Protein 4D97 (pdb70)

InterPro domains:
  IPR001926 Tryptophan synthase beta chain-like, PALP domain [PF00291] (16-316)
  IPR005966 D-cysteine desulfhydrase [TIGR01275] (12-328)
  IPR023702 D-cysteine desulphhydrase, bacterial [MF_01045] (1-328)
  IPR027278 1-aminocyclopropane-1-carboxylate deaminase/D-cysteine desulfhydrase [PIRSF006278] (5-325)
  IPR027278 1-aminocyclopropane-1-carboxylate deaminase/D-cysteine desulfhydrase [PTHR43780] (11-323)
  IPR036052 Tryptophan synthase beta chain-like, PALP domain superfamily [G3DSA:3.40.50.1100] (10-319)
  IPR036052 Tryptophan synthase beta chain-like, PALP domain superfamily [G3DSA:3.40.50.1100] (50-158)
  IPR036052 Tryptophan synthase beta chain-like, PALP domain superfamily [SSF53686] (7-326)

Secondary structure (DSSP, 8-state):
-TTGGGGGS----SS-SPPPEEE-HHHHHHHTS-EEEEETT--SSTT----HHHHHHHHHHHHTT--EEEEEEETT-HHHHHHHHHHHHHT-EEEEEEE-SS----HHHHHSHHHHHHHHTTPEEEE-S--SSHHHHHHHHHHHHHHTT--EEE--GGG-SHHHHHHHHHHHHHHHHHHTTT----EEEEEESSSHHHHHHHHHHHHH-TTSEEEEEESSS-HHHHHHHHHHHHHHHHHHTT----PPPEEE-TTSTT-TT---HHHHHHHHHHHHHH-----TTTHHHHHHHHHHHHHTT-SSSSS-EEEEE---TTHHHHHSS--/-GGGGGS----SS-SPPPEEE-HHHHHHHTS-EEEEEGGG-SSTT----HHHHHHHHHHHHTT-SEEEEEEETT-HHHHHHHHHHHHHT-EEEEEEE-TT----HHHHHSHHHHHHHHTTPEEEE-S--SSHHHHHHHHHHHHHHTT--EEE--GGG-STTTTHHHHHHHHHHHHHH-----EEEEEESSSHHHHHHHHHHHHH-TTSEEEEEESSS-HHHHHHHHHHHHHHHHHHTT----PPPEEE-SSSTT-TT---HHHHHHHHHHHHHH-----TTTHHHHHHHHHHHHHTT-SSSSS-EEEEE---GGGHHHHSS--/--S----SS-SPPPEEE-HHHHHHHTS-EEEEETT--SSTT----HHHHHHHHHHHHTT-SEEEEEEETT-HHHHHHHHHHHHHT-EEEEEEE-SS----HHHHHSHHHHHHHHTTPEEEE-S--SSHHHHHHHHHHHHHHTT--EEE--GGG-SHHHHHHHHHHHHHHHHHHTTT----EEEEEESSSHHHHHHHHHHHHH-TTSEEEEEESSS-HHHHHHHHHHHHHHHHHHTT----PPPEEE-TTSTT-TT---HHHHHHHHHHHHHH-----TTTHHHHHHHHHHHHHTT-SSSSS-EEEEE---TTHHHHHSS--/-TTGGGTTS----SS-SPPPEEE-HHHHHHHTS-EEEEETT--SSTT----HHHHHHHHHHHHTT--EEEEEEETT-HHHHHHHHHHHHHT-EEEEEEE-SS----HHHHHSHHHHHHHHTTPEEEE-S--SSHHHHHHHHHHHHHTTT--EEE--GGG-SHHHHHHHHHHHHHHHHHGGGSTT--EEEEEESSSHHHHHHHHHHHHH-TTSEEEEEESSS-HHHHHHHHHHHHHHHHHHTT----PPPEEE-TTSTT-TT---HHHHHHHHHHHHHH-----TTTHHHHHHHHHHHHHTT-SSSSS-EEEEE---TTHHHHHSS--

B-factor: mean 25.91, std 8.25, range [12.64, 170.15]

Nearest PDB structures (foldseek):
  4d8w-assembly2_D  TM=1.003E+00  e=9.296E-69  Salmonella enterica subsp. enterica serovar Typhimurium
  4d8w-assembly1_B  TM=9.984E-01  e=4.884E-67  Salmonella enterica subsp. enterica serovar Typhimurium
  4d99-assembly1_B  TM=9.972E-01  e=5.943E-66  Salmonella enterica subsp. enterica serovar Typhimurium
  4d92-assembly2_C  TM=9.945E-01  e=1.108E-64  Salmonella enterica subsp. enterica serovar Typhimurium
  4d8u-assembly3_F  TM=9.956E-01  e=4.350E-62  Salmonella enterica subsp. enterica serovar Typhimurium

Organism: Salmonella typhimurium (strain LT2 / SGSC1412 / ATCC 700720) (NCBI:txid99287)

Radius of gyration: 33.59 Å; Cα contacts (8 Å, |Δi|>4): 3007; chains: 4; bounding box: 71×102×83 Å

CATH classification: 3.40.50.1100 (+1 more: 3.40.50.1100)

Structure (mmCIF, N/CA/C/O backbone):
data_4D97
#
_entry.id   4D97
#
_cell.length_a   66.445
_cell.length_b   165.289
_cell.length_c   68.706
_cell.angle_alpha   90.00
_cell.angle_beta   118.71
_cell.angle_gamma   90.00
#
_symmetry.space_group_name_H-M   'P 1 21 1'
#
loop_
_entity.id
_entity.type
_entity.pdbx_description
1 polymer 'D-cysteine desulfhydrase'
2 non-polymer BENZAMIDINE
3 non-polymer D-SERINE
4 water water
#
loop_
_atom_site.group_PDB
_atom_site.id
_atom_site.type_symbol
_atom_site.label_atom_id
_atom_site.label_alt_id
_atom_site.label_comp_id
_atom_site.label_asym_id
_atom_site.label_entity_id
_atom_site.label_seq_id
_atom_site.pdbx_PDB_ins_code
_atom_site.Cartn_x
_atom_site.Cartn_y
_atom_site.Cartn_z
_atom_site.occupancy
_atom_site.B_iso_or_equiv
_atom_site.auth_seq_id
_atom_site.auth_comp_id
_atom_site.auth_asym_id
_atom_site.auth_atom_id
_atom_site.pdbx_PDB_model_num
ATOM 1 N N . MET A 1 15 ? 16.308 11.528 16.732 1.00 43.92 1 MET A N 1
ATOM 2 C CA . MET A 1 15 ? 16.989 11.027 15.502 1.00 42.10 1 MET A CA 1
ATOM 3 C C . MET A 1 15 ? 16.353 11.546 14.197 1.00 41.27 1 MET A C 1
ATOM 4 O O . MET A 1 15 ? 17.058 12.131 13.374 1.00 40.88 1 MET A O 1
ATOM 6 N N . PRO A 1 16 ? 15.026 11.352 14.006 1.00 40.35 2 PRO A N 1
ATOM 7 C CA . PRO A 1 16 ? 14.462 11.684 12.689 1.00 39.24 2 PRO A CA 1
ATOM 8 C C . PRO A 1 16 ? 14.464 13.182 12.354 1.00 38.10 2 PRO A C 1
ATOM 9 O O . PRO A 1 16 ? 14.562 13.541 11.181 1.00 38.01 2 PRO A O 1
ATOM 13 N N . LEU A 1 17 ? 14.374 14.039 13.369 1.00 36.69 3 LEU A N 1
ATOM 14 C CA . LEU A 1 17 ? 14.362 15.490 13.158 1.00 35.99 3 LEU A CA 1
ATOM 15 C C . LEU A 1 17 ? 15.738 16.137 13.352 1.00 36.03 3 LEU A C 1
ATOM 16 O O . LEU A 1 17 ? 15.829 17.316 13.705 1.00 36.77 3 LEU A O 1
ATOM 21 N N . HIS A 1 18 ? 16.803 15.376 13.100 1.00 36.59 4 HIS A N 1
ATOM 22 C CA . HIS A 1 18 ? 18.171 15.840 13.372 1.00 37.55 4 HIS A CA 1
ATOM 23 C C . HIS A 1 18 ? 18.645 16.970 12.488 1.00 38.23 4 HIS A C 1
ATOM 24 O O . HIS A 1 18 ? 19.564 17.700 12.862 1.00 37.91 4 HIS A O 1
ATOM 31 N N . HIS A 1 19 ? 18.029 17.132 11.315 1.00 37.65 5 HIS A N 1
ATOM 32 C CA . HIS A 1 19 ? 18.386 18.227 10.408 1.00 36.87 5 HIS A CA 1
ATOM 33 C C . HIS A 1 19 ? 18.048 19.599 10.945 1.00 36.60 5 HIS A C 1
ATOM 34 O O . HIS A 1 19 ? 18.524 20.605 10.415 1.00 35.05 5 HIS A O 1
ATOM 41 N N . LEU A 1 20 ? 17.241 19.653 12.007 1.00 35.75 6 LEU A N 1
ATOM 42 C CA . LEU A 1 20 ? 16.955 20.909 12.711 1.00 36.19 6 LEU A CA 1
ATOM 43 C C . LEU A 1 20 ? 18.220 21.595 13.225 1.00 37.68 6 LEU A C 1
ATOM 44 O O . LEU A 1 20 ? 18.256 22.820 13.359 1.00 36.55 6 LEU A O 1
ATOM 49 N N . THR A 1 21 ? 19.241 20.787 13.511 1.00 40.21 7 THR A N 1
ATOM 50 C CA . THR A 1 21 ? 20.554 21.256 13.973 1.00 42.76 7 THR A CA 1
ATOM 51 C C . THR A 1 21 ? 21.190 22.267 13.017 1.00 43.30 7 THR A C 1
ATOM 52 O O . THR A 1 21 ? 21.779 23.255 13.461 1.00 45.72 7 THR A O 1
ATOM 56 N N . ARG A 1 22 ? 21.057 22.028 11.713 1.00 43.37 8 ARG A N 1
ATOM 57 C CA . ARG A 1 22 ? 21.725 22.859 10.711 1.00 43.51 8 ARG A CA 1
ATOM 58 C C . ARG A 1 22 ? 21.160 24.285 10.607 1.00 43.02 8 ARG A C 1
ATOM 59 O O . ARG A 1 22 ? 21.840 25.188 10.115 1.00 43.30 8 ARG A O 1
ATOM 64 N N . PHE A 1 23 ? 19.928 24.481 11.076 1.00 40.88 9 PHE A N 1
ATOM 65 C CA . PHE A 1 23 ? 19.312 25.807 11.087 1.00 38.69 9 PHE A CA 1
ATOM 66 C C . PHE A 1 23 ? 19.757 26.609 12.310 1.00 36.55 9 PHE A C 1
ATOM 67 O O . PHE A 1 23 ? 19.547 26.176 13.444 1.00 36.65 9 PHE A O 1
ATOM 75 N N . PRO A 1 24 ? 20.378 27.782 12.083 1.00 34.74 10 PRO A N 1
ATOM 76 C CA . PRO A 1 24 ? 20.783 28.662 13.181 1.00 33.97 10 PRO A CA 1
ATOM 77 C C . PRO A 1 24 ? 19.561 29.173 13.942 1.00 32.33 10 PRO A C 1
ATOM 78 O O . PRO A 1 24 ? 18.529 29.449 13.332 1.00 30.62 10 PRO A O 1
ATOM 82 N N . ARG A 1 25 ? 19.668 29.269 15.264 1.00 31.78 11 ARG A N 1
ATOM 83 C CA . ARG A 1 25 ? 18.574 29.796 16.078 1.00 31.82 11 ARG A CA 1
ATOM 84 C C . ARG A 1 25 ? 19.087 30.604 17.264 1.00 30.73 11 ARG A C 1
ATOM 85 O O . ARG A 1 25 ? 20.101 30.256 17.871 1.00 30.10 11 ARG A O 1
ATOM 93 N N . LEU A 1 26 ? 18.397 31.700 17.561 1.00 29.41 12 LEU A N 1
ATOM 94 C CA . LEU A 1 26 ? 18.660 32.481 18.765 1.00 29.11 12 LEU A CA 1
ATOM 95 C C . LEU A 1 26 ? 17.895 31.857 19.920 1.00 29.25 12 LEU A C 1
ATOM 96 O O . LEU A 1 26 ? 16.909 31.158 19.704 1.00 28.76 12 LEU A O 1
ATOM 101 N N . GLU A 1 27 ? 18.357 32.087 21.145 1.00 30.24 13 GLU A N 1
ATOM 102 C CA . GLU A 1 27 ? 17.658 31.563 22.312 1.00 31.68 13 GLU A CA 1
ATOM 103 C C . GLU A 1 27 ? 16.800 32.641 22.965 1.00 31.30 13 GLU A C 1
ATOM 104 O O . GLU A 1 27 ? 17.315 33.547 23.621 1.00 31.83 13 GLU A O 1
ATOM 110 N N . PHE A 1 28 ? 15.488 32.534 22.762 1.00 30.28 14 PHE A N 1
ATOM 111 C CA . PHE A 1 28 ? 14.523 33.482 23.315 1.00 29.65 14 PHE A CA 1
ATOM 112 C C . PHE A 1 28 ? 13.670 32.860 24.411 1.00 29.81 14 PHE A C 1
ATOM 113 O O . PHE A 1 28 ? 13.154 33.562 25.278 1.00 29.56 14 PHE A O 1
ATOM 121 N N . ILE A 1 29 ? 13.507 31.542 24.351 1.00 31.01 15 ILE A N 1
ATOM 122 C CA . ILE A 1 29 ? 12.606 30.837 25.265 1.00 31.68 15 ILE A CA 1
ATOM 123 C C . ILE A 1 29 ? 13.375 30.227 26.428 1.00 32.17 15 ILE A C 1
ATOM 124 O O . ILE A 1 29 ? 12.975 30.373 27.583 1.00 33.96 15 ILE A O 1
ATOM 129 N N . GLY A 1 30 ? 14.485 29.566 26.117 1.00 31.81 16 GLY A N 1
ATOM 130 C CA . GLY A 1 30 ? 15.280 28.877 27.126 1.00 32.33 16 GLY A CA 1
ATOM 131 C C . GLY A 1 30 ? 14.770 27.464 27.325 1.00 32.37 16 GLY A C 1
ATOM 132 O O . GLY A 1 30 ? 14.740 26.666 26.381 1.00 33.96 16 GLY A O 1
ATOM 133 N N . ALA A 1 31 ? 14.354 27.163 28.551 1.00 30.92 17 ALA A N 1
ATOM 134 C CA . ALA A 1 31 ? 13.869 25.832 28.914 1.00 29.33 17 ALA A CA 1
ATOM 135 C C . ALA A 1 31 ? 12.502 25.523 28.276 1.00 27.65 17 ALA A C 1
ATOM 136 O O . ALA A 1 31 ? 11.745 26.447 27.963 1.00 27.01 17 ALA A O 1
ATOM 138 N N . PRO A 1 32 ? 12.192 24.225 28.067 1.00 26.18 18 PRO A N 1
ATOM 139 C CA . PRO A 1 32 ? 10.876 23.839 27.556 1.00 25.07 18 PRO A CA 1
ATOM 140 C C . PRO A 1 32 ? 9.757 24.470 28.373 1.00 23.46 18 PRO A C 1
ATOM 141 O O . PRO A 1 32 ? 9.850 24.535 29.594 1.00 23.43 18 PRO A O 1
ATOM 145 N N . THR A 1 33 ? 8.723 24.953 27.694 1.00 21.76 19 THR A N 1
ATOM 146 C CA . THR A 1 33 ? 7.583 25.566 28.371 1.00 20.79 19 THR A CA 1
ATOM 147 C C . THR A 1 33 ? 6.762 24.486 29.086 1.00 19.99 19 THR A C 1
ATOM 148 O O . THR A 1 33 ? 6.776 23.328 28.668 1.00 20.47 19 THR A O 1
ATOM 152 N N . PRO A 1 34 ? 6.043 24.857 30.161 1.00 19.96 20 PRO A N 1
ATOM 153 C CA . PRO A 1 34 ? 5.312 23.856 30.936 1.00 20.11 20 PRO A CA 1
ATOM 154 C C . PRO A 1 34 ? 4.263 23.102 30.123 1.00 20.19 20 PRO A C 1
ATOM 155 O O . PRO A 1 34 ? 3.601 23.686 29.256 1.00 19.93 20 PRO A O 1
ATOM 159 N N . LEU A 1 35 ? 4.142 21.806 30.397 1.00 20.06 21 LEU A N 1
ATOM 160 C CA . LEU A 1 35 ? 3.019 21.010 29.924 1.00 20.17 21 LEU A CA 1
ATOM 161 C C . LEU A 1 35 ? 2.274 20.563 31.166 1.00 19.94 21 LEU A C 1
ATOM 162 O O . LEU A 1 35 ? 2.818 19.806 31.972 1.00 20.57 21 LEU A O 1
ATOM 167 N N . GLU A 1 36 ? 1.043 21.042 31.320 1.00 19.41 22 GLU A N 1
ATOM 168 C CA . GLU A 1 36 ? 0.298 20.910 32.582 1.00 19.81 22 GLU A CA 1
ATOM 169 C C . GLU A 1 36 ? -1.021 20.180 32.405 1.00 18.75 22 GLU A C 1
ATOM 170 O O . GLU A 1 36 ? -1.687 20.335 31.387 1.00 17.63 22 GLU A O 1
ATOM 176 N N . TYR A 1 37 ? -1.409 19.405 33.416 1.00 18.15 23 TYR A N 1
ATOM 177 C CA . TYR A 1 37 ? -2.739 18.816 33.439 1.00 18.19 23 TYR A CA 1
ATOM 178 C C . TYR A 1 37 ? -3.729 19.877 33.919 1.00 17.63 23 TYR A C 1
ATOM 179 O O . TYR A 1 37 ? -3.390 20.708 34.761 1.00 17.04 23 TYR A O 1
ATOM 188 N N . LEU A 1 38 ? -4.936 19.876 33.357 1.00 17.07 24 LEU A N 1
ATOM 189 C CA . LEU A 1 38 ? -5.985 20.804 33.788 1.00 16.50 24 LEU A CA 1
ATOM 190 C C . LEU A 1 38 ? -7.095 20.053 34.525 1.00 16.28 24 LEU A C 1
ATOM 191 O O . LEU A 1 38 ? -8.076 19.655 33.908 1.00 16.26 24 LEU A O 1
ATOM 196 N N . PRO A 1 39 ? -6.944 19.864 35.854 1.00 16.32 25 PRO A N 1
ATOM 197 C CA . PRO A 1 39 ? -7.853 18.952 36.553 1.00 16.49 25 PRO A CA 1
ATOM 198 C C . PRO A 1 39 ? -9.291 19.433 36.626 1.00 15.98 25 PRO A C 1
ATOM 199 O O . PRO A 1 39 ? -10.199 18.615 36.557 1.00 16.40 25 PRO A O 1
ATOM 203 N N . ARG A 1 40 ? -9.502 20.739 36.753 1.00 16.15 26 ARG A N 1
ATOM 204 C CA . ARG A 1 40 ? -10.855 21.263 36.900 1.00 15.99 26 ARG A CA 1
ATOM 205 C C . ARG A 1 40 ? -11.580 21.317 35.556 1.00 15.41 26 ARG A C 1
ATOM 206 O O . ARG A 1 40 ? -12.758 20.972 35.477 1.00 14.73 26 ARG A O 1
ATOM 214 N N . LEU A 1 41 ? -10.872 21.730 34.503 1.00 15.23 27 LEU A N 1
ATOM 215 C CA . LEU A 1 41 ? -11.424 21.669 33.144 1.00 15.32 27 LEU A CA 1
ATOM 216 C C . LEU A 1 41 ? -11.737 20.223 32.743 1.00 15.51 27 LEU A C 1
ATOM 217 O O . LEU A 1 41 ? -12.787 19.951 32.154 1.00 15.70 27 LEU A O 1
ATOM 222 N N . SER A 1 42 ? -10.821 19.313 33.066 1.00 16.17 28 SER A N 1
ATOM 223 C CA . SER A 1 42 ? -10.991 17.880 32.768 1.00 16.75 28 SER A CA 1
ATOM 224 C C . SER A 1 42 ? -12.223 17.337 33.479 1.00 17.11 28 SER A C 1
ATOM 225 O O . SER A 1 42 ? -13.009 16.574 32.906 1.00 17.69 28 SER A O 1
ATOM 228 N N . ASP A 1 43 ? -12.385 17.740 34.735 1.00 17.09 29 ASP A N 1
ATOM 229 C CA . ASP A 1 43 ? -13.555 17.354 35.523 1.00 17.37 29 ASP A CA 1
ATOM 230 C C . ASP A 1 43 ? -14.859 17.832 34.873 1.00 17.06 29 ASP A C 1
ATOM 231 O O . ASP A 1 43 ? -15.835 17.081 34.798 1.00 17.58 29 ASP A O 1
ATOM 236 N N . TYR A 1 44 ? -14.872 19.076 34.395 1.00 16.71 30 TYR A N 1
ATOM 237 C CA . TYR A 1 44 ? -16.058 19.649 33.771 1.00 16.65 30 TYR A CA 1
ATOM 238 C C . TYR A 1 44 ? -16.367 19.022 32.400 1.00 16.95 30 TYR A C 1
ATOM 239 O O . TYR A 1 44 ? -17.531 18.765 32.076 1.00 16.53 30 TYR A O 1
ATOM 248 N N . LEU A 1 45 ? -15.330 18.787 31.600 1.00 16.78 31 LEU A N 1
ATOM 249 C CA . LEU A 1 45 ? -15.528 18.316 30.225 1.00 17.30 31 LEU A CA 1
ATOM 250 C C . LEU A 1 45 ? -15.693 16.798 30.124 1.00 17.70 31 LEU A C 1
ATOM 251 O O . LEU A 1 45 ? -16.155 16.287 29.095 1.00 18.18 31 LEU A O 1
ATOM 256 N N . GLY A 1 46 ? -15.295 16.090 31.178 1.00 18.10 32 GLY A N 1
ATOM 257 C CA . GLY A 1 46 ? -15.395 14.630 31.235 1.00 18.71 32 GLY A CA 1
ATOM 258 C C . GLY A 1 46 ? -14.342 13.901 30.419 1.00 19.45 32 GLY A C 1
ATOM 259 O O . GLY A 1 46 ? -14.558 12.773 29.987 1.00 18.83 32 GLY A O 1
ATOM 260 N N . ARG A 1 47 ? -13.186 14.541 30.259 1.00 20.37 33 ARG A N 1
ATOM 261 C CA . ARG A 1 47 ? -12.133 14.103 29.356 1.00 21.39 33 ARG A CA 1
ATOM 262 C C . ARG A 1 47 ? -10.826 14.663 29.912 1.00 20.67 33 ARG A C 1
ATOM 263 O O . ARG A 1 47 ? -10.817 15.773 30.423 1.00 20.29 33 ARG A O 1
ATOM 271 N N . GLU A 1 48 ? -9.735 13.903 29.822 1.00 20.49 34 GLU A N 1
ATOM 272 C CA . GLU A 1 48 ? -8.432 14.375 30.301 1.00 21.16 34 GLU A CA 1
ATOM 273 C C . GLU A 1 48 ? -7.882 15.459 29.376 1.00 19.72 34 GLU A C 1
ATOM 274 O O . GLU A 1 48 ? -7.665 15.214 28.190 1.00 18.74 34 GLU A O 1
ATOM 280 N N . ILE A 1 49 ? -7.678 16.654 29.929 1.00 18.16 35 ILE A N 1
ATOM 281 C CA . ILE A 1 49 ? -7.175 17.798 29.172 1.00 17.52 35 ILE A CA 1
ATOM 282 C C . ILE A 1 49 ? -5.824 18.245 29.719 1.00 17.34 35 ILE A C 1
ATOM 283 O O . ILE A 1 49 ? -5.677 18.485 30.923 1.00 17.46 35 ILE A O 1
ATOM 288 N N . TYR A 1 50 ? -4.844 18.347 28.827 1.00 16.69 36 TYR A N 1
ATOM 289 C CA . TYR A 1 50 ? -3.544 18.914 29.149 1.00 16.68 36 TYR A CA 1
ATOM 290 C C . TYR A 1 50 ? -3.343 20.198 28.343 1.00 16.12 36 TYR A C 1
ATOM 291 O O . TYR A 1 50 ? -4.003 20.404 27.322 1.00 15.32 36 TYR A O 1
ATOM 300 N N . ILE A 1 51 ? -2.438 21.053 28.808 1.00 15.54 37 ILE A N 1
ATOM 301 C CA . ILE A 1 51 ? -2.153 22.318 28.136 1.00 15.58 37 ILE A CA 1
ATOM 302 C C . ILE A 1 51 ? -0.645 22.519 27.966 1.00 15.76 37 ILE A C 1
ATOM 303 O O . ILE A 1 51 ? 0.133 22.308 28.899 1.00 16.04 37 ILE A O 1
ATOM 308 N N . LYS A 1 52 ? -0.239 22.907 26.761 1.00 15.72 38 LYS A N 1
ATOM 309 C CA . LYS A 1 52 ? 1.149 23.261 26.501 1.00 15.89 38 LYS A CA 1
ATOM 310 C C . LYS A 1 52 ? 1.247 24.775 26.583 1.00 15.86 38 LYS A C 1
ATOM 311 O O . LYS A 1 52 ? 0.645 25.488 25.778 1.00 16.22 38 LYS A O 1
ATOM 317 N N . ARG A 1 53 ? 2.013 25.259 27.556 1.00 15.89 39 ARG A N 1
ATOM 318 C CA . ARG A 1 53 ? 1.993 26.673 27.915 1.00 16.20 39 ARG A CA 1
ATOM 319 C C . ARG A 1 53 ? 2.984 27.517 27.120 1.00 16.74 39 ARG A C 1
ATOM 320 O O . ARG A 1 53 ? 3.915 28.095 27.678 1.00 17.00 39 ARG A O 1
ATOM 328 N N . ASP A 1 54 ? 2.772 27.603 25.811 1.00 16.58 40 ASP A N 1
ATOM 329 C CA . ASP A 1 54 ? 3.604 28.460 24.980 1.00 17.35 40 ASP A CA 1
ATOM 330 C C . ASP A 1 54 ? 3.251 29.934 25.143 1.00 18.01 40 ASP A C 1
ATOM 331 O O . ASP A 1 54 ? 3.872 30.798 24.524 1.00 19.15 40 ASP A O 1
ATOM 336 N N . ASP A 1 55 ? 2.263 30.209 25.994 1.00 18.91 41 ASP A N 1
ATOM 337 C CA . ASP A 1 55 ? 1.905 31.576 26.360 1.00 19.85 41 ASP A CA 1
ATOM 338 C C . ASP A 1 55 ? 2.845 32.140 27.423 1.00 21.19 41 ASP A C 1
ATOM 339 O O . ASP A 1 55 ? 2.870 33.354 27.642 1.00 22.11 41 ASP A O 1
ATOM 344 N N . VAL A 1 56 ? 3.605 31.264 28.083 1.00 22.67 42 VAL A N 1
ATOM 345 C CA . VAL A 1 56 ? 4.536 31.684 29.134 1.00 24.67 42 VAL A CA 1
ATOM 346 C C . VAL A 1 56 ? 5.985 31.606 28.645 1.00 26.39 42 VAL A C 1
ATOM 347 O O . VAL A 1 56 ? 6.709 30.639 28.889 1.00 28.18 42 VAL A O 1
ATOM 351 N N . THR A 1 57 ? 6.387 32.630 27.913 1.00 28.25 43 THR A N 1
ATOM 352 C CA . THR A 1 57 ? 7.773 32.768 27.504 1.00 28.87 43 THR A CA 1
ATOM 353 C C . THR A 1 57 ? 8.293 34.126 28.016 1.00 28.87 43 THR A C 1
ATOM 354 O O . THR A 1 57 ? 7.491 34.994 28.384 1.00 29.49 43 THR A O 1
ATOM 358 N N . PRO A 1 58 ? 9.626 34.298 28.095 1.00 27.64 44 PRO A N 1
ATOM 359 C CA . PRO A 1 58 ? 10.169 35.451 28.829 1.00 27.07 44 PRO A CA 1
ATOM 360 C C . PRO A 1 58 ? 10.014 36.798 28.124 1.00 25.71 44 PRO A C 1
ATOM 361 O O . PRO A 1 58 ? 10.136 37.846 28.764 1.00 25.64 44 PRO A O 1
ATOM 365 N N . ILE A 1 59 ? 9.739 36.781 26.827 1.00 23.43 45 ILE A N 1
ATOM 366 C CA . ILE A 1 59 ? 9.730 38.031 26.070 1.00 22.47 45 ILE A CA 1
ATOM 367 C C . ILE A 1 59 ? 8.346 38.670 25.913 1.00 21.74 45 ILE A C 1
ATOM 368 O O . ILE A 1 59 ? 7.425 38.079 25.329 1.00 21.63 45 ILE A O 1
ATOM 373 N N . ALA A 1 60 ? 8.223 39.881 26.458 1.00 21.00 46 ALA A N 1
ATOM 374 C CA . ALA A 1 60 ? 7.052 40.751 26.291 1.00 21.06 46 ALA A CA 1
ATOM 375 C C . ALA A 1 60 ? 5.713 40.015 26.195 1.00 21.07 46 ALA A C 1
ATOM 376 O O . ALA A 1 60 ? 5.029 40.071 25.169 1.00 20.85 46 ALA A O 1
ATOM 378 N N . MET A 1 61 ? 5.364 39.324 27.279 1.00 20.90 47 MET A N 1
ATOM 379 C CA . MET A 1 61 ? 4.052 38.682 27.457 1.00 21.16 47 MET A CA 1
ATOM 380 C C . MET A 1 61 ? 3.831 37.412 26.632 1.00 21.08 47 MET A C 1
ATOM 381 O O . MET A 1 61 ? 2.720 36.888 26.577 1.00 21.27 47 MET A O 1
ATOM 386 N N . GLY A 1 62 ? 4.897 36.921 26.006 1.00 20.73 48 GLY A N 1
ATOM 387 C CA . GLY A 1 62 ? 4.935 35.554 25.469 1.00 20.64 48 GLY A CA 1
ATOM 388 C C . GLY A 1 62 ? 4.155 35.258 24.198 1.00 19.99 48 GLY A C 1
ATOM 389 O O . GLY A 1 62 ? 3.602 36.158 23.557 1.00 20.14 48 GLY A O 1
ATOM 390 N N . GLY A 1 63 ? 4.116 33.978 23.833 1.00 19.23 49 GLY A N 1
ATOM 391 C CA . GLY A 1 63 ? 3.322 33.537 22.689 1.00 18.48 49 GLY A CA 1
ATOM 392 C C . GLY A 1 63 ? 4.044 32.639 21.706 1.00 17.80 49 GLY A C 1
ATOM 393 O O . GLY A 1 63 ? 5.271 32.507 21.745 1.00 18.63 49 GLY A O 1
ATOM 394 N N . ASN A 1 64 ? 3.269 32.036 20.812 1.00 18.04 50 ASN A N 1
ATOM 395 C CA . ASN A 1 64 ? 3.793 31.104 19.819 1.00 17.87 50 ASN A CA 1
ATOM 396 C C . ASN A 1 64 ? 4.768 31.735 18.828 1.00 17.87 50 ASN A C 1
ATOM 397 O O . ASN A 1 64 ? 5.704 31.083 18.376 1.00 17.84 50 ASN A O 1
ATOM 426 N N . LEU A 1 66 ? 7.077 33.750 19.144 1.00 18.80 52 LEU A N 1
ATOM 427 C CA . LEU A 1 66 ? 8.458 33.792 19.622 1.00 19.27 52 LEU A CA 1
ATOM 428 C C . LEU A 1 66 ? 9.289 32.590 19.157 1.00 18.65 52 LEU A C 1
ATOM 429 O O . LEU A 1 66 ? 10.466 32.744 18.818 1.00 18.15 52 LEU A O 1
ATOM 434 N N . ARG A 1 67 ? 8.678 31.406 19.131 1.00 18.32 53 ARG A N 1
ATOM 435 C CA . ARG A 1 67 ? 9.368 30.205 18.647 1.00 18.06 53 ARG A CA 1
ATOM 436 C C . ARG A 1 67 ? 9.810 30.364 17.190 1.00 17.80 53 ARG A C 1
ATOM 437 O O . ARG A 1 67 ? 10.904 29.939 16.813 1.00 17.53 53 ARG A O 1
ATOM 445 N N . LYS A 1 68 ? 8.947 30.969 16.379 1.00 17.80 54 LYS A N 1
ATOM 446 C CA . LYS A 1 68 ? 9.259 31.237 14.979 1.00 17.87 54 LYS A CA 1
ATOM 447 C C . LYS A 1 68 ? 10.394 32.257 14.868 1.00 17.86 54 LYS A C 1
ATOM 448 O O . LYS A 1 68 ? 11.314 32.082 14.070 1.00 17.78 54 LYS A O 1
ATOM 454 N N . LEU A 1 69 ? 10.327 33.303 15.688 1.00 18.24 55 LEU A N 1
ATOM 455 C CA . LEU A 1 69 ? 11.327 34.377 15.673 1.00 18.24 55 LEU A CA 1
ATOM 456 C C . LEU A 1 69 ? 12.750 33.917 16.011 1.00 18.63 55 LEU A C 1
ATOM 457 O O . LEU A 1 69 ? 13.716 34.503 15.527 1.00 18.92 55 LEU A O 1
ATOM 462 N N . GLU A 1 70 ? 12.883 32.865 16.817 1.00 19.35 56 GLU A N 1
ATOM 463 C CA . GLU A 1 70 ? 14.198 32.282 17.105 1.00 19.95 56 GLU A CA 1
ATOM 464 C C . GLU A 1 70 ? 14.939 31.918 15.812 1.00 19.68 56 GLU A C 1
ATOM 465 O O . GLU A 1 70 ? 16.150 32.143 15.691 1.00 19.64 56 GLU A O 1
ATOM 471 N N . PHE A 1 71 ? 14.205 31.367 14.848 1.00 19.86 57 PHE A N 1
ATOM 472 C CA . PHE A 1 71 ? 14.782 30.977 13.560 1.00 19.20 57 PHE A CA 1
ATOM 473 C C . PHE A 1 71 ? 14.859 32.139 12.579 1.00 19.34 57 PHE A C 1
ATOM 474 O O . PHE A 1 71 ? 15.890 32.338 11.933 1.00 19.31 57 PHE A O 1
ATOM 482 N N . LEU A 1 72 ? 13.774 32.901 12.480 1.00 19.38 58 LEU A N 1
ATOM 483 C CA . LEU A 1 72 ? 13.689 34.007 11.525 1.00 20.14 58 LEU A CA 1
ATOM 484 C C . LEU A 1 72 ? 14.739 35.083 11.792 1.00 20.44 58 LEU A C 1
ATOM 485 O O . LEU A 1 72 ? 15.412 35.542 10.868 1.00 20.47 58 LEU A O 1
ATOM 490 N N . VAL A 1 73 ? 14.889 35.463 13.057 1.00 20.03 59 VAL A N 1
ATOM 491 C CA . VAL A 1 73 ? 15.801 36.548 13.424 1.00 20.63 59 VAL A CA 1
ATOM 492 C C . VAL A 1 73 ? 17.268 36.098 13.392 1.00 21.35 59 VAL A C 1
ATOM 493 O O . VAL A 1 73 ? 18.159 36.894 13.081 1.00 21.02 59 VAL A O 1
ATOM 497 N N . ALA A 1 74 ? 17.512 34.824 13.695 1.00 21.33 60 ALA A N 1
ATOM 498 C CA . ALA A 1 74 ? 18.838 34.234 13.480 1.00 22.26 60 ALA A CA 1
ATOM 499 C C . ALA A 1 74 ? 19.246 34.344 12.009 1.00 22.81 60 ALA A C 1
ATOM 500 O O . ALA A 1 74 ? 20.399 34.680 11.696 1.00 22.66 60 ALA A O 1
ATOM 502 N N . ASP A 1 75 ? 18.293 34.066 11.117 1.00 23.01 61 ASP A N 1
ATOM 503 C CA . ASP A 1 75 ? 18.489 34.193 9.671 1.00 23.36 61 ASP A CA 1
ATOM 504 C C . ASP A 1 75 ? 18.769 35.648 9.300 1.00 23.54 61 ASP A C 1
ATOM 505 O O . ASP A 1 75 ? 19.658 35.930 8.490 1.00 22.97 61 ASP A O 1
ATOM 510 N N . ALA A 1 76 ? 18.006 36.564 9.895 1.00 23.76 62 ALA A N 1
ATOM 511 C CA . ALA A 1 76 ? 18.189 37.995 9.663 1.00 24.82 62 ALA A CA 1
ATOM 512 C C . ALA A 1 76 ? 19.602 38.442 10.032 1.00 26.08 62 ALA A C 1
ATOM 513 O O . ALA A 1 76 ? 20.260 39.142 9.255 1.00 26.55 62 ALA A O 1
ATOM 515 N N . LEU A 1 77 ? 20.068 38.016 11.206 1.00 26.87 63 LEU A N 1
ATOM 516 C CA . LEU A 1 77 ? 21.404 38.376 11.686 1.00 27.29 63 LEU A CA 1
ATOM 517 C C . LEU A 1 77 ? 22.525 37.798 10.818 1.00 28.19 63 LEU A C 1
ATOM 518 O O . LEU A 1 77 ? 23.528 38.471 10.585 1.00 27.53 63 LEU A O 1
ATOM 523 N N . ARG A 1 78 ? 22.346 36.565 10.340 1.00 29.38 64 ARG A N 1
ATOM 524 C CA . ARG A 1 78 ? 23.283 35.949 9.388 1.00 30.65 64 ARG A CA 1
ATOM 525 C C . ARG A 1 78 ? 23.368 36.713 8.064 1.00 31.50 64 ARG A C 1
ATOM 526 O O . ARG A 1 78 ? 24.410 36.713 7.407 1.00 31.23 64 ARG A O 1
ATOM 530 N N . GLU A 1 79 ? 22.267 37.358 7.682 1.00 31.48 65 GLU A N 1
ATOM 531 C CA . GLU A 1 79 ? 22.207 38.164 6.463 1.00 32.15 65 GLU A CA 1
ATOM 532 C C . GLU A 1 79 ? 22.795 39.568 6.622 1.00 30.90 65 GLU A C 1
ATOM 533 O O . GLU A 1 79 ? 22.921 40.299 5.640 1.00 32.33 65 GLU A O 1
ATOM 539 N N . GLY A 1 80 ? 23.137 39.946 7.850 1.00 30.45 66 GLY A N 1
ATOM 540 C CA . GLY A 1 80 ? 23.628 41.296 8.136 1.00 29.71 66 GLY A CA 1
ATOM 541 C C . GLY A 1 80 ? 22.532 42.354 8.176 1.00 29.41 66 GLY A C 1
ATOM 542 O O . GLY A 1 80 ? 22.814 43.557 8.102 1.00 28.94 66 GLY A O 1
ATOM 543 N N . ALA A 1 81 ? 21.281 41.909 8.294 1.00 28.19 67 ALA A N 1
ATOM 544 C CA . ALA A 1 81 ? 20.136 42.812 8.377 1.00 27.41 67 ALA A CA 1
ATOM 545 C C . ALA A 1 81 ? 20.109 43.540 9.720 1.00 26.80 67 ALA A C 1
ATOM 546 O O . ALA A 1 81 ? 20.501 42.979 10.745 1.00 27.18 67 ALA A O 1
ATOM 548 N N . ASP A 1 82 ? 19.662 44.795 9.704 1.00 26.05 68 ASP A N 1
ATOM 549 C CA . ASP A 1 82 ? 19.598 45.611 10.920 1.00 25.34 68 ASP A CA 1
ATOM 550 C C . ASP A 1 82 ? 18.180 46.109 11.199 1.00 24.63 68 ASP A C 1
ATOM 551 O O . ASP A 1 82 ? 17.958 46.903 12.119 1.00 23.83 68 ASP A O 1
ATOM 556 N N . THR A 1 83 ? 17.237 45.626 10.393 1.00 24.23 69 THR A N 1
ATOM 557 C CA . THR A 1 83 ? 15.853 46.082 10.407 1.00 24.16 69 THR A CA 1
ATOM 558 C C . THR A 1 83 ? 14.921 44.901 10.135 1.00 23.10 69 THR A C 1
ATOM 559 O O . THR A 1 83 ? 15.148 44.127 9.207 1.00 23.48 69 THR A O 1
ATOM 563 N N . LEU A 1 84 ? 13.881 44.774 10.954 1.00 22.18 70 LEU A N 1
ATOM 564 C CA . LEU A 1 84 ? 12.846 43.765 10.751 1.00 21.41 70 LEU A CA 1
ATOM 565 C C . LEU A 1 84 ? 11.562 44.422 10.277 1.00 21.38 70 LEU A C 1
ATOM 566 O O . LEU A 1 84 ? 11.065 45.363 10.904 1.00 21.57 70 LEU A O 1
ATOM 571 N N . ILE A 1 85 ? 11.038 43.938 9.158 1.00 20.98 71 ILE A N 1
ATOM 572 C CA . ILE A 1 85 ? 9.775 44.433 8.640 1.00 21.27 71 ILE A CA 1
ATOM 573 C C . ILE A 1 85 ? 8.773 43.296 8.604 1.00 21.10 71 ILE A C 1
ATOM 574 O O . ILE A 1 85 ? 9.074 42.205 8.110 1.00 21.52 71 ILE A O 1
ATOM 579 N N . THR A 1 86 ? 7.590 43.556 9.150 1.00 21.22 72 THR A N 1
ATOM 580 C CA . THR A 1 86 ? 6.497 42.590 9.136 1.00 20.87 72 THR A CA 1
ATOM 581 C C . THR A 1 86 ? 5.127 43.286 9.108 1.00 20.92 72 THR A C 1
ATOM 582 O O . THR A 1 86 ? 5.037 44.520 9.110 1.00 20.03 72 THR A O 1
ATOM 586 N N . ALA A 1 87 ? 4.064 42.490 9.061 1.00 20.03 73 ALA A N 1
ATOM 587 C CA . ALA A 1 87 ? 2.714 43.026 8.923 1.00 19.85 73 ALA A CA 1
ATOM 588 C C . ALA A 1 87 ? 1.719 42.261 9.776 1.00 19.27 73 ALA A C 1
ATOM 589 O O . ALA A 1 87 ? 1.970 41.117 10.155 1.00 19.56 73 ALA A O 1
ATOM 591 N N . GLY A 1 88 ? 0.586 42.893 10.060 1.00 18.93 74 GLY A N 1
ATOM 592 C CA . GLY A 1 88 ? -0.507 42.223 10.763 1.00 18.63 74 GLY A CA 1
ATOM 593 C C . GLY A 1 88 ? -1.603 43.191 11.131 1.00 18.53 74 GLY A C 1
ATOM 594 O O . GLY A 1 88 ? -1.560 44.359 10.742 1.00 18.17 74 GLY A O 1
ATOM 595 N N . ALA A 1 89 ? -2.588 42.698 11.881 1.00 18.10 75 ALA A N 1
ATOM 596 C CA . ALA A 1 89 ? -3.657 43.527 12.419 1.00 18.62 75 ALA A CA 1
ATOM 597 C C . ALA A 1 89 ? -3.084 44.495 13.452 1.00 18.58 75 ALA A C 1
ATOM 598 O O . ALA A 1 89 ? -1.996 44.262 13.988 1.00 18.52 75 ALA A O 1
ATOM 600 N N . ILE A 1 90 ? -3.811 45.579 13.722 1.00 18.81 76 ILE A N 1
ATOM 601 C CA . ILE A 1 90 ? -3.438 46.527 14.781 1.00 18.65 76 ILE A CA 1
ATOM 602 C C . ILE A 1 90 ? -3.127 45.773 16.078 1.00 18.99 76 ILE A C 1
ATOM 603 O O . ILE A 1 90 ? -2.174 46.105 16.790 1.00 19.73 76 ILE A O 1
ATOM 608 N N . GLN A 1 91 ? -3.917 44.741 16.363 1.00 18.71 77 GLN A N 1
ATOM 609 C CA . GLN A 1 91 ? -3.738 43.960 17.589 1.00 18.29 77 GLN A CA 1
ATOM 610 C C . GLN A 1 91 ? -2.965 42.650 17.413 1.00 17.99 77 GLN A C 1
ATOM 611 O O . GLN A 1 91 ? -3.078 41.744 18.239 1.00 18.18 77 GLN A O 1
ATOM 617 N N . SER A 1 92 ? -2.158 42.570 16.357 1.00 18.01 78 SER A N 1
ATOM 618 C CA . SER A 1 92 ? -1.322 41.399 16.087 1.00 17.87 78 SER A CA 1
ATOM 619 C C . SER A 1 92 ? -0.371 41.055 17.229 1.00 17.45 78 SER A C 1
ATOM 620 O O . SER A 1 92 ? 0.379 41.913 17.699 1.00 17.69 78 SER A O 1
ATOM 623 N N . ASN A 1 93 ? -0.395 39.795 17.652 1.00 16.68 79 ASN A N 1
ATOM 624 C CA . ASN A 1 93 ? 0.593 39.297 18.614 1.00 16.64 79 ASN A CA 1
ATOM 625 C C . ASN A 1 93 ? 1.978 39.147 17.994 1.00 16.40 79 ASN A C 1
ATOM 626 O O . ASN A 1 93 ? 2.992 39.385 18.650 1.00 16.39 79 ASN A O 1
ATOM 631 N N . HIS A 1 94 ? 2.008 38.749 16.726 1.00 16.65 80 HIS A N 1
ATOM 632 C CA . HIS A 1 94 ? 3.254 38.593 15.980 1.00 16.73 80 HIS A CA 1
ATOM 633 C C . HIS A 1 94 ? 4.018 39.887 15.884 1.00 16.71 80 HIS A C 1
ATOM 634 O O . HIS A 1 94 ? 5.222 39.922 16.133 1.00 16.50 80 HIS A O 1
ATOM 641 N N . VAL A 1 95 ? 3.323 40.962 15.524 1.00 16.54 81 VAL A N 1
ATOM 642 C CA . VAL A 1 95 ? 3.963 42.272 15.408 1.00 16.64 81 VAL A CA 1
ATOM 643 C C . VAL A 1 95 ? 4.552 42.669 16.761 1.00 16.77 81 VAL A C 1
ATOM 644 O O . VAL A 1 95 ? 5.715 43.072 16.840 1.00 16.91 81 VAL A O 1
ATOM 648 N N . ARG A 1 96 ? 3.759 42.507 17.822 1.00 16.54 82 ARG A N 1
ATOM 649 C CA . ARG A 1 96 ? 4.201 42.823 19.182 1.00 16.41 82 ARG A CA 1
ATOM 650 C C . ARG A 1 96 ? 5.449 42.030 19.579 1.00 16.75 82 ARG A C 1
ATOM 651 O O . ARG A 1 96 ? 6.399 42.596 20.116 1.00 16.95 82 ARG A O 1
ATOM 659 N N . GLN A 1 97 ? 5.455 40.729 19.302 1.00 17.12 83 GLN A N 1
ATOM 660 C CA . GLN A 1 97 ? 6.621 39.902 19.629 1.00 17.48 83 GLN A CA 1
ATOM 661 C C . GLN A 1 97 ? 7.837 40.254 18.765 1.00 17.18 83 GLN A C 1
ATOM 662 O O . GLN A 1 97 ? 8.967 40.286 19.263 1.00 17.53 83 GLN A O 1
ATOM 668 N N . THR A 1 98 ? 7.603 40.525 17.480 1.00 16.75 84 THR A N 1
ATOM 669 C CA . THR A 1 98 ? 8.671 40.959 16.569 1.00 16.94 84 THR A CA 1
ATOM 670 C C . THR A 1 98 ? 9.309 42.264 17.069 1.00 16.75 84 THR A C 1
ATOM 671 O O . THR A 1 98 ? 10.541 42.391 17.113 1.00 16.85 84 THR A O 1
ATOM 675 N N . ALA A 1 99 ? 8.463 43.217 17.450 1.00 16.83 85 ALA A N 1
ATOM 676 C CA . ALA A 1 99 ? 8.913 44.522 17.951 1.00 17.46 85 ALA A CA 1
ATOM 677 C C . ALA A 1 99 ? 9.752 44.383 19.217 1.00 17.94 85 ALA A C 1
ATOM 678 O O . ALA A 1 99 ? 10.781 45.055 19.368 1.00 17.74 85 ALA A O 1
ATOM 680 N N . ALA A 1 100 ? 9.303 43.510 20.121 1.00 17.94 86 ALA A N 1
ATOM 681 C CA . ALA A 1 100 ? 10.004 43.250 21.374 1.00 18.45 86 ALA A CA 1
ATOM 682 C C . ALA A 1 100 ? 11.393 42.657 21.149 1.00 18.78 86 ALA A C 1
ATOM 683 O O . ALA A 1 100 ? 12.371 43.097 21.762 1.00 19.10 86 ALA A O 1
ATOM 685 N N . VAL A 1 101 ? 11.475 41.672 20.258 1.00 19.16 87 VAL A N 1
ATOM 686 C CA . VAL A 1 101 ? 12.748 41.049 19.903 1.00 19.71 87 VAL A CA 1
ATOM 687 C C . VAL A 1 101 ? 13.678 42.064 19.225 1.00 19.99 87 VAL A C 1
ATOM 688 O O . VAL A 1 101 ? 14.874 42.118 19.529 1.00 19.89 87 VAL A O 1
ATOM 692 N N . ALA A 1 102 ? 13.118 42.880 18.335 1.00 20.08 88 ALA A N 1
ATOM 693 C CA . ALA A 1 102 ? 13.881 43.933 17.666 1.00 20.49 88 ALA A CA 1
ATOM 694 C C . ALA A 1 102 ? 14.524 44.884 18.681 1.00 20.87 88 ALA A C 1
ATOM 695 O O . ALA A 1 102 ? 15.733 45.163 18.606 1.00 21.34 88 ALA A O 1
ATOM 697 N N . ALA A 1 103 ? 13.727 45.352 19.642 1.00 21.15 89 ALA A N 1
ATOM 698 C CA . ALA A 1 103 ? 14.213 46.264 20.677 1.00 21.66 89 ALA A CA 1
ATOM 699 C C . ALA A 1 103 ? 15.334 45.610 21.489 1.00 22.35 89 ALA A C 1
ATOM 700 O O . ALA A 1 103 ? 16.381 46.220 21.731 1.00 22.31 89 ALA A O 1
ATOM 702 N N . LYS A 1 104 ? 15.110 44.357 21.885 1.00 22.76 90 LYS A N 1
ATOM 703 C CA . LYS A 1 104 ? 16.088 43.572 22.638 1.00 23.09 90 LYS A CA 1
ATOM 704 C C . LYS A 1 104 ? 17.432 43.473 21.910 1.00 23.47 90 LYS A C 1
ATOM 705 O O . LYS A 1 104 ? 18.491 43.550 22.540 1.00 23.85 90 LYS A O 1
ATOM 711 N N . LEU A 1 105 ? 17.386 43.318 20.588 1.00 22.77 91 LEU A N 1
ATOM 712 C CA . LEU A 1 105 ? 18.603 43.132 19.798 1.00 24.13 91 LEU A CA 1
ATOM 713 C C . LEU A 1 105 ? 19.156 44.407 19.151 1.00 24.35 91 LEU A C 1
ATOM 714 O O . LEU A 1 105 ? 20.161 44.355 18.440 1.00 25.42 91 LEU A O 1
ATOM 719 N N . GLY A 1 106 ? 18.507 45.542 19.396 1.00 24.97 92 GLY A N 1
ATOM 720 C CA . GLY A 1 106 ? 18.941 46.811 18.805 1.00 25.00 92 GLY A CA 1
ATOM 721 C C . GLY A 1 106 ? 18.729 46.868 17.306 1.00 25.48 92 GLY A C 1
ATOM 722 O O . GLY A 1 106 ? 19.459 47.566 16.590 1.00 25.54 92 GLY A O 1
ATOM 723 N N . LEU A 1 107 ? 17.740 46.113 16.830 1.00 24.71 93 LEU A N 1
ATOM 724 C CA . LEU A 1 107 ? 17.311 46.179 15.440 1.00 23.59 93 LEU A CA 1
ATOM 725 C C . LEU A 1 107 ? 16.179 47.182 15.299 1.00 23.20 93 LEU A C 1
ATOM 726 O O . LEU A 1 107 ? 15.350 47.326 16.199 1.00 23.32 93 LEU A O 1
ATOM 731 N N . HIS A 1 108 ? 16.150 47.880 14.168 1.00 23.29 94 HIS A N 1
ATOM 732 C CA . HIS A 1 108 ? 15.001 48.701 13.812 1.00 23.01 94 HIS A CA 1
ATOM 733 C C . HIS A 1 108 ? 13.827 47.797 13.508 1.00 22.63 94 HIS A C 1
ATOM 734 O O . HIS A 1 108 ? 14.013 46.645 13.094 1.00 22.33 94 HIS A O 1
ATOM 741 N N . CYS A 1 109 ? 12.611 48.280 13.756 1.00 22.00 95 CYS A N 1
ATOM 742 C CA . CYS A 1 109 ? 11.407 47.521 13.413 1.00 21.50 95 CYS A CA 1
ATOM 743 C C . CYS A 1 109 ? 10.376 48.395 12.714 1.00 21.51 95 CYS A C 1
ATOM 744 O O . CYS A 1 109 ? 10.031 49.486 13.190 1.00 21.04 95 CYS A O 1
ATOM 747 N N . VAL A 1 110 ? 9.890 47.907 11.579 1.00 20.65 96 VAL A N 1
ATOM 748 C CA . VAL A 1 110 ? 8.829 48.591 10.847 1.00 20.68 96 VAL A CA 1
ATOM 749 C C . VAL A 1 110 ? 7.638 47.648 10.687 1.00 20.42 96 VAL A C 1
ATOM 750 O O . VAL A 1 110 ? 7.798 46.502 10.266 1.00 20.58 96 VAL A O 1
ATOM 754 N N . ALA A 1 111 ? 6.453 48.141 11.035 1.00 20.27 97 ALA A N 1
ATOM 755 C CA . ALA A 1 111 ? 5.245 47.329 11.026 1.00 20.29 97 ALA A CA 1
ATOM 756 C C . ALA A 1 111 ? 4.165 47.931 10.142 1.00 19.95 97 ALA A C 1
ATOM 757 O O . ALA A 1 111 ? 3.777 49.088 10.306 1.00 20.06 97 ALA A O 1
ATOM 759 N N . LEU A 1 112 ? 3.675 47.124 9.210 1.00 21.22 98 LEU A N 1
ATOM 760 C CA . LEU A 1 112 ? 2.543 47.494 8.386 1.00 21.50 98 LEU A CA 1
ATOM 761 C C . LEU A 1 112 ? 1.272 46.960 9.043 1.00 21.30 98 LEU A C 1
ATOM 762 O O . LEU A 1 112 ? 1.085 45.746 9.143 1.00 20.90 98 LEU A O 1
ATOM 767 N N . LEU A 1 113 ? 0.411 47.862 9.508 1.00 21.21 99 LEU A N 1
ATOM 768 C CA . LEU A 1 113 ? -0.786 47.453 10.239 1.00 21.69 99 LEU A CA 1
ATOM 769 C C . LEU A 1 113 ? -2.084 47.752 9.497 1.00 22.36 99 LEU A C 1
ATOM 770 O O . LEU A 1 113 ? -2.191 48.756 8.785 1.00 22.91 99 LEU A O 1
ATOM 775 N N . GLU A 1 114 ? -3.065 46.874 9.691 1.00 23.08 100 GLU A N 1
ATOM 776 C CA . GLU A 1 114 ? -4.424 47.086 9.200 1.00 24.38 100 GLU A CA 1
ATOM 777 C C . GLU A 1 114 ? -5.439 46.962 10.332 1.00 24.16 100 GLU A C 1
ATOM 778 O O . GLU A 1 114 ? -5.167 46.342 11.366 1.00 23.44 100 GLU A O 1
ATOM 784 N N . ASN A 1 115 ? -6.606 47.569 10.124 1.00 24.42 101 ASN A N 1
ATOM 785 C CA . ASN A 1 115 ? -7.769 47.358 10.968 1.00 24.16 101 ASN A CA 1
ATOM 786 C C . ASN A 1 115 ? -8.663 46.337 10.265 1.00 24.90 101 ASN A C 1
ATOM 787 O O . ASN A 1 115 ? -9.379 46.690 9.333 1.00 25.20 101 ASN A O 1
ATOM 792 N N . PRO A 1 116 ? -8.620 45.065 10.700 1.00 25.33 102 PRO A N 1
ATOM 793 C CA . PRO A 1 116 ? -9.339 44.023 9.969 1.00 25.19 102 PRO A CA 1
ATOM 794 C C . PRO A 1 116 ? -10.845 43.984 10.237 1.00 25.01 102 PRO A C 1
ATOM 795 O O . PRO A 1 116 ? -11.579 43.365 9.470 1.00 25.68 102 PRO A O 1
ATOM 799 N N . ILE A 1 117 ? -11.301 44.626 11.312 1.00 24.46 103 ILE A N 1
ATOM 800 C CA . ILE A 1 117 ? -12.713 44.553 11.702 1.00 24.35 103 ILE A CA 1
ATOM 801 C C . ILE A 1 117 ? -13.476 45.876 11.539 1.00 24.47 103 ILE A C 1
ATOM 802 O O . ILE A 1 117 ? -14.672 45.934 11.817 1.00 25.55 103 ILE A O 1
ATOM 807 N N . GLY A 1 118 ? -12.788 46.921 11.080 1.00 24.51 104 GLY A N 1
ATOM 808 C CA . GLY A 1 118 ? -13.401 48.245 10.889 1.00 25.31 104 GLY A CA 1
ATOM 809 C C . GLY A 1 118 ? -13.962 48.883 12.153 1.00 25.95 104 GLY A C 1
ATOM 810 O O . GLY A 1 118 ? -14.950 49.621 12.101 1.00 26.91 104 GLY A O 1
ATOM 811 N N . THR A 1 119 ? -13.337 48.594 13.291 1.00 24.69 105 THR A N 1
ATOM 812 C CA . THR A 1 119 ? -13.759 49.159 14.572 1.00 24.45 105 THR A CA 1
ATOM 813 C C . THR A 1 119 ? -13.214 50.572 14.773 1.00 24.41 105 THR A C 1
ATOM 814 O O . THR A 1 119 ? -12.149 50.917 14.259 1.00 24.81 105 THR A O 1
ATOM 818 N N . THR A 1 120 ? -13.959 51.390 15.511 1.00 24.68 106 THR A N 1
ATOM 819 C CA . THR A 1 120 ? -13.473 52.701 15.932 1.00 24.98 106 THR A CA 1
ATOM 820 C C . THR A 1 120 ? -13.237 52.725 17.445 1.00 25.28 106 THR A C 1
ATOM 821 O O . THR A 1 120 ? -12.897 53.770 18.003 1.00 26.00 106 THR A O 1
ATOM 825 N N . ALA A 1 121 ? -13.420 51.577 18.101 1.00 24.82 107 ALA A N 1
ATOM 826 C CA . ALA A 1 121 ? -13.224 51.462 19.554 1.00 24.58 107 ALA A CA 1
ATOM 827 C C . ALA A 1 121 ? -11.815 51.865 19.973 1.00 24.40 107 ALA A C 1
ATOM 828 O O . ALA A 1 121 ? -10.828 51.384 19.406 1.00 23.30 107 ALA A O 1
ATOM 830 N N . GLU A 1 122 ? -11.736 52.751 20.963 1.00 24.27 108 GLU A N 1
ATOM 831 C CA . GLU A 1 122 ? -10.468 53.366 21.356 1.00 24.89 108 GLU A CA 1
ATOM 832 C C . GLU A 1 122 ? -9.452 52.380 21.935 1.00 23.09 108 GLU A C 1
ATOM 833 O O . GLU A 1 122 ? -8.256 52.511 21.676 1.00 22.86 108 GLU A O 1
ATOM 839 N N . ASN A 1 123 ? -9.923 51.400 22.702 1.00 21.50 109 ASN A N 1
ATOM 840 C CA . ASN A 1 123 ? -9.021 50.373 23.236 1.00 20.87 109 ASN A CA 1
ATOM 841 C C . ASN A 1 123 ? -8.459 49.430 22.161 1.00 20.05 109 ASN A C 1
ATOM 842 O O . ASN A 1 123 ? -7.310 48.995 22.255 1.00 19.74 109 ASN A O 1
ATOM 847 N N . TYR A 1 124 ? -9.251 49.133 21.131 1.00 19.70 110 TYR A N 1
ATOM 848 C CA . TYR A 1 124 ? -8.732 48.339 20.024 1.00 19.33 110 TYR A CA 1
ATOM 849 C C . TYR A 1 124 ? -7.675 49.127 19.265 1.00 19.63 110 TYR A C 1
ATOM 850 O O . TYR A 1 124 ? -6.629 48.587 18.902 1.00 19.16 110 TYR A O 1
ATOM 859 N N . LEU A 1 125 ? -7.954 50.408 19.031 1.00 19.76 111 LEU A N 1
ATOM 860 C CA . LEU A 1 125 ? -7.040 51.258 18.270 1.00 20.19 111 LEU A CA 1
ATOM 861 C C . LEU A 1 125 ? -5.731 51.615 18.988 1.00 19.88 111 LEU A C 1
ATOM 862 O O . LEU A 1 125 ? -4.723 51.849 18.326 1.00 20.54 111 LEU A O 1
ATOM 867 N N . THR A 1 126 ? -5.741 51.665 20.322 1.00 19.78 112 THR A N 1
ATOM 868 C CA . THR A 1 126 ? -4.610 52.248 21.067 1.00 19.67 112 THR A CA 1
ATOM 869 C C . THR A 1 126 ? -4.117 51.469 22.294 1.00 19.67 112 THR A C 1
ATOM 870 O O . THR A 1 126 ? -3.045 51.770 22.820 1.00 19.39 112 THR A O 1
ATOM 874 N N . ASN A 1 127 ? -4.882 50.480 22.744 1.00 19.45 113 ASN A N 1
ATOM 875 C CA . ASN A 1 127 ? -4.499 49.720 23.939 1.00 19.32 113 ASN A CA 1
ATOM 876 C C . ASN A 1 127 ? -3.899 48.363 23.558 1.00 18.98 113 ASN A C 1
ATOM 877 O O . ASN A 1 127 ? -3.609 48.124 22.383 1.00 18.32 113 ASN A O 1
ATOM 882 N N . GLY A 1 128 ? -3.701 47.490 24.546 1.00 18.42 114 GLY A N 1
ATOM 883 C CA . GLY A 1 128 ? -3.247 46.117 24.298 1.00 17.94 114 GLY A CA 1
ATOM 884 C C . GLY A 1 128 ? -1.935 46.064 23.544 1.00 17.40 114 GLY A C 1
ATOM 885 O O . GLY A 1 128 ? -1.005 46.809 23.859 1.00 17.24 114 GLY A O 1
ATOM 886 N N . ASN A 1 129 ? -1.869 45.198 22.532 1.00 17.14 115 ASN A N 1
ATOM 887 C CA . ASN A 1 129 ? -0.660 45.038 21.724 1.00 17.16 115 ASN A CA 1
ATOM 888 C C . ASN A 1 129 ? -0.204 46.324 21.044 1.00 17.13 115 ASN A C 1
ATOM 889 O O . ASN A 1 129 ? 0.995 46.568 20.920 1.00 17.08 115 ASN A O 1
ATOM 894 N N . ARG A 1 130 ? -1.163 47.137 20.607 1.00 17.61 116 ARG A N 1
ATOM 895 C CA . ARG A 1 130 ? -0.849 48.394 19.928 1.00 18.37 116 ARG A CA 1
ATOM 896 C C . ARG A 1 130 ? -0.095 49.363 20.841 1.00 18.49 116 ARG A C 1
ATOM 897 O O . ARG A 1 130 ? 0.840 50.049 20.400 1.00 18.69 116 ARG A O 1
ATOM 905 N N . LEU A 1 131 ? -0.500 49.403 22.110 1.00 18.91 117 LEU A N 1
ATOM 906 C CA . LEU A 1 131 ? 0.185 50.204 23.129 1.00 18.88 117 LEU A CA 1
ATOM 907 C C . LEU A 1 131 ? 1.652 49.788 23.283 1.00 18.30 117 LEU A C 1
ATOM 908 O O . LEU A 1 131 ? 2.534 50.635 23.342 1.00 17.04 117 LEU A O 1
ATOM 913 N N . LEU A 1 132 ? 1.903 48.483 23.328 1.00 17.96 118 LEU A N 1
ATOM 914 C CA . LEU A 1 132 ? 3.263 47.964 23.498 1.00 18.04 118 LEU A CA 1
ATOM 915 C C . LEU A 1 132 ? 4.159 48.307 22.309 1.00 18.38 118 LEU A C 1
ATOM 916 O O . LEU A 1 132 ? 5.356 48.535 22.475 1.00 18.99 118 LEU A O 1
ATOM 921 N N . LEU A 1 133 ? 3.581 48.359 21.112 1.00 18.24 119 LEU A N 1
ATOM 922 C CA . LEU A 1 133 ? 4.346 48.728 19.923 1.00 18.93 119 LEU A CA 1
ATOM 923 C C . LEU A 1 133 ? 5.051 50.070 20.085 1.00 19.48 119 LEU A C 1
ATOM 924 O O . LEU A 1 133 ? 6.197 50.225 19.657 1.00 19.93 119 LEU A O 1
ATOM 929 N N . ASP A 1 134 ? 4.365 51.029 20.703 1.00 20.40 120 ASP A N 1
ATOM 930 C CA . ASP A 1 134 ? 4.941 52.350 20.934 1.00 21.45 120 ASP A CA 1
ATOM 931 C C . ASP A 1 134 ? 6.063 52.299 21.973 1.00 21.22 120 ASP A C 1
ATOM 932 O O . ASP A 1 134 ? 7.061 53.018 21.857 1.00 21.25 120 ASP A O 1
ATOM 937 N N . LEU A 1 135 ? 5.912 51.431 22.969 1.00 21.08 121 LEU A N 1
ATOM 938 C CA . LEU A 1 135 ? 6.963 51.238 23.974 1.00 21.25 121 LEU A CA 1
ATOM 939 C C . LEU A 1 135 ? 8.252 50.673 23.360 1.00 21.72 121 LEU A C 1
ATOM 940 O O . LEU A 1 135 ? 9.363 51.032 23.779 1.00 21.72 121 LEU A O 1
ATOM 945 N N . PHE A 1 136 ? 8.105 49.815 22.351 1.00 21.81 122 PHE A N 1
ATOM 946 C CA . PHE A 1 136 ? 9.258 49.231 21.651 1.00 21.76 122 PHE A CA 1
ATOM 947 C C . PHE A 1 136 ? 9.833 50.098 20.524 1.00 22.59 122 PHE A C 1
ATOM 948 O O . PHE A 1 136 ? 10.720 49.648 19.796 1.00 23.52 122 PHE A O 1
ATOM 956 N N . ASN A 1 137 ? 9.341 51.328 20.380 1.00 22.91 123 ASN A N 1
ATOM 957 C CA . ASN A 1 137 ? 9.779 52.239 19.306 1.00 23.70 123 ASN A CA 1
ATOM 958 C C . ASN A 1 137 ? 9.596 51.702 17.888 1.00 23.74 123 ASN A C 1
ATOM 959 O O . ASN A 1 137 ? 10.438 51.934 17.014 1.00 23.91 123 ASN A O 1
ATOM 964 N N . THR A 1 138 ? 8.496 50.989 17.662 1.00 22.98 124 THR A N 1
ATOM 965 C CA . THR A 1 138 ? 8.193 50.458 16.337 1.00 23.41 124 THR A CA 1
ATOM 966 C C . THR A 1 138 ? 7.779 51.592 15.403 1.00 23.52 124 THR A C 1
ATOM 967 O O . THR A 1 138 ? 6.958 52.428 15.770 1.00 23.77 124 THR A O 1
ATOM 971 N N . GLN A 1 139 ? 8.354 51.626 14.204 1.00 24.30 125 GLN A N 1
ATOM 972 C CA . GLN A 1 139 ? 7.846 52.512 13.163 1.00 25.14 125 GLN A CA 1
ATOM 973 C C . GLN A 1 139 ? 6.572 51.890 12.603 1.00 25.32 125 GLN A C 1
ATOM 974 O O . GLN A 1 139 ? 6.593 50.770 12.092 1.00 24.63 125 GLN A O 1
ATOM 980 N N . ILE A 1 140 ? 5.470 52.625 12.708 1.00 25.99 126 ILE A N 1
ATOM 981 C CA . ILE A 1 140 ? 4.151 52.113 12.345 1.00 27.78 126 ILE A CA 1
ATOM 982 C C . ILE A 1 140 ? 3.695 52.669 11.000 1.00 28.79 126 ILE A C 1
ATOM 983 O O . ILE A 1 140 ? 3.663 53.884 10.799 1.00 29.81 126 ILE A O 1
ATOM 988 N N . GLU A 1 141 ? 3.350 51.767 10.088 1.00 30.10 127 GLU A N 1
ATOM 989 C CA . GLU A 1 141 ? 2.820 52.130 8.779 1.00 31.03 127 GLU A CA 1
ATOM 990 C C . GLU A 1 141 ? 1.404 51.588 8.666 1.00 30.95 127 GLU A C 1
ATOM 991 O O . GLU A 1 141 ? 1.202 50.372 8.665 1.00 29.64 127 GLU A O 1
ATOM 997 N N . MET A 1 142 ? 0.425 52.483 8.580 1.00 30.95 128 MET A N 1
ATOM 998 C CA . MET A 1 142 ? -0.956 52.062 8.384 1.00 32.02 128 MET A CA 1
ATOM 999 C C . MET A 1 142 ? -1.237 51.793 6.910 1.00 32.44 128 MET A C 1
ATOM 1000 O O . MET A 1 142 ? -0.659 52.433 6.032 1.00 33.34 128 MET A O 1
ATOM 1005 N N . CYS A 1 143 ? -2.101 50.819 6.654 1.00 33.07 129 CYS A N 1
ATOM 1006 C CA . CYS A 1 143 ? -2.652 50.595 5.321 1.00 34.03 129 CYS A CA 1
ATOM 1007 C C . CYS A 1 143 ? -4.134 50.262 5.436 1.00 34.19 129 CYS A C 1
ATOM 1008 O O . CYS A 1 143 ? -4.586 49.764 6.471 1.00 33.70 129 CYS A O 1
ATOM 1011 N N . ASP A 1 144 ? -4.884 50.554 4.374 1.00 35.13 130 ASP A N 1
ATOM 1012 C CA . ASP A 1 144 ? -6.327 50.316 4.333 1.00 35.75 130 ASP A CA 1
ATOM 1013 C C . ASP A 1 144 ? -6.674 48.851 4.568 1.00 34.60 130 ASP A C 1
ATOM 1014 O O . ASP A 1 144 ? -7.612 48.542 5.303 1.00 33.76 130 ASP A O 1
ATOM 1019 N N . ALA A 1 145 ? -5.916 47.962 3.927 1.00 33.84 131 ALA A N 1
ATOM 1020 C CA . ALA A 1 145 ? -6.079 46.517 4.075 1.00 33.33 131 ALA A CA 1
ATOM 1021 C C . ALA A 1 145 ? -4.855 45.778 3.552 1.00 33.13 131 ALA A C 1
ATOM 1022 O O . ALA A 1 145 ? -4.214 46.221 2.594 1.00 33.39 131 ALA A O 1
ATOM 1024 N N . LEU A 1 146 ? -4.538 44.653 4.187 1.00 32.54 132 LEU A N 1
ATOM 1025 C CA . LEU A 1 146 ? -3.492 43.757 3.704 1.00 32.52 132 LEU A CA 1
ATOM 1026 C C . LEU A 1 146 ? -4.058 42.833 2.622 1.00 33.05 132 LEU A C 1
ATOM 1027 O O . LEU A 1 146 ? -4.256 41.639 2.848 1.00 32.64 132 LEU A O 1
ATOM 1032 N N . THR A 1 147 ? -4.322 43.404 1.449 1.00 34.27 133 THR A N 1
ATOM 1033 C CA . THR A 1 147 ? -4.849 42.653 0.308 1.00 35.27 133 THR A CA 1
ATOM 1034 C C . THR A 1 147 ? -3.810 41.699 -0.291 1.00 35.13 133 THR A C 1
ATOM 1035 O O . THR A 1 147 ? -4.135 40.566 -0.647 1.00 37.11 133 THR A O 1
ATOM 1039 N N . ASP A 1 148 ? -2.568 42.167 -0.400 1.00 33.74 134 ASP A N 1
ATOM 1040 C CA . ASP A 1 148 ? -1.455 41.351 -0.872 1.00 32.86 134 ASP A CA 1
ATOM 1041 C C . ASP A 1 148 ? -0.244 41.569 0.047 1.00 31.52 134 ASP A C 1
ATOM 1042 O O . ASP A 1 148 ? 0.674 42.316 -0.306 1.00 30.79 134 ASP A O 1
ATOM 1047 N N . PRO A 1 149 ? -0.242 40.922 1.233 1.00 30.87 135 PRO A N 1
ATOM 1048 C CA . PRO A 1 149 ? 0.770 41.206 2.262 1.00 30.13 135 PRO A CA 1
ATOM 1049 C C . PRO A 1 149 ? 2.217 41.089 1.794 1.00 29.78 135 PRO A C 1
ATOM 1050 O O . PRO A 1 149 ? 3.023 41.953 2.129 1.00 29.06 135 PRO A O 1
ATOM 1054 N N . ASP A 1 150 ? 2.534 40.046 1.027 1.00 30.12 136 ASP A N 1
ATOM 1055 C CA . ASP A 1 150 ? 3.890 39.847 0.505 1.00 31.59 136 ASP A CA 1
ATOM 1056 C C . ASP A 1 150 ? 4.348 41.004 -0.385 1.00 30.76 136 ASP A C 1
ATOM 1057 O O . ASP A 1 150 ? 5.466 41.496 -0.238 1.00 31.97 136 ASP A O 1
ATOM 1062 N N . ALA A 1 151 ? 3.478 41.437 -1.297 1.00 30.43 137 ALA A N 1
ATOM 1063 C CA . ALA A 1 151 ? 3.794 42.539 -2.211 1.00 29.54 137 ALA A CA 1
ATOM 1064 C C . ALA A 1 151 ? 3.892 43.876 -1.478 1.00 28.83 137 ALA A C 1
ATOM 1065 O O . ALA A 1 151 ? 4.800 44.669 -1.745 1.00 27.75 137 ALA A O 1
ATOM 1067 N N . GLN A 1 152 ? 2.969 44.110 -0.545 1.00 28.23 138 GLN A N 1
ATOM 1068 C CA . GLN A 1 152 ? 2.963 45.335 0.258 1.00 28.30 138 GLN A CA 1
ATOM 1069 C C . GLN A 1 152 ? 4.198 45.423 1.160 1.00 27.82 138 GLN A C 1
ATOM 1070 O O . GLN A 1 152 ? 4.750 46.510 1.361 1.00 26.64 138 GLN A O 1
ATOM 1076 N N . LEU A 1 153 ? 4.635 44.276 1.684 1.00 27.18 139 LEU A N 1
ATOM 1077 C CA . LEU A 1 153 ? 5.855 44.214 2.488 1.00 26.90 139 LEU A CA 1
ATOM 1078 C C . LEU A 1 153 ? 7.111 44.519 1.675 1.00 27.48 139 LEU A C 1
ATOM 1079 O O . LEU A 1 153 ? 8.029 45.164 2.179 1.00 27.39 139 LEU A O 1
ATOM 1084 N N . GLN A 1 154 ? 7.150 44.057 0.426 1.00 28.57 140 GLN A N 1
ATOM 1085 C CA . GLN A 1 154 ? 8.300 44.316 -0.450 1.00 29.90 140 GLN A CA 1
ATOM 1086 C C . GLN A 1 154 ? 8.413 45.788 -0.854 1.00 29.15 140 GLN A C 1
ATOM 1087 O O . GLN A 1 154 ? 9.514 46.339 -0.903 1.00 28.77 140 GLN A O 1
ATOM 1093 N N . THR A 1 155 ? 7.269 46.413 -1.128 1.00 29.54 141 THR A N 1
ATOM 1094 C CA . THR A 1 155 ? 7.205 47.844 -1.432 1.00 29.46 141 THR A CA 1
ATOM 1095 C C . THR A 1 155 ? 7.726 48.662 -0.251 1.00 28.70 141 THR A C 1
ATOM 1096 O O . THR A 1 155 ? 8.495 49.606 -0.433 1.00 28.34 141 THR A O 1
ATOM 1100 N N . LEU A 1 156 ? 7.314 48.280 0.957 1.00 27.28 142 LEU A N 1
ATOM 1101 C CA . LEU A 1 156 ? 7.778 48.935 2.175 1.00 27.13 142 LEU A CA 1
ATOM 1102 C C . LEU A 1 156 ? 9.277 48.713 2.382 1.00 27.17 142 LEU A C 1
ATOM 1103 O O . LEU A 1 156 ? 10.000 49.641 2.754 1.00 27.35 142 LEU A O 1
ATOM 1108 N N . ALA A 1 157 ? 9.730 47.484 2.128 1.00 26.71 143 ALA A N 1
ATOM 1109 C CA . ALA A 1 157 ? 11.140 47.122 2.248 1.00 27.13 143 ALA A CA 1
ATOM 1110 C C . ALA A 1 157 ? 12.026 47.965 1.332 1.00 27.11 143 ALA A C 1
ATOM 1111 O O . ALA A 1 157 ? 13.117 48.374 1.731 1.00 27.25 143 ALA A O 1
ATOM 1113 N N . THR A 1 158 ? 11.543 48.215 0.114 1.00 28.48 144 THR A N 1
ATOM 1114 C CA . THR A 1 158 ? 12.234 49.066 -0.861 1.00 29.29 144 THR A CA 1
ATOM 1115 C C . THR A 1 158 ? 12.424 50.486 -0.316 1.00 29.42 144 THR A C 1
ATOM 1116 O O . THR A 1 158 ? 13.548 50.995 -0.290 1.00 29.75 144 THR A O 1
ATOM 1120 N N . ARG A 1 159 ? 11.332 51.106 0.132 1.00 30.05 145 ARG A N 1
ATOM 1121 C CA . ARG A 1 159 ? 11.385 52.427 0.766 1.00 30.49 145 ARG A CA 1
ATOM 1122 C C . ARG A 1 159 ? 12.393 52.473 1.910 1.00 29.28 145 ARG A C 1
ATOM 1123 O O . ARG A 1 159 ? 13.179 53.414 2.022 1.00 27.97 145 ARG A O 1
ATOM 1131 N N . ILE A 1 160 ? 12.352 51.447 2.758 1.00 28.71 146 ILE A N 1
ATOM 1132 C CA . ILE A 1 160 ? 13.206 51.357 3.941 1.00 29.11 146 ILE A CA 1
ATOM 1133 C C . ILE A 1 160 ? 14.679 51.185 3.547 1.00 29.75 146 ILE A C 1
ATOM 1134 O O . ILE A 1 160 ? 15.558 51.817 4.138 1.00 30.73 146 ILE A O 1
ATOM 1139 N N . GLU A 1 161 ? 14.930 50.355 2.531 1.00 30.33 147 GLU A N 1
ATOM 1140 C CA . GLU A 1 161 ? 16.278 50.137 1.995 1.00 31.04 147 GLU A CA 1
ATOM 1141 C C . GLU A 1 161 ? 16.868 51.425 1.406 1.00 30.63 147 GLU A C 1
ATOM 1142 O O . GLU A 1 161 ? 18.076 51.651 1.493 1.00 30.52 147 GLU A O 1
ATOM 1148 N N . ALA A 1 162 ? 16.007 52.267 0.831 1.00 29.81 148 ALA A N 1
ATOM 1149 C CA . ALA A 1 162 ? 16.421 53.557 0.261 1.00 29.93 148 ALA A CA 1
ATOM 1150 C C . ALA A 1 162 ? 16.947 54.544 1.309 1.00 29.79 148 ALA A C 1
ATOM 1151 O O . ALA A 1 162 ? 17.676 55.477 0.973 1.00 30.24 148 ALA A O 1
ATOM 1153 N N . GLN A 1 163 ? 16.577 54.337 2.572 1.00 28.94 149 GLN A N 1
ATOM 1154 C CA . GLN A 1 163 ? 17.087 55.151 3.678 1.00 29.12 149 GLN A CA 1
ATOM 1155 C C . GLN A 1 163 ? 18.439 54.646 4.178 1.00 28.57 149 GLN A C 1
ATOM 1156 O O . GLN A 1 163 ? 19.056 55.254 5.056 1.00 29.15 149 GLN A O 1
ATOM 1162 N N . GLY A 1 164 ? 18.891 53.525 3.624 1.00 27.99 150 GLY A N 1
ATOM 1163 C CA . GLY A 1 164 ? 20.174 52.951 3.995 1.00 26.66 150 GLY A CA 1
ATOM 1164 C C . GLY A 1 164 ? 20.065 51.781 4.952 1.00 26.51 150 GLY A C 1
ATOM 1165 O O . GLY A 1 164 ? 21.074 51.156 5.281 1.00 26.33 150 GLY A O 1
ATOM 1166 N N . PHE A 1 165 ? 18.847 51.485 5.405 1.00 25.84 151 PHE A N 1
ATOM 1167 C CA . PHE A 1 165 ? 18.602 50.318 6.256 1.00 25.30 151 PHE A CA 1
ATOM 1168 C C . PHE A 1 165 ? 18.839 49.020 5.489 1.00 25.08 151 PHE A C 1
ATOM 1169 O O . PHE A 1 165 ? 18.772 48.993 4.257 1.00 25.08 151 PHE A O 1
ATOM 1177 N N . ARG A 1 166 ? 19.111 47.951 6.230 1.00 25.98 152 ARG A N 1
ATOM 1178 C CA . ARG A 1 166 ? 19.249 46.620 5.661 1.00 26.64 152 ARG A CA 1
ATOM 1179 C C . ARG A 1 166 ? 18.102 45.766 6.189 1.00 26.16 152 ARG A C 1
ATOM 1180 O O . ARG A 1 166 ? 18.203 45.186 7.268 1.00 26.28 152 ARG A O 1
ATOM 1188 N N . PRO A 1 167 ? 16.996 45.710 5.431 1.00 26.32 153 PRO A N 1
ATOM 1189 C CA . PRO A 1 167 ? 15.752 45.129 5.921 1.00 26.11 153 PRO A CA 1
ATOM 1190 C C . PRO A 1 167 ? 15.654 43.616 5.750 1.00 25.17 153 PRO A C 1
ATOM 1191 O O . PRO A 1 167 ? 16.156 43.058 4.768 1.00 25.45 153 PRO A O 1
ATOM 1195 N N . TYR A 1 168 ? 15.004 42.972 6.715 1.00 23.84 154 TYR A N 1
ATOM 1196 C CA . TYR A 1 168 ? 14.638 41.566 6.617 1.00 23.42 154 TYR A CA 1
ATOM 1197 C C . TYR A 1 168 ? 13.133 41.470 6.771 1.00 22.87 154 TYR A C 1
ATOM 1198 O O . TYR A 1 168 ? 12.574 41.852 7.808 1.00 22.33 154 TYR A O 1
ATOM 1207 N N . VAL A 1 169 ? 12.485 40.972 5.723 1.00 22.28 155 VAL A N 1
ATOM 1208 C CA . VAL A 1 169 ? 11.034 40.882 5.677 1.00 22.42 155 VAL A CA 1
ATOM 1209 C C . VAL A 1 169 ? 10.556 39.577 6.307 1.00 22.83 155 VAL A C 1
ATOM 1210 O O . VAL A 1 169 ? 10.953 38.486 5.890 1.00 22.77 155 VAL A O 1
ATOM 1214 N N . ILE A 1 170 ? 9.716 39.708 7.329 1.00 22.20 156 ILE A N 1
ATOM 1215 C CA . ILE A 1 170 ? 9.096 38.562 7.981 1.00 21.67 156 ILE A CA 1
ATOM 1216 C C . ILE A 1 170 ? 7.630 38.521 7.558 1.00 21.60 156 ILE A C 1
ATOM 1217 O O . ILE A 1 170 ? 6.906 39.497 7.765 1.00 21.58 156 ILE A O 1
ATOM 1222 N N . PRO A 1 171 ? 7.185 37.396 6.954 1.00 21.84 157 PRO A N 1
ATOM 1223 C CA . PRO A 1 171 ? 5.801 37.321 6.479 1.00 22.00 157 PRO A CA 1
ATOM 1224 C C . PRO A 1 171 ? 4.792 37.380 7.631 1.00 21.89 157 PRO A C 1
ATOM 1225 O O . PRO A 1 171 ? 5.163 37.179 8.795 1.00 22.23 157 PRO A O 1
ATOM 1229 N N . VAL A 1 172 ? 3.536 37.665 7.295 1.00 21.77 158 VAL A N 1
ATOM 1230 C CA . VAL A 1 172 ? 2.441 37.696 8.261 1.00 21.06 158 VAL A CA 1
ATOM 1231 C C . VAL A 1 172 ? 2.491 36.445 9.143 1.00 20.84 158 VAL A C 1
ATOM 1232 O O . VAL A 1 172 ? 2.649 35.324 8.649 1.00 20.49 158 VAL A O 1
ATOM 1236 N N . GLY A 1 173 ? 2.397 36.655 10.452 1.00 20.26 159 GLY A N 1
ATOM 1237 C CA . GLY A 1 173 ? 2.422 35.561 11.418 1.00 20.04 159 GLY A CA 1
ATOM 1238 C C . GLY A 1 173 ? 3.759 34.873 11.612 1.00 19.83 159 GLY A C 1
ATOM 1239 O O . GLY A 1 173 ? 3.860 33.930 12.398 1.00 19.68 159 GLY A O 1
ATOM 1240 N N . GLY A 1 174 ? 4.783 35.326 10.894 1.00 19.66 160 GLY A N 1
ATOM 1241 C CA . GLY A 1 174 ? 6.082 34.650 10.891 1.00 20.05 160 GLY A CA 1
ATOM 1242 C C . GLY A 1 174 ? 6.044 33.308 10.179 1.00 20.29 160 GLY A C 1
ATOM 1243 O O . GLY A 1 174 ? 6.953 32.487 10.334 1.00 20.97 160 GLY A O 1
ATOM 1244 N N . SER A 1 175 ? 4.994 33.085 9.391 1.00 20.66 161 SER A N 1
ATOM 1245 C CA . SER A 1 175 ? 4.743 31.769 8.804 1.00 21.07 161 SER A CA 1
ATOM 1246 C C . SER A 1 175 ? 5.420 31.511 7.461 1.00 21.74 161 SER A C 1
ATOM 1247 O O . SER A 1 175 ? 4.803 31.599 6.397 1.00 22.81 161 SER A O 1
ATOM 1250 N N . SER A 1 176 ? 6.703 31.192 7.543 1.00 21.70 162 SER A N 1
ATOM 1251 C CA . SER A 1 176 ? 7.450 30.606 6.438 1.00 21.14 162 SER A CA 1
ATOM 1252 C C . SER A 1 176 ? 7.892 29.229 6.909 1.00 20.61 162 SER A C 1
ATOM 1253 O O . SER A 1 176 ? 7.767 28.919 8.095 1.00 20.38 162 SER A O 1
ATOM 1256 N N . ALA A 1 177 ? 8.397 28.403 5.994 1.00 20.04 163 ALA A N 1
ATOM 1257 C CA . ALA A 1 177 ? 8.940 27.100 6.367 1.00 20.38 163 ALA A CA 1
ATOM 1258 C C . ALA A 1 177 ? 10.012 27.230 7.455 1.00 20.23 163 ALA A C 1
ATOM 1259 O O . ALA A 1 177 ? 10.035 26.443 8.410 1.00 20.15 163 ALA A O 1
ATOM 1261 N N . LEU A 1 178 ? 10.880 28.237 7.326 1.00 19.83 164 LEU A N 1
ATOM 1262 C CA . LEU A 1 178 ? 11.894 28.497 8.348 1.00 19.68 164 LEU A CA 1
ATOM 1263 C C . LEU A 1 178 ? 11.293 28.864 9.710 1.00 19.51 164 LEU A C 1
ATOM 1264 O O . LEU A 1 178 ? 11.712 28.322 10.727 1.00 18.78 164 LEU A O 1
ATOM 1269 N N . GLY A 1 179 ? 10.326 29.782 9.728 1.00 19.41 165 GLY A N 1
ATOM 1270 C CA . GLY A 1 179 ? 9.661 30.171 10.978 1.00 19.19 165 GLY A CA 1
ATOM 1271 C C . GLY A 1 179 ? 8.978 28.984 11.644 1.00 19.15 165 GLY A C 1
ATOM 1272 O O . GLY A 1 179 ? 9.011 28.829 12.870 1.00 18.38 165 GLY A O 1
ATOM 1273 N N . ALA A 1 180 ? 8.377 28.128 10.821 1.00 18.96 166 ALA A N 1
ATOM 1274 C CA . ALA A 1 180 ? 7.654 26.953 11.306 1.00 18.48 166 ALA A CA 1
ATOM 1275 C C . ALA A 1 180 ? 8.549 25.907 11.998 1.00 18.72 166 ALA A C 1
ATOM 1276 O O . ALA A 1 180 ? 8.048 25.053 12.730 1.00 18.93 166 ALA A O 1
ATOM 1278 N N . MET A 1 181 ? 9.865 25.984 11.785 1.00 18.90 167 MET A N 1
ATOM 1279 C CA . MET A 1 181 ? 10.812 25.107 12.484 1.00 19.04 167 MET A CA 1
ATOM 1280 C C . MET A 1 181 ? 10.688 25.246 14.001 1.00 19.12 167 MET A C 1
ATOM 1281 O O . MET A 1 181 ? 10.919 24.289 14.742 1.00 19.49 167 MET A O 1
ATOM 1286 N N . GLY A 1 182 ? 10.311 26.442 14.450 1.00 18.69 168 GLY A N 1
ATOM 1287 C CA . GLY A 1 182 ? 9.999 26.682 15.853 1.00 18.34 168 GLY A CA 1
ATOM 1288 C C . GLY A 1 182 ? 8.995 25.685 16.411 1.00 18.45 168 GLY A C 1
ATOM 1289 O O . GLY A 1 182 ? 9.136 25.230 17.557 1.00 17.78 168 GLY A O 1
ATOM 1290 N N . TYR A 1 183 ? 7.992 25.331 15.605 1.00 17.89 169 TYR A N 1
ATOM 1291 C CA . TYR A 1 183 ? 6.976 24.363 16.039 1.00 17.90 169 TYR A CA 1
ATOM 1292 C C . TYR A 1 183 ? 7.276 22.895 15.764 1.00 18.74 169 TYR A C 1
ATOM 1293 O O . TYR A 1 183 ? 6.667 22.007 16.369 1.00 18.46 169 TYR A O 1
ATOM 1302 N N . VAL A 1 184 ? 8.250 22.641 14.892 1.00 19.29 170 VAL A N 1
ATOM 1303 C CA . VAL A 1 184 ? 8.856 21.313 14.804 1.00 20.22 170 VAL A CA 1
ATOM 1304 C C . VAL A 1 184 ? 9.591 21.067 16.125 1.00 21.70 170 VAL A C 1
ATOM 1305 O O . VAL A 1 184 ? 9.481 19.985 16.719 1.00 22.05 170 VAL A O 1
ATOM 1309 N N . GLU A 1 185 ? 10.304 22.093 16.594 1.00 22.96 171 GLU A N 1
ATOM 1310 C CA . GLU A 1 185 ? 10.999 22.055 17.884 1.00 25.42 171 GLU A CA 1
ATOM 1311 C C . GLU A 1 185 ? 10.024 21.842 19.045 1.00 25.43 171 GLU A C 1
ATOM 1312 O O . GLU A 1 185 ? 10.305 21.067 19.961 1.00 25.84 171 GLU A O 1
ATOM 1318 N N . SER A 1 186 ? 8.880 22.528 18.999 1.00 24.54 172 SER A N 1
ATOM 1319 C CA . SER A 1 186 ? 7.868 22.413 20.051 1.00 24.25 172 SER A CA 1
ATOM 1320 C C . SER A 1 186 ? 7.370 20.974 20.179 1.00 23.53 172 SER A C 1
ATOM 1321 O O . SER A 1 186 ? 7.156 20.481 21.289 1.00 22.22 172 SER A O 1
ATOM 1324 N N . ALA A 1 187 ? 7.198 20.309 19.037 1.00 22.75 173 ALA A N 1
ATOM 1325 C CA . ALA A 1 187 ? 6.774 18.910 19.002 1.00 22.58 173 ALA A CA 1
ATOM 1326 C C . ALA A 1 187 ? 7.776 17.986 19.700 1.00 22.30 173 ALA A C 1
ATOM 1327 O O . ALA A 1 187 ? 7.378 17.023 20.355 1.00 21.74 173 ALA A O 1
ATOM 1329 N N . LEU A 1 188 ? 9.066 18.286 19.565 1.00 22.85 174 LEU A N 1
ATOM 1330 C CA . LEU A 1 188 ? 10.114 17.534 20.255 1.00 23.20 174 LEU A CA 1
ATOM 1331 C C . LEU A 1 188 ? 9.987 17.641 21.774 1.00 22.95 174 LEU A C 1
ATOM 1332 O O . LEU A 1 188 ? 10.120 16.640 22.483 1.00 22.38 174 LEU A O 1
ATOM 1337 N N . GLU A 1 189 ? 9.719 18.855 22.258 1.00 22.44 175 GLU A N 1
ATOM 1338 C CA . GLU A 1 189 ? 9.443 19.096 23.676 1.00 22.67 175 GLU A CA 1
ATOM 1339 C C . GLU A 1 189 ? 8.228 18.290 24.121 1.00 22.42 175 GLU A C 1
ATOM 1340 O O . GLU A 1 189 ? 8.274 17.597 25.138 1.00 22.63 175 GLU A O 1
ATOM 1346 N N . ILE A 1 190 ? 7.151 18.385 23.341 1.00 22.33 176 ILE A N 1
ATOM 1347 C CA . ILE A 1 190 ? 5.891 17.724 23.670 1.00 22.70 176 ILE A CA 1
ATOM 1348 C C . ILE A 1 190 ? 6.099 16.217 23.806 1.00 23.57 176 ILE A C 1
ATOM 1349 O O . ILE A 1 190 ? 5.703 15.627 24.814 1.00 23.17 176 ILE A O 1
ATOM 1354 N N . ALA A 1 191 ? 6.742 15.606 22.811 1.00 23.61 177 ALA A N 1
ATOM 1355 C CA . ALA A 1 191 ? 7.002 14.163 22.845 1.00 25.55 177 ALA A CA 1
ATOM 1356 C C . ALA A 1 191 ? 7.777 13.766 24.103 1.00 26.46 177 ALA A C 1
ATOM 1357 O O . ALA A 1 191 ? 7.412 12.796 24.779 1.00 27.42 177 ALA A O 1
ATOM 1359 N N . GLN A 1 192 ? 8.825 14.530 24.420 1.00 27.16 178 GLN A N 1
ATOM 1360 C CA . GLN A 1 192 ? 9.655 14.283 25.602 1.00 28.91 178 GLN A CA 1
ATOM 1361 C C . GLN A 1 192 ? 8.869 14.445 26.905 1.00 28.38 178 GLN A C 1
ATOM 1362 O O . GLN A 1 192 ? 9.033 13.652 27.835 1.00 27.19 178 GLN A O 1
ATOM 1368 N N . GLN A 1 193 ? 8.010 15.464 26.954 1.00 27.51 179 GLN A N 1
ATOM 1369 C CA . GLN A 1 193 ? 7.238 15.780 28.156 1.00 28.08 179 GLN A CA 1
ATOM 1370 C C . GLN A 1 193 ? 6.120 14.774 28.407 1.00 29.68 179 GLN A C 1
ATOM 1371 O O . GLN A 1 193 ? 5.735 14.543 29.555 1.00 30.80 179 GLN A O 1
ATOM 1377 N N . CYS A 1 194 ? 5.602 14.185 27.333 1.00 30.88 180 CYS A N 1
ATOM 1378 C CA . CYS A 1 194 ? 4.530 13.193 27.431 1.00 33.45 180 CYS A CA 1
ATOM 1379 C C . CYS A 1 194 ? 5.062 11.786 27.698 1.00 35.61 180 CYS A C 1
ATOM 1380 O O . CYS A 1 194 ? 4.300 10.901 28.098 1.00 36.10 180 CYS A O 1
ATOM 1383 N N . GLU A 1 195 ? 6.361 11.587 27.476 1.00 37.85 181 GLU A N 1
ATOM 1384 C CA . GLU A 1 195 ? 6.980 10.261 27.572 1.00 41.33 181 GLU A CA 1
ATOM 1385 C C . GLU A 1 195 ? 6.846 9.663 28.971 1.00 42.15 181 GLU A C 1
ATOM 1386 O O . GLU A 1 195 ? 7.267 10.268 29.960 1.00 42.67 181 GLU A O 1
ATOM 1392 N N . GLU A 1 196 ? 6.234 8.480 29.029 1.00 43.08 182 GLU A N 1
ATOM 1393 C CA . GLU A 1 196 ? 5.946 7.765 30.280 1.00 43.59 182 GLU A CA 1
ATOM 1394 C C . GLU A 1 196 ? 5.051 8.543 31.264 1.00 43.87 182 GLU A C 1
ATOM 1395 O O . GLU A 1 196 ? 4.876 8.130 32.414 1.00 45.65 182 GLU A O 1
ATOM 1397 N N . VAL A 1 197 ? 4.480 9.656 30.799 1.00 42.39 183 VAL A N 1
ATOM 1398 C CA . VAL A 1 197 ? 3.604 10.498 31.620 1.00 40.76 183 VAL A CA 1
ATOM 1399 C C . VAL A 1 197 ? 2.156 10.445 31.120 1.00 39.48 183 VAL A C 1
ATOM 1400 O O . VAL A 1 197 ? 1.236 10.194 31.902 1.00 39.66 183 VAL A O 1
ATOM 1404 N N . VAL A 1 198 ? 1.957 10.676 29.823 1.00 36.83 184 VAL A N 1
ATOM 1405 C CA . VAL A 1 198 ? 0.627 10.568 29.221 1.00 34.79 184 VAL A CA 1
ATOM 1406 C C . VAL A 1 198 ? 0.669 10.064 27.771 1.00 34.02 184 VAL A C 1
ATOM 1407 O O . VAL A 1 198 ? 1.511 10.489 26.975 1.00 34.93 184 VAL A O 1
ATOM 1411 N N . GLY A 1 199 ? -0.244 9.150 27.450 1.00 31.81 185 GLY A N 1
ATOM 1412 C CA . GLY A 1 199 ? -0.467 8.713 26.079 1.00 29.70 185 GLY A CA 1
ATOM 1413 C C . GLY A 1 199 ? -1.538 9.578 25.441 1.00 27.51 185 GLY A C 1
ATOM 1414 O O . GLY A 1 199 ? -2.732 9.335 25.620 1.00 26.64 185 GLY A O 1
ATOM 1415 N N . LEU A 1 200 ? -1.106 10.600 24.709 1.00 26.59 186 LEU A N 1
ATOM 1416 C CA . LEU A 1 200 ? -2.022 11.532 24.063 1.00 25.29 186 LEU A CA 1
ATOM 1417 C C . LEU A 1 200 ? -2.793 10.885 22.930 1.00 23.82 186 LEU A C 1
ATOM 1418 O O . LEU A 1 200 ? -2.275 10.011 22.231 1.00 23.64 186 LEU A O 1
ATOM 1423 N N . SER A 1 201 ? -4.026 11.340 22.744 1.00 22.42 187 SER A N 1
ATOM 1424 C CA A SER A 1 201 ? -4.840 10.921 21.610 0.50 21.74 187 SER A CA 1
ATOM 1425 C CA B SER A 1 201 ? -4.826 10.920 21.607 0.50 21.72 187 SER A CA 1
ATOM 1426 C C . SER A 1 201 ? -4.947 12.035 20.578 1.00 20.96 187 SER A C 1
ATOM 1427 O O . SER A 1 201 ? -4.889 11.783 19.372 1.00 20.43 187 SER A O 1
ATOM 1432 N N . SER A 1 202 ? -5.111 13.265 21.063 1.00 19.27 188 SER A N 1
ATOM 1433 C CA . SER A 1 202 ? -5.358 14.412 20.200 1.00 18.66 188 SER A CA 1
ATOM 1434 C C . SER A 1 202 ? -4.609 15.650 20.665 1.00 17.57 188 SER A C 1
ATOM 1435 O O . SER A 1 202 ? -4.296 15.795 21.847 1.00 16.95 188 SER A O 1
ATOM 1438 N N . VAL A 1 203 ? -4.321 16.530 19.712 1.00 16.55 189 VAL A N 1
ATOM 1439 C CA . VAL A 1 203 ? -3.728 17.830 19.987 1.00 15.87 189 VAL A CA 1
ATOM 1440 C C . VAL A 1 203 ? -4.565 18.856 19.242 1.00 15.43 189 VAL A C 1
ATOM 1441 O O . VAL A 1 203 ? -4.926 18.637 18.079 1.00 15.12 189 VAL A O 1
ATOM 1445 N N . VAL A 1 204 ? -4.879 19.958 19.917 1.00 14.83 190 VAL A N 1
ATOM 1446 C CA . VAL A 1 204 ? -5.675 21.042 19.344 1.00 14.43 190 VAL A CA 1
ATOM 1447 C C . VAL A 1 204 ? -4.857 22.335 19.333 1.00 14.16 190 VAL A C 1
ATOM 1448 O O . VAL A 1 204 ? -4.289 22.720 20.350 1.00 13.92 190 VAL A O 1
ATOM 1452 N N . VAL A 1 205 ? -4.800 22.991 18.178 1.00 13.85 191 VAL A N 1
ATOM 1453 C CA . VAL A 1 205 ? -4.127 24.293 18.041 1.00 14.24 191 VAL A CA 1
ATOM 1454 C C . VAL A 1 205 ? -4.937 25.228 17.126 1.00 14.18 191 VAL A C 1
ATOM 1455 O O . VAL A 1 205 ? -5.598 24.774 16.191 1.00 14.54 191 VAL A O 1
ATOM 1459 N N . ALA A 1 206 ? -4.911 26.531 17.409 1.00 14.29 192 ALA A N 1
ATOM 1460 C CA . ALA A 1 206 ? -5.468 27.501 16.468 1.00 14.59 192 ALA A CA 1
ATOM 1461 C C . ALA A 1 206 ? -4.647 27.499 15.175 1.00 15.11 192 ALA A C 1
ATOM 1462 O O . ALA A 1 206 ? -3.421 27.400 15.207 1.00 15.33 192 ALA A O 1
ATOM 1464 N N . SER A 1 207 ? -5.338 27.593 14.045 1.00 15.39 193 SER A N 1
ATOM 1465 C CA . SER A 1 207 ? -4.700 27.582 12.737 1.00 16.09 193 SER A CA 1
ATOM 1466 C C . SER A 1 207 ? -4.991 28.909 12.039 1.00 16.20 193 SER A C 1
ATOM 1467 O O . SER A 1 207 ? -6.113 29.153 11.618 1.00 16.30 193 SER A O 1
ATOM 1470 N N . GLY A 1 208 ? -3.974 29.764 11.944 1.00 16.59 194 GLY A N 1
ATOM 1471 C CA . GLY A 1 208 ? -4.126 31.114 11.401 1.00 17.67 194 GLY A CA 1
ATOM 1472 C C . GLY A 1 208 ? -3.306 31.258 10.138 1.00 18.28 194 GLY A C 1
ATOM 1473 O O . GLY A 1 208 ? -3.735 30.827 9.071 1.00 18.83 194 GLY A O 1
ATOM 1474 N N . SER A 1 209 ? -2.118 31.847 10.261 1.00 18.58 195 SER A N 1
ATOM 1475 C CA . SER A 1 209 ? -1.199 31.960 9.121 1.00 18.67 195 SER A CA 1
ATOM 1476 C C . SER A 1 209 ? -0.551 30.605 8.785 1.00 18.93 195 SER A C 1
ATOM 1477 O O . SER A 1 209 ? 0.112 30.464 7.754 1.00 19.63 195 SER A O 1
ATOM 1480 N N . ALA A 1 210 ? -0.752 29.631 9.676 1.00 18.04 196 ALA A N 1
ATOM 1481 C CA . ALA A 1 210 ? -0.558 28.190 9.422 1.00 17.49 196 ALA A CA 1
ATOM 1482 C C . ALA A 1 210 ? 0.800 27.605 9.809 1.00 17.04 196 ALA A C 1
ATOM 1483 O O . ALA A 1 210 ? 0.970 26.384 9.776 1.00 17.48 196 ALA A O 1
ATOM 1485 N N . GLY A 1 211 ? 1.751 28.463 10.180 1.00 16.91 197 GLY A N 1
ATOM 1486 C CA . GLY A 1 211 ? 3.096 28.032 10.567 1.00 15.96 197 GLY A CA 1
ATOM 1487 C C . GLY A 1 211 ? 3.117 27.118 11.783 1.00 15.83 197 GLY A C 1
ATOM 1488 O O . GLY A 1 211 ? 3.798 26.091 11.780 1.00 15.82 197 GLY A O 1
ATOM 1489 N N . THR A 1 212 ? 2.364 27.488 12.816 1.00 15.25 198 THR A N 1
ATOM 1490 C CA . THR A 1 212 ? 2.271 26.685 14.047 1.00 15.05 198 THR A CA 1
ATOM 1491 C C . THR A 1 212 ? 1.693 25.295 13.763 1.00 14.89 198 THR A C 1
ATOM 1492 O O . THR A 1 212 ? 2.280 24.281 14.153 1.00 14.75 198 THR A O 1
ATOM 1496 N N . HIS A 1 213 ? 0.549 25.265 13.079 1.00 14.63 199 HIS A N 1
ATOM 1497 C CA . HIS A 1 213 ? -0.126 24.019 12.685 1.00 14.63 199 HIS A CA 1
ATOM 1498 C C . HIS A 1 213 ? 0.813 23.166 11.869 1.00 14.80 199 HIS A C 1
ATOM 1499 O O . HIS A 1 213 ? 1.023 21.984 12.178 1.00 14.94 199 HIS A O 1
ATOM 1506 N N . ALA A 1 214 ? 1.409 23.765 10.838 1.00 14.84 200 ALA A N 1
ATOM 1507 C CA . ALA A 1 214 ? 2.282 23.038 9.911 1.00 15.07 200 ALA A CA 1
ATOM 1508 C C . ALA A 1 214 ? 3.536 22.476 10.572 1.00 14.99 200 ALA A C 1
ATOM 1509 O O . ALA A 1 214 ? 3.922 21.332 10.305 1.00 15.45 200 ALA A O 1
ATOM 1511 N N . GLY A 1 215 ? 4.173 23.275 11.428 1.00 14.86 201 GLY A N 1
ATOM 1512 C CA . GLY A 1 215 ? 5.356 22.820 12.166 1.00 14.69 201 GLY A CA 1
ATOM 1513 C C . GLY A 1 215 ? 5.035 21.662 13.098 1.00 14.87 201 GLY A C 1
ATOM 1514 O O . GLY A 1 215 ? 5.752 20.663 13.130 1.00 14.39 201 GLY A O 1
ATOM 1515 N N . LEU A 1 216 ? 3.936 21.787 13.842 1.00 14.88 202 LEU A N 1
ATOM 1516 C CA . LEU A 1 216 ? 3.454 20.686 14.678 1.00 15.27 202 LEU A CA 1
ATOM 1517 C C . LEU A 1 216 ? 3.101 19.447 13.871 1.00 15.39 202 LEU A C 1
ATOM 1518 O O . LEU A 1 216 ? 3.358 18.328 14.310 1.00 15.44 202 LEU A O 1
ATOM 1523 N N . ALA A 1 217 ? 2.515 19.639 12.692 1.00 15.33 203 ALA A N 1
ATOM 1524 C CA . ALA A 1 217 ? 2.131 18.506 11.857 1.00 15.85 203 ALA A CA 1
ATOM 1525 C C . ALA A 1 217 ? 3.343 17.656 11.498 1.00 16.08 203 ALA A C 1
ATOM 1526 O O . ALA A 1 217 ? 3.301 16.431 11.617 1.00 16.67 203 ALA A O 1
ATOM 1528 N N . VAL A 1 218 ? 4.428 18.309 11.084 1.00 15.79 204 VAL A N 1
ATOM 1529 C CA . VAL A 1 218 ? 5.636 17.597 10.670 1.00 16.05 204 VAL A CA 1
ATOM 1530 C C . VAL A 1 218 ? 6.291 16.887 11.857 1.00 16.16 204 VAL A C 1
ATOM 1531 O O . VAL A 1 218 ? 6.619 15.693 11.776 1.00 16.22 204 VAL A O 1
ATOM 1535 N N . GLY A 1 219 ? 6.457 17.622 12.956 1.00 16.36 205 GLY A N 1
ATOM 1536 C CA . GLY A 1 219 ? 7.076 17.085 14.162 1.00 16.82 205 GLY A CA 1
ATOM 1537 C C . GLY A 1 219 ? 6.301 15.921 14.741 1.00 17.19 205 GLY A C 1
ATOM 1538 O O . GLY A 1 219 ? 6.882 14.879 15.067 1.00 17.95 205 GLY A O 1
ATOM 1539 N N . LEU A 1 220 ? 4.984 16.087 14.852 1.00 17.95 206 LEU A N 1
ATOM 1540 C CA . LEU A 1 220 ? 4.125 15.046 15.423 1.00 18.02 206 LEU A CA 1
ATOM 1541 C C . LEU A 1 220 ? 3.970 13.810 14.534 1.00 18.87 206 LEU A C 1
ATOM 1542 O O . LEU A 1 220 ? 3.865 12.700 15.055 1.00 19.13 206 LEU A O 1
ATOM 1547 N N . GLU A 1 221 ? 3.974 13.984 13.211 1.00 19.23 207 GLU A N 1
ATOM 1548 C CA . GLU A 1 221 ? 3.969 12.829 12.301 1.00 20.10 207 GLU A CA 1
ATOM 1549 C C . GLU A 1 221 ? 5.174 11.924 12.566 1.00 21.16 207 GLU A C 1
ATOM 1550 O O . GLU A 1 221 ? 5.073 10.697 12.487 1.00 21.68 207 GLU A O 1
ATOM 1556 N N . HIS A 1 222 ? 6.307 12.528 12.899 1.00 21.56 208 HIS A N 1
ATOM 1557 C CA . HIS A 1 222 ? 7.524 11.749 13.078 1.00 23.44 208 HIS A CA 1
ATOM 1558 C C . HIS A 1 222 ? 7.754 11.247 14.473 1.00 24.03 208 HIS A C 1
ATOM 1559 O O . HIS A 1 222 ? 8.290 10.153 14.650 1.00 24.75 208 HIS A O 1
ATOM 1566 N N . LEU A 1 223 ? 7.325 12.015 15.472 1.00 23.67 209 LEU A N 1
ATOM 1567 C CA . LEU A 1 223 ? 7.557 11.652 16.872 1.00 23.87 209 LEU A CA 1
ATOM 1568 C C . LEU A 1 223 ? 6.392 10.915 17.519 1.00 24.44 209 LEU A C 1
ATOM 1569 O O . LEU A 1 223 ? 6.598 10.075 18.400 1.00 23.77 209 LEU A O 1
ATOM 1574 N N . MET A 1 224 ? 5.172 11.242 17.098 1.00 24.26 210 MET A N 1
ATOM 1575 C CA . MET A 1 224 ? 3.976 10.661 17.700 1.00 24.56 210 MET A CA 1
ATOM 1576 C C . MET A 1 224 ? 2.935 10.369 16.616 1.00 23.88 210 MET A C 1
ATOM 1577 O O . MET A 1 224 ? 1.884 11.001 16.592 1.00 22.51 210 MET A O 1
ATOM 1582 N N . PRO A 1 225 ? 3.217 9.399 15.717 1.00 24.25 211 PRO A N 1
ATOM 1583 C CA . PRO A 1 225 ? 2.390 9.248 14.507 1.00 24.92 211 PRO A CA 1
ATOM 1584 C C . PRO A 1 225 ? 0.917 8.897 14.745 1.00 24.88 211 PRO A C 1
ATOM 1585 O O . PRO A 1 225 ? 0.087 9.142 13.870 1.00 25.30 211 PRO A O 1
ATOM 1589 N N . ASP A 1 226 ? 0.597 8.346 15.912 1.00 25.75 212 ASP A N 1
ATOM 1590 C CA . ASP A 1 226 ? -0.774 7.912 16.195 1.00 26.10 212 ASP A CA 1
ATOM 1591 C C . ASP A 1 226 ? -1.648 9.016 16.790 1.00 24.71 212 ASP A C 1
ATOM 1592 O O . ASP A 1 226 ? -2.862 8.844 16.922 1.00 24.59 212 ASP A O 1
ATOM 1597 N N . VAL A 1 227 ? -1.030 10.145 17.130 1.00 23.14 213 VAL A N 1
ATOM 1598 C CA . VAL A 1 227 ? -1.753 11.295 17.680 1.00 22.42 213 VAL A CA 1
ATOM 1599 C C . VAL A 1 227 ? -2.466 12.073 16.570 1.00 21.96 213 VAL A C 1
ATOM 1600 O O . VAL A 1 227 ? -1.908 12.289 15.490 1.00 21.08 213 VAL A O 1
ATOM 1604 N N . GLU A 1 228 ? -3.708 12.473 16.839 1.00 20.57 214 GLU A N 1
ATOM 1605 C CA . GLU A 1 228 ? -4.504 13.247 15.891 1.00 20.37 214 GLU A CA 1
ATOM 1606 C C . GLU A 1 228 ? -4.336 14.748 16.141 1.00 19.11 214 GLU A C 1
ATOM 1607 O O . GLU A 1 228 ? -4.748 15.251 17.187 1.00 19.27 214 GLU A O 1
ATOM 1613 N N . LEU A 1 229 ? -3.749 15.459 15.180 1.00 17.81 215 LEU A N 1
ATOM 1614 C CA . LEU A 1 229 ? -3.598 16.918 15.280 1.00 16.73 215 LEU A CA 1
ATOM 1615 C C . LEU A 1 229 ? -4.770 17.658 14.632 1.00 16.51 215 LEU A C 1
ATOM 1616 O O . LEU A 1 229 ? -5.035 17.499 13.434 1.00 15.54 215 LEU A O 1
ATOM 1621 N N . ILE A 1 230 ? -5.461 18.472 15.429 1.00 16.00 216 ILE A N 1
ATOM 1622 C CA . ILE A 1 230 ? -6.614 19.236 14.962 1.00 16.14 216 ILE A CA 1
ATOM 1623 C C . ILE A 1 230 ? -6.285 20.724 14.984 1.00 15.96 216 ILE A C 1
ATOM 1624 O O . ILE A 1 230 ? -5.937 21.275 16.031 1.00 16.15 216 ILE A O 1
ATOM 1629 N N . GLY A 1 231 ? -6.390 21.358 13.825 1.00 15.59 217 GLY A N 1
ATOM 1630 C CA . GLY A 1 231 ? -6.286 22.804 13.730 1.00 15.21 217 GLY A CA 1
ATOM 1631 C C . GLY A 1 231 ? -7.677 23.400 13.702 1.00 15.30 217 GLY A C 1
ATOM 1632 O O . GLY A 1 231 ? -8.534 22.972 12.923 1.00 15.54 217 GLY A O 1
ATOM 1633 N N . VAL A 1 232 ? -7.907 24.377 14.572 1.00 14.99 218 VAL A N 1
ATOM 1634 C CA . VAL A 1 232 ? -9.174 25.093 14.605 1.00 14.84 218 VAL A CA 1
ATOM 1635 C C . VAL A 1 232 ? -8.936 26.423 13.905 1.00 15.08 218 VAL A C 1
ATOM 1636 O O . VAL A 1 232 ? -8.158 27.247 14.388 1.00 14.74 218 VAL A O 1
ATOM 1640 N N . THR A 1 233 ? -9.581 26.624 12.755 1.00 15.62 219 THR A N 1
ATOM 1641 C CA . THR A 1 233 ? -9.350 27.843 11.981 1.00 16.01 219 THR A CA 1
ATOM 1642 C C . THR A 1 233 ? -9.880 29.084 12.709 1.00 16.45 219 THR A C 1
ATOM 1643 O O . THR A 1 233 ? -10.894 29.025 13.406 1.00 16.57 219 THR A O 1
ATOM 1647 N N . VAL A 1 234 ? -9.175 30.199 12.533 1.00 16.80 220 VAL A N 1
ATOM 1648 C CA . VAL A 1 234 ? -9.533 31.471 13.165 1.00 17.14 220 VAL A CA 1
ATOM 1649 C C . VAL A 1 234 ? -9.871 32.551 12.141 1.00 17.57 220 VAL A C 1
ATOM 1650 O O . VAL A 1 234 ? -10.305 33.645 12.512 1.00 16.68 220 VAL A O 1
ATOM 1654 N N . SER A 1 235 ? -9.699 32.239 10.856 1.00 18.28 221 SER A N 1
ATOM 1655 C CA . SER A 1 235 ? -9.869 33.261 9.816 1.00 18.95 221 SER A CA 1
ATOM 1656 C C . SER A 1 235 ? -10.427 32.772 8.474 1.00 19.49 221 SER A C 1
ATOM 1657 O O . SER A 1 235 ? -10.895 33.586 7.672 1.00 20.00 221 SER A O 1
ATOM 1660 N N . ARG A 1 236 ? -10.383 31.462 8.236 1.00 19.57 222 ARG A N 1
ATOM 1661 C CA . ARG A 1 236 ? -10.702 30.897 6.915 1.00 20.13 222 ARG A CA 1
ATOM 1662 C C . ARG A 1 236 ? -11.439 29.578 7.014 1.00 19.32 222 ARG A C 1
ATOM 1663 O O . ARG A 1 236 ? -11.318 28.869 8.015 1.00 19.02 222 ARG A O 1
ATOM 1671 N N . SER A 1 237 ? -12.170 29.229 5.954 1.00 18.50 223 SER A N 1
ATOM 1672 C CA . SER A 1 237 ? -12.808 27.915 5.851 1.00 18.33 223 SER A CA 1
ATOM 1673 C C . SER A 1 237 ? -11.753 26.822 5.679 1.00 18.14 223 SER A C 1
ATOM 1674 O O . SER A 1 237 ? -10.608 27.112 5.339 1.00 18.12 223 SER A O 1
ATOM 1677 N N . VAL A 1 238 ? -12.147 25.569 5.909 1.00 18.25 224 VAL A N 1
ATOM 1678 C CA . VAL A 1 238 ? -11.267 24.419 5.667 1.00 18.47 224 VAL A CA 1
ATOM 1679 C C . VAL A 1 238 ? -10.726 24.468 4.235 1.00 18.80 224 VAL A C 1
ATOM 1680 O O . VAL A 1 238 ? -9.538 24.243 4.012 1.00 18.48 224 VAL A O 1
ATOM 1684 N N . ALA A 1 239 ? -11.601 24.786 3.279 1.00 19.02 225 ALA A N 1
ATOM 1685 C CA . ALA A 1 239 ? -11.227 24.809 1.858 1.00 19.61 225 ALA A CA 1
ATOM 1686 C C . ALA A 1 239 ? -10.101 25.800 1.562 1.00 19.82 225 ALA A C 1
ATOM 1687 O O . ALA A 1 239 ? -9.178 25.482 0.819 1.00 19.24 225 ALA A O 1
ATOM 1689 N N . GLU A 1 240 ? -10.182 26.989 2.159 1.00 20.95 226 GLU A N 1
ATOM 1690 C CA . GLU A 1 240 ? -9.171 28.038 1.978 1.00 21.94 226 GLU A CA 1
ATOM 1691 C C . GLU A 1 240 ? -7.896 27.780 2.785 1.00 21.10 226 GLU A C 1
ATOM 1692 O O . GLU A 1 240 ? -6.787 28.068 2.325 1.00 20.61 226 GLU A O 1
ATOM 1698 N N . GLN A 1 241 ? -8.060 27.238 3.989 1.00 19.46 227 GLN A N 1
ATOM 1699 C CA . GLN A 1 241 ? -6.948 27.070 4.917 1.00 18.67 227 GLN A CA 1
ATOM 1700 C C . GLN A 1 241 ? -6.081 25.851 4.614 1.00 17.92 227 GLN A C 1
ATOM 1701 O O . GLN A 1 241 ? -4.861 25.910 4.744 1.00 17.77 227 GLN A O 1
ATOM 1707 N N . LYS A 1 242 ? -6.709 24.749 4.220 1.00 17.74 228 LYS A N 1
ATOM 1708 C CA . LYS A 1 242 ? -5.980 23.481 4.091 1.00 17.77 228 LYS A CA 1
ATOM 1709 C C . LYS A 1 242 ? -4.773 23.538 3.130 1.00 17.56 228 LYS A C 1
ATOM 1710 O O . LYS A 1 242 ? -3.698 23.074 3.494 1.00 17.26 228 LYS A O 1
ATOM 1716 N N . PRO A 1 243 ? -4.933 24.128 1.923 1.00 17.70 229 PRO A N 1
ATOM 1717 C CA . PRO A 1 243 ? -3.761 24.210 1.034 1.00 18.00 229 PRO A CA 1
ATOM 1718 C C . PRO A 1 243 ? -2.612 25.037 1.609 1.00 18.13 229 PRO A C 1
ATOM 1719 O O . PRO A 1 243 ? -1.458 24.767 1.287 1.00 17.79 229 PRO A O 1
ATOM 1723 N N . LYS A 1 244 ? -2.926 26.031 2.445 1.00 18.14 230 LYS A N 1
ATOM 1724 C CA . LYS A 1 244 ? -1.900 26.826 3.129 1.00 18.77 230 LYS A CA 1
ATOM 1725 C C . LYS A 1 244 ? -1.102 25.992 4.128 1.00 17.54 230 LYS A C 1
ATOM 1726 O O . LYS A 1 244 ? 0.126 26.091 4.184 1.00 16.74 230 LYS A O 1
ATOM 1732 N N . VAL A 1 245 ? -1.797 25.167 4.908 1.00 16.35 231 VAL A N 1
ATOM 1733 C CA . VAL A 1 245 ? -1.133 24.302 5.877 1.00 16.11 231 VAL A CA 1
ATOM 1734 C C . VAL A 1 245 ? -0.291 23.245 5.161 1.00 16.06 231 VAL A C 1
ATOM 1735 O O . VAL A 1 245 ? 0.867 23.028 5.519 1.00 16.04 231 VAL A O 1
ATOM 1739 N N . ILE A 1 246 ? -0.876 22.612 4.145 1.00 15.65 232 ILE A N 1
ATOM 1740 C CA . ILE A 1 246 ? -0.188 21.571 3.373 1.00 15.96 232 ILE A CA 1
ATOM 1741 C C . ILE A 1 246 ? 1.069 22.123 2.693 1.00 15.98 232 ILE A C 1
ATOM 1742 O O . ILE A 1 246 ? 2.116 21.472 2.721 1.00 16.06 232 ILE A O 1
ATOM 1747 N N . ALA A 1 247 ? 0.975 23.322 2.112 1.00 16.45 233 ALA A N 1
ATOM 1748 C CA . ALA A 1 247 ? 2.134 23.931 1.435 1.00 16.78 233 ALA A CA 1
ATOM 1749 C C . ALA A 1 247 ? 3.309 24.065 2.395 1.00 16.67 233 ALA A C 1
ATOM 1750 O O . ALA A 1 247 ? 4.440 23.708 2.064 1.00 16.49 233 ALA A O 1
ATOM 1752 N N . LEU A 1 248 ? 3.027 24.565 3.596 1.00 16.46 234 LEU A N 1
ATOM 1753 C CA . LEU A 1 248 ? 4.044 24.701 4.630 1.00 16.65 234 LEU A CA 1
ATOM 1754 C C . LEU A 1 248 ? 4.572 23.357 5.115 1.00 16.40 234 LEU A C 1
ATOM 1755 O O . LEU A 1 248 ? 5.779 23.152 5.154 1.00 16.93 234 LEU A O 1
ATOM 1760 N N . GLN A 1 249 ? 3.666 22.455 5.489 1.00 16.25 235 GLN A N 1
ATOM 1761 C CA . GLN A 1 249 ? 4.011 21.081 5.881 1.00 15.81 235 GLN A CA 1
ATOM 1762 C C . GLN A 1 249 ? 5.035 20.452 4.921 1.00 15.72 235 GLN A C 1
ATOM 1763 O O . GLN A 1 249 ? 6.062 19.926 5.346 1.00 15.08 235 GLN A O 1
ATOM 1769 N N . GLN A 1 250 ? 4.740 20.514 3.627 1.00 15.72 236 GLN A N 1
ATOM 1770 C CA . GLN A 1 250 ? 5.612 19.932 2.611 1.00 15.99 236 GLN A CA 1
ATOM 1771 C C . GLN A 1 250 ? 6.957 20.662 2.501 1.00 16.36 236 GLN A C 1
ATOM 1772 O O . GLN A 1 250 ? 8.006 20.025 2.373 1.00 16.85 236 GLN A O 1
ATOM 1778 N N . ALA A 1 251 ? 6.920 21.991 2.560 1.00 16.66 237 ALA A N 1
ATOM 1779 C CA . ALA A 1 251 ? 8.139 22.800 2.492 1.00 17.17 237 ALA A CA 1
ATOM 1780 C C . ALA A 1 251 ? 9.034 22.546 3.712 1.00 17.49 237 ALA A C 1
ATOM 1781 O O . ALA A 1 251 ? 10.243 22.422 3.570 1.00 18.02 237 ALA A O 1
ATOM 1783 N N . ILE A 1 252 ? 8.428 22.442 4.898 1.00 17.89 238 ILE A N 1
ATOM 1784 C CA . ILE A 1 252 ? 9.160 22.103 6.127 1.00 18.00 238 ILE A CA 1
ATOM 1785 C C . ILE A 1 252 ? 9.818 20.727 6.011 1.00 18.39 238 ILE A C 1
ATOM 1786 O O . ILE A 1 252 ? 11.007 20.574 6.305 1.00 18.48 238 ILE A O 1
ATOM 1791 N N . ALA A 1 253 ? 9.036 19.736 5.590 1.00 18.73 239 ALA A N 1
ATOM 1792 C CA . ALA A 1 253 ? 9.530 18.370 5.431 1.00 19.72 239 ALA A CA 1
ATOM 1793 C C . ALA A 1 253 ? 10.738 18.326 4.494 1.00 20.53 239 ALA A C 1
ATOM 1794 O O . ALA A 1 253 ? 11.745 17.688 4.807 1.00 21.23 239 ALA A O 1
ATOM 1796 N N . GLY A 1 254 ? 10.627 19.024 3.364 1.00 21.67 240 GLY A N 1
ATOM 1797 C CA . GLY A 1 254 ? 11.707 19.139 2.384 1.00 22.73 240 GLY A CA 1
ATOM 1798 C C . GLY A 1 254 ? 12.995 19.681 2.977 1.00 23.34 240 GLY A C 1
ATOM 1799 O O . GLY A 1 254 ? 14.067 19.119 2.756 1.00 23.86 240 GLY A O 1
ATOM 1800 N N . GLN A 1 255 ? 12.883 20.761 3.751 1.00 24.73 241 GLN A N 1
ATOM 1801 C CA . GLN A 1 255 ? 14.033 21.412 4.392 1.00 25.93 241 GLN A CA 1
ATOM 1802 C C . GLN A 1 255 ? 14.729 20.497 5.396 1.00 25.71 241 GLN A C 1
ATOM 1803 O O . GLN A 1 255 ? 15.916 20.672 5.690 1.00 25.83 241 GLN A O 1
ATOM 1809 N N . LEU A 1 256 ? 13.982 19.524 5.915 1.00 24.96 242 LEU A N 1
ATOM 1810 C CA . LEU A 1 256 ? 14.491 18.589 6.911 1.00 24.93 242 LEU A CA 1
ATOM 1811 C C . LEU A 1 256 ? 14.873 17.231 6.328 1.00 24.67 242 LEU A C 1
ATOM 1812 O O . LEU A 1 256 ? 15.215 16.323 7.077 1.00 25.07 242 LEU A O 1
ATOM 1817 N N . ALA A 1 257 ? 14.820 17.103 4.999 1.00 24.88 243 ALA A N 1
ATOM 1818 C CA . ALA A 1 257 ? 15.046 15.822 4.299 1.00 24.93 243 ALA A CA 1
ATOM 1819 C C . ALA A 1 257 ? 14.143 14.706 4.846 1.00 25.01 243 ALA A C 1
ATOM 1820 O O . ALA A 1 257 ? 14.592 13.595 5.152 1.00 24.75 243 ALA A O 1
ATOM 1822 N N . LEU A 1 258 ? 12.863 15.032 4.979 1.00 24.47 244 LEU A N 1
ATOM 1823 C CA . LEU A 1 258 ? 11.865 14.098 5.470 1.00 24.52 244 LEU A CA 1
ATOM 1824 C C . LEU A 1 258 ? 10.704 14.093 4.501 1.00 24.08 244 LEU A C 1
ATOM 1825 O O . LEU A 1 258 ? 10.560 15.013 3.696 1.00 24.08 244 LEU A O 1
ATOM 1830 N N . THR A 1 259 ? 9.882 13.054 4.577 1.00 23.40 245 THR A N 1
ATOM 1831 C CA . THR A 1 259 ? 8.593 13.052 3.903 1.00 22.86 245 THR A CA 1
ATOM 1832 C C . THR A 1 259 ? 7.530 13.372 4.951 1.00 22.05 245 THR A C 1
ATOM 1833 O O . THR A 1 259 ? 7.758 13.201 6.152 1.00 23.02 245 THR A O 1
ATOM 1837 N N . ALA A 1 260 ? 6.386 13.867 4.503 1.00 20.42 246 ALA A N 1
ATOM 1838 C CA . ALA A 1 260 ? 5.265 14.109 5.403 1.00 19.99 246 ALA A CA 1
ATOM 1839 C C . ALA A 1 260 ? 3.996 13.658 4.704 1.00 19.31 246 ALA A C 1
ATOM 1840 O O . ALA A 1 260 ? 3.490 14.340 3.803 1.00 18.87 246 ALA A O 1
ATOM 1842 N N . THR A 1 261 ? 3.494 12.496 5.110 1.00 19.26 247 THR A N 1
ATOM 1843 C CA . THR A 1 261 ? 2.358 11.883 4.432 1.00 19.37 247 THR A CA 1
ATOM 1844 C C . THR A 1 261 ? 1.048 12.056 5.208 1.00 19.41 247 THR A C 1
ATOM 1845 O O . THR A 1 261 ? -0.014 11.677 4.720 1.00 19.40 247 THR A O 1
ATOM 1849 N N . ALA A 1 262 ? 1.121 12.628 6.406 1.00 19.23 248 ALA A N 1
ATOM 1850 C CA . ALA A 1 262 ? -0.080 12.819 7.221 1.00 19.44 248 ALA A CA 1
ATOM 1851 C C . ALA A 1 262 ? -1.082 13.756 6.555 1.00 19.22 248 ALA A C 1
ATOM 1852 O O . ALA A 1 262 ? -0.710 14.724 5.887 1.00 19.42 248 ALA A O 1
ATOM 1854 N N . ASP A 1 263 ? -2.360 13.439 6.723 1.00 18.72 249 ASP A N 1
ATOM 1855 C CA . ASP A 1 263 ? -3.437 14.303 6.275 1.00 18.61 249 ASP A CA 1
ATOM 1856 C C . ASP A 1 263 ? -3.572 15.441 7.285 1.00 18.81 249 ASP A C 1
ATOM 1857 O O . ASP A 1 263 ? -3.438 15.223 8.490 1.00 18.93 249 ASP A O 1
ATOM 1862 N N . ILE A 1 264 ? -3.824 16.648 6.794 1.00 17.98 250 ILE A N 1
ATOM 1863 C CA . ILE A 1 264 ? -4.043 17.802 7.667 1.00 17.43 250 ILE A CA 1
ATOM 1864 C C . ILE A 1 264 ? -5.516 17.845 8.063 1.00 17.25 250 ILE A C 1
ATOM 1865 O O . ILE A 1 264 ? -6.393 17.702 7.211 1.00 17.24 250 ILE A O 1
ATOM 1870 N N . HIS A 1 265 ? -5.786 18.024 9.357 1.00 17.09 251 HIS A N 1
ATOM 1871 C CA . HIS A 1 265 ? -7.164 18.102 9.852 1.00 17.09 251 HIS A CA 1
ATOM 1872 C C . HIS A 1 265 ? -7.483 19.483 10.343 1.00 16.46 251 HIS A C 1
ATOM 1873 O O . HIS A 1 265 ? -6.717 20.061 11.113 1.00 16.40 251 HIS A O 1
ATOM 1880 N N . LEU A 1 266 ? -8.618 20.017 9.900 1.00 16.43 252 LEU A N 1
ATOM 1881 C CA . LEU A 1 266 ? -9.055 21.373 10.252 1.00 16.23 252 LEU A CA 1
ATOM 1882 C C . LEU A 1 266 ? -10.550 21.411 10.545 1.00 16.82 252 LEU A C 1
ATOM 1883 O O . LEU A 1 266 ? -11.330 20.752 9.862 1.00 17.10 252 LEU A O 1
ATOM 1888 N N . TRP A 1 267 ? -10.944 22.178 11.560 1.00 16.62 253 TRP A N 1
ATOM 1889 C CA . TRP A 1 267 ? -12.361 22.450 11.823 1.00 16.90 253 TRP A CA 1
ATOM 1890 C C . TRP A 1 267 ? -12.581 23.928 11.698 1.00 17.28 253 TRP A C 1
ATOM 1891 O O . TRP A 1 267 ? -11.884 24.723 12.345 1.00 17.05 253 TRP A O 1
ATOM 1902 N N . ASP A 1 268 ? -13.556 24.319 10.884 1.00 17.50 254 ASP A N 1
ATOM 1903 C CA . ASP A 1 268 ? -13.769 25.740 10.591 1.00 18.15 254 ASP A CA 1
ATOM 1904 C C . ASP A 1 268 ? -15.057 26.338 11.165 1.00 18.19 254 ASP A C 1
ATOM 1905 O O . ASP A 1 268 ? -15.446 27.445 10.799 1.00 18.48 254 ASP A O 1
ATOM 1910 N N . ASP A 1 269 ? -15.684 25.625 12.095 1.00 18.71 255 ASP A N 1
ATOM 1911 C CA . ASP A 1 269 ? -17.006 25.999 12.599 1.00 18.95 255 ASP A CA 1
ATOM 1912 C C . ASP A 1 269 ? -16.998 27.041 13.714 1.00 18.24 255 ASP A C 1
ATOM 1913 O O . ASP A 1 269 ? -18.059 27.407 14.211 1.00 18.35 255 ASP A O 1
ATOM 1918 N N . TYR A 1 270 ? -15.820 27.521 14.104 1.00 17.63 256 TYR A N 1
ATOM 1919 C CA . TYR A 1 270 ? -15.694 28.210 15.390 1.00 17.40 256 TYR A CA 1
ATOM 1920 C C . TYR A 1 270 ? -15.147 29.626 15.328 1.00 17.32 256 TYR A C 1
ATOM 1921 O O . TYR A 1 270 ? -14.814 30.197 16.359 1.00 17.79 256 TYR A O 1
ATOM 1930 N N . PHE A 1 271 ? -15.078 30.208 14.135 1.00 17.30 257 PHE A N 1
ATOM 1931 C CA . PHE A 1 271 ? -14.506 31.553 14.007 1.00 17.68 257 PHE A CA 1
ATOM 1932 C C . PHE A 1 271 ? -15.472 32.630 13.510 1.00 17.80 257 PHE A C 1
ATOM 1933 O O . PHE A 1 271 ? -15.128 33.815 13.513 1.00 17.24 257 PHE A O 1
ATOM 1941 N N . ALA A 1 272 ? -16.671 32.223 13.090 1.00 18.30 258 ALA A N 1
ATOM 1942 C CA . ALA A 1 272 ? -17.685 33.168 12.614 1.00 19.38 258 ALA A CA 1
ATOM 1943 C C . ALA A 1 272 ? -17.991 34.220 13.688 1.00 20.02 258 ALA A C 1
ATOM 1944 O O . ALA A 1 272 ? -18.016 33.887 14.874 1.00 20.18 258 ALA A O 1
ATOM 1946 N N . PRO A 1 273 ? -18.248 35.483 13.283 1.00 20.71 259 PRO A N 1
ATOM 1947 C CA . PRO A 1 273 ? -18.442 35.982 11.911 1.00 21.57 259 PRO A CA 1
ATOM 1948 C C . PRO A 1 273 ? -17.173 36.362 11.137 1.00 21.91 259 PRO A C 1
ATOM 1949 O O . PRO A 1 273 ? -17.278 36.870 10.021 1.00 22.77 259 PRO A O 1
ATOM 1953 N N . GLY A 1 274 ? -15.993 36.122 11.702 1.00 21.06 260 GLY A N 1
ATOM 1954 C CA . GLY A 1 274 ? -14.756 36.349 10.952 1.00 20.62 260 GLY A CA 1
ATOM 1955 C C . GLY A 1 274 ? -13.536 36.599 11.811 1.00 20.37 260 GLY A C 1
ATOM 1956 O O . GLY A 1 274 ? -13.644 36.703 13.033 1.00 20.40 260 GLY A O 1
ATOM 1957 N N . TYR A 1 275 ? -12.373 36.688 11.169 1.00 19.87 261 TYR A N 1
ATOM 1958 C CA . TYR A 1 275 ? -11.127 36.942 11.880 1.00 20.19 261 TYR A CA 1
ATOM 1959 C C . TYR A 1 275 ? -11.216 38.198 12.738 1.00 19.77 261 TYR A C 1
ATOM 1960 O O . TYR A 1 275 ? -11.676 39.246 12.278 1.00 19.82 261 TYR A O 1
ATOM 1969 N N . GLY A 1 276 ? -10.777 38.086 13.987 1.00 19.29 262 GLY A N 1
ATOM 1970 C CA . GLY A 1 276 ? -10.703 39.240 14.872 1.00 19.08 262 GLY A CA 1
ATOM 1971 C C . GLY A 1 276 ? -12.025 39.685 15.464 1.00 19.32 262 GLY A C 1
ATOM 1972 O O . GLY A 1 276 ? -12.055 40.627 16.246 1.00 19.54 262 GLY A O 1
ATOM 1973 N N . VAL A 1 277 ? -13.117 39.018 15.094 1.00 19.01 263 VAL A N 1
ATOM 1974 C CA . VAL A 1 277 ? -14.419 39.308 15.681 1.00 18.85 263 VAL A CA 1
ATOM 1975 C C . VAL A 1 277 ? -14.705 38.270 16.758 1.00 18.93 263 VAL A C 1
ATOM 1976 O O . VAL A 1 277 ? -14.736 37.079 16.462 1.00 18.82 263 VAL A O 1
ATOM 1980 N N . PRO A 1 278 ? -14.921 38.715 18.013 1.00 19.08 264 PRO A N 1
ATOM 1981 C CA . PRO A 1 278 ? -15.242 37.744 19.058 1.00 19.16 264 PRO A CA 1
ATOM 1982 C C . PRO A 1 278 ? -16.599 37.106 18.810 1.00 19.26 264 PRO A C 1
ATOM 1983 O O . PRO A 1 278 ? -17.470 37.724 18.201 1.00 18.70 264 PRO A O 1
ATOM 1987 N N . ASN A 1 279 ? -16.764 35.870 19.268 1.00 19.09 265 ASN A N 1
ATOM 1988 C CA . ASN A 1 279 ? -18.067 35.223 19.246 1.00 19.53 265 ASN A CA 1
ATOM 1989 C C . ASN A 1 279 ? -18.440 34.651 20.609 1.00 20.06 265 ASN A C 1
ATOM 1990 O O . ASN A 1 279 ? -17.603 34.591 21.509 1.00 20.33 265 ASN A O 1
ATOM 1995 N N . ASP A 1 280 ? -19.701 34.254 20.763 1.00 21.13 266 ASP A N 1
ATOM 1996 C CA . ASP A 1 280 ? -20.216 33.814 22.058 1.00 21.56 266 ASP A CA 1
ATOM 1997 C C . ASP A 1 280 ? -19.494 32.595 22.614 1.00 20.84 266 ASP A C 1
ATOM 1998 O O . ASP A 1 280 ? -19.131 32.578 23.790 1.00 20.45 266 ASP A O 1
ATOM 2003 N N . ALA A 1 281 ? -19.277 31.589 21.768 1.00 19.56 267 ALA A N 1
ATOM 2004 C CA . ALA A 1 281 ? -18.586 30.371 22.188 1.00 19.42 267 ALA A CA 1
ATOM 2005 C C . ALA A 1 281 ? -17.135 30.651 22.594 1.00 18.62 267 ALA A C 1
ATOM 2006 O O . ALA A 1 281 ? -16.631 30.055 23.541 1.00 17.91 267 ALA A O 1
ATOM 2008 N N . GLY A 1 282 ? -16.476 31.559 21.875 1.00 18.51 268 GLY A N 1
ATOM 2009 C CA . GLY A 1 282 ? -15.119 31.989 22.229 1.00 19.08 268 GLY A CA 1
ATOM 2010 C C . GLY A 1 282 ? -15.079 32.657 23.596 1.00 19.51 268 GLY A C 1
ATOM 2011 O O . GLY A 1 282 ? -14.223 32.343 24.432 1.00 19.13 268 GLY A O 1
ATOM 2012 N N . MET A 1 283 ? -16.017 33.574 23.821 1.00 20.45 269 MET A N 1
ATOM 2013 C CA . MET A 1 283 ? -16.141 34.278 25.099 1.00 21.66 269 MET A CA 1
ATOM 2014 C C . MET A 1 283 ? -16.370 33.313 26.259 1.00 20.73 269 MET A C 1
ATOM 2015 O O . MET A 1 283 ? -15.739 33.443 27.313 1.00 20.61 269 MET A O 1
ATOM 2020 N N . GLU A 1 284 ? -17.266 32.346 26.053 1.00 20.55 270 GLU A N 1
ATOM 2021 C CA A GLU A 1 284 ? -17.563 31.363 27.087 0.50 20.27 270 GLU A CA 1
ATOM 2022 C CA B GLU A 1 284 ? -17.576 31.313 27.046 0.50 20.19 270 GLU A CA 1
ATOM 2023 C C . GLU A 1 284 ? -16.362 30.456 27.373 1.00 19.67 270 GLU A C 1
ATOM 2024 O O . GLU A 1 284 ? -16.159 30.053 28.518 1.00 19.22 270 GLU A O 1
ATOM 2035 N N . ALA A 1 285 ? -15.563 30.162 26.347 1.00 19.00 271 ALA A N 1
ATOM 2036 C CA . ALA A 1 285 ? -14.346 29.360 26.520 1.00 18.26 271 ALA A CA 1
ATOM 2037 C C . ALA A 1 285 ? -13.302 30.128 27.330 1.00 17.69 271 ALA A C 1
ATOM 2038 O O . ALA A 1 285 ? -12.613 29.550 28.176 1.00 17.71 271 ALA A O 1
ATOM 2040 N N . VAL A 1 286 ? -13.189 31.429 27.057 1.00 17.34 272 VAL A N 1
ATOM 2041 C CA . VAL A 1 286 ? -12.296 32.314 27.815 1.00 17.33 272 VAL A CA 1
ATOM 2042 C C . VAL A 1 286 ? -12.734 32.335 29.283 1.00 17.36 272 VAL A C 1
ATOM 2043 O O . VAL A 1 286 ? -11.915 32.166 30.185 1.00 17.18 272 VAL A O 1
ATOM 2047 N N . LYS A 1 287 ? -14.029 32.518 29.522 1.00 17.82 273 LYS A N 1
ATOM 2048 C CA . LYS A 1 287 ? -14.532 32.542 30.898 1.00 18.62 273 LYS A CA 1
ATOM 2049 C C . LYS A 1 287 ? -14.366 31.209 31.613 1.00 18.24 273 LYS A C 1
ATOM 2050 O O . LYS A 1 287 ? -14.084 31.174 32.814 1.00 17.79 273 LYS A O 1
ATOM 2056 N N . LEU A 1 288 ? -14.511 30.113 30.869 1.00 17.77 274 LEU A N 1
ATOM 2057 C CA . LEU A 1 288 ? -14.369 28.776 31.440 1.00 17.70 274 LEU A CA 1
ATOM 2058 C C . LEU A 1 288 ? -12.940 28.497 31.910 1.00 17.33 274 LEU A C 1
ATOM 2059 O O . LEU A 1 288 ? -12.728 28.038 33.033 1.00 17.67 274 LEU A O 1
ATOM 2064 N N . LEU A 1 289 ? -11.962 28.779 31.053 1.00 16.75 275 LEU A N 1
ATOM 2065 C CA . LEU A 1 289 ? -10.563 28.550 31.404 1.00 16.75 275 LEU A CA 1
ATOM 2066 C C . LEU A 1 289 ? -10.099 29.465 32.532 1.00 16.55 275 LEU A C 1
ATOM 2067 O O . LEU A 1 289 ? -9.351 29.042 33.411 1.00 16.71 275 LEU A O 1
ATOM 2072 N N . ALA A 1 290 ? -10.570 30.707 32.519 1.00 16.69 276 ALA A N 1
ATOM 2073 C CA . ALA A 1 290 ? -10.218 31.644 33.577 1.00 16.64 276 ALA A CA 1
ATOM 2074 C C . ALA A 1 290 ? -10.801 31.204 34.922 1.00 17.13 276 ALA A C 1
ATOM 2075 O O . ALA A 1 290 ? -10.083 31.144 35.913 1.00 16.69 276 ALA A O 1
ATOM 2077 N N . SER A 1 291 ? -12.090 30.869 34.946 1.00 17.21 277 SER A N 1
ATOM 2078 C CA . SER A 1 291 ? -12.764 30.521 36.207 1.00 18.06 277 SER A CA 1
ATOM 2079 C C . SER A 1 291 ? -12.404 29.145 36.771 1.00 18.20 277 SER A C 1
ATOM 2080 O O . SER A 1 291 ? -12.438 28.948 37.986 1.00 18.45 277 SER A O 1
ATOM 2083 N N . LEU A 1 292 ? -12.069 28.195 35.895 1.00 18.26 278 LEU A N 1
ATOM 2084 C CA . LEU A 1 292 ? -11.732 26.834 36.324 1.00 18.05 278 LEU A CA 1
ATOM 2085 C C . LEU A 1 292 ? -10.238 26.575 36.526 1.00 17.96 278 LEU A C 1
ATOM 2086 O O . LEU A 1 292 ? -9.859 25.749 37.357 1.00 17.68 278 LEU A O 1
ATOM 2091 N N . GLU A 1 293 ? -9.397 27.259 35.754 1.00 17.50 279 GLU A N 1
ATOM 2092 C CA . GLU A 1 293 ? -7.960 26.984 35.768 1.00 16.92 279 GLU A CA 1
ATOM 2093 C C . GLU A 1 293 ? -7.065 28.194 36.038 1.00 16.45 279 GLU A C 1
ATOM 2094 O O . GLU A 1 293 ? -5.850 28.043 36.167 1.00 16.08 279 GLU A O 1
ATOM 2100 N N . GLY A 1 294 ? -7.654 29.383 36.118 1.00 16.57 280 GLY A N 1
ATOM 2101 C CA . GLY A 1 294 ? -6.875 30.616 36.285 1.00 16.68 280 GLY A CA 1
ATOM 2102 C C . GLY A 1 294 ? -6.021 30.910 35.062 1.00 17.07 280 GLY A C 1
ATOM 2103 O O . GLY A 1 294 ? -5.009 31.613 35.152 1.00 18.07 280 GLY A O 1
ATOM 2104 N N . VAL A 1 295 ? -6.437 30.356 33.922 1.00 16.64 281 VAL A N 1
ATOM 2105 C CA . VAL A 1 295 ? -5.716 30.459 32.649 1.00 16.26 281 VAL A CA 1
ATOM 2106 C C . VAL A 1 295 ? -6.392 31.498 31.767 1.00 15.97 281 VAL A C 1
ATOM 2107 O O . VAL A 1 295 ? -7.615 31.511 31.646 1.00 16.10 281 VAL A O 1
ATOM 2111 N N . LEU A 1 296 ? -5.586 32.356 31.145 1.00 15.89 282 LEU A N 1
ATOM 2112 C CA . LEU A 1 296 ? -6.096 33.436 30.309 1.00 15.74 282 LEU A CA 1
ATOM 2113 C C . LEU A 1 296 ? -5.947 33.100 28.829 1.00 15.62 282 LEU A C 1
ATOM 2114 O O . LEU A 1 296 ? -4.834 32.949 28.340 1.00 15.79 282 LEU A O 1
ATOM 2119 N N . LEU A 1 297 ? -7.078 32.965 28.135 1.00 15.92 283 LEU A N 1
ATOM 2120 C CA . LEU A 1 297 ? -7.103 32.797 26.680 1.00 16.21 283 LEU A CA 1
ATOM 2121 C C . LEU A 1 297 ? -7.339 34.157 26.017 1.00 16.71 283 LEU A C 1
ATOM 2122 O O . LEU A 1 297 ? -7.130 35.196 26.644 1.00 17.49 283 LEU A O 1
ATOM 2127 N N . ASP A 1 298 ? -7.757 34.167 24.755 1.00 16.61 284 ASP A N 1
ATOM 2128 C CA . ASP A 1 298 ? -7.985 35.436 24.061 1.00 16.94 284 ASP A CA 1
ATOM 2129 C C . ASP A 1 298 ? -9.156 35.353 23.073 1.00 17.14 284 ASP A C 1
ATOM 2130 O O . ASP A 1 298 ? -9.488 34.263 22.611 1.00 17.54 284 ASP A O 1
ATOM 2135 N N . PRO A 1 299 ? -9.789 36.501 22.753 1.00 17.33 285 PRO A N 1
ATOM 2136 C CA . PRO A 1 299 ? -10.974 36.459 21.892 1.00 17.47 285 PRO A CA 1
ATOM 2137 C C . PRO A 1 299 ? -10.706 36.113 20.423 1.00 17.27 285 PRO A C 1
ATOM 2138 O O . PRO A 1 299 ? -11.618 35.655 19.748 1.00 17.68 285 PRO A O 1
ATOM 2142 N N . VAL A 1 300 ? -9.480 36.325 19.943 1.00 17.12 286 VAL A N 1
ATOM 2143 C CA . VAL A 1 300 ? -9.168 36.181 18.506 1.00 17.03 286 VAL A CA 1
ATOM 2144 C C . VAL A 1 300 ? -8.740 34.759 18.142 1.00 17.01 286 VAL A C 1
ATOM 2145 O O . VAL A 1 300 ? -9.208 34.206 17.139 1.00 16.89 286 VAL A O 1
ATOM 2149 N N . TYR A 1 301 ? -7.856 34.175 18.954 1.00 16.65 287 TYR A N 1
ATOM 2150 C CA . TYR A 1 301 ? -7.239 32.878 18.638 1.00 16.62 287 TYR A CA 1
ATOM 2151 C C . TYR A 1 301 ? -7.615 31.732 19.572 1.00 15.86 287 TYR A C 1
ATOM 2152 O O . TYR A 1 301 ? -8.347 30.812 19.177 1.00 15.52 287 TYR A O 1
ATOM 2161 N N . THR A 1 302 ? -7.090 31.772 20.796 1.00 15.11 288 THR A N 1
ATOM 2162 C CA . THR A 1 302 ? -7.168 30.624 21.704 1.00 14.90 288 THR A CA 1
ATOM 2163 C C . THR A 1 302 ? -8.571 30.373 22.245 1.00 14.43 288 THR A C 1
ATOM 2164 O O . THR A 1 302 ? -8.943 29.230 22.467 1.00 14.72 288 THR A O 1
ATOM 2168 N N . GLY A 1 303 ? -9.338 31.439 22.454 1.00 14.42 289 GLY A N 1
ATOM 2169 C CA . GLY A 1 303 ? -10.734 31.316 22.872 1.00 14.64 289 GLY A CA 1
ATOM 2170 C C . GLY A 1 303 ? -11.533 30.546 21.838 1.00 14.42 289 GLY A C 1
ATOM 2171 O O . GLY A 1 303 ? -12.325 29.664 22.182 1.00 14.28 289 GLY A O 1
ATOM 2172 N N . LYS A 1 304 ? -11.304 30.870 20.566 1.00 14.66 290 LYS A N 1
ATOM 2173 C CA . LYS A 1 304 ? -11.975 30.180 19.466 1.00 14.47 290 LYS A CA 1
ATOM 2174 C C . LYS A 1 304 ? -11.485 28.737 19.304 1.00 14.37 290 LYS A C 1
ATOM 2175 O O . LYS A 1 304 ? -12.287 27.838 19.075 1.00 14.12 290 LYS A O 1
ATOM 2181 N N . ALA A 1 305 ? -10.174 28.522 19.424 1.00 14.38 291 ALA A N 1
ATOM 2182 C CA . ALA A 1 305 ? -9.624 27.166 19.371 1.00 14.61 291 ALA A CA 1
ATOM 2183 C C . ALA A 1 305 ? -10.169 26.315 20.521 1.00 14.46 291 ALA A C 1
ATOM 2184 O O . ALA A 1 305 ? -10.539 25.163 20.314 1.00 14.48 291 ALA A O 1
ATOM 2186 N N . MET A 1 306 ? -10.239 26.892 21.720 1.00 14.30 292 MET A N 1
ATOM 2187 C CA . MET A 1 306 ? -10.763 26.161 22.885 1.00 14.76 292 MET A CA 1
ATOM 2188 C C . MET A 1 306 ? -12.255 25.858 22.717 1.00 14.86 292 MET A C 1
ATOM 2189 O O . MET A 1 306 ? -12.714 24.765 23.054 1.00 14.35 292 MET A O 1
ATOM 2194 N N . ALA A 1 307 ? -13.010 26.815 22.181 1.00 14.94 293 ALA A N 1
ATOM 2195 C CA . ALA A 1 307 ? -14.424 26.568 21.881 1.00 15.21 293 ALA A CA 1
ATOM 2196 C C . ALA A 1 307 ? -14.563 25.365 20.944 1.00 15.39 293 ALA A C 1
ATOM 2197 O O . ALA A 1 307 ? -15.481 24.553 21.107 1.00 15.67 293 ALA A O 1
ATOM 2199 N N . GLY A 1 308 ? -13.647 25.252 19.978 1.00 15.52 294 GLY A N 1
ATOM 2200 C CA . GLY A 1 308 ? -13.584 24.080 19.088 1.00 15.39 294 GLY A CA 1
ATOM 2201 C C . GLY A 1 308 ? -13.313 22.761 19.805 1.00 15.95 294 GLY A C 1
ATOM 2202 O O . GLY A 1 308 ? -13.969 21.750 19.534 1.00 16.04 294 GLY A O 1
ATOM 2203 N N . LEU A 1 309 ? -12.351 22.778 20.726 1.00 15.36 295 LEU A N 1
ATOM 2204 C CA . LEU A 1 309 ? -12.014 21.608 21.537 1.00 15.06 295 LEU A CA 1
ATOM 2205 C C . LEU A 1 309 ? -13.225 21.142 22.334 1.00 15.30 295 LEU A C 1
ATOM 2206 O O . LEU A 1 309 ? -13.542 19.949 22.358 1.00 15.01 295 LEU A O 1
ATOM 2211 N N . ILE A 1 310 ? -13.893 22.096 22.977 1.00 15.72 296 ILE A N 1
ATOM 2212 C CA . ILE A 1 310 ? -15.057 21.826 23.820 1.00 16.08 296 ILE A CA 1
ATOM 2213 C C . ILE A 1 310 ? -16.188 21.216 22.989 1.00 16.31 296 ILE A C 1
ATOM 2214 O O . ILE A 1 310 ? -16.734 20.171 23.348 1.00 15.96 296 ILE A O 1
ATOM 2219 N N . ASP A 1 311 ? -16.516 21.856 21.870 1.00 16.82 297 ASP A N 1
ATOM 2220 C CA . ASP A 1 311 ? -17.529 21.333 20.956 1.00 17.54 297 ASP A CA 1
ATOM 2221 C C . ASP A 1 311 ? -17.160 19.972 20.373 1.00 17.38 297 ASP A C 1
ATOM 2222 O O . ASP A 1 311 ? -18.025 19.106 20.230 1.00 17.54 297 ASP A O 1
ATOM 2227 N N . GLY A 1 312 ? -15.884 19.801 20.025 1.00 16.91 298 GLY A N 1
ATOM 2228 C CA . GLY A 1 312 ? -15.350 18.520 19.563 1.00 16.97 298 GLY A CA 1
ATOM 2229 C C . GLY A 1 312 ? -15.631 17.398 20.550 1.00 17.06 298 GLY A C 1
ATOM 2230 O O . GLY A 1 312 ? -16.013 16.292 20.154 1.00 16.60 298 GLY A O 1
ATOM 2231 N N . ILE A 1 313 ? -15.446 17.681 21.839 1.00 16.80 299 ILE A N 1
ATOM 2232 C CA . ILE A 1 313 ? -15.804 16.726 22.894 1.00 17.17 299 ILE A CA 1
ATOM 2233 C C . ILE A 1 313 ? -17.316 16.496 22.943 1.00 17.59 299 ILE A C 1
ATOM 2234 O O . ILE A 1 313 ? -17.776 15.353 22.970 1.00 17.97 299 ILE A O 1
ATOM 2239 N N . SER A 1 314 ? -18.081 17.580 22.957 1.00 18.62 300 SER A N 1
ATOM 2240 C CA . SER A 1 314 ? -19.539 17.494 22.982 1.00 20.46 300 SER A CA 1
ATOM 2241 C C . SER A 1 314 ? -20.124 16.672 21.823 1.00 21.25 300 SER A C 1
ATOM 2242 O O . SER A 1 314 ? -21.039 15.876 22.030 1.00 21.18 300 SER A O 1
ATOM 2245 N N . GLN A 1 315 ? -19.588 16.867 20.620 1.00 21.99 301 GLN A N 1
ATOM 2246 C CA . GLN A 1 315 ? -20.109 16.217 19.407 1.00 23.49 301 GLN A CA 1
ATOM 2247 C C . GLN A 1 315 ? -19.381 14.916 19.046 1.00 23.50 301 GLN A C 1
ATOM 2248 O O . GLN A 1 315 ? -19.688 14.292 18.022 1.00 23.07 301 GLN A O 1
ATOM 2254 N N . LYS A 1 316 ? -18.434 14.509 19.893 1.00 23.02 302 LYS A N 1
ATOM 2255 C CA . LYS A 1 316 ? -17.558 13.350 19.643 1.00 23.53 302 LYS A CA 1
ATOM 2256 C C . LYS A 1 316 ? -16.847 13.430 18.285 1.00 22.91 302 LYS A C 1
ATOM 2257 O O . LYS A 1 316 ? -16.868 12.479 17.493 1.00 22.74 302 LYS A O 1
ATOM 2263 N N . ARG A 1 317 ? -16.211 14.573 18.037 1.00 22.20 303 ARG A N 1
ATOM 2264 C CA . ARG A 1 317 ? -15.541 14.834 16.761 1.00 22.22 303 ARG A CA 1
ATOM 2265 C C . ARG A 1 317 ? -14.151 14.215 16.668 1.00 22.72 303 ARG A C 1
ATOM 2266 O O . ARG A 1 317 ? -13.648 13.980 15.563 1.00 23.01 303 ARG A O 1
ATOM 2274 N N . PHE A 1 318 ? -13.520 13.979 17.817 1.00 22.60 304 PHE A N 1
ATOM 2275 C CA . PHE A 1 318 ? -12.165 13.432 17.846 1.00 23.35 304 PHE A CA 1
ATOM 2276 C C . PHE A 1 318 ? -12.159 11.944 17.500 1.00 24.80 304 PHE A C 1
ATOM 2277 O O . PHE A 1 318 ? -13.196 11.284 17.540 1.00 24.01 304 PHE A O 1
ATOM 2285 N N . ASN A 1 319 ? -10.978 11.437 17.156 1.00 27.84 305 ASN A N 1
ATOM 2286 C CA . ASN A 1 319 ? -10.775 10.030 16.806 1.00 30.75 305 ASN A CA 1
ATOM 2287 C C . ASN A 1 319 ? -11.219 9.039 17.895 1.00 32.35 305 ASN A C 1
ATOM 2288 O O . ASN A 1 319 ? -11.777 7.990 17.577 1.00 32.26 305 ASN A O 1
ATOM 2293 N N . ASP A 1 320 ? -10.952 9.364 19.165 1.00 34.01 306 ASP A N 1
ATOM 2294 C CA . ASP A 1 320 ? -11.458 8.574 20.299 1.00 35.53 306 ASP A CA 1
ATOM 2295 C C . ASP A 1 320 ? -11.763 9.408 21.559 1.00 36.01 306 ASP A C 1
ATOM 2296 O O . ASP A 1 320 ? -12.010 10.613 21.472 1.00 37.12 306 ASP A O 1
ATOM 2301 N N . ASP A 1 321 ? -11.756 8.765 22.722 1.00 35.66 307 ASP A N 1
ATOM 2302 C CA . ASP A 1 321 ? -12.112 9.431 23.974 1.00 35.05 307 ASP A CA 1
ATOM 2303 C C . ASP A 1 321 ? -10.893 9.725 24.845 1.00 31.92 307 ASP A C 1
ATOM 2304 O O . ASP A 1 321 ? -11.029 10.003 26.039 1.00 33.65 307 ASP A O 1
ATOM 2309 N N . GLY A 1 322 ? -9.708 9.666 24.241 1.00 28.21 308 GLY A N 1
ATOM 2310 C CA . GLY A 1 322 ? -8.453 9.782 24.985 1.00 24.49 308 GLY A CA 1
ATOM 2311 C C . GLY A 1 322 ? -8.003 11.214 25.244 1.00 22.05 308 GLY A C 1
ATOM 2312 O O . GLY A 1 322 ? -8.652 12.163 24.790 1.00 21.39 308 GLY A O 1
ATOM 2313 N N . PRO A 1 323 ? -6.881 11.377 25.969 1.00 20.53 309 PRO A N 1
ATOM 2314 C CA . PRO A 1 323 ? -6.400 12.701 26.377 1.00 19.92 309 PRO A CA 1
ATOM 2315 C C . PRO A 1 323 ? -6.165 13.647 25.203 1.00 18.96 309 PRO A C 1
ATOM 2316 O O . PRO A 1 323 ? -5.719 13.226 24.130 1.00 18.40 309 PRO A O 1
ATOM 2320 N N . ILE A 1 324 ? -6.501 14.913 25.428 1.00 17.97 310 ILE A N 1
ATOM 2321 C CA . ILE A 1 324 ? -6.321 15.978 24.447 1.00 17.01 310 ILE A CA 1
ATOM 2322 C C . ILE A 1 324 ? -5.315 16.982 24.991 1.00 16.50 310 ILE A C 1
ATOM 2323 O O . ILE A 1 324 ? -5.418 17.406 26.148 1.00 16.60 310 ILE A O 1
ATOM 2328 N N . LEU A 1 325 ? -4.336 17.344 24.163 1.00 15.68 311 LEU A N 1
ATOM 2329 C CA . LEU A 1 325 ? -3.412 18.421 24.491 1.00 15.47 311 LEU A CA 1
ATOM 2330 C C . LEU A 1 325 ? -3.797 19.701 23.754 1.00 15.35 311 LEU A C 1
ATOM 2331 O O . LEU A 1 325 ? -3.862 19.718 22.522 1.00 15.52 311 LEU A O 1
ATOM 2336 N N . PHE A 1 326 ? -4.060 20.762 24.514 1.00 14.77 312 PHE A N 1
ATOM 2337 C CA . PHE A 1 326 ? -4.323 22.078 23.936 1.00 14.81 312 PHE A CA 1
ATOM 2338 C C . PHE A 1 326 ? -3.030 22.878 23.900 1.00 14.40 312 PHE A C 1
ATOM 2339 O O . PHE A 1 326 ? -2.363 23.028 24.924 1.00 13.90 312 PHE A O 1
ATOM 2347 N N . ILE A 1 327 ? -2.672 23.374 22.718 1.00 13.94 313 ILE A N 1
ATOM 2348 C CA . ILE A 1 327 ? -1.518 24.261 22.583 1.00 14.02 313 ILE A CA 1
ATOM 2349 C C . ILE A 1 327 ? -1.969 25.685 22.883 1.00 14.09 313 ILE A C 1
ATOM 2350 O O . ILE A 1 327 ? -2.712 26.294 22.106 1.00 14.47 313 ILE A O 1
ATOM 2355 N N . HIS A 1 328 ? -1.550 26.208 24.031 1.00 14.46 314 HIS A N 1
ATOM 2356 C CA . HIS A 1 328 ? -1.811 27.599 24.338 1.00 14.44 314 HIS A CA 1
ATOM 2357 C C . HIS A 1 328 ? -0.795 28.462 23.650 1.00 14.59 314 HIS A C 1
ATOM 2358 O O . HIS A 1 328 ? 0.354 28.570 24.088 1.00 14.67 314 HIS A O 1
ATOM 2365 N N . THR A 1 329 ? -1.239 29.112 22.577 1.00 14.15 315 THR A N 1
ATOM 2366 C CA . THR A 1 329 ? -0.372 29.912 21.723 1.00 14.36 315 THR A CA 1
ATOM 2367 C C . THR A 1 329 ? -0.240 31.371 22.177 1.00 14.40 315 THR A C 1
ATOM 2368 O O . THR A 1 329 ? 0.533 32.135 21.603 1.00 14.62 315 THR A O 1
ATOM 2372 N N . GLY A 1 330 ? -0.990 31.752 23.210 1.00 15.19 316 GLY A N 1
ATOM 2373 C CA . GLY A 1 330 ? -0.862 33.081 23.807 1.00 15.20 316 GLY A CA 1
ATOM 2374 C C . GLY A 1 330 ? -2.066 33.957 23.544 1.00 15.34 316 GLY A C 1
ATOM 2375 O O . GLY A 1 330 ? -3.203 33.492 23.592 1.00 15.72 316 GLY A O 1
ATOM 2376 N N . GLY A 1 331 ? -1.808 35.239 23.302 1.00 15.33 317 GLY A N 1
ATOM 2377 C CA . GLY A 1 331 ? -2.842 36.170 22.856 1.00 15.89 317 GLY A CA 1
ATOM 2378 C C . GLY A 1 331 ? -3.490 37.065 23.897 1.00 16.37 317 GLY A C 1
ATOM 2379 O O . GLY A 1 331 ? -4.206 37.992 23.543 1.00 16.62 317 GLY A O 1
ATOM 2380 N N . ALA A 1 332 ? -3.224 36.808 25.178 1.00 16.44 318 ALA A N 1
ATOM 2381 C CA . ALA A 1 332 ? -3.945 37.485 26.266 1.00 16.84 318 ALA A CA 1
ATOM 2382 C C . ALA A 1 332 ? -3.909 39.024 26.282 1.00 16.56 318 ALA A C 1
ATOM 2383 O O . ALA A 1 332 ? -4.883 39.638 26.715 1.00 16.22 318 ALA A O 1
ATOM 2385 N N . PRO A 1 333 ? -2.811 39.660 25.814 1.00 16.81 319 PRO A N 1
ATOM 2386 C CA . PRO A 1 333 ? -2.866 41.131 25.795 1.00 17.56 319 PRO A CA 1
ATOM 2387 C C . PRO A 1 333 ? -4.030 41.714 24.970 1.00 17.91 319 PRO A C 1
ATOM 2388 O O . PRO A 1 333 ? -4.468 42.837 25.241 1.00 18.61 319 PRO A O 1
ATOM 2392 N N . ALA A 1 334 ? -4.550 40.950 24.008 1.00 18.11 320 ALA A N 1
ATOM 2393 C CA . ALA A 1 334 ? -5.726 41.383 23.243 1.00 18.29 320 ALA A CA 1
ATOM 2394 C C . ALA A 1 334 ? -6.983 41.553 24.104 1.00 18.31 320 ALA A C 1
ATOM 2395 O O . ALA A 1 334 ? -7.870 42.330 23.746 1.00 19.16 320 ALA A O 1
ATOM 2397 N N . LEU A 1 335 ? -7.059 40.847 25.236 1.00 17.76 321 LEU A N 1
ATOM 2398 C CA . LEU A 1 335 ? -8.186 41.001 26.163 1.00 17.59 321 LEU A CA 1
ATOM 2399 C C . LEU A 1 335 ? -8.406 42.465 26.534 1.00 17.61 321 LEU A C 1
ATOM 2400 O O . LEU A 1 335 ? -9.542 42.919 26.636 1.00 17.83 321 LEU A O 1
ATOM 2405 N N . PHE A 1 336 ? -7.310 43.193 26.722 1.00 17.48 322 PHE A N 1
ATOM 2406 C CA . PHE A 1 336 ? -7.369 44.583 27.170 1.00 18.01 322 PHE A CA 1
ATOM 2407 C C . PHE A 1 336 ? -7.723 45.536 26.030 1.00 18.03 322 PHE A C 1
ATOM 2408 O O . PHE A 1 336 ? -8.204 46.652 26.261 1.00 18.41 322 PHE A O 1
ATOM 2416 N N . ALA A 1 337 ? -7.475 45.088 24.803 1.00 17.91 323 ALA A N 1
ATOM 2417 C CA . ALA A 1 337 ? -7.808 45.861 23.614 1.00 18.18 323 ALA A CA 1
ATOM 2418 C C . ALA A 1 337 ? -9.272 45.684 23.226 1.00 18.44 323 ALA A C 1
ATOM 2419 O O . ALA A 1 337 ? -9.899 46.615 22.722 1.00 18.62 323 ALA A O 1
ATOM 2421 N N . TYR A 1 338 ? -9.807 44.490 23.466 1.00 18.70 324 TYR A N 1
ATOM 2422 C CA . TYR A 1 338 ? -11.183 44.166 23.107 1.00 19.54 324 TYR A CA 1
ATOM 2423 C C . TYR A 1 338 ? -12.209 44.639 24.140 1.00 20.66 324 TYR A C 1
ATOM 2424 O O . TYR A 1 338 ? -13.410 44.702 23.853 1.00 21.56 324 TYR A O 1
ATOM 2433 N N . HIS A 1 339 ? -11.729 44.985 25.332 1.00 21.30 325 HIS A N 1
ATOM 2434 C CA . HIS A 1 339 ? -12.591 45.474 26.406 1.00 22.46 325 HIS A CA 1
ATOM 2435 C C . HIS A 1 339 ? -12.848 46.950 26.238 1.00 22.96 325 HIS A C 1
ATOM 2436 O O . HIS A 1 339 ? -11.927 47.693 25.896 1.00 23.56 325 HIS A O 1
ATOM 2443 N N . PRO A 1 340 ? -14.103 47.404 26.455 1.00 23.77 326 PRO A N 1
ATOM 2444 C CA . PRO A 1 340 ? -15.323 46.635 26.757 1.00 24.31 326 PRO A CA 1
ATOM 2445 C C . PRO A 1 340 ? -16.007 46.028 25.526 1.00 24.83 326 PRO A C 1
ATOM 2446 O O . PRO A 1 340 ? -16.735 45.041 25.659 1.00 24.99 326 PRO A O 1
ATOM 2450 N N . HIS A 1 341 ? -15.787 46.622 24.353 1.00 25.78 327 HIS A N 1
ATOM 2451 C CA . HIS A 1 341 ? -16.351 46.114 23.098 1.00 26.85 327 HIS A CA 1
ATOM 2452 C C . HIS A 1 341 ? -15.634 46.621 21.870 1.00 26.46 327 HIS A C 1
ATOM 2453 O O . HIS A 1 341 ? -14.830 47.560 21.949 1.00 26.41 327 HIS A O 1
ATOM 2460 N N A VAL A 1 342 ? -15.906 46.015 20.717 0.50 25.33 328 VAL A N 1
ATOM 2461 N N B VAL A 1 342 ? -15.951 45.972 20.748 0.50 27.25 328 VAL A N 1
ATOM 2462 C CA A VAL A 1 342 ? -15.337 46.482 19.451 0.50 24.33 328 VAL A CA 1
ATOM 2463 C CA B VAL A 1 342 ? -15.373 46.187 19.412 0.50 27.59 328 VAL A CA 1
ATOM 2464 C C A VAL A 1 342 ? -16.425 46.758 18.415 0.50 24.07 328 VAL A C 1
ATOM 2465 C C B VAL A 1 342 ? -13.888 46.550 19.365 0.50 28.04 328 VAL A C 1
ATOM 2466 O O A VAL A 1 342 ? -16.180 47.431 17.416 0.50 22.90 328 VAL A O 1
ATOM 2467 O O B VAL A 1 342 ? -13.059 45.898 20.007 0.50 28.62 328 VAL A O 1
ATOM 2474 N N . LEU B 1 17 ? 19.741 27.722 56.462 1.00 53.01 3 LEU B N 1
ATOM 2475 C CA . LEU B 1 17 ? 18.487 28.098 55.740 1.00 54.42 3 LEU B CA 1
ATOM 2476 C C . LEU B 1 17 ? 17.540 26.922 55.479 1.00 55.40 3 LEU B C 1
ATOM 2477 O O . LEU B 1 17 ? 16.582 27.054 54.714 1.00 55.24 3 LEU B O 1
ATOM 2482 N N . HIS B 1 18 ? 17.796 25.788 56.129 1.00 57.06 4 HIS B N 1
ATOM 2483 C CA . HIS B 1 18 ? 17.029 24.560 55.886 1.00 58.59 4 HIS B CA 1
ATOM 2484 C C . HIS B 1 18 ? 15.612 24.599 56.410 1.00 57.00 4 HIS B C 1
ATOM 2485 O O . HIS B 1 18 ? 14.759 23.832 55.953 1.00 56.34 4 HIS B O 1
ATOM 2492 N N . HIS B 1 19 ? 15.348 25.501 57.356 1.00 56.29 5 HIS B N 1
ATOM 2493 C CA . HIS B 1 19 ? 14.019 25.648 57.969 1.00 56.14 5 HIS B CA 1
ATOM 2494 C C . HIS B 1 19 ? 12.916 26.031 57.010 1.00 54.58 5 HIS B C 1
ATOM 2495 O O . HIS B 1 19 ? 11.735 25.931 57.352 1.00 54.62 5 HIS B O 1
ATOM 2502 N N . LEU B 1 20 ? 13.287 26.472 55.808 1.00 52.88 6 LEU B N 1
ATOM 2503 C CA . LEU B 1 20 ? 12.318 26.793 54.752 1.00 50.79 6 LEU B CA 1
ATOM 2504 C C . LEU B 1 20 ? 11.496 25.590 54.292 1.00 50.52 6 LEU B C 1
ATOM 2505 O O . LEU B 1 20 ? 10.345 25.742 53.876 1.00 49.90 6 LEU B O 1
ATOM 2510 N N . THR B 1 21 ? 12.094 24.402 54.362 1.00 50.44 7 THR B N 1
ATOM 2511 C CA . THR B 1 21 ? 11.434 23.172 53.925 1.00 50.51 7 THR B CA 1
ATOM 2512 C C . THR B 1 21 ? 10.399 22.683 54.951 1.00 49.88 7 THR B C 1
ATOM 2513 O O . THR B 1 21 ? 9.590 21.800 54.653 1.00 49.53 7 THR B O 1
ATOM 2517 N N . ARG B 1 22 ? 10.423 23.270 56.147 1.00 49.11 8 ARG B N 1
ATOM 2518 C CA . ARG B 1 22 ? 9.464 22.934 57.204 1.00 48.97 8 ARG B CA 1
ATOM 2519 C C . ARG B 1 22 ? 8.074 23.527 56.955 1.00 48.83 8 ARG B C 1
ATOM 2520 O O . ARG B 1 22 ? 7.078 23.023 57.482 1.00 49.42 8 ARG B O 1
ATOM 2522 N N . PHE B 1 23 ? 8.012 24.600 56.166 1.00 47.09 9 PHE B N 1
ATOM 2523 C CA . PHE B 1 23 ? 6.739 25.231 55.815 1.00 44.10 9 PHE B CA 1
ATOM 2524 C C . PHE B 1 23 ? 6.062 24.496 54.657 1.00 42.15 9 PHE B C 1
ATOM 2525 O O . PHE B 1 23 ? 6.721 24.163 53.668 1.00 42.25 9 PHE B O 1
ATOM 2533 N N . PRO B 1 24 ? 4.744 24.232 54.777 1.00 39.68 10 PRO B N 1
ATOM 2534 C CA . PRO B 1 24 ? 3.972 23.716 53.644 1.00 38.16 10 PRO B CA 1
ATOM 2535 C C . PRO B 1 24 ? 4.056 24.699 52.476 1.00 36.58 10 PRO B C 1
ATOM 2536 O O . PRO B 1 24 ? 4.097 25.912 52.693 1.00 35.08 10 PRO B O 1
ATOM 2540 N N . ARG B 1 25 ? 4.089 24.178 51.254 1.00 35.23 11 ARG B N 1
ATOM 2541 C CA . ARG B 1 25 ? 4.335 25.006 50.080 1.00 34.72 11 ARG B CA 1
ATOM 2542 C C . ARG B 1 25 ? 3.742 24.378 48.822 1.00 34.08 11 ARG B C 1
ATOM 2543 O O . ARG B 1 25 ? 3.969 23.203 48.535 1.00 33.41 11 ARG B O 1
ATOM 2551 N N . LEU B 1 26 ? 2.974 25.169 48.082 1.00 32.52 12 LEU B N 1
ATOM 2552 C CA . LEU B 1 26 ? 2.443 24.741 46.794 1.00 32.64 12 LEU B CA 1
ATOM 2553 C C . LEU B 1 26 ? 3.442 25.098 45.696 1.00 32.53 12 LEU B C 1
ATOM 2554 O O . LEU B 1 26 ? 4.239 26.019 45.854 1.00 31.60 12 LEU B O 1
ATOM 2559 N N . GLU B 1 27 ? 3.419 24.349 44.599 1.00 33.64 13 GLU B N 1
ATOM 2560 C CA . GLU B 1 27 ? 4.290 24.643 43.468 1.00 34.33 13 GLU B CA 1
ATOM 2561 C C . GLU B 1 27 ? 3.507 25.401 42.400 1.00 34.29 13 GLU B C 1
ATOM 2562 O O . GLU B 1 27 ? 2.713 24.812 41.663 1.00 33.64 13 GLU B O 1
ATOM 2568 N N . PHE B 1 28 ? 3.726 26.711 42.345 1.00 32.12 14 PHE B N 1
ATOM 2569 C CA . PHE B 1 28 ? 3.105 27.570 41.344 1.00 31.24 14 PHE B CA 1
ATOM 2570 C C . PHE B 1 28 ? 4.090 27.999 40.258 1.00 31.87 14 PHE B C 1
ATOM 2571 O O . PHE B 1 28 ? 3.687 28.327 39.143 1.00 32.18 14 PHE B O 1
ATOM 2579 N N . ILE B 1 29 ? 5.379 28.002 40.584 1.00 32.11 15 ILE B N 1
ATOM 2580 C CA . ILE B 1 29 ? 6.391 28.506 39.659 1.00 32.56 15 ILE B CA 1
ATOM 2581 C C . ILE B 1 29 ? 7.196 27.379 39.018 1.00 32.72 15 ILE B C 1
ATOM 2582 O O . ILE B 1 29 ? 7.299 27.311 37.792 1.00 33.51 15 ILE B O 1
ATOM 2587 N N . GLY B 1 30 ? 7.749 26.497 39.846 1.00 32.02 16 GLY B N 1
ATOM 2588 C CA . GLY B 1 30 ? 8.575 25.395 39.361 1.00 32.32 16 GLY B CA 1
ATOM 2589 C C . GLY B 1 30 ? 10.039 25.776 39.272 1.00 32.03 16 GLY B C 1
ATOM 2590 O O . GLY B 1 30 ? 10.696 25.994 40.295 1.00 33.41 16 GLY B O 1
ATOM 2591 N N . ALA B 1 31 ? 10.545 25.864 38.044 1.00 30.75 17 ALA B N 1
ATOM 2592 C CA . ALA B 1 31 ? 11.949 26.166 37.791 1.00 29.05 17 ALA B CA 1
ATOM 2593 C C . ALA B 1 31 ? 12.296 27.587 38.244 1.00 27.82 17 ALA B C 1
ATOM 2594 O O . ALA B 1 31 ? 11.422 28.461 38.258 1.00 28.02 17 ALA B O 1
ATOM 2596 N N . PRO B 1 32 ? 13.566 27.826 38.625 1.00 26.94 18 PRO B N 1
ATOM 2597 C CA . PRO B 1 32 ? 13.954 29.202 38.947 1.00 26.24 18 PRO B CA 1
ATOM 2598 C C . PRO B 1 32 ? 13.687 30.137 37.769 1.00 25.48 18 PRO B C 1
ATOM 2599 O O . PRO B 1 32 ? 13.840 29.736 36.610 1.00 25.29 18 PRO B O 1
ATOM 2603 N N . THR B 1 33 ? 13.257 31.359 38.068 1.00 24.80 19 THR B N 1
ATOM 2604 C CA . THR B 1 33 ? 13.010 32.359 37.036 1.00 23.64 19 THR B CA 1
ATOM 2605 C C . THR B 1 33 ? 14.349 32.851 36.480 1.00 23.19 19 THR B C 1
ATOM 2606 O O . THR B 1 33 ? 15.352 32.845 37.199 1.00 23.81 19 THR B O 1
ATOM 2610 N N . PRO B 1 34 ? 14.375 33.281 35.200 1.00 22.61 20 PRO B N 1
ATOM 2611 C CA . PRO B 1 34 ? 15.632 33.700 34.576 1.00 22.19 20 PRO B CA 1
ATOM 2612 C C . PRO B 1 34 ? 16.313 34.852 35.305 1.00 21.82 20 PRO B C 1
ATOM 2613 O O . PRO B 1 34 ? 15.645 35.696 35.913 1.00 21.36 20 PRO B O 1
ATOM 2617 N N . LEU B 1 35 ? 17.640 34.856 35.259 1.00 22.11 21 LEU B N 1
ATOM 2618 C CA . LEU B 1 35 ? 18.433 36.008 35.663 1.00 22.32 21 LEU B CA 1
ATOM 2619 C C . LEU B 1 35 ? 19.293 36.381 34.460 1.00 22.82 21 LEU B C 1
ATOM 2620 O O . LEU B 1 35 ? 20.151 35.606 34.037 1.00 22.77 21 LEU B O 1
ATOM 2625 N N . GLU B 1 36 ? 19.047 37.567 33.908 1.00 22.70 22 GLU B N 1
ATOM 2626 C CA . GLU B 1 36 ? 19.589 37.941 32.606 1.00 23.27 22 GLU B CA 1
ATOM 2627 C C . GLU B 1 36 ? 20.459 39.180 32.681 1.00 22.66 22 GLU B C 1
ATOM 2628 O O . GLU B 1 36 ? 20.180 40.095 33.451 1.00 22.72 22 GLU B O 1
ATOM 2634 N N . TYR B 1 37 ? 21.514 39.198 31.875 1.00 22.55 23 TYR B N 1
ATOM 2635 C CA . TYR B 1 37 ? 22.260 40.421 31.621 1.00 22.14 23 TYR B CA 1
ATOM 2636 C C . TYR B 1 37 ? 21.456 41.323 30.680 1.00 21.73 23 TYR B C 1
ATOM 2637 O O . TYR B 1 37 ? 20.763 40.833 29.783 1.00 21.67 23 TYR B O 1
ATOM 2646 N N . LEU B 1 38 ? 21.533 42.633 30.903 1.00 21.45 24 LEU B N 1
ATOM 2647 C CA . LEU B 1 38 ? 20.896 43.611 30.018 1.00 21.85 24 LEU B CA 1
ATOM 2648 C C . LEU B 1 38 ? 21.970 44.437 29.307 1.00 22.36 24 LEU B C 1
ATOM 2649 O O . LEU B 1 38 ? 22.313 45.522 29.772 1.00 22.81 24 LEU B O 1
ATOM 2654 N N . PRO B 1 39 ? 22.501 43.923 28.180 1.00 23.40 25 PRO B N 1
ATOM 2655 C CA . PRO B 1 39 ? 23.658 44.539 27.517 1.00 23.63 25 PRO B CA 1
ATOM 2656 C C . PRO B 1 39 ? 23.398 45.935 26.946 1.00 24.16 25 PRO B C 1
ATOM 2657 O O . PRO B 1 39 ? 24.296 46.774 26.971 1.00 24.22 25 PRO B O 1
ATOM 2661 N N . ARG B 1 40 ? 22.195 46.178 26.430 1.00 24.31 26 ARG B N 1
ATOM 2662 C CA . ARG B 1 40 ? 21.875 47.481 25.833 1.00 24.19 26 ARG B CA 1
ATOM 2663 C C . ARG B 1 40 ? 21.657 48.545 26.907 1.00 23.72 26 ARG B C 1
ATOM 2664 O O . ARG B 1 40 ? 22.211 49.645 26.819 1.00 23.59 26 ARG B O 1
ATOM 2672 N N . LEU B 1 41 ? 20.865 48.221 27.927 1.00 23.62 27 LEU B N 1
ATOM 2673 C CA . LEU B 1 41 ? 20.700 49.120 29.074 1.00 23.79 27 LEU B CA 1
ATOM 2674 C C . LEU B 1 41 ? 22.036 49.399 29.768 1.00 24.33 27 LEU B C 1
ATOM 2675 O O . LEU B 1 41 ? 22.312 50.536 30.166 1.00 24.28 27 LEU B O 1
ATOM 2680 N N . SER B 1 42 ? 22.858 48.360 29.899 1.00 24.78 28 SER B N 1
ATOM 2681 C CA . SER B 1 42 ? 24.194 48.483 30.485 1.00 25.37 28 SER B CA 1
ATOM 2682 C C . SER B 1 42 ? 25.082 49.421 29.679 1.00 26.20 28 SER B C 1
ATOM 2683 O O . SER B 1 42 ? 25.771 50.267 30.251 1.00 26.50 28 SER B O 1
ATOM 2686 N N . ASP B 1 43 ? 25.058 49.262 28.357 1.00 27.34 29 ASP B N 1
ATOM 2687 C CA . ASP B 1 43 ? 25.797 50.139 27.448 1.00 29.03 29 ASP B CA 1
ATOM 2688 C C . ASP B 1 43 ? 25.364 51.591 27.599 1.00 28.77 29 ASP B C 1
ATOM 2689 O O . ASP B 1 43 ? 26.207 52.487 27.664 1.00 29.37 29 ASP B O 1
ATOM 2694 N N . TYR B 1 44 ? 24.051 51.807 27.678 1.00 28.03 30 TYR B N 1
ATOM 2695 C CA . TYR B 1 44 ? 23.488 53.151 27.789 1.00 27.90 30 TYR B CA 1
ATOM 2696 C C . TYR B 1 44 ? 23.838 53.861 29.100 1.00 28.34 30 TYR B C 1
ATOM 2697 O O . TYR B 1 44 ? 24.138 55.057 29.098 1.00 29.06 30 TYR B O 1
ATOM 2706 N N . LEU B 1 45 ? 23.785 53.126 30.206 1.00 27.66 31 LEU B N 1
ATOM 2707 C CA . LEU B 1 45 ? 24.046 53.686 31.530 1.00 27.85 31 LEU B CA 1
ATOM 2708 C C . LEU B 1 45 ? 25.524 53.671 31.926 1.00 27.64 31 LEU B C 1
ATOM 2709 O O . LEU B 1 45 ? 25.910 54.350 32.882 1.00 27.74 31 LEU B O 1
ATOM 2714 N N . GLY B 1 46 ? 26.332 52.897 31.199 1.00 26.74 32 GLY B N 1
ATOM 2715 C CA . GLY B 1 46 ? 27.761 52.739 31.497 1.00 27.81 32 GLY B CA 1
ATOM 2716 C C . GLY B 1 46 ? 28.005 51.954 32.775 1.00 28.28 32 GLY B C 1
ATOM 2717 O O . GLY B 1 46 ? 28.941 52.233 33.520 1.00 28.55 32 GLY B O 1
ATOM 2718 N N . ARG B 1 47 ? 27.155 50.961 33.015 1.00 28.65 33 ARG B N 1
ATOM 2719 C CA . ARG B 1 47 ? 27.151 50.201 34.256 1.00 29.83 33 ARG B CA 1
ATOM 2720 C C . ARG B 1 47 ? 26.559 48.823 33.971 1.00 29.77 33 ARG B C 1
ATOM 2721 O O . ARG B 1 47 ? 25.581 48.712 33.232 1.00 28.94 33 ARG B O 1
ATOM 2729 N N . GLU B 1 48 ? 27.153 47.780 34.544 1.00 29.84 34 GLU B N 1
ATOM 2730 C CA . GLU B 1 48 ? 26.643 46.419 34.352 1.00 30.21 34 GLU B CA 1
ATOM 2731 C C . GLU B 1 48 ? 25.312 46.232 35.084 1.00 27.98 34 GLU B C 1
ATOM 2732 O O . GLU B 1 48 ? 25.248 46.347 36.308 1.00 27.38 34 GLU B O 1
ATOM 2738 N N . ILE B 1 49 ? 24.248 45.973 34.324 1.00 25.93 35 ILE B N 1
ATOM 2739 C CA . ILE B 1 49 ? 22.919 45.777 34.911 1.00 23.98 35 ILE B CA 1
ATOM 2740 C C . ILE B 1 49 ? 22.379 44.382 34.601 1.00 22.85 35 ILE B C 1
ATOM 2741 O O . ILE B 1 49 ? 22.388 43.946 33.448 1.00 23.31 35 ILE B O 1
ATOM 2746 N N . TYR B 1 50 ? 21.911 43.701 35.642 1.00 21.82 36 TYR B N 1
ATOM 2747 C CA . TYR B 1 50 ? 21.264 42.396 35.517 1.00 21.65 36 TYR B CA 1
ATOM 2748 C C . TYR B 1 50 ? 19.820 42.483 35.986 1.00 20.80 36 TYR B C 1
ATOM 2749 O O . TYR B 1 50 ? 19.453 43.382 36.745 1.00 20.11 36 TYR B O 1
ATOM 2758 N N . ILE B 1 51 ? 19.005 41.530 35.550 1.00 20.61 37 ILE B N 1
ATOM 2759 C CA . ILE B 1 51 ? 17.595 41.525 35.918 1.00 20.40 37 ILE B CA 1
ATOM 2760 C C . ILE B 1 51 ? 17.157 40.133 36.351 1.00 20.13 37 ILE B C 1
ATOM 2761 O O . ILE B 1 51 ? 17.475 39.138 35.692 1.00 20.25 37 ILE B O 1
ATOM 2766 N N . LYS B 1 52 ? 16.461 40.080 37.484 1.00 19.67 38 LYS B N 1
ATOM 2767 C CA . LYS B 1 52 ? 15.824 38.857 37.956 1.00 19.37 38 LYS B CA 1
ATOM 2768 C C . LYS B 1 52 ? 14.389 38.907 37.464 1.00 19.15 38 LYS B C 1
ATOM 2769 O O . LYS B 1 52 ? 13.625 39.788 37.849 1.00 19.04 38 LYS B O 1
ATOM 2775 N N . ARG B 1 53 ? 14.033 37.959 36.605 1.00 19.44 39 ARG B N 1
ATOM 2776 C CA . ARG B 1 53 ? 12.755 37.994 35.908 1.00 19.90 39 ARG B CA 1
ATOM 2777 C C . ARG B 1 53 ? 11.620 37.318 36.675 1.00 20.12 39 ARG B C 1
ATOM 2778 O O . ARG B 1 53 ? 11.066 36.309 36.220 1.00 20.34 39 ARG B O 1
ATOM 2786 N N . ASP B 1 54 ? 11.257 37.880 37.826 1.00 19.52 40 ASP B N 1
ATOM 2787 C CA . ASP B 1 54 ? 10.132 37.341 38.604 1.00 20.14 40 ASP B CA 1
ATOM 2788 C C . ASP B 1 54 ? 8.776 37.736 38.025 1.00 20.63 40 ASP B C 1
ATOM 2789 O O . ASP B 1 54 ? 7.727 37.352 38.549 1.00 21.16 40 ASP B O 1
ATOM 2794 N N . ASP B 1 55 ? 8.816 38.498 36.934 1.00 20.70 41 ASP B N 1
ATOM 2795 C CA . ASP B 1 55 ? 7.630 38.843 36.169 1.00 21.73 41 ASP B CA 1
ATOM 2796 C C . ASP B 1 55 ? 7.175 37.707 35.237 1.00 22.77 41 ASP B C 1
ATOM 2797 O O . ASP B 1 55 ? 6.084 37.773 34.670 1.00 22.56 41 ASP B O 1
ATOM 2802 N N . VAL B 1 56 ? 8.003 36.672 35.088 1.00 24.38 42 VAL B N 1
ATOM 2803 C CA . VAL B 1 56 ? 7.770 35.622 34.085 1.00 26.59 42 VAL B CA 1
ATOM 2804 C C . VAL B 1 56 ? 7.071 34.355 34.620 1.00 29.03 42 VAL B C 1
ATOM 2805 O O . VAL B 1 56 ? 6.899 33.374 33.885 1.00 31.13 42 VAL B O 1
ATOM 2809 N N . THR B 1 57 ? 6.639 34.384 35.877 1.00 29.54 43 THR B N 1
ATOM 2810 C CA . THR B 1 57 ? 5.944 33.239 36.493 1.00 29.78 43 THR B CA 1
ATOM 2811 C C . THR B 1 57 ? 4.676 32.811 35.706 1.00 30.00 43 THR B C 1
ATOM 2812 O O . THR B 1 57 ? 4.029 33.651 35.068 1.00 31.14 43 THR B O 1
ATOM 2816 N N . PRO B 1 58 ? 4.328 31.501 35.728 1.00 28.58 44 PRO B N 1
ATOM 2817 C CA . PRO B 1 58 ? 3.330 30.984 34.769 1.00 27.28 44 PRO B CA 1
ATOM 2818 C C . PRO B 1 58 ? 1.844 31.300 35.025 1.00 26.18 44 PRO B C 1
ATOM 2819 O O . PRO B 1 58 ? 1.013 31.053 34.146 1.00 27.23 44 PRO B O 1
ATOM 2823 N N . ILE B 1 59 ? 1.501 31.828 36.193 1.00 24.10 45 ILE B N 1
ATOM 2824 C CA . ILE B 1 59 ? 0.090 32.039 36.520 1.00 22.24 45 ILE B CA 1
ATOM 2825 C C . ILE B 1 59 ? -0.370 33.469 36.252 1.00 21.18 45 ILE B C 1
ATOM 2826 O O . ILE B 1 59 ? 0.186 34.422 36.804 1.00 20.68 45 ILE B O 1
ATOM 2831 N N . ALA B 1 60 ? -1.387 33.584 35.398 1.00 20.30 46 ALA B N 1
ATOM 2832 C CA . ALA B 1 60 ? -2.120 34.832 35.138 1.00 19.98 46 ALA B CA 1
ATOM 2833 C C . ALA B 1 60 ? -1.255 36.085 35.000 1.00 19.91 46 ALA B C 1
ATOM 2834 O O . ALA B 1 60 ? -1.489 37.099 35.670 1.00 19.20 46 ALA B O 1
ATOM 2836 N N . MET B 1 61 ? -0.267 36.000 34.110 1.00 19.50 47 MET B N 1
ATOM 2837 C CA . MET B 1 61 ? 0.600 37.125 33.736 1.00 20.41 47 MET B CA 1
ATOM 2838 C C . MET B 1 61 ? 1.688 37.439 34.763 1.00 20.88 47 MET B C 1
ATOM 2839 O O . MET B 1 61 ? 2.411 38.428 34.624 1.00 21.38 47 MET B O 1
ATOM 2844 N N . GLY B 1 62 ? 1.785 36.591 35.782 1.00 20.76 48 GLY B N 1
ATOM 2845 C CA . GLY B 1 62 ? 2.962 36.518 36.648 1.00 21.38 48 GLY B CA 1
ATOM 2846 C C . GLY B 1 62 ? 3.137 37.596 37.697 1.00 21.54 48 GLY B C 1
ATOM 2847 O O . GLY B 1 62 ? 2.262 38.437 37.899 1.00 21.40 48 GLY B O 1
ATOM 2848 N N . GLY B 1 63 ? 4.286 37.555 38.371 1.00 21.78 49 GLY B N 1
ATOM 2849 C CA . GLY B 1 63 ? 4.645 38.577 39.343 1.00 21.18 49 GLY B CA 1
ATOM 2850 C C . GLY B 1 63 ? 5.178 38.017 40.645 1.00 21.35 49 GLY B C 1
ATOM 2851 O O . GLY B 1 63 ? 5.142 36.802 40.883 1.00 21.13 49 GLY B O 1
ATOM 2852 N N . ASN B 1 64 ? 5.662 38.922 41.490 1.00 21.03 50 ASN B N 1
ATOM 2853 C CA . ASN B 1 64 ? 6.270 38.562 42.764 1.00 21.40 50 ASN B CA 1
ATOM 2854 C C . ASN B 1 64 ? 5.297 37.954 43.764 1.00 21.33 50 ASN B C 1
ATOM 2855 O O . ASN B 1 64 ? 5.693 37.135 44.598 1.00 21.11 50 ASN B O 1
ATOM 2884 N N . LEU B 1 66 ? 3.074 35.835 43.495 1.00 21.62 52 LEU B N 1
ATOM 2885 C CA . LEU B 1 66 ? 2.916 34.387 43.354 1.00 22.08 52 LEU B CA 1
ATOM 2886 C C . LEU B 1 66 ? 3.843 33.583 44.273 1.00 22.36 52 LEU B C 1
ATOM 2887 O O . LEU B 1 66 ? 3.451 32.531 44.781 1.00 21.98 52 LEU B O 1
ATOM 2892 N N . ARG B 1 67 ? 5.065 34.078 44.467 1.00 22.24 53 ARG B N 1
ATOM 2893 C CA . ARG B 1 67 ? 6.030 33.456 45.382 1.00 22.73 53 ARG B CA 1
ATOM 2894 C C . ARG B 1 67 ? 5.504 33.420 46.816 1.00 22.59 53 ARG B C 1
ATOM 2895 O O . ARG B 1 67 ? 5.698 32.435 47.530 1.00 22.61 53 ARG B O 1
ATOM 2903 N N . LYS B 1 68 ? 4.840 34.498 47.228 1.00 22.58 54 LYS B N 1
ATOM 2904 C CA . LYS B 1 68 ? 4.231 34.575 48.550 1.00 22.91 54 LYS B CA 1
ATOM 2905 C C . LYS B 1 68 ? 3.052 33.615 48.661 1.00 22.93 54 LYS B C 1
ATOM 2906 O O . LYS B 1 68 ? 2.903 32.915 49.668 1.00 22.66 54 LYS B O 1
ATOM 2912 N N . LEU B 1 69 ? 2.231 33.582 47.612 1.00 22.30 55 LEU B N 1
ATOM 2913 C CA . LEU B 1 69 ? 1.017 32.769 47.583 1.00 22.17 55 LEU B CA 1
ATOM 2914 C C . LEU B 1 69 ? 1.297 31.267 47.644 1.00 22.11 55 LEU B C 1
ATOM 2915 O O . LEU B 1 69 ? 0.429 30.504 48.056 1.00 23.17 55 LEU B O 1
ATOM 2920 N N . GLU B 1 70 ? 2.499 30.850 47.245 1.00 22.21 56 GLU B N 1
ATOM 2921 C CA . GLU B 1 70 ? 2.907 29.440 47.356 1.00 22.90 56 GLU B CA 1
ATOM 2922 C C . GLU B 1 70 ? 2.840 28.991 48.816 1.00 23.03 56 GLU B C 1
ATOM 2923 O O . GLU B 1 70 ? 2.426 27.869 49.117 1.00 23.66 56 GLU B O 1
ATOM 2929 N N . PHE B 1 71 ? 3.242 29.885 49.714 1.00 22.83 57 PHE B N 1
ATOM 2930 C CA . PHE B 1 71 ? 3.227 29.611 51.150 1.00 23.05 57 PHE B CA 1
ATOM 2931 C C . PHE B 1 71 ? 1.867 29.908 51.782 1.00 23.32 57 PHE B C 1
ATOM 2932 O O . PHE B 1 71 ? 1.352 29.102 52.559 1.00 23.23 57 PHE B O 1
ATOM 2940 N N . LEU B 1 72 ? 1.289 31.057 51.440 1.00 23.14 58 LEU B N 1
ATOM 2941 C CA . LEU B 1 72 ? 0.022 31.502 52.024 1.00 23.58 58 LEU B CA 1
ATOM 2942 C C . LEU B 1 72 ? -1.133 30.556 51.722 1.00 24.19 58 LEU B C 1
ATOM 2943 O O . LEU B 1 72 ? -1.914 30.204 52.616 1.00 23.87 58 LEU B O 1
ATOM 2948 N N . VAL B 1 73 ? -1.235 30.142 50.461 1.00 23.63 59 VAL B N 1
ATOM 2949 C CA . VAL B 1 73 ? -2.328 29.277 50.020 1.00 24.08 59 VAL B CA 1
ATOM 2950 C C . VAL B 1 73 ? -2.138 27.831 50.497 1.00 24.87 59 VAL B C 1
ATOM 2951 O O . VAL B 1 73 ? -3.115 27.111 50.683 1.00 24.68 59 VAL B O 1
ATOM 2955 N N . ALA B 1 74 ? -0.887 27.421 50.709 1.00 26.03 60 ALA B N 1
ATOM 2956 C CA . ALA B 1 74 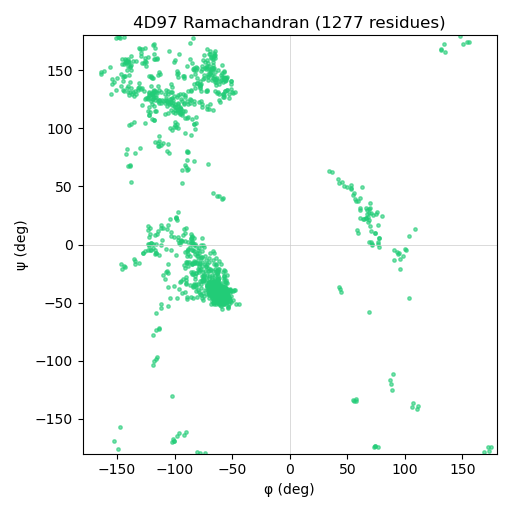? -0.597 26.108 51.288 1.00 26.98 60 ALA B CA 1
ATOM 2957 C C . ALA B 1 74 ? -1.136 26.064 52.713 1.00 27.82 60 ALA B C 1
ATOM 2958 O O . ALA B 1 74 ? -1.762 25.082 53.124 1.00 28.19 60 ALA B O 1
ATOM 2960 N N . ASP B 1 75 ? -0.906 27.154 53.443 1.00 27.76 61 ASP B N 1
ATOM 2961 C CA . ASP B 1 75 ? -1.449 27.354 54.781 1.00 28.26 61 ASP B CA 1
ATOM 2962 C C . ASP B 1 75 ? -2.979 27.353 54.748 1.00 28.48 61 ASP B C 1
ATOM 2963 O O . ASP B 1 75 ? -3.624 26.713 55.582 1.00 28.35 61 ASP B O 1
ATOM 2968 N N . ALA B 1 76 ? -3.551 28.054 53.768 1.00 28.78 62 ALA B N 1
ATOM 2969 C CA . ALA B 1 76 ? -5.003 28.099 53.586 1.00 28.59 62 ALA B CA 1
ATOM 2970 C C . ALA B 1 76 ? -5.608 26.704 53.452 1.00 28.97 62 ALA B C 1
ATOM 2971 O O . ALA B 1 76 ? -6.627 26.407 54.077 1.00 28.91 62 ALA B O 1
ATOM 2973 N N . LEU B 1 77 ? -4.972 25.857 52.643 1.00 28.65 63 LEU B N 1
ATOM 2974 C CA . LEU B 1 77 ? -5.437 24.484 52.436 1.00 29.79 63 LEU B CA 1
ATOM 2975 C C . LEU B 1 77 ? -5.281 23.629 53.692 1.00 30.65 63 LEU B C 1
ATOM 2976 O O . LEU B 1 77 ? -6.146 22.807 53.990 1.00 30.64 63 LEU B O 1
ATOM 2981 N N . ARG B 1 78 ? -4.184 23.834 54.423 1.00 31.31 64 ARG B N 1
ATOM 2982 C CA . ARG B 1 78 ? -3.940 23.135 55.690 1.00 32.63 64 ARG B CA 1
ATOM 2983 C C . ARG B 1 78 ? -5.062 23.395 56.696 1.00 33.45 64 ARG B C 1
ATOM 2984 O O . ARG B 1 78 ? -5.446 22.502 57.449 1.00 34.50 64 ARG B O 1
ATOM 2986 N N . GLU B 1 79 ? -5.589 24.618 56.691 1.00 34.76 65 GLU B N 1
ATOM 2987 C CA . GLU B 1 79 ? -6.718 24.987 57.545 1.00 36.11 65 GLU B CA 1
ATOM 2988 C C . GLU B 1 79 ? -8.072 24.562 56.967 1.00 35.62 65 GLU B C 1
ATOM 2989 O O . GLU B 1 79 ? -9.113 24.799 57.582 1.00 36.14 65 GLU B O 1
ATOM 2995 N N . GLY B 1 80 ? -8.057 23.947 55.785 1.00 34.70 66 GLY B N 1
ATOM 2996 C CA . GLY B 1 80 ? -9.283 23.493 55.125 1.00 33.42 66 GLY B CA 1
ATOM 2997 C C . GLY B 1 80 ? -10.195 24.615 54.666 1.00 33.23 66 GLY B C 1
ATOM 2998 O O . GLY B 1 80 ? -11.420 24.456 54.622 1.00 33.11 66 GLY B O 1
ATOM 2999 N N . ALA B 1 81 ? -9.599 25.757 54.328 1.00 31.93 67 ALA B N 1
ATOM 3000 C CA . ALA B 1 81 ? -10.352 26.901 53.830 1.00 31.14 67 ALA B CA 1
ATOM 3001 C C . ALA B 1 81 ? -10.889 26.626 52.428 1.00 30.42 67 ALA B C 1
ATOM 3002 O O . ALA B 1 81 ? -10.288 25.870 51.669 1.00 30.18 67 ALA B O 1
ATOM 3004 N N . ASP B 1 82 ? -12.024 27.236 52.099 1.00 30.38 68 ASP B N 1
ATOM 3005 C CA . ASP B 1 82 ? -12.616 27.122 50.763 1.00 30.33 68 ASP B CA 1
ATOM 3006 C C . ASP B 1 82 ? -12.728 28.483 50.065 1.00 29.23 68 ASP B C 1
ATOM 3007 O O . ASP B 1 82 ? -13.212 28.577 48.934 1.00 29.06 68 ASP B O 1
ATOM 3012 N N . THR B 1 83 ? -12.277 29.529 50.755 1.00 28.38 69 THR B N 1
ATOM 3013 C CA . THR B 1 83 ? -12.362 30.898 50.263 1.00 28.16 69 THR B CA 1
ATOM 3014 C C . THR B 1 83 ? -11.103 31.671 50.641 1.00 27.45 69 THR B C 1
ATOM 3015 O O . THR B 1 83 ? -10.618 31.573 51.773 1.00 27.42 69 THR B O 1
ATOM 3019 N N . LEU B 1 84 ? -10.567 32.416 49.678 1.00 26.26 70 LEU B N 1
ATOM 3020 C CA . LEU B 1 84 ? -9.470 33.340 49.942 1.00 25.78 70 LEU B CA 1
ATOM 3021 C C . LEU B 1 84 ? -9.999 34.767 49.938 1.00 26.41 70 LEU B C 1
ATOM 3022 O O . LEU B 1 84 ? -10.751 35.159 49.040 1.00 27.08 70 LEU B O 1
ATOM 3027 N N . ILE B 1 85 ? -9.623 35.532 50.960 1.00 26.33 71 ILE B N 1
ATOM 3028 C CA . ILE B 1 85 ? -10.038 36.927 51.069 1.00 26.63 71 ILE B CA 1
ATOM 3029 C C . ILE B 1 85 ? -8.798 37.806 51.158 1.00 25.56 71 ILE B C 1
ATOM 3030 O O . ILE B 1 85 ? -7.917 37.569 51.986 1.00 25.63 71 ILE B O 1
ATOM 3035 N N . THR B 1 86 ? -8.723 38.804 50.283 1.00 25.54 72 THR B N 1
ATOM 3036 C CA . THR B 1 86 ? -7.628 39.767 50.324 1.00 24.81 72 THR B CA 1
ATOM 3037 C C . THR B 1 86 ? -8.089 41.183 49.940 1.00 24.35 72 THR B C 1
ATOM 3038 O O . THR B 1 86 ? -9.264 41.404 49.642 1.00 24.19 72 THR B O 1
ATOM 3042 N N . ALA B 1 87 ? -7.168 42.140 49.983 1.00 23.76 73 ALA B N 1
ATOM 3043 C CA . ALA B 1 87 ? -7.489 43.539 49.724 1.00 23.73 73 ALA B CA 1
ATOM 3044 C C . ALA B 1 87 ? -6.381 44.233 48.940 1.00 22.90 73 ALA B C 1
ATOM 3045 O O . ALA B 1 87 ? -5.227 43.797 48.959 1.00 23.20 73 ALA B O 1
ATOM 3047 N N . GLY B 1 88 ? -6.745 45.312 48.252 1.00 23.08 74 GLY B N 1
ATOM 3048 C CA . GLY B 1 88 ? -5.792 46.132 47.513 1.00 22.26 74 GLY B CA 1
ATOM 3049 C C . GLY B 1 88 ? -6.490 47.187 46.684 1.00 22.41 74 GLY B C 1
ATOM 3050 O O . GLY B 1 88 ? -7.716 47.305 46.724 1.00 22.55 74 GLY B O 1
ATOM 3051 N N . ALA B 1 89 ? -5.707 47.957 45.933 1.00 22.14 75 ALA B N 1
ATOM 3052 C CA . ALA B 1 89 ? -6.251 48.933 44.997 1.00 22.52 75 ALA B CA 1
ATOM 3053 C C . ALA B 1 89 ? -7.012 48.207 43.894 1.00 22.36 75 ALA B C 1
ATOM 3054 O O . ALA B 1 89 ? -6.800 47.013 43.675 1.00 22.41 75 ALA B O 1
ATOM 3056 N N . ILE B 1 90 ? -7.891 48.925 43.200 1.00 22.43 76 ILE B N 1
ATOM 3057 C CA . ILE B 1 90 ? -8.607 48.359 42.051 1.00 22.29 76 ILE B CA 1
ATOM 3058 C C . ILE B 1 90 ? -7.641 47.646 41.095 1.00 21.82 76 ILE B C 1
ATOM 3059 O O . ILE B 1 90 ? -7.958 46.575 40.570 1.00 22.82 76 ILE B O 1
ATOM 3064 N N . GLN B 1 91 ? -6.458 48.225 40.897 1.00 21.01 77 GLN B N 1
ATOM 3065 C CA . GLN B 1 91 ? -5.478 47.668 39.962 1.00 20.65 77 GLN B CA 1
ATOM 3066 C C . GLN B 1 91 ? -4.387 46.808 40.617 1.00 20.58 77 GLN B C 1
ATOM 3067 O O . GLN B 1 91 ? -3.328 46.584 40.028 1.00 21.02 77 GLN B O 1
ATOM 3073 N N . SER B 1 92 ? -4.666 46.303 41.815 1.00 20.32 78 SER B N 1
ATOM 3074 C CA . SER B 1 92 ? -3.722 45.460 42.558 1.00 20.08 78 SER B CA 1
ATOM 3075 C C . SER B 1 92 ? -3.279 44.212 41.792 1.00 20.10 78 SER B C 1
ATOM 3076 O O . SER B 1 92 ? -4.113 43.438 41.327 1.00 19.96 78 SER B O 1
ATOM 3079 N N . ASN B 1 93 ? -1.966 44.019 41.681 1.00 19.60 79 ASN B N 1
ATOM 3080 C CA . ASN B 1 93 ? -1.418 42.784 41.126 1.00 19.57 79 ASN B CA 1
ATOM 3081 C C . ASN B 1 93 ? -1.624 41.601 42.059 1.00 19.42 79 ASN B C 1
ATOM 3082 O O . ASN B 1 93 ? -1.869 40.480 41.606 1.00 18.98 79 ASN B O 1
ATOM 3087 N N . HIS B 1 94 ? -1.534 41.861 43.363 1.00 19.73 80 HIS B N 1
ATOM 3088 C CA . HIS B 1 94 ? -1.738 40.830 44.378 1.00 19.64 80 HIS B CA 1
ATOM 3089 C C . HIS B 1 94 ? -3.118 40.240 44.347 1.00 19.07 80 HIS B C 1
ATOM 3090 O O . HIS B 1 94 ? -3.259 39.026 44.395 1.00 19.26 80 HIS B O 1
ATOM 3097 N N . VAL B 1 95 ? -4.147 41.086 44.267 1.00 19.01 81 VAL B N 1
ATOM 3098 C CA . VAL B 1 95 ? -5.528 40.606 44.181 1.00 18.55 81 VAL B CA 1
ATOM 3099 C C . VAL B 1 95 ? -5.706 39.758 42.911 1.00 18.68 81 VAL B C 1
ATOM 3100 O O . VAL B 1 95 ? -6.324 38.694 42.953 1.00 18.56 81 VAL B O 1
ATOM 3104 N N . ARG B 1 96 ? -5.132 40.219 41.801 1.00 18.53 82 ARG B N 1
ATOM 3105 C CA . ARG B 1 96 ? -5.238 39.506 40.527 1.00 18.24 82 ARG B CA 1
ATOM 3106 C C . ARG B 1 96 ? -4.621 38.110 40.613 1.00 18.55 82 ARG B C 1
ATOM 3107 O O . ARG B 1 96 ? -5.214 37.133 40.153 1.00 18.16 82 ARG B O 1
ATOM 3115 N N . GLN B 1 97 ? -3.434 38.020 41.209 1.00 18.52 83 GLN B N 1
ATOM 3116 C CA . GLN B 1 97 ? -2.751 36.740 41.355 1.00 19.08 83 GLN B CA 1
ATOM 3117 C C . GLN B 1 97 ? -3.453 35.820 42.355 1.00 18.89 83 GLN B C 1
ATOM 3118 O O . GLN B 1 97 ? -3.551 34.613 42.127 1.00 18.55 83 GLN B O 1
ATOM 3124 N N . THR B 1 98 ? -3.949 36.392 43.451 1.00 18.63 84 THR B N 1
ATOM 3125 C CA . THR B 1 98 ? -4.725 35.625 44.431 1.00 18.64 84 THR B CA 1
ATOM 3126 C C . THR B 1 98 ? -5.977 35.022 43.773 1.00 18.69 84 THR B C 1
ATOM 3127 O O . THR B 1 98 ? -6.290 33.845 43.975 1.00 18.49 84 THR B O 1
ATOM 3131 N N . ALA B 1 99 ? -6.664 35.830 42.969 1.00 18.40 85 ALA B N 1
ATOM 3132 C CA . ALA B 1 99 ? -7.899 35.409 42.303 1.00 18.44 85 ALA B CA 1
ATOM 3133 C C . ALA B 1 99 ? -7.641 34.321 41.261 1.00 18.39 85 ALA B C 1
ATOM 3134 O O . ALA B 1 99 ? -8.445 33.401 41.104 1.00 18.33 85 ALA B O 1
ATOM 3136 N N . ALA B 1 100 ? -6.511 34.422 40.564 1.00 18.20 86 ALA B N 1
ATOM 3137 C CA . ALA B 1 100 ? -6.109 33.397 39.606 1.00 18.34 86 ALA B CA 1
ATOM 3138 C C . ALA B 1 100 ? -5.837 32.070 40.323 1.00 18.65 86 ALA B C 1
ATOM 3139 O O . ALA B 1 100 ? -6.346 31.022 39.919 1.00 18.12 86 ALA B O 1
ATOM 3141 N N . VAL B 1 101 ? -5.051 32.126 41.401 1.00 19.03 87 VAL B N 1
ATOM 3142 C CA . VAL B 1 101 ? -4.761 30.934 42.205 1.00 18.99 87 VAL B CA 1
ATOM 3143 C C . VAL B 1 101 ? -6.038 30.318 42.800 1.00 19.04 87 VAL B C 1
ATOM 3144 O O . VAL B 1 101 ? -6.211 29.093 42.776 1.00 18.80 87 VAL B O 1
ATOM 3148 N N . ALA B 1 102 ? -6.929 31.166 43.314 1.00 19.02 88 ALA B N 1
ATOM 3149 C CA . ALA B 1 102 ? -8.229 30.714 43.818 1.00 19.16 88 ALA B CA 1
ATOM 3150 C C . ALA B 1 102 ? -8.978 29.909 42.756 1.00 19.32 88 ALA B C 1
ATOM 3151 O O . ALA B 1 102 ? -9.366 28.761 42.993 1.00 18.89 88 ALA B O 1
ATOM 3153 N N . ALA B 1 103 ? -9.137 30.504 41.573 1.00 19.13 89 ALA B N 1
ATOM 3154 C CA . ALA B 1 103 ? -9.812 29.845 40.459 1.00 19.70 89 ALA B CA 1
ATOM 3155 C C . ALA B 1 103 ? -9.173 28.493 40.153 1.00 19.73 89 ALA B C 1
ATOM 3156 O O . ALA B 1 103 ? -9.871 27.482 40.079 1.00 19.80 89 ALA B O 1
ATOM 3158 N N . LYS B 1 104 ? -7.846 28.488 40.023 1.00 20.13 90 LYS B N 1
ATOM 3159 C CA . LYS B 1 104 ? -7.062 27.287 39.720 1.00 21.11 90 LYS B CA 1
ATOM 3160 C C . LYS B 1 104 ? -7.350 26.151 40.702 1.00 21.59 90 LYS B C 1
ATOM 3161 O O . LYS B 1 104 ? -7.462 24.987 40.306 1.00 20.81 90 LYS B O 1
ATOM 3167 N N . LEU B 1 105 ? -7.492 26.501 41.978 1.00 21.75 91 LEU B N 1
ATOM 3168 C CA . LEU B 1 105 ? -7.654 25.499 43.029 1.00 22.78 91 LEU B CA 1
ATOM 3169 C C . LEU B 1 105 ? -9.105 25.242 43.440 1.00 23.13 91 LEU B C 1
ATOM 3170 O O . LEU B 1 105 ? -9.359 24.471 44.364 1.00 24.04 91 LEU B O 1
ATOM 3175 N N . GLY B 1 106 ? -10.052 25.882 42.760 1.00 23.07 92 GLY B N 1
ATOM 3176 C CA . GLY B 1 106 ? -11.472 25.691 43.070 1.00 23.63 92 GLY B CA 1
ATOM 3177 C C . GLY B 1 106 ? -11.909 26.339 44.368 1.00 24.02 92 GLY B C 1
ATOM 3178 O O . GLY B 1 106 ? -12.877 25.906 44.991 1.00 23.28 92 GLY B O 1
ATOM 3179 N N . LEU B 1 107 ? -11.182 27.377 44.772 1.00 23.82 93 LEU B N 1
ATOM 3180 C CA . LEU B 1 107 ? -11.526 28.171 45.947 1.00 24.43 93 LEU B CA 1
ATOM 3181 C C . LEU B 1 107 ? -12.259 29.420 45.505 1.00 24.80 93 LEU B C 1
ATOM 3182 O O . LEU B 1 107 ? -11.988 29.961 44.430 1.00 24.31 93 LEU B O 1
ATOM 3187 N N . HIS B 1 108 ? -13.194 29.873 46.332 1.00 25.33 94 HIS B N 1
ATOM 3188 C CA . HIS B 1 108 ? -13.836 31.161 46.121 1.00 26.26 94 HIS B CA 1
ATOM 3189 C C . HIS B 1 108 ? -12.848 32.249 46.429 1.00 25.45 94 HIS B C 1
ATOM 3190 O O . HIS B 1 108 ? -11.858 32.015 47.125 1.00 24.89 94 HIS B O 1
ATOM 3197 N N . CYS B 1 109 ? -13.090 33.441 45.892 1.00 25.54 95 CYS B N 1
ATOM 3198 C CA . CYS B 1 109 ? -12.237 34.593 46.167 1.00 25.79 95 CYS B CA 1
ATOM 3199 C C . CYS B 1 109 ? -13.066 35.850 46.360 1.00 25.64 95 CYS B C 1
ATOM 3200 O O . CYS B 1 109 ? -13.927 36.183 45.535 1.00 25.16 95 CYS B O 1
ATOM 3203 N N . VAL B 1 110 ? -12.801 36.530 47.472 1.00 25.53 96 VAL B N 1
ATOM 3204 C CA . VAL B 1 110 ? -13.449 37.793 47.799 1.00 25.58 96 VAL B CA 1
ATOM 3205 C C . VAL B 1 110 ? -12.369 38.871 47.893 1.00 25.57 96 VAL B C 1
ATOM 3206 O O . VAL B 1 110 ? -11.389 38.726 48.630 1.00 25.50 96 VAL B O 1
ATOM 3210 N N . ALA B 1 111 ? -12.543 39.938 47.123 1.00 25.42 97 ALA B N 1
ATOM 3211 C CA . ALA B 1 111 ? -11.569 41.015 47.088 1.00 26.30 97 ALA B CA 1
ATOM 3212 C C . ALA B 1 111 ? -12.172 42.317 47.598 1.00 26.74 97 ALA B C 1
ATOM 3213 O O . ALA B 1 111 ? -13.195 42.778 47.090 1.00 26.44 97 ALA B O 1
ATOM 3215 N N . LEU B 1 112 ? -11.523 42.896 48.606 1.00 27.34 98 LEU B N 1
ATOM 3216 C CA . LEU B 1 112 ? -11.888 44.208 49.124 1.00 27.88 98 LEU B CA 1
ATOM 3217 C C . LEU B 1 112 ? -11.045 45.272 48.417 1.00 27.98 98 LEU B C 1
ATOM 3218 O O . LEU B 1 112 ? -9.835 45.348 48.621 1.00 28.39 98 LEU B O 1
ATOM 3223 N N . LEU B 1 113 ? -11.682 46.092 47.584 1.00 27.47 99 LEU B N 1
ATOM 3224 C CA . LEU B 1 113 ? -10.943 47.016 46.721 1.00 27.06 99 LEU B CA 1
ATOM 3225 C C . LEU B 1 113 ? -11.157 48.483 47.071 1.00 27.74 99 LEU B C 1
ATOM 3226 O O . LEU B 1 113 ? -12.228 48.867 47.534 1.00 28.58 99 LEU B O 1
ATOM 3231 N N . GLU B 1 114 ? -10.126 49.293 46.840 1.00 29.07 100 GLU B N 1
ATOM 3232 C CA . GLU B 1 114 ? -10.217 50.744 47.007 1.00 29.74 100 GLU B CA 1
ATOM 3233 C C . GLU B 1 114 ? -9.716 51.466 45.754 1.00 29.28 100 GLU B C 1
ATOM 3234 O O . GLU B 1 114 ? -8.943 50.910 44.975 1.00 29.25 100 GLU B O 1
ATOM 3240 N N . ASN B 1 115 ? -10.176 52.699 45.566 1.00 28.77 101 ASN B N 1
ATOM 3241 C CA . ASN B 1 115 ? -9.657 53.581 44.529 1.00 28.93 101 ASN B CA 1
ATOM 3242 C C . ASN B 1 115 ? -8.715 54.587 45.196 1.00 29.17 101 ASN B C 1
ATOM 3243 O O . ASN B 1 115 ? -9.167 55.585 45.756 1.00 29.88 101 ASN B O 1
ATOM 3248 N N . PRO B 1 116 ? -7.399 54.323 45.138 1.00 29.97 102 PRO B N 1
ATOM 3249 C CA . PRO B 1 116 ? -6.421 55.085 45.915 1.00 29.82 102 PRO B CA 1
ATOM 3250 C C . PRO B 1 116 ? -6.103 56.463 45.335 1.00 30.00 102 PRO B C 1
ATOM 3251 O O . PRO B 1 116 ? -5.458 57.273 46.001 1.00 30.83 102 PRO B O 1
ATOM 3255 N N . ILE B 1 117 ? -6.549 56.726 44.109 1.00 28.95 103 ILE B N 1
ATOM 3256 C CA . ILE B 1 117 ? -6.115 57.922 43.379 1.00 28.80 103 ILE B CA 1
ATOM 3257 C C . ILE B 1 117 ? -7.270 58.837 42.946 1.00 28.54 103 ILE B C 1
ATOM 3258 O O . ILE B 1 117 ? -7.050 59.883 42.321 1.00 28.39 103 ILE B O 1
ATOM 3263 N N . GLY B 1 118 ? -8.490 58.431 43.292 1.00 28.04 104 GLY B N 1
ATOM 3264 C CA . GLY B 1 118 ? -9.695 59.231 43.061 1.00 28.18 104 GLY B CA 1
ATOM 3265 C C . GLY B 1 118 ? -10.042 59.420 41.596 1.00 28.42 104 GLY B C 1
ATOM 3266 O O . GLY B 1 118 ? -10.691 60.398 41.231 1.00 28.87 104 GLY B O 1
ATOM 3267 N N . THR B 1 119 ? -9.614 58.478 40.759 1.00 27.63 105 THR B N 1
ATOM 3268 C CA . THR B 1 119 ? -9.864 58.557 39.326 1.00 27.42 105 THR B CA 1
ATOM 3269 C C . THR B 1 119 ? -11.239 58.030 38.925 1.00 27.33 105 THR B C 1
ATOM 3270 O O . THR B 1 119 ? -11.790 57.138 39.577 1.00 26.75 105 THR B O 1
ATOM 3274 N N . THR B 1 120 ? -11.779 58.591 37.845 1.00 27.61 106 THR B N 1
ATOM 3275 C CA . THR B 1 120 ? -12.970 58.034 37.204 1.00 27.99 106 THR B CA 1
ATOM 3276 C C . THR B 1 120 ? -12.650 57.509 35.796 1.00 27.84 106 THR B C 1
ATOM 3277 O O . THR B 1 120 ? -13.561 57.192 35.033 1.00 28.87 106 THR B O 1
ATOM 3281 N N . ALA B 1 121 ? -11.360 57.411 35.461 1.00 27.13 107 ALA B N 1
ATOM 3282 C CA . ALA B 1 121 ? -10.930 56.924 34.139 1.00 26.61 107 ALA B CA 1
ATOM 3283 C C . ALA B 1 121 ? -11.389 55.486 33.904 1.00 26.14 107 ALA B C 1
ATOM 3284 O O . ALA B 1 121 ? -11.164 54.610 34.748 1.00 26.06 107 ALA B O 1
ATOM 3286 N N . GLU B 1 122 ? -12.025 55.258 32.755 1.00 25.85 108 GLU B N 1
ATOM 3287 C CA A GLU B 1 122 ? -12.662 53.975 32.450 0.50 25.56 108 GLU B CA 1
ATOM 3288 C CA B GLU B 1 122 ? -12.663 53.973 32.455 0.50 25.92 108 GLU B CA 1
ATOM 3289 C C . GLU B 1 122 ? -11.692 52.792 32.480 1.00 24.63 108 GLU B C 1
ATOM 3290 O O . GLU B 1 122 ? -12.028 51.726 32.993 1.00 24.34 108 GLU B O 1
ATOM 3301 N N . ASN B 1 123 ? -10.494 52.980 31.933 1.00 23.46 109 ASN B N 1
ATOM 3302 C CA . ASN B 1 123 ? -9.521 51.884 31.894 1.00 22.36 109 ASN B CA 1
ATOM 3303 C C . ASN B 1 123 ? -8.964 51.534 33.267 1.00 22.02 109 ASN B C 1
ATOM 3304 O O . ASN B 1 123 ? -8.737 50.366 33.564 1.00 21.81 109 ASN B O 1
ATOM 3309 N N . TYR B 1 124 ? -8.770 52.540 34.114 1.00 21.90 110 TYR B N 1
ATOM 3310 C CA . TYR B 1 124 ? -8.370 52.258 35.489 1.00 21.70 110 TYR B CA 1
ATOM 3311 C C . TYR B 1 124 ? -9.469 51.490 36.223 1.00 21.75 110 TYR B C 1
ATOM 3312 O O . TYR B 1 124 ? -9.198 50.503 36.905 1.00 22.36 110 TYR B O 1
ATOM 3321 N N . LEU B 1 125 ? -10.708 51.943 36.066 1.00 21.53 111 LEU B N 1
ATOM 3322 C CA . LEU B 1 125 ? -11.843 51.355 36.771 1.00 21.10 111 LEU B CA 1
ATOM 3323 C C . LEU B 1 125 ? -12.255 49.964 36.281 1.00 20.59 111 LEU B C 1
ATOM 3324 O O . LEU B 1 125 ? -12.817 49.190 37.047 1.00 19.32 111 LEU B O 1
ATOM 3329 N N . THR B 1 126 ? -11.975 49.638 35.019 1.00 20.38 112 THR B N 1
ATOM 3330 C CA . THR B 1 126 ? -12.555 48.427 34.420 1.00 21.27 112 THR B CA 1
ATOM 3331 C C . THR B 1 126 ? -11.608 47.524 33.612 1.00 20.93 112 THR B C 1
ATOM 3332 O O . THR B 1 126 ? -11.947 46.373 33.341 1.00 21.36 112 THR B O 1
ATOM 3336 N N . ASN B 1 127 ? -10.449 48.043 33.218 1.00 21.22 113 ASN B N 1
ATOM 3337 C CA . ASN B 1 127 ? -9.501 47.292 32.382 1.00 20.42 113 ASN B CA 1
ATOM 3338 C C . ASN B 1 127 ? -8.342 46.729 33.224 1.00 19.58 113 ASN B C 1
ATOM 3339 O O . ASN B 1 127 ? -8.420 46.717 34.454 1.00 19.64 113 ASN B O 1
ATOM 3344 N N . GLY B 1 128 ? -7.285 46.256 32.563 1.00 19.52 114 GLY B N 1
ATOM 3345 C CA . GLY B 1 128 ? -6.079 45.754 33.238 1.00 18.53 114 GLY B CA 1
ATOM 3346 C C . GLY B 1 128 ? -6.360 44.665 34.254 1.00 18.28 114 GLY B C 1
ATOM 3347 O O . GLY B 1 128 ? -7.116 43.733 33.973 1.00 18.09 114 GLY B O 1
ATOM 3348 N N . ASN B 1 129 ? -5.762 44.780 35.443 1.00 18.26 115 ASN B N 1
ATOM 3349 C CA . ASN B 1 129 ? -5.973 43.777 36.500 1.00 18.19 115 ASN B CA 1
ATOM 3350 C C . ASN B 1 129 ? -7.435 43.606 36.906 1.00 17.99 115 ASN B C 1
ATOM 3351 O O . ASN B 1 129 ? -7.888 42.488 37.154 1.00 17.45 115 ASN B O 1
ATOM 3356 N N . ARG B 1 130 ? -8.172 44.712 36.950 1.00 18.28 116 ARG B N 1
ATOM 3357 C CA . ARG B 1 130 ? -9.588 44.682 37.318 1.00 19.31 116 ARG B CA 1
ATOM 3358 C C . ARG B 1 130 ? -10.426 43.830 36.358 1.00 19.32 116 ARG B C 1
ATOM 3359 O O . ARG B 1 130 ? -11.319 43.099 36.789 1.00 18.58 116 ARG B O 1
ATOM 3367 N N . LEU B 1 131 ? -10.127 43.931 35.065 1.00 19.83 117 LEU B N 1
ATOM 3368 C CA . LEU B 1 131 ? -10.778 43.098 34.056 1.00 20.15 117 LEU B CA 1
ATOM 3369 C C . LEU B 1 131 ? -10.580 41.606 34.349 1.00 20.13 117 LEU B C 1
ATOM 3370 O O . LEU B 1 131 ? -11.520 40.815 34.269 1.00 20.27 117 LEU B O 1
ATOM 3375 N N . LEU B 1 132 ? -9.360 41.233 34.717 1.00 19.92 118 LEU B N 1
ATOM 3376 C CA . LEU B 1 132 ? -9.046 39.838 34.996 1.00 19.53 118 LEU B CA 1
ATOM 3377 C C . LEU B 1 132 ? -9.811 39.293 36.210 1.00 19.84 118 LEU B C 1
ATOM 3378 O O . LEU B 1 132 ? -10.235 38.134 36.213 1.00 19.04 118 LEU B O 1
ATOM 3383 N N . LEU B 1 133 ? -10.017 40.140 37.218 1.00 20.24 119 LEU B N 1
ATOM 3384 C CA . LEU B 1 133 ? -10.790 39.749 38.398 1.00 20.69 119 LEU B CA 1
ATOM 3385 C C . LEU B 1 133 ? -12.160 39.217 38.009 1.00 21.10 119 LEU B C 1
ATOM 3386 O O . LEU B 1 133 ? -12.618 38.225 38.569 1.00 20.95 119 LEU B O 1
ATOM 3391 N N . ASP B 1 134 ? -12.799 39.876 37.041 1.00 23.09 120 ASP B N 1
ATOM 3392 C CA . ASP B 1 134 ? -14.095 39.428 36.527 1.00 24.67 120 ASP B CA 1
ATOM 3393 C C . ASP B 1 134 ? -13.990 38.065 35.836 1.00 23.68 120 ASP B C 1
ATOM 3394 O O . ASP B 1 134 ? -14.845 37.200 36.034 1.00 23.15 120 ASP B O 1
ATOM 3399 N N . LEU B 1 135 ? -12.938 37.870 35.042 1.00 23.34 121 LEU B N 1
ATOM 3400 C CA . LEU B 1 135 ? -12.726 36.582 34.370 1.00 23.17 121 LEU B CA 1
ATOM 3401 C C . LEU B 1 135 ? -12.552 35.438 35.378 1.00 22.97 121 LEU B C 1
ATOM 3402 O O . LEU B 1 135 ? -13.007 34.319 35.136 1.00 22.72 121 LEU B O 1
ATOM 3407 N N . PHE B 1 136 ? -11.921 35.736 36.513 1.00 22.97 122 PHE B N 1
ATOM 3408 C CA . PHE B 1 136 ? -11.689 34.749 37.576 1.00 23.20 122 PHE B CA 1
ATOM 3409 C C . PHE B 1 136 ? -12.864 34.597 38.542 1.00 24.79 122 PHE B C 1
ATOM 3410 O O . PHE B 1 136 ? -12.749 33.898 39.556 1.00 25.48 122 PHE B O 1
ATOM 3418 N N . ASN B 1 137 ? -13.990 35.238 38.226 1.00 26.14 123 ASN B N 1
ATOM 3419 C CA . ASN B 1 137 ? -15.197 35.193 39.064 1.00 27.73 123 ASN B CA 1
ATOM 3420 C C . ASN B 1 137 ? -14.961 35.660 40.498 1.00 27.57 123 ASN B C 1
ATOM 3421 O O . ASN B 1 137 ? -15.506 35.082 41.440 1.00 27.83 123 ASN B O 1
ATOM 3426 N N . THR B 1 138 ? -14.148 36.701 40.657 1.00 27.06 124 THR B N 1
ATOM 3427 C CA . THR B 1 138 ? -13.868 37.265 41.978 1.00 26.90 124 THR B CA 1
ATOM 3428 C C . THR B 1 138 ? -15.100 38.012 42.497 1.00 27.06 124 THR B C 1
ATOM 3429 O O . THR B 1 138 ? -15.717 38.788 41.771 1.00 26.83 124 THR B O 1
ATOM 3433 N N . GLN B 1 139 ? -15.462 37.769 43.750 1.00 27.31 125 GLN B N 1
ATOM 3434 C CA . GLN B 1 139 ? -16.496 38.570 44.382 1.00 28.12 125 GLN B CA 1
ATOM 3435 C C . GLN B 1 139 ? -15.869 39.892 44.818 1.00 28.15 125 GLN B C 1
ATOM 3436 O O . GLN B 1 139 ? -14.893 39.904 45.565 1.00 28.68 125 GLN B O 1
ATOM 3442 N N . ILE B 1 140 ? -16.425 40.996 44.332 1.00 28.76 126 ILE B N 1
ATOM 3443 C CA . ILE B 1 140 ? -15.864 42.322 44.580 1.00 29.84 126 ILE B CA 1
ATOM 3444 C C . ILE B 1 140 ? -16.625 43.041 45.689 1.00 30.45 126 ILE B C 1
ATOM 3445 O O . ILE B 1 140 ? -17.854 43.142 45.649 1.00 30.46 126 ILE B O 1
ATOM 3450 N N . GLU B 1 141 ? -15.884 43.528 46.679 1.00 31.76 127 GLU B N 1
ATOM 3451 C CA . GLU B 1 141 ? -16.437 44.423 47.690 1.00 33.21 127 GLU B CA 1
ATOM 3452 C C . GLU B 1 141 ? -15.668 45.738 47.661 1.00 33.75 127 GLU B C 1
ATOM 3453 O O . GLU B 1 141 ? -14.445 45.751 47.797 1.00 32.89 127 GLU B O 1
ATOM 3459 N N . MET B 1 142 ? -16.384 46.839 47.464 1.00 34.39 128 MET B N 1
ATOM 3460 C CA . MET B 1 142 ? -15.754 48.153 47.404 1.00 35.76 128 MET B CA 1
ATOM 3461 C C . MET B 1 142 ? -15.737 48.835 48.770 1.00 36.61 128 MET B C 1
ATOM 3462 O O . MET B 1 142 ? -16.658 48.667 49.569 1.00 37.62 128 MET B O 1
ATOM 3467 N N . CYS B 1 143 ? -14.674 49.586 49.040 1.00 38.54 129 CYS B N 1
ATOM 3468 C CA . CYS B 1 143 ? -14.608 50.424 50.237 1.00 39.20 129 CYS B CA 1
ATOM 3469 C C . CYS B 1 143 ? -13.990 51.774 49.899 1.00 39.45 129 CYS B C 1
ATOM 3470 O O . CYS B 1 143 ? -13.211 51.886 48.948 1.00 38.00 129 CYS B O 1
ATOM 3473 N N . ASP B 1 144 ? -14.351 52.794 50.676 1.00 39.77 130 ASP B N 1
ATOM 3474 C CA . ASP B 1 144 ? -13.878 54.163 50.453 1.00 40.77 130 ASP B CA 1
ATOM 3475 C C . ASP B 1 144 ? -12.360 54.266 50.562 1.00 40.44 130 ASP B C 1
ATOM 3476 O O . ASP B 1 144 ? -11.719 54.963 49.772 1.00 41.14 130 ASP B O 1
ATOM 3481 N N . ALA B 1 145 ? -11.799 53.569 51.547 1.00 40.26 131 ALA B N 1
ATOM 3482 C CA . ALA B 1 145 ? -10.360 53.551 51.780 1.00 40.40 131 ALA B CA 1
ATOM 3483 C C . ALA B 1 145 ? -9.966 52.358 52.644 1.00 40.67 131 ALA B C 1
ATOM 3484 O O . ALA B 1 145 ? -10.745 51.901 53.482 1.00 40.83 131 ALA B O 1
ATOM 3486 N N . LEU B 1 146 ? -8.752 51.858 52.429 1.00 41.08 132 LEU B N 1
ATOM 3487 C CA . LEU B 1 146 ? -8.188 50.813 53.277 1.00 40.04 132 LEU B CA 1
ATOM 3488 C C . LEU B 1 146 ? -7.399 51.450 54.421 1.00 40.92 132 LEU B C 1
ATOM 3489 O O . LEU B 1 146 ? -6.170 51.355 54.481 1.00 39.35 132 LEU B O 1
ATOM 3494 N N . THR B 1 147 ? -8.128 52.100 55.326 1.00 41.88 133 THR B N 1
ATOM 3495 C CA . THR B 1 147 ? -7.530 52.846 56.437 1.00 43.08 133 THR B CA 1
ATOM 3496 C C . THR B 1 147 ? -6.998 51.934 57.546 1.00 43.41 133 THR B C 1
ATOM 3497 O O . THR B 1 147 ? -6.040 52.282 58.241 1.00 44.05 133 THR B O 1
ATOM 3501 N N . ASP B 1 148 ? -7.628 50.772 57.708 1.00 43.10 134 ASP B N 1
ATOM 3502 C CA . ASP B 1 148 ? -7.124 49.722 58.591 1.00 42.70 134 ASP B CA 1
ATOM 3503 C C . ASP B 1 148 ? -7.357 48.346 57.949 1.00 41.66 134 ASP B C 1
ATOM 3504 O O . ASP B 1 148 ? -8.337 47.669 58.266 1.00 40.46 134 ASP B O 1
ATOM 3509 N N . PRO B 1 149 ? -6.448 47.935 57.042 1.00 40.72 135 PRO B N 1
ATOM 3510 C CA . PRO B 1 149 ? -6.628 46.732 56.217 1.00 39.84 135 PRO B CA 1
ATOM 3511 C C . PRO B 1 149 ? -6.848 45.442 57.008 1.00 38.86 135 PRO B C 1
ATOM 3512 O O . PRO B 1 149 ? -7.781 44.697 56.701 1.00 38.37 135 PRO B O 1
ATOM 3516 N N . ASP B 1 150 ? -6.006 45.185 58.010 1.00 38.74 136 ASP B N 1
ATOM 3517 C CA . ASP B 1 150 ? -6.116 43.969 58.823 1.00 38.07 136 ASP B CA 1
ATOM 3518 C C . ASP B 1 150 ? -7.503 43.830 59.454 1.00 36.81 136 ASP B C 1
ATOM 3519 O O . ASP B 1 150 ? -8.135 42.775 59.357 1.00 34.64 136 ASP B O 1
ATOM 3524 N N . ALA B 1 151 ? -7.978 44.909 60.072 1.00 36.26 137 ALA B N 1
ATOM 3525 C CA . ALA B 1 151 ? -9.277 44.916 60.739 1.00 36.05 137 ALA B CA 1
ATOM 3526 C C . ALA B 1 151 ? -10.440 44.833 59.752 1.00 35.16 137 ALA B C 1
ATOM 3527 O O . ALA B 1 151 ? -11.431 44.149 60.013 1.00 35.25 137 ALA B O 1
ATOM 3529 N N . GLN B 1 152 ? -10.309 45.524 58.621 1.00 34.99 138 GLN B N 1
ATOM 3530 C CA . GLN B 1 152 ? -11.334 45.508 57.575 1.00 35.37 138 GLN B CA 1
ATOM 3531 C C . GLN B 1 152 ? -11.472 44.123 56.934 1.00 34.92 138 GLN B C 1
ATOM 3532 O O . GLN B 1 152 ? -12.580 43.684 56.626 1.00 35.32 138 GLN B O 1
ATOM 3538 N N . LEU B 1 153 ? -10.344 43.440 56.749 1.00 34.50 139 LEU B N 1
ATOM 3539 C CA . LEU B 1 153 ? -10.340 42.075 56.223 1.00 34.04 139 LEU B CA 1
ATOM 3540 C C . LEU B 1 153 ? -10.980 41.091 57.201 1.00 34.64 139 LEU B C 1
ATOM 3541 O O . LEU B 1 153 ? -11.708 40.184 56.792 1.00 32.73 139 LEU B O 1
ATOM 3546 N N . GLN B 1 154 ? -10.700 41.286 58.490 1.00 35.94 140 GLN B N 1
ATOM 3547 C CA . GLN B 1 154 ? -11.262 40.463 59.560 1.00 37.78 140 GLN B CA 1
ATOM 3548 C C . GLN B 1 154 ? -12.787 40.606 59.644 1.00 37.69 140 GLN B C 1
ATOM 3549 O O . GLN B 1 154 ? -13.494 39.618 59.861 1.00 37.62 140 GLN B O 1
ATOM 3555 N N . THR B 1 155 ? -13.285 41.829 59.458 1.00 38.08 141 THR B N 1
ATOM 3556 C CA . THR B 1 155 ? -14.730 42.092 59.451 1.00 38.78 141 THR B CA 1
ATOM 3557 C C . THR B 1 155 ? -15.410 41.393 58.275 1.00 38.01 141 THR B C 1
ATOM 3558 O O . THR B 1 155 ? -16.440 40.740 58.445 1.00 37.78 141 THR B O 1
ATOM 3562 N N . LEU B 1 156 ? -14.822 41.536 57.090 1.00 37.68 142 LEU B N 1
ATOM 3563 C CA . LEU B 1 156 ? -15.342 40.893 55.887 1.00 37.87 142 LEU B CA 1
ATOM 3564 C C . LEU B 1 156 ? -15.320 39.368 56.013 1.00 37.57 142 LEU B C 1
ATOM 3565 O O . LEU B 1 156 ? -16.253 38.695 55.571 1.00 37.45 142 LEU B O 1
ATOM 3570 N N . ALA B 1 157 ? -14.262 38.841 56.631 1.00 37.39 143 ALA B N 1
ATOM 3571 C CA . ALA B 1 157 ? -14.090 37.400 56.820 1.00 37.74 143 ALA B CA 1
ATOM 3572 C C . ALA B 1 157 ? -15.209 36.794 57.658 1.00 38.74 143 ALA B C 1
ATOM 3573 O O . ALA B 1 157 ? -15.690 35.701 57.356 1.00 37.75 143 ALA B O 1
ATOM 3575 N N . THR B 1 158 ? -15.618 37.510 58.704 1.00 39.37 144 THR B N 1
ATOM 3576 C CA . THR B 1 158 ? -16.713 37.066 59.569 1.00 40.88 144 THR B CA 1
ATOM 3577 C C . THR B 1 158 ? -18.051 37.030 58.817 1.00 41.37 144 THR B C 1
ATOM 3578 O O . THR B 1 158 ? -18.826 36.087 58.980 1.00 42.42 144 THR B O 1
ATOM 3582 N N . ARG B 1 159 ? -18.305 38.041 57.984 1.00 42.35 145 ARG B N 1
ATOM 3583 C CA . ARG B 1 159 ? -19.525 38.090 57.167 1.00 43.43 145 ARG B CA 1
ATOM 3584 C C . ARG B 1 159 ? -19.580 36.939 56.161 1.00 43.93 145 ARG B C 1
ATOM 3585 O O . ARG B 1 159 ? -20.624 36.304 55.993 1.00 44.73 145 ARG B O 1
ATOM 3593 N N . ILE B 1 160 ? -18.454 36.680 55.497 1.00 43.73 146 ILE B N 1
ATOM 3594 C CA . ILE B 1 160 ? -18.347 35.590 54.522 1.00 43.57 146 ILE B CA 1
ATOM 3595 C C . ILE B 1 160 ? -18.508 34.232 55.210 1.00 44.24 146 ILE B C 1
ATOM 3596 O O . ILE B 1 160 ? -19.146 33.324 54.667 1.00 43.22 146 ILE B O 1
ATOM 3601 N N . GLU B 1 161 ? -17.940 34.114 56.410 1.00 44.60 147 GLU B N 1
ATOM 3602 C CA . GLU B 1 161 ? -18.085 32.917 57.233 1.00 45.70 147 GLU B CA 1
ATOM 3603 C C . GLU B 1 161 ? -19.544 32.711 57.642 1.00 47.23 147 GLU B C 1
ATOM 3604 O O . GLU B 1 161 ? -20.009 31.574 57.757 1.00 48.49 147 GLU B O 1
ATOM 3610 N N . ALA B 1 162 ? -20.257 33.818 57.852 1.00 47.03 148 ALA B N 1
ATOM 3611 C CA . ALA B 1 162 ? -21.679 33.788 58.196 1.00 47.37 148 ALA B CA 1
ATOM 3612 C C . ALA B 1 162 ? -22.559 33.371 57.012 1.00 47.65 148 ALA B C 1
ATOM 3613 O O . ALA B 1 162 ? -23.717 32.998 57.199 1.00 48.93 148 ALA B O 1
ATOM 3615 N N . GLN B 1 163 ? -22.006 33.435 55.801 1.00 46.90 149 GLN B N 1
ATOM 3616 C CA . GLN B 1 163 ? -22.705 32.979 54.594 1.00 47.06 149 GLN B CA 1
ATOM 3617 C C . GLN B 1 163 ? -22.509 31.481 54.332 1.00 46.33 149 GLN B C 1
ATOM 3618 O O . GLN B 1 163 ? -23.063 30.934 53.375 1.00 46.57 149 GLN B O 1
ATOM 3624 N N . GLY B 1 164 ? -21.717 30.826 55.180 1.00 45.54 150 GLY B N 1
ATOM 3625 C CA . GLY B 1 164 ? -21.510 29.381 55.091 1.00 43.48 150 GLY B CA 1
ATOM 3626 C C . GLY B 1 164 ? -20.180 28.952 54.494 1.00 41.96 150 GLY B C 1
ATOM 3627 O O . GLY B 1 164 ? -19.960 27.766 54.254 1.00 41.76 150 GLY B O 1
ATOM 3628 N N . PHE B 1 165 ? -19.292 29.915 54.259 1.00 40.65 151 PHE B N 1
ATOM 3629 C CA . PHE B 1 165 ? -17.967 29.627 53.715 1.00 39.70 151 PHE B CA 1
ATOM 3630 C C . PHE B 1 165 ? -16.914 29.527 54.820 1.00 38.66 151 PHE B C 1
ATOM 3631 O O . PHE B 1 165 ? -17.159 29.933 55.959 1.00 37.20 151 PHE B O 1
ATOM 3639 N N . ARG B 1 166 ? -15.758 28.958 54.481 1.00 37.25 152 ARG B N 1
ATOM 3640 C CA . ARG B 1 166 ? -14.630 28.848 55.406 1.00 36.46 152 ARG B CA 1
ATOM 3641 C C . ARG B 1 166 ? -13.485 29.717 54.886 1.00 34.54 152 ARG B C 1
ATOM 3642 O O . ARG B 1 166 ? -12.640 29.240 54.127 1.00 33.68 152 ARG B O 1
ATOM 3650 N N . PRO B 1 167 ? -13.458 31.001 55.282 1.00 33.93 153 PRO B N 1
ATOM 3651 C CA . PRO B 1 167 ? -12.488 31.924 54.688 1.00 32.27 153 PRO B CA 1
ATOM 3652 C C . PRO B 1 167 ? -11.079 31.849 55.276 1.00 30.78 153 PRO B C 1
ATOM 3653 O O . PRO B 1 167 ? -10.896 31.486 56.445 1.00 29.27 153 PRO B O 1
ATOM 3657 N N . TYR B 1 168 ? -10.098 32.195 54.446 1.00 29.37 154 TYR B N 1
ATOM 3658 C CA . TYR B 1 168 ? -8.723 32.400 54.881 1.00 28.36 154 TYR B CA 1
ATOM 3659 C C . TYR B 1 168 ? -8.277 33.786 54.425 1.00 28.06 154 TYR B C 1
ATOM 3660 O O . TYR B 1 168 ? -8.356 34.115 53.236 1.00 26.75 154 TYR B O 1
ATOM 3669 N N . VAL B 1 169 ? -7.808 34.591 55.375 1.00 27.14 155 VAL B N 1
ATOM 3670 C CA . VAL B 1 169 ? -7.435 35.978 55.101 1.00 27.10 155 VAL B CA 1
ATOM 3671 C C . VAL B 1 169 ? -5.973 36.077 54.680 1.00 27.00 155 VAL B C 1
ATOM 3672 O O . VAL B 1 169 ? -5.070 35.634 55.393 1.00 26.67 155 VAL B O 1
ATOM 3676 N N . ILE B 1 170 ? -5.760 36.657 53.507 1.00 26.46 156 ILE B N 1
ATOM 3677 C CA . ILE B 1 170 ? -4.427 37.000 53.043 1.00 26.44 156 ILE B CA 1
ATOM 3678 C C . ILE B 1 170 ? -4.257 38.514 53.180 1.00 26.10 156 ILE B C 1
ATOM 3679 O O . ILE B 1 170 ? -5.053 39.271 52.626 1.00 25.75 156 ILE B O 1
ATOM 3684 N N . PRO B 1 171 ? -3.231 38.961 53.934 1.00 26.70 157 PRO B N 1
ATOM 3685 C CA . PRO B 1 171 ? -3.019 40.397 54.153 1.00 26.78 157 PRO B CA 1
ATOM 3686 C C . PRO B 1 171 ? -2.652 41.144 52.870 1.00 26.64 157 PRO B C 1
ATOM 3687 O O . PRO B 1 171 ? -2.263 40.516 51.881 1.00 25.82 157 PRO B O 1
ATOM 3691 N N . VAL B 1 172 ? -2.779 42.471 52.900 1.00 26.32 158 VAL B N 1
ATOM 3692 C CA . VAL B 1 172 ? -2.405 43.328 51.769 1.00 26.21 158 VAL B CA 1
ATOM 3693 C C . VAL B 1 172 ? -1.006 42.983 51.254 1.00 26.00 158 VAL B C 1
ATOM 3694 O O . VAL B 1 172 ? -0.059 42.863 52.031 1.00 26.19 158 VAL B O 1
ATOM 3698 N N . GLY B 1 173 ? -0.900 42.800 49.938 1.00 25.07 159 GLY B N 1
ATOM 3699 C CA . GLY B 1 173 ? 0.363 42.446 49.292 1.00 25.29 159 GLY B CA 1
ATOM 3700 C C . GLY B 1 173 ? 0.870 41.050 49.609 1.00 24.83 159 GLY B C 1
ATOM 3701 O O . GLY B 1 173 ? 1.947 40.662 49.155 1.00 25.21 159 GLY B O 1
ATOM 3702 N N . GLY B 1 174 ? 0.097 40.295 50.387 1.00 24.47 160 GLY B N 1
ATOM 3703 C CA . GLY B 1 174 ? 0.527 38.992 50.894 1.00 25.49 160 GLY B CA 1
ATOM 3704 C C . GLY B 1 174 ? 1.724 39.084 51.827 1.00 25.44 160 GLY B C 1
ATOM 3705 O O . GLY B 1 174 ? 2.449 38.105 52.022 1.00 24.58 160 GLY B O 1
ATOM 3706 N N . SER B 1 175 ? 1.926 40.267 52.402 1.00 26.33 161 SER B N 1
ATOM 3707 C CA . SER B 1 175 ? 3.116 40.545 53.203 1.00 27.46 161 SER B CA 1
ATOM 3708 C C . SER B 1 175 ? 2.942 40.200 54.676 1.00 28.45 161 SER B C 1
ATOM 3709 O O . SER B 1 175 ? 2.670 41.065 55.510 1.00 30.87 161 SER B O 1
ATOM 3712 N N . SER B 1 176 ? 3.076 38.916 54.972 1.00 29.45 162 SER B N 1
ATOM 3713 C CA . SER B 1 176 ? 3.243 38.441 56.339 1.00 28.71 162 SER B CA 1
ATOM 3714 C C . SER B 1 176 ? 4.596 37.736 56.385 1.00 28.51 162 SER B C 1
ATOM 3715 O O . SER B 1 176 ? 5.226 37.542 55.340 1.00 27.43 162 SER B O 1
ATOM 3718 N N . ALA B 1 177 ? 5.049 37.353 57.577 1.00 27.55 163 ALA B N 1
ATOM 3719 C CA . ALA B 1 177 ? 6.308 36.614 57.691 1.00 27.35 163 ALA B CA 1
ATOM 3720 C C . ALA B 1 177 ? 6.257 35.334 56.849 1.00 27.02 163 ALA B C 1
ATOM 3721 O O . ALA B 1 177 ? 7.230 34.986 56.167 1.00 26.86 163 ALA B O 1
ATOM 3723 N N . LEU B 1 178 ? 5.111 34.656 56.879 1.00 26.00 164 LEU B N 1
ATOM 3724 C CA . LEU B 1 178 ? 4.910 33.445 56.079 1.00 25.68 164 LEU B CA 1
ATOM 3725 C C . LEU B 1 178 ? 4.965 33.739 54.575 1.00 24.80 164 LEU B C 1
ATOM 3726 O O . LEU B 1 178 ? 5.691 33.074 53.843 1.00 24.57 164 LEU B O 1
ATOM 3731 N N . GLY B 1 179 ? 4.197 34.728 54.124 1.00 24.67 165 GLY B N 1
ATOM 3732 C CA . GLY B 1 179 ? 4.233 35.166 52.724 1.00 23.82 165 GLY B CA 1
ATOM 3733 C C . GLY B 1 179 ? 5.631 35.531 52.248 1.00 24.13 165 GLY B C 1
ATOM 3734 O O . GLY B 1 179 ? 6.056 35.134 51.158 1.00 23.21 165 GLY B O 1
ATOM 3735 N N . ALA B 1 180 ? 6.361 36.261 53.086 1.00 23.65 166 ALA B N 1
ATOM 3736 C CA . ALA B 1 180 ? 7.703 36.733 52.739 1.00 24.27 166 ALA B CA 1
ATOM 3737 C C . ALA B 1 180 ? 8.743 35.619 52.534 1.00 23.79 166 ALA B C 1
ATOM 3738 O O . ALA B 1 180 ? 9.832 35.882 52.025 1.00 24.37 166 ALA B O 1
ATOM 3740 N N . MET B 1 181 ? 8.397 34.387 52.912 1.00 24.93 167 MET B N 1
ATOM 3741 C CA . MET B 1 181 ? 9.270 33.227 52.709 1.00 25.63 167 MET B CA 1
ATOM 3742 C C . MET B 1 181 ? 9.521 32.971 51.231 1.00 25.63 167 MET B C 1
ATOM 3743 O O . MET B 1 181 ? 10.563 32.434 50.859 1.00 26.07 167 MET B O 1
ATOM 3748 N N . GLY B 1 182 ? 8.553 33.354 50.398 1.00 24.64 168 GLY B N 1
ATOM 3749 C CA . GLY B 1 182 ? 8.710 33.307 48.952 1.00 24.25 168 GLY B CA 1
ATOM 3750 C C . GLY B 1 182 ? 9.919 34.088 48.475 1.00 23.57 168 GLY B C 1
ATOM 3751 O O . GLY B 1 182 ? 10.561 33.702 47.497 1.00 23.71 168 GLY B O 1
ATOM 3752 N N . TYR B 1 183 ? 10.238 35.189 49.157 1.00 22.94 169 TYR B N 1
ATOM 3753 C CA . TYR B 1 183 ? 11.413 35.979 48.783 1.00 23.04 169 TYR B CA 1
ATOM 3754 C C . TYR B 1 183 ? 12.744 35.586 49.432 1.00 23.89 169 TYR B C 1
ATOM 3755 O O . TYR B 1 183 ? 13.818 35.968 48.949 1.00 23.96 169 TYR B O 1
ATOM 3764 N N . VAL B 1 184 ? 12.674 34.794 50.497 1.00 24.58 170 VAL B N 1
ATOM 3765 C CA . VAL B 1 184 ? 13.851 34.073 50.960 1.00 25.47 170 VAL B CA 1
ATOM 3766 C C . VAL B 1 184 ? 14.205 33.033 49.891 1.00 26.04 170 VAL B C 1
ATOM 3767 O O . VAL B 1 184 ? 15.374 32.850 49.551 1.00 25.50 170 VAL B O 1
ATOM 3771 N N . GLU B 1 185 ? 13.176 32.388 49.341 1.00 27.76 171 GLU B N 1
ATOM 3772 C CA . GLU B 1 185 ? 13.336 31.423 48.257 1.00 29.21 171 GLU B CA 1
ATOM 3773 C C . GLU B 1 185 ? 13.953 32.070 47.021 1.00 28.51 171 GLU B C 1
ATOM 3774 O O . GLU B 1 185 ? 14.868 31.512 46.412 1.00 28.94 171 GLU B O 1
ATOM 3780 N N . SER B 1 186 ? 13.457 33.252 46.656 1.00 27.63 172 SER B N 1
ATOM 3781 C CA . SER B 1 186 ? 13.988 33.987 45.505 1.00 26.64 172 SER B CA 1
ATOM 3782 C C . SER B 1 186 ? 15.472 34.322 45.690 1.00 25.75 172 SER B C 1
ATOM 3783 O O . SER B 1 186 ? 16.256 34.230 44.743 1.00 24.52 172 SER B O 1
ATOM 3786 N N . ALA B 1 187 ? 15.847 34.693 46.916 1.00 25.16 173 ALA B N 1
ATOM 3787 C CA . ALA B 1 187 ? 17.247 34.983 47.260 1.00 24.89 173 ALA B CA 1
ATOM 3788 C C . ALA B 1 187 ? 18.186 33.795 47.010 1.00 24.87 173 ALA B C 1
ATOM 3789 O O . ALA B 1 187 ? 19.323 33.982 46.569 1.00 24.69 173 ALA B O 1
ATOM 3791 N N . LEU B 1 188 ? 17.701 32.583 47.284 1.00 25.17 174 LEU B N 1
ATOM 3792 C CA . LEU B 1 188 ? 18.452 31.351 47.004 1.00 24.82 174 LEU B CA 1
ATOM 3793 C C . LEU B 1 188 ? 18.729 31.180 45.510 1.00 24.27 174 LEU B C 1
ATOM 3794 O O . LEU B 1 188 ? 19.845 30.841 45.112 1.00 23.67 174 LEU B O 1
ATOM 3799 N N . GLU B 1 189 ? 17.711 31.433 44.688 1.00 23.97 175 GLU B N 1
ATOM 3800 C CA . GLU B 1 189 ? 17.869 31.423 43.233 1.00 23.81 175 GLU B CA 1
ATOM 3801 C C . GLU B 1 189 ? 18.901 32.462 42.792 1.00 23.40 175 GLU B C 1
ATOM 3802 O O . GLU B 1 189 ? 19.821 32.147 42.040 1.00 23.67 175 GLU B O 1
ATOM 3808 N N . ILE B 1 190 ? 18.745 33.695 43.274 1.00 24.29 176 ILE B N 1
ATOM 3809 C CA . ILE B 1 190 ? 19.678 34.778 42.960 1.00 24.47 176 ILE B CA 1
ATOM 3810 C C . ILE B 1 190 ? 21.122 34.363 43.268 1.00 25.40 176 ILE B C 1
ATOM 3811 O O . ILE B 1 190 ? 21.998 34.477 42.411 1.00 25.64 176 ILE B O 1
ATOM 3816 N N . ALA B 1 191 ? 21.347 33.869 44.485 1.00 26.14 177 ALA B N 1
ATOM 3817 C CA . ALA B 1 191 ? 22.682 33.463 44.943 1.00 27.18 177 ALA B CA 1
ATOM 3818 C C . ALA B 1 191 ? 23.308 32.386 44.058 1.00 28.36 177 ALA B C 1
ATOM 3819 O O . ALA B 1 191 ? 24.497 32.457 43.728 1.00 29.22 177 ALA B O 1
ATOM 3821 N N . GLN B 1 192 ? 22.504 31.393 43.682 1.00 29.17 178 GLN B N 1
ATOM 3822 C CA . GLN B 1 192 ? 22.941 30.338 42.779 1.00 30.76 178 GLN B CA 1
ATOM 3823 C C . GLN B 1 192 ? 23.271 30.912 41.396 1.00 30.84 178 GLN B C 1
ATOM 3824 O O . GLN B 1 192 ? 24.302 30.576 40.807 1.00 30.61 178 GLN B O 1
ATOM 3830 N N . GLN B 1 193 ? 22.404 31.795 40.900 1.00 29.78 179 GLN B N 1
ATOM 3831 C CA . GLN B 1 193 ? 22.543 32.353 39.551 1.00 29.93 179 GLN B CA 1
ATOM 3832 C C . GLN B 1 193 ? 23.669 33.382 39.392 1.00 31.21 179 GLN B C 1
ATOM 3833 O O . GLN B 1 193 ? 24.162 33.589 38.284 1.00 31.42 179 GLN B O 1
ATOM 3839 N N . CYS B 1 194 ? 24.078 34.014 40.492 1.00 32.70 180 CYS B N 1
ATOM 3840 C CA . CYS B 1 194 ? 25.130 35.039 40.460 1.00 35.22 180 CYS B CA 1
ATOM 3841 C C . CYS B 1 194 ? 26.559 34.524 40.684 1.00 37.50 180 CYS B C 1
ATOM 3842 O O . CYS B 1 194 ? 27.525 35.284 40.539 1.00 38.28 180 CYS B O 1
ATOM 3845 N N . GLU B 1 195 ? 26.687 33.239 41.016 1.00 39.52 181 GLU B N 1
ATOM 3846 C CA . GLU B 1 195 ? 27.971 32.627 41.397 1.00 40.43 181 GLU B CA 1
ATOM 3847 C C . GLU B 1 195 ? 29.073 32.721 40.333 1.00 41.19 181 GLU B C 1
ATOM 3848 O O . GLU B 1 195 ? 28.805 32.932 39.147 1.00 42.55 181 GLU B O 1
ATOM 3850 N N . VAL B 1 198 ? 28.449 37.859 38.093 1.00 46.39 184 VAL B N 1
ATOM 3851 C CA . VAL B 1 198 ? 29.805 37.879 38.632 1.00 46.55 184 VAL B CA 1
ATOM 3852 C C . VAL B 1 198 ? 29.861 38.654 39.953 1.00 46.77 184 VAL B C 1
ATOM 3853 O O . VAL B 1 198 ? 29.054 38.402 40.851 1.00 47.61 184 VAL B O 1
ATOM 3855 N N . GLY B 1 199 ? 30.806 39.592 40.060 1.00 46.34 185 GLY B N 1
ATOM 3856 C CA . GLY B 1 199 ? 31.009 40.387 41.275 1.00 42.98 185 GLY B CA 1
ATOM 3857 C C . GLY B 1 199 ? 29.912 41.402 41.548 1.00 40.87 185 GLY B C 1
ATOM 3858 O O . GLY B 1 199 ? 30.139 42.612 41.466 1.00 41.32 185 GLY B O 1
ATOM 3859 N N . LEU B 1 200 ? 28.729 40.897 41.892 1.00 38.51 186 LEU B N 1
ATOM 3860 C CA . LEU B 1 200 ? 27.543 41.715 42.140 1.00 35.99 186 LEU B CA 1
ATOM 3861 C C . LEU B 1 200 ? 27.722 42.651 43.337 1.00 34.01 186 LEU B C 1
ATOM 3862 O O . LEU B 1 200 ? 28.135 42.220 44.416 1.00 33.71 186 LEU B O 1
ATOM 3867 N N . SER B 1 201 ? 27.398 43.927 43.135 1.00 31.98 187 SER B N 1
ATOM 3868 C CA A SER B 1 201 ? 27.572 44.946 44.166 0.50 31.27 187 SER B CA 1
ATOM 3869 C CA B SER B 1 201 ? 27.569 44.939 44.175 0.50 31.21 187 SER B CA 1
ATOM 3870 C C . SER B 1 201 ? 26.253 45.373 44.811 1.00 30.67 187 SER B C 1
ATOM 3871 O O . SER B 1 201 ? 26.179 45.558 46.032 1.00 30.24 187 SER B O 1
ATOM 3876 N N . SER B 1 202 ? 25.215 45.529 43.990 1.00 29.39 188 SER B N 1
ATOM 3877 C CA . SER B 1 202 ? 23.940 46.067 44.462 1.00 27.89 188 SER B CA 1
ATOM 3878 C C . SER B 1 202 ? 22.720 45.325 43.914 1.00 25.91 188 SER B C 1
ATOM 3879 O O . SER B 1 202 ? 22.758 44.785 42.809 1.00 24.96 188 SER B O 1
ATOM 3882 N N . VAL B 1 203 ? 21.651 45.310 44.708 1.00 24.60 189 VAL B N 1
ATOM 3883 C CA . VAL B 1 203 ? 20.346 44.786 44.295 1.00 24.31 189 VAL B CA 1
ATOM 3884 C C . VAL B 1 203 ? 19.283 45.857 44.558 1.00 23.79 189 VAL B C 1
ATOM 3885 O O . VAL B 1 203 ? 19.250 46.449 45.642 1.00 23.21 189 VAL B O 1
ATOM 3889 N N . VAL B 1 204 ? 18.435 46.111 43.559 1.00 22.52 190 VAL B N 1
ATOM 3890 C CA . VAL B 1 204 ? 17.352 47.102 43.664 1.00 21.98 190 VAL B CA 1
ATOM 3891 C C . VAL B 1 204 ? 15.982 46.425 43.530 1.00 21.38 190 VAL B C 1
ATOM 3892 O O . VAL B 1 204 ? 15.762 45.635 42.616 1.00 21.15 190 VAL B O 1
ATOM 3896 N N . VAL B 1 205 ? 15.072 46.747 44.440 1.00 21.14 191 VAL B N 1
ATOM 3897 C CA . VAL B 1 205 ? 13.714 46.209 44.406 1.00 21.15 191 VAL B CA 1
ATOM 3898 C C . VAL B 1 205 ? 12.712 47.259 44.879 1.00 21.44 191 VAL B C 1
ATOM 3899 O O . VAL B 1 205 ? 13.026 48.070 45.754 1.00 21.33 191 VAL B O 1
ATOM 3903 N N . ALA B 1 206 ? 11.518 47.257 44.286 1.00 20.93 192 ALA B N 1
ATOM 3904 C CA . ALA B 1 206 ? 10.418 48.084 44.780 1.00 21.36 192 ALA B CA 1
ATOM 3905 C C . ALA B 1 206 ? 10.025 47.630 46.182 1.00 22.24 192 ALA B C 1
ATOM 3906 O O . ALA B 1 206 ? 9.941 46.427 46.455 1.00 22.34 192 ALA B O 1
ATOM 3908 N N . SER B 1 207 ? 9.792 48.600 47.064 1.00 21.80 193 SER B N 1
ATOM 3909 C CA . SER B 1 207 ? 9.414 48.321 48.449 1.00 22.06 193 SER B CA 1
ATOM 3910 C C . SER B 1 207 ? 8.028 48.891 48.718 1.00 22.15 193 SER B C 1
ATOM 3911 O O . SER B 1 207 ? 7.863 50.106 48.815 1.00 22.76 193 SER B O 1
ATOM 3914 N N . GLY B 1 208 ? 7.037 48.007 48.821 1.00 21.93 194 GLY B N 1
ATOM 3915 C CA . GLY B 1 208 ? 5.637 48.404 49.002 1.00 22.86 194 GLY B CA 1
ATOM 3916 C C . GLY B 1 208 ? 5.078 47.950 50.334 1.00 23.58 194 GLY B C 1
ATOM 3917 O O . GLY B 1 208 ? 5.272 48.612 51.351 1.00 23.61 194 GLY B O 1
ATOM 3918 N N . SER B 1 209 ? 4.386 46.813 50.334 1.00 24.54 195 SER B N 1
ATOM 3919 C CA . SER B 1 209 ? 3.883 46.234 51.583 1.00 25.41 195 SER B CA 1
ATOM 3920 C C . SER B 1 209 ? 5.007 45.560 52.385 1.00 25.26 195 SER B C 1
ATOM 3921 O O . SER B 1 209 ? 4.783 45.096 53.509 1.00 26.48 195 SER B O 1
ATOM 3924 N N . ALA B 1 210 ? 6.199 45.504 51.781 1.00 25.34 196 ALA B N 1
ATOM 3925 C CA . ALA B 1 210 ? 7.479 45.184 52.451 1.00 24.79 196 ALA B CA 1
ATOM 3926 C C . ALA B 1 210 ? 7.914 43.714 52.508 1.00 24.39 196 ALA B C 1
ATOM 3927 O O . ALA B 1 210 ? 9.073 43.433 52.818 1.00 24.44 196 ALA B O 1
ATOM 3929 N N . GLY B 1 211 ? 7.007 42.789 52.203 1.00 24.46 197 GLY B N 1
ATOM 3930 C CA . GLY B 1 211 ? 7.331 41.357 52.186 1.00 23.74 197 GLY B CA 1
ATOM 3931 C C . GLY B 1 211 ? 8.463 40.965 51.245 1.00 23.71 197 GLY B C 1
ATOM 3932 O O . GLY B 1 211 ? 9.326 40.166 51.609 1.00 23.61 197 GLY B O 1
ATOM 3933 N N . THR B 1 212 ? 8.462 41.525 50.034 1.00 22.64 198 THR B N 1
ATOM 3934 C CA . THR B 1 212 ? 9.517 41.251 49.050 1.00 22.62 198 THR B CA 1
ATOM 3935 C C . THR B 1 212 ? 10.874 41.755 49.541 1.00 22.74 198 THR B C 1
ATOM 3936 O O . THR B 1 212 ? 11.865 41.020 49.515 1.00 22.21 198 THR B O 1
ATOM 3940 N N . HIS B 1 213 ? 10.900 43.009 49.988 1.00 23.24 199 HIS B N 1
ATOM 3941 C CA . HIS B 1 213 ? 12.110 43.645 50.500 1.00 23.66 199 HIS B CA 1
ATOM 3942 C C . HIS B 1 213 ? 12.649 42.866 51.670 1.00 23.57 199 HIS B C 1
ATOM 3943 O O . HIS B 1 213 ? 13.827 42.508 51.695 1.00 23.40 199 HIS B O 1
ATOM 3950 N N . ALA B 1 214 ? 11.782 42.590 52.642 1.00 24.12 200 ALA B N 1
ATOM 3951 C CA . ALA B 1 214 ? 12.181 41.902 53.870 1.00 24.52 200 ALA B CA 1
ATOM 3952 C C . ALA B 1 214 ? 12.638 40.466 53.622 1.00 24.95 200 ALA B C 1
ATOM 3953 O O . ALA B 1 214 ? 13.604 40.008 54.232 1.00 25.52 200 ALA B O 1
ATOM 3955 N N . GLY B 1 215 ? 11.942 39.760 52.731 1.00 24.68 201 GLY B N 1
ATOM 3956 C CA . GLY B 1 215 ? 12.313 38.391 52.374 1.00 24.55 201 GLY B CA 1
ATOM 3957 C C . GLY B 1 215 ? 13.691 38.343 51.745 1.00 24.17 201 GLY B C 1
ATOM 3958 O O . GLY B 1 215 ? 14.534 37.519 52.123 1.00 23.97 201 GLY B O 1
ATOM 3959 N N . LEU B 1 216 ? 13.922 39.242 50.790 1.00 23.70 202 LEU B N 1
ATOM 3960 C CA . LEU B 1 216 ? 15.232 39.382 50.162 1.00 23.15 202 LEU B CA 1
ATOM 3961 C C . LEU B 1 216 ? 16.302 39.792 51.172 1.00 23.04 202 LEU B C 1
ATOM 3962 O O . LEU B 1 216 ? 17.431 39.319 51.095 1.00 23.12 202 LEU B O 1
ATOM 3967 N N . ALA B 1 217 ? 15.940 40.660 52.113 1.00 23.33 203 ALA B N 1
ATOM 3968 C CA . ALA B 1 217 ? 16.884 41.125 53.137 1.00 24.02 203 ALA B CA 1
ATOM 3969 C C . ALA B 1 217 ? 17.453 39.965 53.958 1.00 24.46 203 ALA B C 1
ATOM 3970 O O . ALA B 1 217 ? 18.673 39.857 54.127 1.00 24.74 203 ALA B O 1
ATOM 3972 N N . VAL B 1 218 ? 16.568 39.090 54.433 1.00 24.75 204 VAL B N 1
ATOM 3973 C CA . VAL B 1 218 ? 16.956 37.938 55.258 1.00 25.02 204 VAL B CA 1
ATOM 3974 C C . VAL B 1 218 ? 17.807 36.954 54.450 1.00 24.94 204 VAL B C 1
ATOM 3975 O O . VAL B 1 218 ? 18.867 36.523 54.903 1.00 24.05 204 VAL B O 1
ATOM 3979 N N . GLY B 1 219 ? 17.354 36.630 53.241 1.00 24.34 205 GLY B N 1
ATOM 3980 C CA . GLY B 1 219 ? 18.059 35.682 52.388 1.00 24.63 205 GLY B CA 1
ATOM 3981 C C . GLY B 1 219 ? 19.425 36.171 51.949 1.00 24.93 205 GLY B C 1
ATOM 3982 O O . GLY B 1 219 ? 20.407 35.430 52.016 1.00 24.33 205 GLY B O 1
ATOM 3983 N N . LEU B 1 220 ? 19.489 37.426 51.509 1.00 25.85 206 LEU B N 1
ATOM 3984 C CA . LEU B 1 220 ? 20.738 38.000 51.017 1.00 26.82 206 LEU B CA 1
ATOM 3985 C C . LEU B 1 220 ? 21.780 38.239 52.113 1.00 27.51 206 LEU B C 1
ATOM 3986 O O . LEU B 1 220 ? 22.973 38.139 51.846 1.00 27.78 206 LEU B O 1
ATOM 3991 N N . GLU B 1 221 ? 21.337 38.553 53.331 1.00 28.61 207 GLU B N 1
ATOM 3992 C CA . GLU B 1 221 ? 22.269 38.696 54.457 1.00 29.60 207 GLU B CA 1
ATOM 3993 C C . GLU B 1 221 ? 23.096 37.424 54.632 1.00 30.12 207 GLU B C 1
ATOM 3994 O O . GLU B 1 221 ? 24.316 37.485 54.790 1.00 30.59 207 GLU B O 1
ATOM 4000 N N . HIS B 1 222 ? 22.426 36.277 54.573 1.00 30.84 208 HIS B N 1
ATOM 4001 C CA . HIS B 1 222 ? 23.077 34.989 54.777 1.00 31.96 208 HIS B CA 1
ATOM 4002 C C . HIS B 1 222 ? 23.776 34.446 53.567 1.00 32.30 208 HIS B C 1
ATOM 4003 O O . HIS B 1 222 ? 24.779 33.738 53.696 1.00 32.51 208 HIS B O 1
ATOM 4010 N N . LEU B 1 223 ? 23.271 34.779 52.382 1.00 31.09 209 LEU B N 1
ATOM 4011 C CA . LEU B 1 223 ? 23.787 34.202 51.140 1.00 30.99 209 LEU B CA 1
ATOM 4012 C C . LEU B 1 223 ? 24.818 35.070 50.425 1.00 31.27 209 LEU B C 1
ATOM 4013 O O . LEU B 1 223 ? 25.790 34.551 49.867 1.00 31.37 209 LEU B O 1
ATOM 4018 N N . MET B 1 224 ? 24.598 36.383 50.435 1.00 31.73 210 MET B N 1
ATOM 4019 C CA . MET B 1 224 ? 25.466 37.329 49.735 1.00 33.09 210 MET B CA 1
ATOM 4020 C C . MET B 1 224 ? 25.696 38.573 50.602 1.00 33.40 210 MET B C 1
ATOM 4021 O O . MET B 1 224 ? 25.227 39.664 50.263 1.00 31.90 210 MET B O 1
ATOM 4026 N N . PRO B 1 225 ? 26.427 38.416 51.726 1.00 34.10 211 PRO B N 1
ATOM 4027 C CA . PRO B 1 225 ? 26.530 39.488 52.726 1.00 34.17 211 PRO B CA 1
ATOM 4028 C C . PRO B 1 225 ? 27.185 40.784 52.232 1.00 33.35 211 PRO B C 1
ATOM 4029 O O . PRO B 1 225 ? 26.949 41.842 52.815 1.00 33.47 211 PRO B O 1
ATOM 4033 N N . ASP B 1 226 ? 27.986 40.705 51.171 1.00 34.21 212 ASP B N 1
ATOM 4034 C CA . ASP B 1 226 ? 28.711 41.875 50.657 1.00 34.94 212 ASP B CA 1
ATOM 4035 C C . ASP B 1 226 ? 27.868 42.754 49.727 1.00 33.95 212 ASP B C 1
ATOM 4036 O O . ASP B 1 226 ? 28.241 43.891 49.434 1.00 33.41 212 ASP B O 1
ATOM 4041 N N . VAL B 1 227 ? 26.733 42.223 49.277 1.00 32.27 213 VAL B N 1
ATOM 4042 C CA . VAL B 1 227 ? 25.840 42.938 48.365 1.00 31.39 213 VAL B CA 1
ATOM 4043 C C . VAL B 1 227 ? 24.953 43.928 49.128 1.00 30.38 213 VAL B C 1
ATOM 4044 O O . VAL B 1 227 ? 24.471 43.626 50.220 1.00 29.02 213 VAL B O 1
ATOM 4048 N N . GLU B 1 228 ? 24.764 45.118 48.550 1.00 30.34 214 GLU B N 1
ATOM 4049 C CA . GLU B 1 228 ? 23.883 46.140 49.119 1.00 29.81 214 GLU B CA 1
ATOM 4050 C C . GLU B 1 228 ? 22.469 46.002 48.538 1.00 28.42 214 GLU B C 1
ATOM 4051 O O . GLU B 1 228 ? 22.284 46.068 47.323 1.00 28.35 214 GLU B O 1
ATOM 4057 N N . LEU B 1 229 ? 21.483 45.808 49.407 1.00 27.04 215 LEU B N 1
ATOM 4058 C CA . LEU B 1 229 ? 20.087 45.708 48.980 1.00 26.96 215 LEU B CA 1
ATOM 4059 C C . LEU B 1 229 ? 19.372 47.039 49.180 1.00 26.62 215 LEU B C 1
ATOM 4060 O O . LEU B 1 229 ? 19.256 47.521 50.309 1.00 26.50 215 LEU B O 1
ATOM 4065 N N . ILE B 1 230 ? 18.888 47.620 48.082 1.00 26.34 216 ILE B N 1
ATOM 4066 C CA . ILE B 1 230 ? 18.173 48.897 48.131 1.00 25.84 216 ILE B CA 1
ATOM 4067 C C . ILE B 1 230 ? 16.693 48.728 47.776 1.00 25.30 216 ILE B C 1
ATOM 4068 O O . ILE B 1 230 ? 16.357 48.249 46.692 1.00 25.64 216 ILE B O 1
ATOM 4073 N N . GLY B 1 231 ? 15.823 49.118 48.702 1.00 25.22 217 GLY B N 1
ATOM 4074 C CA . GLY B 1 231 ? 14.387 49.176 48.447 1.00 24.86 217 GLY B CA 1
ATOM 4075 C C . GLY B 1 231 ? 13.981 50.564 47.990 1.00 24.78 217 GLY B C 1
ATOM 4076 O O . GLY B 1 231 ? 14.248 51.550 48.673 1.00 24.88 217 GLY B O 1
ATOM 4077 N N . VAL B 1 232 ? 13.355 50.654 46.820 1.00 24.13 218 VAL B N 1
ATOM 4078 C CA . VAL B 1 232 ? 12.810 51.929 46.360 1.00 23.76 218 VAL B CA 1
ATOM 4079 C C . VAL B 1 232 ? 11.334 51.966 46.744 1.00 24.74 218 VAL B C 1
ATOM 4080 O O . VAL B 1 232 ? 10.524 51.189 46.223 1.00 24.87 218 VAL B O 1
ATOM 4084 N N . THR B 1 233 ? 10.984 52.860 47.666 1.00 24.20 219 THR B N 1
ATOM 4085 C CA . THR B 1 233 ? 9.612 52.930 48.159 1.00 24.35 219 THR B CA 1
ATOM 4086 C C . THR B 1 233 ? 8.655 53.368 47.057 1.00 24.55 219 THR B C 1
ATOM 4087 O O . THR B 1 233 ? 9.011 54.166 46.188 1.00 24.54 219 THR B O 1
ATOM 4091 N N . VAL B 1 234 ? 7.446 52.822 47.095 1.00 24.64 220 VAL B N 1
ATOM 4092 C CA . VAL B 1 234 ? 6.433 53.130 46.095 1.00 25.55 220 VAL B CA 1
ATOM 4093 C C . VAL B 1 234 ? 5.187 53.766 46.718 1.00 26.14 220 VAL B C 1
ATOM 4094 O O . VAL B 1 234 ? 4.260 54.142 46.002 1.00 25.59 220 VAL B O 1
ATOM 4098 N N . SER B 1 235 ? 5.167 53.887 48.047 1.00 26.96 221 SER B N 1
ATOM 4099 C CA . SER B 1 235 ? 4.000 54.438 48.743 1.00 27.88 221 SER B CA 1
ATOM 4100 C C . SER B 1 235 ? 4.300 55.297 49.978 1.00 29.03 221 SER B C 1
ATOM 4101 O O . SER B 1 235 ? 3.442 56.066 50.406 1.00 29.09 221 SER B O 1
ATOM 4104 N N . ARG B 1 236 ? 5.501 55.171 50.542 1.00 29.10 222 ARG B N 1
ATOM 4105 C CA . ARG B 1 236 ? 5.823 55.795 51.835 1.00 30.52 222 ARG B CA 1
ATOM 4106 C C . ARG B 1 236 ? 7.221 56.397 51.895 1.00 30.09 222 ARG B C 1
ATOM 4107 O O . ARG B 1 236 ? 8.118 55.987 51.159 1.00 30.80 222 ARG B O 1
ATOM 4115 N N . SER B 1 237 ? 7.399 57.358 52.798 1.00 30.98 223 SER B N 1
ATOM 4116 C CA . SER B 1 237 ? 8.716 57.903 53.120 1.00 31.17 223 SER B CA 1
ATOM 4117 C C . SER B 1 237 ? 9.588 56.833 53.779 1.00 31.12 223 SER B C 1
ATOM 4118 O O . SER B 1 237 ? 9.068 55.831 54.277 1.00 30.54 223 SER B O 1
ATOM 4121 N N . VAL B 1 238 ? 10.903 57.057 53.787 1.00 31.59 224 VAL B N 1
ATOM 4122 C CA . VAL B 1 238 ? 11.850 56.171 54.476 1.00 32.09 224 VAL B CA 1
ATOM 4123 C C . VAL B 1 238 ? 11.425 55.969 55.933 1.00 33.13 224 VAL B C 1
ATOM 4124 O O . VAL B 1 238 ? 11.406 54.840 56.423 1.00 33.98 224 VAL B O 1
ATOM 4128 N N . ALA B 1 239 ? 11.058 57.064 56.599 1.00 34.34 225 ALA B N 1
ATOM 4129 C CA . ALA B 1 239 ? 10.663 57.043 58.013 1.00 35.31 225 ALA B CA 1
ATOM 4130 C C . ALA B 1 239 ? 9.437 56.180 58.314 1.00 36.15 225 ALA B C 1
ATOM 4131 O O . ALA B 1 239 ? 9.380 55.528 59.355 1.00 35.79 225 ALA B O 1
ATOM 4133 N N . GLU B 1 240 ? 8.459 56.182 57.412 1.00 36.67 226 GLU B N 1
ATOM 4134 C CA . GLU B 1 240 ? 7.249 55.378 57.593 1.00 36.84 226 GLU B CA 1
ATOM 4135 C C . GLU B 1 240 ? 7.491 53.913 57.225 1.00 35.83 226 GLU B C 1
ATOM 4136 O O . GLU B 1 240 ? 6.918 53.008 57.836 1.00 35.93 226 GLU B O 1
ATOM 4142 N N . GLN B 1 241 ? 8.346 53.698 56.226 1.00 34.44 227 GLN B N 1
ATOM 4143 C CA . GLN B 1 241 ? 8.554 52.376 55.626 1.00 33.80 227 GLN B CA 1
ATOM 4144 C C . GLN B 1 241 ? 9.561 51.504 56.379 1.00 33.59 227 GLN B C 1
ATOM 4145 O O . GLN B 1 241 ? 9.383 50.286 56.463 1.00 32.86 227 GLN B O 1
ATOM 4151 N N . LYS B 1 242 ? 10.611 52.124 56.916 1.00 33.50 228 LYS B N 1
ATOM 4152 C CA . LYS B 1 242 ? 11.695 51.383 57.572 1.00 33.78 228 LYS B CA 1
ATOM 4153 C C . LYS B 1 242 ? 11.234 50.475 58.726 1.00 33.48 228 LYS B C 1
ATOM 4154 O O . LYS B 1 242 ? 11.630 49.305 58.767 1.00 33.03 228 LYS B O 1
ATOM 4160 N N . PRO B 1 243 ? 10.396 50.996 59.654 1.00 33.41 229 PRO B N 1
ATOM 4161 C CA . PRO B 1 243 ? 9.831 50.139 60.708 1.00 33.55 229 PRO B CA 1
ATOM 4162 C C . PRO B 1 243 ? 9.096 48.906 60.176 1.00 33.77 229 PRO B C 1
ATOM 4163 O O . PRO B 1 243 ? 9.203 47.830 60.770 1.00 33.69 229 PRO B O 1
ATOM 4167 N N . LYS B 1 244 ? 8.367 49.065 59.068 1.00 33.31 230 LYS B N 1
ATOM 4168 C CA . LYS B 1 244 ? 7.609 47.961 58.471 1.00 32.62 230 LYS B CA 1
ATOM 4169 C C . LYS B 1 244 ? 8.529 46.854 57.952 1.00 31.04 230 LYS B C 1
ATOM 4170 O O . LYS B 1 244 ? 8.300 45.675 58.231 1.00 32.03 230 LYS B O 1
ATOM 4176 N N . VAL B 1 245 ? 9.565 47.241 57.209 1.00 29.30 231 VAL B N 1
ATOM 4177 C CA . VAL B 1 245 ? 10.533 46.292 56.652 1.00 28.54 231 VAL B CA 1
ATOM 4178 C C . VAL B 1 245 ? 11.302 45.576 57.770 1.00 28.50 231 VAL B C 1
ATOM 4179 O O . VAL B 1 245 ? 11.420 44.348 57.756 1.00 27.70 231 VAL B O 1
ATOM 4183 N N . ILE B 1 246 ? 11.805 46.345 58.736 1.00 28.71 232 ILE B N 1
ATOM 4184 C CA . ILE B 1 246 ? 12.532 45.778 59.884 1.00 29.06 232 ILE B CA 1
ATOM 4185 C C . ILE B 1 246 ? 11.691 44.747 60.648 1.00 28.96 232 ILE B C 1
ATOM 4186 O O . ILE B 1 246 ? 12.176 43.658 60.957 1.00 28.96 232 ILE B O 1
ATOM 4191 N N . ALA B 1 247 ? 10.435 45.091 60.932 1.00 29.17 233 ALA B N 1
ATOM 4192 C CA . ALA B 1 247 ? 9.512 44.196 61.638 1.00 29.71 233 ALA B CA 1
ATOM 4193 C C . ALA B 1 247 ? 9.354 42.838 60.950 1.00 29.73 233 ALA B C 1
ATOM 4194 O O . ALA B 1 247 ? 9.434 41.796 61.604 1.00 29.12 233 ALA B O 1
ATOM 4196 N N . LEU B 1 248 ? 9.122 42.853 59.637 1.00 28.94 234 LEU B N 1
ATOM 4197 C CA . LEU B 1 248 ? 9.032 41.616 58.866 1.00 28.44 234 LEU B CA 1
ATOM 4198 C C . LEU B 1 248 ? 10.369 40.875 58.860 1.00 27.90 234 LEU B C 1
ATOM 4199 O O . LEU B 1 248 ? 10.413 39.674 59.123 1.00 27.46 234 LEU B O 1
ATOM 4204 N N . GLN B 1 249 ? 11.450 41.603 58.584 1.00 27.91 235 GLN B N 1
ATOM 4205 C CA . GLN B 1 249 ? 12.806 41.044 58.613 1.00 27.83 235 GLN B CA 1
ATOM 4206 C C . GLN B 1 249 ? 13.052 40.215 59.882 1.00 28.10 235 GLN B C 1
ATOM 4207 O O . GLN B 1 249 ? 13.491 39.067 59.799 1.00 27.19 235 GLN B O 1
ATOM 4213 N N . GLN B 1 250 ? 12.749 40.797 61.044 1.00 29.04 236 GLN B N 1
ATOM 4214 C CA . GLN B 1 250 ? 12.945 40.117 62.331 1.00 29.23 236 GLN B CA 1
ATOM 4215 C C . GLN B 1 250 ? 12.009 38.919 62.482 1.00 29.11 236 GLN B C 1
ATOM 4216 O O . GLN B 1 250 ? 12.421 37.858 62.963 1.00 29.29 236 GLN B O 1
ATOM 4222 N N . ALA B 1 251 ? 10.757 39.090 62.057 1.00 28.23 237 ALA B N 1
ATOM 4223 C CA . ALA B 1 251 ? 9.761 38.026 62.127 1.00 27.91 237 ALA B 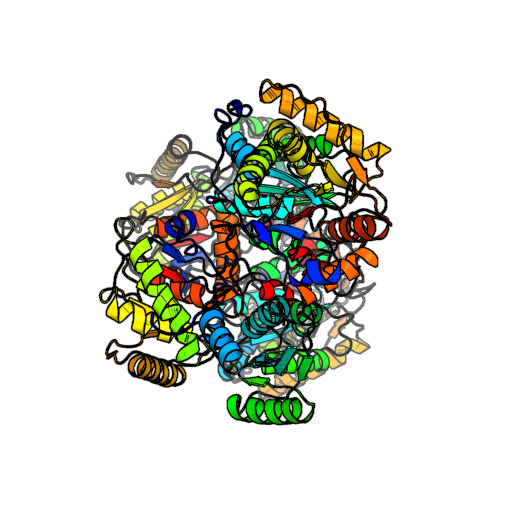CA 1
ATOM 4224 C C . ALA B 1 251 ? 10.150 36.830 61.252 1.00 27.88 237 ALA B C 1
ATOM 4225 O O . ALA B 1 251 ? 10.095 35.691 61.707 1.00 27.53 237 ALA B O 1
ATOM 4227 N N . ILE B 1 252 ? 10.555 37.100 60.011 1.00 27.44 238 ILE B N 1
ATOM 4228 C CA . ILE B 1 252 ? 11.056 36.065 59.096 1.00 27.74 238 ILE B CA 1
ATOM 4229 C C . ILE B 1 252 ? 12.250 35.329 59.710 1.00 28.33 238 ILE B C 1
ATOM 4230 O O . ILE B 1 252 ? 12.287 34.094 59.720 1.00 28.44 238 ILE B O 1
ATOM 4235 N N . ALA B 1 253 ? 13.213 36.098 60.221 1.00 28.54 239 ALA B N 1
ATOM 4236 C CA . ALA B 1 253 ? 14.445 35.552 60.790 1.00 29.56 239 ALA B CA 1
ATOM 4237 C C . ALA B 1 253 ? 14.164 34.585 61.936 1.00 30.16 239 ALA B C 1
ATOM 4238 O O . ALA B 1 253 ? 14.723 33.485 61.971 1.00 29.67 239 ALA B O 1
ATOM 4240 N N . GLY B 1 254 ? 13.292 34.999 62.857 1.00 30.17 240 GLY B N 1
ATOM 4241 C CA . GLY B 1 254 ? 12.848 34.150 63.965 1.00 31.11 240 GLY B CA 1
ATOM 4242 C C . GLY B 1 254 ? 12.283 32.818 63.505 1.00 31.64 240 GLY B C 1
ATOM 4243 O O . GLY B 1 254 ? 12.650 31.769 64.040 1.00 31.44 240 GLY B O 1
ATOM 4244 N N . GLN B 1 255 ? 11.409 32.865 62.496 1.00 31.89 241 GLN B N 1
ATOM 4245 C CA . GLN B 1 255 ? 10.733 31.674 61.956 1.00 32.52 241 GLN B CA 1
ATOM 4246 C C . GLN B 1 255 ? 11.702 30.697 61.309 1.00 31.34 241 GLN B C 1
ATOM 4247 O O . GLN B 1 255 ? 11.465 29.489 61.304 1.00 31.36 241 GLN B O 1
ATOM 4253 N N . LEU B 1 256 ? 12.781 31.231 60.744 1.00 30.88 242 LEU B N 1
ATOM 4254 C CA . LEU B 1 256 ? 13.808 30.409 60.111 1.00 31.27 242 LEU B CA 1
ATOM 4255 C C . LEU B 1 256 ? 14.935 30.089 61.098 1.00 31.49 242 LEU B C 1
ATOM 4256 O O . LEU B 1 256 ? 15.919 29.435 60.739 1.00 32.07 242 LEU B O 1
ATOM 4261 N N . ALA B 1 257 ? 14.762 30.540 62.342 1.00 32.00 243 ALA B N 1
ATOM 4262 C CA . ALA B 1 257 ? 15.757 30.387 63.410 1.00 32.46 243 ALA B CA 1
ATOM 4263 C C . ALA B 1 257 ? 17.109 30.979 63.002 1.00 33.17 243 ALA B C 1
ATOM 4264 O O . ALA B 1 257 ? 18.163 30.376 63.206 1.00 33.60 243 ALA B O 1
ATOM 4266 N N . LEU B 1 258 ? 17.056 32.168 62.410 1.00 33.72 244 LEU B N 1
ATOM 4267 C CA . LEU B 1 258 ? 18.250 32.884 61.983 1.00 34.16 244 LEU B CA 1
ATOM 4268 C C . LEU B 1 258 ? 18.379 34.208 62.722 1.00 34.16 244 LEU B C 1
ATOM 4269 O O . LEU B 1 258 ? 17.431 34.687 63.349 1.00 34.33 244 LEU B O 1
ATOM 4274 N N . THR B 1 259 ? 19.573 34.781 62.660 1.00 35.10 245 THR B N 1
ATOM 4275 C CA . THR B 1 259 ? 19.803 36.138 63.120 1.00 36.07 245 THR B CA 1
ATOM 4276 C C . THR B 1 259 ? 19.737 37.052 61.903 1.00 35.66 245 THR B C 1
ATOM 4277 O O . THR B 1 259 ? 20.136 36.658 60.806 1.00 35.25 245 THR B O 1
ATOM 4281 N N . ALA B 1 260 ? 19.208 38.256 62.089 1.00 35.58 246 ALA B N 1
ATOM 4282 C CA . ALA B 1 260 ? 19.176 39.251 61.022 1.00 35.62 246 ALA B CA 1
ATOM 4283 C C . ALA B 1 260 ? 19.599 40.609 61.566 1.00 35.73 246 ALA B C 1
ATOM 4284 O O . ALA B 1 260 ? 18.839 41.273 62.276 1.00 36.31 246 ALA B O 1
ATOM 4286 N N . THR B 1 261 ? 20.821 41.012 61.234 1.00 35.23 247 THR B N 1
ATOM 4287 C CA . THR B 1 261 ? 21.388 42.243 61.779 1.00 35.43 247 THR B CA 1
ATOM 4288 C C . THR B 1 261 ? 21.662 43.302 60.713 1.00 35.03 247 THR B C 1
ATOM 4289 O O . THR B 1 261 ? 21.993 44.441 61.042 1.00 35.52 247 THR B O 1
ATOM 4293 N N . ALA B 1 262 ? 21.511 42.934 59.442 1.00 35.57 248 ALA B N 1
ATOM 4294 C CA . ALA B 1 262 ? 21.777 43.861 58.340 1.00 34.91 248 ALA B CA 1
ATOM 4295 C C . ALA B 1 262 ? 20.857 45.082 58.373 1.00 34.86 248 ALA B C 1
ATOM 4296 O O . ALA B 1 262 ? 19.660 44.963 58.647 1.00 34.88 248 ALA B O 1
ATOM 4298 N N . ASP B 1 263 ? 21.436 46.253 58.111 1.00 35.28 249 ASP B N 1
ATOM 4299 C CA . ASP B 1 263 ? 20.680 47.495 57.961 1.00 36.15 249 ASP B CA 1
ATOM 4300 C C . ASP B 1 263 ? 19.748 47.429 56.752 1.00 34.80 249 ASP B C 1
ATOM 4301 O O . ASP B 1 263 ? 20.102 46.854 55.722 1.00 34.40 249 ASP B O 1
ATOM 4306 N N . ILE B 1 264 ? 18.564 48.018 56.895 1.00 33.71 250 ILE B N 1
ATOM 4307 C CA . ILE B 1 264 ? 17.606 48.148 55.795 1.00 32.75 250 ILE B CA 1
ATOM 4308 C C . ILE B 1 264 ? 17.855 49.477 55.086 1.00 32.07 250 ILE B C 1
ATOM 4309 O O . ILE B 1 264 ? 17.893 50.529 55.726 1.00 31.92 250 ILE B O 1
ATOM 4314 N N . HIS B 1 265 ? 18.038 49.419 53.769 1.00 31.07 251 HIS B N 1
ATOM 4315 C CA . HIS B 1 265 ? 18.281 50.615 52.968 1.00 30.03 251 HIS B CA 1
ATOM 4316 C C . HIS B 1 265 ? 17.082 50.932 52.122 1.00 29.52 251 HIS B C 1
ATOM 4317 O O . HIS B 1 265 ? 16.553 50.061 51.426 1.00 27.99 251 HIS B O 1
ATOM 4324 N N . LEU B 1 266 ? 16.641 52.186 52.188 1.00 28.34 252 LEU B N 1
ATOM 4325 C CA . LEU B 1 266 ? 15.458 52.643 51.463 1.00 28.21 252 LEU B CA 1
ATOM 4326 C C . LEU B 1 266 ? 15.674 54.010 50.824 1.00 27.98 252 LEU B C 1
ATOM 4327 O O . LEU B 1 266 ? 16.215 54.915 51.461 1.00 27.37 252 LEU B O 1
ATOM 4332 N N . TRP B 1 267 ? 15.256 54.143 49.562 1.00 27.05 253 TRP B N 1
ATOM 4333 C CA . TRP B 1 267 ? 15.233 55.431 48.865 1.00 26.40 253 TRP B CA 1
ATOM 4334 C C . TRP B 1 267 ? 13.805 55.813 48.581 1.00 26.83 253 TRP B C 1
ATOM 4335 O O . TRP B 1 267 ? 13.069 55.048 47.940 1.00 26.35 253 TRP B O 1
ATOM 4346 N N . ASP B 1 268 ? 13.394 56.995 49.044 1.00 26.33 254 ASP B N 1
ATOM 4347 C CA . ASP B 1 268 ? 11.990 57.417 48.937 1.00 26.32 254 ASP B CA 1
ATOM 4348 C C . ASP B 1 268 ? 11.725 58.581 47.980 1.00 26.25 254 ASP B C 1
ATOM 4349 O O . ASP B 1 268 ? 10.660 59.197 48.038 1.00 26.69 254 ASP B O 1
ATOM 4354 N N . ASP B 1 269 ? 12.682 58.868 47.103 1.00 26.79 255 ASP B N 1
ATOM 4355 C CA . ASP B 1 269 ? 12.631 60.062 46.259 1.00 27.19 255 ASP B CA 1
ATOM 4356 C C . ASP B 1 269 ? 11.903 59.846 44.940 1.00 27.01 255 ASP B C 1
ATOM 4357 O O . ASP B 1 269 ? 11.823 60.768 44.125 1.00 27.12 255 ASP B O 1
ATOM 4362 N N . TYR B 1 270 ? 11.377 58.641 44.726 1.00 26.47 256 TYR B N 1
ATOM 4363 C CA . TYR B 1 270 ? 10.998 58.225 43.373 1.00 25.82 256 TYR B CA 1
ATOM 4364 C C . TYR B 1 270 ? 9.533 57.834 43.169 1.00 25.78 256 TYR B C 1
ATOM 4365 O O . TYR B 1 270 ? 9.187 57.253 42.134 1.00 26.05 256 TYR B O 1
ATOM 4374 N N . PHE B 1 271 ? 8.669 58.161 44.126 1.00 25.37 257 PHE B N 1
ATOM 4375 C CA . PHE B 1 271 ? 7.276 57.728 44.021 1.00 25.27 257 PHE B CA 1
ATOM 4376 C C . PHE B 1 271 ? 6.228 58.848 44.013 1.00 25.12 257 PHE B C 1
ATOM 4377 O O . PHE B 1 271 ? 5.040 58.574 43.836 1.00 25.05 257 PHE B O 1
ATOM 4385 N N . ALA B 1 272 ? 6.666 60.095 44.198 1.00 25.09 258 ALA B N 1
ATOM 4386 C CA . ALA B 1 272 ? 5.759 61.251 44.234 1.00 24.74 258 ALA B CA 1
ATOM 4387 C C . ALA B 1 272 ? 4.901 61.323 42.966 1.00 24.64 258 ALA B C 1
ATOM 4388 O O . ALA B 1 272 ? 5.399 61.030 41.879 1.00 24.60 258 ALA B O 1
ATOM 4390 N N . PRO B 1 273 ? 3.623 61.738 43.093 1.00 24.20 259 PRO B N 1
ATOM 4391 C CA . PRO B 1 273 ? 2.959 62.292 44.275 1.00 24.96 259 PRO B CA 1
ATOM 4392 C C . PRO B 1 273 ? 2.249 61.280 45.171 1.00 25.34 259 PRO B C 1
ATOM 4393 O O . PRO B 1 273 ? 1.460 61.672 46.039 1.00 25.86 259 PRO B O 1
ATOM 4397 N N . GLY B 1 274 ? 2.512 59.993 44.967 1.00 25.42 260 GLY B N 1
ATOM 4398 C CA . GLY B 1 274 ? 1.954 58.980 45.846 1.00 24.48 260 GLY B CA 1
ATOM 4399 C C . GLY B 1 274 ? 1.712 57.638 45.192 1.00 24.03 260 GLY B C 1
ATOM 4400 O O . GLY B 1 274 ? 1.832 57.492 43.969 1.00 22.67 260 GLY B O 1
ATOM 4401 N N . TYR B 1 275 ? 1.354 56.661 46.021 1.00 24.33 261 TYR B N 1
ATOM 4402 C CA . TYR B 1 275 ? 1.074 55.313 45.545 1.00 24.68 261 TYR B CA 1
ATOM 4403 C C . TYR B 1 275 ? 0.077 55.316 44.385 1.00 24.40 261 TYR B C 1
ATOM 4404 O O . TYR B 1 275 ? -0.955 55.996 44.440 1.00 24.14 261 TYR B O 1
ATOM 4413 N N . GLY B 1 276 ? 0.401 54.559 43.339 1.00 23.54 262 GLY B N 1
ATOM 4414 C CA . GLY B 1 276 ? -0.519 54.337 42.227 1.00 24.02 262 GLY B CA 1
ATOM 4415 C C . GLY B 1 276 ? -0.647 55.487 41.245 1.00 24.09 262 GLY B C 1
ATOM 4416 O O . GLY B 1 276 ? -1.434 55.419 40.302 1.00 23.92 262 GLY B O 1
ATOM 4417 N N . VAL B 1 277 ? 0.111 56.553 41.468 1.00 23.85 263 VAL B N 1
ATOM 4418 C CA . VAL B 1 277 ? 0.133 57.656 40.524 1.00 24.15 263 VAL B CA 1
ATOM 4419 C C . VAL B 1 277 ? 1.415 57.578 39.705 1.00 23.85 263 VAL B C 1
ATOM 4420 O O . VAL B 1 277 ? 2.511 57.590 40.268 1.00 24.04 263 VAL B O 1
ATOM 4424 N N . PRO B 1 278 ? 1.285 57.509 38.367 1.00 23.79 264 PRO B N 1
ATOM 4425 C CA . PRO B 1 278 ? 2.483 57.483 37.532 1.00 23.98 264 PRO B CA 1
ATOM 4426 C C . PRO B 1 278 ? 3.243 58.799 37.658 1.00 24.64 264 PRO B C 1
ATOM 4427 O O . PRO B 1 278 ? 2.630 59.838 37.904 1.00 25.28 264 PRO B O 1
ATOM 4431 N N . ASN B 1 279 ? 4.563 58.746 37.528 1.00 24.76 265 ASN B N 1
ATOM 4432 C CA . ASN B 1 279 ? 5.355 59.965 37.391 1.00 24.52 265 ASN B CA 1
ATOM 4433 C C . ASN B 1 279 ? 6.296 59.884 36.197 1.00 25.05 265 ASN B C 1
ATOM 4434 O O . ASN B 1 279 ? 6.526 58.799 35.653 1.00 25.26 265 ASN B O 1
ATOM 4439 N N . ASP B 1 280 ? 6.823 61.036 35.787 1.00 24.93 266 ASP B N 1
ATOM 4440 C CA . ASP B 1 280 ? 7.630 61.141 34.579 1.00 24.86 266 ASP B CA 1
ATOM 4441 C C . ASP B 1 280 ? 8.877 60.253 34.560 1.00 24.22 266 ASP B C 1
ATOM 4442 O O . ASP B 1 280 ? 9.115 59.561 33.571 1.00 24.46 266 ASP B O 1
ATOM 4447 N N . ALA B 1 281 ? 9.656 60.270 35.644 1.00 23.88 267 ALA B N 1
ATOM 4448 C CA . ALA B 1 281 ? 10.849 59.426 35.750 1.00 23.28 267 ALA B CA 1
ATOM 4449 C C . ALA B 1 281 ? 10.463 57.957 35.603 1.00 23.33 267 ALA B C 1
ATOM 4450 O O . ALA B 1 281 ? 11.117 57.210 34.868 1.00 23.70 267 ALA B O 1
ATOM 4452 N N . GLY B 1 282 ? 9.391 57.565 36.294 1.00 22.99 268 GLY B N 1
ATOM 4453 C CA . GLY B 1 282 ? 8.858 56.203 36.227 1.00 23.33 268 GLY B CA 1
ATOM 4454 C C . GLY B 1 282 ? 8.461 55.812 34.814 1.00 24.23 268 GLY B C 1
ATOM 4455 O O . GLY B 1 282 ? 8.863 54.755 34.315 1.00 23.90 268 GLY B O 1
ATOM 4456 N N . MET B 1 283 ? 7.685 56.671 34.158 1.00 24.18 269 MET B N 1
ATOM 4457 C CA . MET B 1 283 ? 7.255 56.400 32.783 1.00 25.49 269 MET B CA 1
ATOM 4458 C C . MET B 1 283 ? 8.429 56.363 31.805 1.00 24.65 269 MET B C 1
ATOM 4459 O O . MET B 1 283 ? 8.451 55.545 30.890 1.00 23.77 269 MET B O 1
ATOM 4464 N N . GLU B 1 284 ? 9.419 57.229 32.016 1.00 23.99 270 GLU B N 1
ATOM 4465 C CA . GLU B 1 284 ? 10.618 57.220 31.178 1.00 23.77 270 GLU B CA 1
ATOM 4466 C C . GLU B 1 284 ? 11.467 55.963 31.390 1.00 22.52 270 GLU B C 1
ATOM 4467 O O . GLU B 1 284 ? 12.113 55.492 30.465 1.00 22.29 270 GLU B O 1
ATOM 4473 N N . ALA B 1 285 ? 11.450 55.420 32.604 1.00 22.33 271 ALA B N 1
ATOM 4474 C CA . ALA B 1 285 ? 12.120 54.149 32.895 1.00 21.49 271 ALA B CA 1
ATOM 4475 C C . ALA B 1 285 ? 11.432 52.994 32.158 1.00 21.40 271 ALA B C 1
ATOM 4476 O O . ALA B 1 285 ? 12.097 52.114 31.606 1.00 20.09 271 ALA B O 1
ATOM 4478 N N . VAL B 1 286 ? 10.099 53.015 32.160 1.00 21.59 272 VAL B N 1
ATOM 4479 C CA . VAL B 1 286 ? 9.285 52.053 31.416 1.00 21.12 272 VAL B CA 1
ATOM 4480 C C . VAL B 1 286 ? 9.662 52.086 29.935 1.00 21.05 272 VAL B C 1
ATOM 4481 O O . VAL B 1 286 ? 9.916 51.044 29.333 1.00 19.84 272 VAL B O 1
ATOM 4485 N N . LYS B 1 287 ? 9.716 53.284 29.353 1.00 21.09 273 LYS B N 1
ATOM 4486 C CA . LYS B 1 287 ? 10.074 53.428 27.944 1.00 21.34 273 LYS B CA 1
ATOM 4487 C C . LYS B 1 287 ? 11.495 52.945 27.656 1.00 21.13 273 LYS B C 1
ATOM 4488 O O . LYS B 1 287 ? 11.740 52.263 26.658 1.00 20.85 273 LYS B O 1
ATOM 4494 N N . LEU B 1 288 ? 12.423 53.304 28.540 1.00 20.79 274 LEU B N 1
ATOM 4495 C CA . LEU B 1 288 ? 13.822 52.918 28.408 1.00 20.44 274 LEU B CA 1
ATOM 4496 C C . LEU B 1 288 ? 14.013 51.399 28.371 1.00 20.14 274 LEU B C 1
ATOM 4497 O O . LEU B 1 288 ? 14.715 50.877 27.505 1.00 20.06 274 LEU B O 1
ATOM 4502 N N . LEU B 1 289 ? 13.395 50.700 29.320 1.00 19.73 275 LEU B N 1
ATOM 4503 C CA . LEU B 1 289 ? 13.508 49.242 29.395 1.00 18.97 275 LEU B CA 1
ATOM 4504 C C . LEU B 1 289 ? 12.814 48.539 28.236 1.00 18.89 275 LEU B C 1
ATOM 4505 O O . LEU B 1 289 ? 13.318 47.537 27.715 1.00 18.03 275 LEU B O 1
ATOM 4510 N N . ALA B 1 290 ? 11.664 49.070 27.832 1.00 18.80 276 ALA B N 1
ATOM 4511 C CA . ALA B 1 290 ? 10.955 48.534 26.673 1.00 18.83 276 ALA B CA 1
ATOM 4512 C C . ALA B 1 290 ? 11.762 48.734 25.389 1.00 19.02 276 ALA B C 1
ATOM 4513 O O . ALA B 1 290 ? 11.954 47.793 24.616 1.00 18.75 276 ALA B O 1
ATOM 4515 N N . SER B 1 291 ? 12.263 49.949 25.178 1.00 19.58 277 SER B N 1
ATOM 4516 C CA . SER B 1 291 ? 12.958 50.267 23.932 1.00 19.82 277 SER B CA 1
ATOM 4517 C C . SER B 1 291 ? 14.372 49.687 23.836 1.00 19.74 277 SER B C 1
ATOM 4518 O O . SER B 1 291 ? 14.829 49.372 22.742 1.00 20.21 277 SER B O 1
ATOM 4521 N N . LEU B 1 292 ? 15.069 49.552 24.963 1.00 19.99 278 LEU B N 1
ATOM 4522 C CA . LEU B 1 292 ? 16.421 48.992 24.913 1.00 20.01 278 LEU B CA 1
ATOM 4523 C C . LEU B 1 292 ? 16.486 47.480 25.072 1.00 20.08 278 LEU B C 1
ATOM 4524 O O . LEU B 1 292 ? 17.380 46.838 24.514 1.00 20.25 278 LEU B O 1
ATOM 4529 N N . GLU B 1 293 ? 15.543 46.915 25.823 1.00 20.17 279 GLU B N 1
ATOM 4530 C CA . GLU B 1 293 ? 15.647 45.521 26.247 1.00 19.90 279 GLU B CA 1
ATOM 4531 C C . GLU B 1 293 ? 14.424 44.660 25.932 1.00 20.21 279 GLU B C 1
ATOM 4532 O O . GLU B 1 293 ? 14.460 43.444 26.134 1.00 20.04 279 GLU B O 1
ATOM 4538 N N . GLY B 1 294 ? 13.349 45.282 25.451 1.00 20.02 280 GLY B N 1
ATOM 4539 C CA . GLY B 1 294 ? 12.102 44.559 25.167 1.00 19.49 280 GLY B CA 1
ATOM 4540 C C . GLY B 1 294 ? 11.413 44.079 26.436 1.00 19.43 280 GLY B C 1
ATOM 4541 O O . GLY B 1 294 ? 10.595 43.157 26.400 1.00 18.82 280 GLY B O 1
ATOM 4542 N N . VAL B 1 295 ? 11.745 44.724 27.551 1.00 18.74 281 VAL B N 1
ATOM 4543 C CA . VAL B 1 295 ? 11.247 44.362 28.877 1.00 19.03 281 VAL B CA 1
ATOM 4544 C C . VAL B 1 295 ? 10.148 45.331 29.297 1.00 18.87 281 VAL B C 1
ATOM 4545 O O . VAL B 1 295 ? 10.317 46.548 29.207 1.00 19.26 281 VAL B O 1
ATOM 4549 N N . LEU B 1 296 ? 9.028 44.787 29.764 1.00 18.28 282 LEU B N 1
ATOM 4550 C CA . LEU B 1 296 ? 7.899 45.609 30.176 1.00 18.03 282 LEU B CA 1
ATOM 4551 C C . LEU B 1 296 ? 7.855 45.796 31.692 1.00 18.40 282 LEU B C 1
ATOM 4552 O O . LEU B 1 296 ? 7.630 44.843 32.437 1.00 18.18 282 LEU B O 1
ATOM 4557 N N . LEU B 1 297 ? 8.076 47.031 32.131 1.00 18.80 283 LEU B N 1
ATOM 4558 C CA . LEU B 1 297 ? 7.875 47.414 33.525 1.00 18.90 283 LEU B CA 1
ATOM 4559 C C . LEU B 1 297 ? 6.443 47.907 33.724 1.00 19.83 283 LEU B C 1
ATOM 4560 O O . LEU B 1 297 ? 5.566 47.617 32.908 1.00 20.59 283 LEU B O 1
ATOM 4565 N N . ASP B 1 298 ? 6.199 48.638 34.808 1.00 19.94 284 ASP B N 1
ATOM 4566 C CA . ASP B 1 298 ? 4.858 49.127 35.107 1.00 20.78 284 ASP B CA 1
ATOM 4567 C C . ASP B 1 298 ? 4.907 50.506 35.776 1.00 21.22 284 ASP B C 1
ATOM 4568 O O . ASP B 1 298 ? 5.940 50.880 36.322 1.00 20.87 284 ASP B O 1
ATOM 4573 N N . PRO B 1 299 ? 3.789 51.259 35.737 1.00 22.21 285 PRO B N 1
ATOM 4574 C CA . PRO B 1 299 ? 3.770 52.637 36.253 1.00 22.46 285 PRO B CA 1
ATOM 4575 C C . PRO B 1 299 ? 3.716 52.768 37.776 1.00 22.58 285 PRO B C 1
ATOM 4576 O O . PRO B 1 299 ? 4.077 53.820 38.317 1.00 23.12 285 PRO B O 1
ATOM 4580 N N . VAL B 1 300 ? 3.264 51.725 38.460 1.00 22.30 286 VAL B N 1
ATOM 4581 C CA . VAL B 1 300 ? 3.056 51.794 39.909 1.00 22.18 286 VAL B CA 1
ATOM 4582 C C . VAL B 1 300 ? 4.298 51.354 40.695 1.00 22.38 286 VAL B C 1
ATOM 4583 O O . VAL B 1 300 ? 4.652 51.967 41.711 1.00 21.45 286 VAL B O 1
ATOM 4587 N N . TYR B 1 301 ? 4.954 50.297 40.223 1.00 22.14 287 TYR B N 1
ATOM 4588 C CA . TYR B 1 301 ? 5.999 49.639 41.007 1.00 21.86 287 TYR B CA 1
ATOM 4589 C C . TYR B 1 301 ? 7.365 49.667 40.352 1.00 21.21 287 TYR B C 1
ATOM 4590 O O . TYR B 1 301 ? 8.223 50.461 40.739 1.00 21.12 287 TYR B O 1
ATOM 4599 N N . THR B 1 302 ? 7.562 48.798 39.364 1.00 20.12 288 THR B N 1
ATOM 4600 C CA . THR B 1 302 ? 8.880 48.588 38.765 1.00 19.62 288 THR B CA 1
ATOM 4601 C C . THR B 1 302 ? 9.420 49.805 38.011 1.00 19.57 288 THR B C 1
ATOM 4602 O O . THR B 1 302 ? 10.624 50.038 38.009 1.00 19.31 288 THR B O 1
ATOM 4606 N N . GLY B 1 303 ? 8.534 50.574 37.377 1.00 19.51 289 GLY B N 1
ATOM 4607 C CA . GLY B 1 303 ? 8.943 51.798 36.691 1.00 19.60 289 GLY B CA 1
ATOM 4608 C C . GLY B 1 303 ? 9.577 52.794 37.648 1.00 19.91 289 GLY B C 1
ATOM 4609 O O . GLY B 1 303 ? 10.602 53.401 37.335 1.00 20.11 289 GLY B O 1
ATOM 4610 N N . LYS B 1 304 ? 8.963 52.954 38.815 1.00 20.01 290 LYS B N 1
ATOM 4611 C CA . LYS B 1 304 ? 9.485 53.835 39.861 1.00 20.14 290 LYS B CA 1
ATOM 4612 C C . LYS B 1 304 ? 10.763 53.268 40.478 1.00 20.59 290 LYS B C 1
ATOM 4613 O O . LYS B 1 304 ? 11.700 54.012 40.780 1.00 20.10 290 LYS B O 1
ATOM 4619 N N . ALA B 1 305 ? 10.808 51.948 40.646 1.00 20.39 291 ALA B N 1
ATOM 4620 C CA . ALA B 1 305 ? 12.009 51.299 41.173 1.00 20.73 291 ALA B CA 1
ATOM 4621 C C . ALA B 1 305 ? 13.183 51.431 40.205 1.00 20.55 291 ALA B C 1
ATOM 4622 O O . ALA B 1 305 ? 14.308 51.712 40.624 1.00 20.59 291 ALA B O 1
ATOM 4624 N N . MET B 1 306 ? 12.918 51.261 38.909 1.00 20.50 292 MET B N 1
ATOM 4625 C CA . MET B 1 306 ? 13.953 51.438 37.893 1.00 20.84 292 MET B CA 1
ATOM 4626 C C . MET B 1 306 ? 14.427 52.894 37.812 1.00 20.56 292 MET B C 1
ATOM 4627 O O . MET B 1 306 ? 15.614 53.155 37.615 1.00 20.58 292 MET B O 1
ATOM 4632 N N . ALA B 1 307 ? 13.495 53.832 37.963 1.00 20.88 293 ALA B N 1
ATOM 4633 C CA . ALA B 1 307 ? 13.839 55.254 38.004 1.00 21.14 293 ALA B CA 1
ATOM 4634 C C . ALA B 1 307 ? 14.827 55.523 39.145 1.00 21.20 293 ALA B C 1
ATOM 4635 O O . ALA B 1 307 ? 15.792 56.275 38.978 1.00 21.66 293 ALA B O 1
ATOM 4637 N N . GLY B 1 308 ? 14.582 54.885 40.288 1.00 21.52 294 GLY B N 1
ATOM 4638 C CA . GLY B 1 308 ? 15.492 54.915 41.436 1.00 21.72 294 GLY B CA 1
ATOM 4639 C C . GLY B 1 308 ? 16.884 54.392 41.125 1.00 22.26 294 GLY B C 1
ATOM 4640 O O . GLY B 1 308 ? 17.875 55.038 41.454 1.00 22.29 294 GLY B O 1
ATOM 4641 N N . LEU B 1 309 ? 16.958 53.226 40.482 1.00 22.56 295 LEU B N 1
ATOM 4642 C CA . LEU B 1 309 ? 18.229 52.652 40.037 1.00 22.56 295 LEU B CA 1
ATOM 4643 C C . LEU B 1 309 ? 19.007 53.603 39.119 1.00 23.06 295 LEU B C 1
ATOM 4644 O O . LEU B 1 309 ? 20.208 53.824 39.313 1.00 22.93 295 LEU B O 1
ATOM 4649 N N . ILE B 1 310 ? 18.322 54.162 38.122 1.00 23.13 296 ILE B N 1
ATOM 4650 C CA . ILE B 1 310 ? 18.956 55.076 37.169 1.00 23.78 296 ILE B CA 1
ATOM 4651 C C . ILE B 1 310 ? 19.510 56.319 37.869 1.00 24.37 296 ILE B C 1
ATOM 4652 O O . ILE B 1 310 ? 20.666 56.698 37.645 1.00 24.57 296 ILE B O 1
ATOM 4657 N N . ASP B 1 311 ? 18.698 56.936 38.724 1.00 25.16 297 ASP B N 1
ATOM 4658 C CA . ASP B 1 311 ? 19.133 58.119 39.465 1.00 26.87 297 ASP B CA 1
ATOM 4659 C C . ASP B 1 311 ? 20.264 57.777 40.443 1.00 27.34 297 ASP B C 1
ATOM 4660 O O . ASP B 1 311 ? 21.139 58.606 40.700 1.00 27.59 297 ASP B O 1
ATOM 4665 N N . GLY B 1 312 ? 20.248 56.549 40.964 1.00 27.90 298 GLY B N 1
ATOM 4666 C CA . GLY B 1 312 ? 21.323 56.045 41.823 1.00 28.15 298 GLY B CA 1
ATOM 4667 C C . GLY B 1 312 ? 22.666 56.072 41.116 1.00 29.31 298 GLY B C 1
ATOM 4668 O O . GLY B 1 312 ? 23.693 56.377 41.725 1.00 29.89 298 GLY B O 1
ATOM 4669 N N . ILE B 1 313 ? 22.655 55.751 39.825 1.00 29.87 299 ILE B N 1
ATOM 4670 C CA . ILE B 1 313 ? 23.828 55.904 38.973 1.00 31.11 299 ILE B CA 1
ATOM 4671 C C . ILE B 1 313 ? 24.162 57.391 38.806 1.00 32.82 299 ILE B C 1
ATOM 4672 O O . ILE B 1 313 ? 25.309 57.795 39.025 1.00 33.90 299 ILE B O 1
ATOM 4677 N N . SER B 1 314 ? 23.152 58.189 38.446 1.00 34.22 300 SER B N 1
ATOM 4678 C CA . SER B 1 314 ? 23.291 59.642 38.271 1.00 35.86 300 SER B CA 1
ATOM 4679 C C . SER B 1 314 ? 23.955 60.311 39.479 1.00 36.91 300 SER B C 1
ATOM 4680 O O . SER B 1 314 ? 24.913 61.073 39.326 1.00 38.05 300 SER B O 1
ATOM 4683 N N . GLN B 1 315 ? 23.446 60.005 40.673 1.00 36.74 301 GLN B N 1
ATOM 4684 C CA . GLN B 1 315 ? 23.889 60.652 41.910 1.00 37.05 301 GLN B CA 1
ATOM 4685 C C . GLN B 1 315 ? 25.011 59.893 42.624 1.00 36.65 301 GLN B C 1
ATOM 4686 O O . GLN B 1 315 ? 25.374 60.241 43.751 1.00 36.01 301 GLN B O 1
ATOM 4692 N N . LYS B 1 316 ? 25.552 58.866 41.965 1.00 37.03 302 LYS B N 1
ATOM 4693 C CA . LYS B 1 316 ? 26.588 57.989 42.542 1.00 37.52 302 LYS B CA 1
ATOM 4694 C C . LYS B 1 316 ? 26.192 57.543 43.953 1.00 36.30 302 LYS B C 1
ATOM 4695 O O . LYS B 1 316 ? 26.977 57.643 44.901 1.00 37.34 302 LYS B O 1
ATOM 4701 N N . ARG B 1 317 ? 24.962 57.044 44.066 1.00 34.52 303 ARG B N 1
ATOM 4702 C CA . ARG B 1 317 ? 24.308 56.810 45.350 1.00 33.57 303 ARG B CA 1
ATOM 4703 C C . ARG B 1 317 ? 24.539 55.409 45.930 1.00 33.62 303 ARG B C 1
ATOM 4704 O O . ARG B 1 317 ? 24.361 55.192 47.132 1.00 33.27 303 ARG B O 1
ATOM 4712 N N . PHE B 1 318 ? 24.926 54.463 45.079 1.00 34.08 304 PHE B N 1
ATOM 4713 C CA . PHE B 1 318 ? 25.235 53.102 45.525 1.00 35.56 304 PHE B CA 1
ATOM 4714 C C . PHE B 1 318 ? 26.552 53.066 46.307 1.00 37.98 304 PHE B C 1
ATOM 4715 O O . PHE B 1 318 ? 27.314 54.041 46.303 1.00 37.16 304 PHE B O 1
ATOM 4723 N N . ASN B 1 319 ? 26.814 51.943 46.971 1.00 40.54 305 ASN B N 1
ATOM 4724 C CA . ASN B 1 319 ? 28.044 51.768 47.751 1.00 43.99 305 ASN B CA 1
ATOM 4725 C C . ASN B 1 319 ? 29.323 51.796 46.907 1.00 44.93 305 ASN B C 1
ATOM 4726 O O . ASN B 1 319 ? 30.312 52.416 47.305 1.00 45.05 305 ASN B O 1
ATOM 4731 N N . ASP B 1 320 ? 29.297 51.135 45.749 1.00 46.74 306 ASP B N 1
ATOM 4732 C CA . ASP B 1 320 ? 30.395 51.223 44.774 1.00 47.59 306 ASP B CA 1
ATOM 4733 C C . ASP B 1 320 ? 29.930 51.109 43.314 1.00 47.18 306 ASP B C 1
ATOM 4734 O O . ASP B 1 320 ? 28.744 50.913 43.048 1.00 48.00 306 ASP B O 1
ATOM 4739 N N . ASP B 1 321 ? 30.879 51.227 42.385 1.00 46.33 307 ASP B N 1
ATOM 4740 C CA . ASP B 1 321 ? 30.607 51.284 40.940 1.00 44.78 307 ASP B CA 1
ATOM 4741 C C . ASP B 1 321 ? 30.252 49.948 40.273 1.00 41.06 307 ASP B C 1
ATOM 4742 O O . ASP B 1 321 ? 30.111 49.886 39.047 1.00 40.51 307 ASP B O 1
ATOM 4747 N N . GLY B 1 322 ? 30.116 48.885 41.062 1.00 37.68 308 GLY B N 1
ATOM 4748 C CA . GLY B 1 322 ? 29.964 47.539 40.512 1.00 34.89 308 GLY B CA 1
ATOM 4749 C C . GLY B 1 322 ? 28.583 47.184 39.975 1.00 32.45 308 GLY B C 1
ATOM 4750 O O . GLY B 1 322 ? 27.674 48.013 39.999 1.00 33.32 308 GLY B O 1
ATOM 4751 N N . PRO B 1 323 ? 28.425 45.940 39.478 1.00 30.76 309 PRO B N 1
ATOM 4752 C CA . PRO B 1 323 ? 27.181 45.409 38.907 1.00 29.34 309 PRO B CA 1
ATOM 4753 C C . PRO B 1 323 ? 25.947 45.590 39.786 1.00 27.87 309 PRO B C 1
ATOM 4754 O O . PRO B 1 323 ? 26.028 45.450 41.010 1.00 28.38 309 PRO B O 1
ATOM 4758 N N . ILE B 1 324 ? 24.819 45.906 39.147 1.00 26.48 310 ILE B N 1
ATOM 4759 C CA . ILE B 1 324 ? 23.537 46.074 39.828 1.00 25.50 310 ILE B CA 1
ATOM 4760 C C . ILE B 1 324 ? 22.524 45.038 39.324 1.00 24.53 310 ILE B C 1
ATOM 4761 O O . ILE B 1 324 ? 22.382 44.831 38.115 1.00 24.88 310 ILE B O 1
ATOM 4766 N N . LEU B 1 325 ? 21.835 44.390 40.258 1.00 23.60 311 LEU B N 1
ATOM 4767 C CA . LEU B 1 325 ? 20.733 43.488 39.933 1.00 22.39 311 LEU B CA 1
ATOM 4768 C C . LEU B 1 325 ? 19.379 44.130 40.245 1.00 21.50 311 LEU B C 1
ATOM 4769 O O . LEU B 1 325 ? 19.097 44.498 41.389 1.00 21.03 311 LEU B O 1
ATOM 4774 N N . PHE B 1 326 ? 18.544 44.258 39.218 1.00 20.45 312 PHE B N 1
ATOM 4775 C CA . PHE B 1 326 ? 17.185 44.754 39.399 1.00 20.29 312 PHE B CA 1
ATOM 4776 C C . PHE B 1 326 ? 16.216 43.585 39.541 1.00 19.95 312 PHE B C 1
ATOM 4777 O O . PHE B 1 326 ? 16.218 42.669 38.723 1.00 19.03 312 PHE B O 1
ATOM 4785 N N . ILE B 1 327 ? 15.390 43.618 40.579 1.00 19.61 313 ILE B N 1
ATOM 4786 C CA . ILE B 1 327 ? 14.390 42.571 40.761 1.00 19.53 313 ILE B CA 1
ATOM 4787 C C . ILE B 1 327 ? 13.101 42.991 40.077 1.00 19.22 313 ILE B C 1
ATOM 4788 O O . ILE B 1 327 ? 12.412 43.909 40.533 1.00 19.23 313 ILE B O 1
ATOM 4793 N N . HIS B 1 328 ? 12.786 42.317 38.976 1.00 19.04 314 HIS B N 1
ATOM 4794 C CA . HIS B 1 328 ? 11.544 42.585 38.280 1.00 18.91 314 HIS B CA 1
ATOM 4795 C C . HIS B 1 328 ? 10.400 41.841 38.903 1.00 19.22 314 HIS B C 1
ATOM 4796 O O . HIS B 1 328 ? 10.224 40.636 38.698 1.00 19.65 314 HIS B O 1
ATOM 4803 N N . THR B 1 329 ? 9.595 42.577 39.654 1.00 18.64 315 THR B N 1
ATOM 4804 C CA . THR B 1 329 ? 8.505 42.003 40.430 1.00 18.99 315 THR B CA 1
ATOM 4805 C C . THR B 1 329 ? 7.191 41.902 39.637 1.00 18.85 315 THR B C 1
ATOM 4806 O O . THR B 1 329 ? 6.199 41.353 40.131 1.00 18.28 315 THR B O 1
ATOM 4810 N N . GLY B 1 330 ? 7.196 42.415 38.408 1.00 18.47 316 GLY B N 1
ATOM 4811 C CA . GLY B 1 330 ? 6.038 42.289 37.514 1.00 18.68 316 GLY B CA 1
ATOM 4812 C C . GLY B 1 330 ? 5.243 43.565 37.341 1.00 18.66 316 GLY B C 1
ATOM 4813 O O . GLY B 1 330 ? 5.817 44.652 37.213 1.00 18.83 316 GLY B O 1
ATOM 4814 N N . GLY B 1 331 ? 3.918 43.427 37.308 1.00 18.66 317 GLY B N 1
ATOM 4815 C CA . GLY B 1 331 ? 3.016 44.580 37.262 1.00 18.39 317 GLY B CA 1
ATOM 4816 C C . GLY B 1 331 ? 2.549 45.069 35.901 1.00 18.58 317 GLY B C 1
ATOM 4817 O O . GLY B 1 331 ? 1.697 45.954 35.833 1.00 18.21 317 GLY B O 1
ATOM 4818 N N . ALA B 1 332 ? 3.086 44.500 34.821 1.00 18.69 318 ALA B N 1
ATOM 4819 C CA . ALA B 1 332 ? 2.795 44.993 33.461 1.00 19.26 318 ALA B CA 1
ATOM 4820 C C . ALA B 1 332 ? 1.313 45.074 33.039 1.00 18.96 318 ALA B C 1
ATOM 4821 O O . ALA B 1 332 ? 0.967 45.935 32.224 1.00 18.77 318 ALA B O 1
ATOM 4823 N N . PRO B 1 333 ? 0.435 44.189 33.566 1.00 19.30 319 PRO B N 1
ATOM 4824 C CA . PRO B 1 333 ? -0.984 44.358 33.210 1.00 19.49 319 PRO B CA 1
ATOM 4825 C C . PRO B 1 333 ? -1.580 45.723 33.561 1.00 19.62 319 PRO B C 1
ATOM 4826 O O . PRO B 1 333 ? -2.581 46.117 32.967 1.00 19.69 319 PRO B O 1
ATOM 4830 N N . ALA B 1 334 ? -0.970 46.439 34.509 1.00 19.90 320 ALA B N 1
ATOM 4831 C CA . ALA B 1 334 ? -1.413 47.795 34.846 1.00 20.26 320 ALA B CA 1
ATOM 4832 C C . ALA B 1 334 ? -1.189 48.801 33.710 1.00 19.95 320 ALA B C 1
ATOM 4833 O O . ALA B 1 334 ? -1.852 49.836 33.673 1.00 20.64 320 ALA B O 1
ATOM 4835 N N . LEU B 1 335 ? -0.252 48.510 32.806 1.00 19.70 321 LEU B N 1
ATOM 4836 C CA . LEU B 1 335 ? -0.003 49.368 31.636 1.00 19.61 321 LEU B CA 1
ATOM 4837 C C . LEU B 1 335 ? -1.289 49.658 30.862 1.00 19.92 321 LEU B C 1
ATOM 4838 O O . LEU B 1 335 ? -1.509 50.780 30.400 1.00 20.11 321 LEU B O 1
ATOM 4843 N N . PHE B 1 336 ? -2.136 48.639 30.744 1.00 19.75 322 PHE B N 1
ATOM 4844 C CA . PHE B 1 336 ? -3.377 48.740 29.980 1.00 19.57 322 PHE B CA 1
ATOM 4845 C C . PHE B 1 336 ? -4.492 49.442 30.749 1.00 19.40 322 PHE B C 1
ATOM 4846 O O . PHE B 1 336 ? -5.442 49.945 30.152 1.00 19.92 322 PHE B O 1
ATOM 4854 N N . ALA B 1 337 ? -4.373 49.472 32.073 1.00 20.06 323 ALA B N 1
ATOM 4855 C CA . ALA B 1 337 ? -5.330 50.179 32.918 1.00 20.29 323 ALA B CA 1
ATOM 4856 C C . ALA B 1 337 ? -5.021 51.670 32.978 1.00 20.46 323 ALA B C 1
ATOM 4857 O O . ALA B 1 337 ? -5.928 52.496 33.068 1.00 20.08 323 ALA B O 1
ATOM 4859 N N . TYR B 1 338 ? -3.736 52.002 32.926 1.00 20.89 324 TYR B N 1
ATOM 4860 C CA . TYR B 1 338 ? -3.287 53.381 33.075 1.00 21.64 324 TYR B CA 1
ATOM 4861 C C . TYR B 1 338 ? -3.331 54.172 31.774 1.00 22.28 324 TYR B C 1
ATOM 4862 O O . TYR B 1 338 ? -3.289 55.402 31.787 1.00 22.43 324 TYR B O 1
ATOM 4871 N N . HIS B 1 339 ? -3.424 53.460 30.654 1.00 22.71 325 HIS B N 1
ATOM 4872 C CA . HIS B 1 339 ? -3.550 54.086 29.344 1.00 23.53 325 HIS B CA 1
ATOM 4873 C C . HIS B 1 339 ? -4.974 54.537 29.126 1.00 23.73 325 HIS B C 1
ATOM 4874 O O . HIS B 1 339 ? -5.909 53.793 29.432 1.00 23.59 325 HIS B O 1
ATOM 4881 N N . PRO B 1 340 ? -5.171 55.752 28.569 1.00 24.30 326 PRO B N 1
ATOM 4882 C CA . PRO B 1 340 ? -4.150 56.710 28.119 1.00 24.81 326 PRO B CA 1
ATOM 4883 C C . PRO B 1 340 ? -3.652 57.628 29.239 1.00 25.34 326 PRO B C 1
ATOM 4884 O O . PRO B 1 340 ? -2.542 58.170 29.153 1.00 25.65 326 PRO B O 1
ATOM 4888 N N . HIS B 1 341 ? -4.483 57.794 30.264 1.00 26.02 327 HIS B N 1
ATOM 4889 C CA . HIS B 1 341 ? -4.152 58.584 31.443 1.00 27.16 327 HIS B CA 1
ATOM 4890 C C . HIS B 1 341 ? -5.053 58.222 32.593 1.00 27.16 327 HIS B C 1
ATOM 4891 O O . HIS B 1 341 ? -6.106 57.591 32.402 1.00 26.64 327 HIS B O 1
ATOM 4898 N N A VAL B 1 342 ? -4.583 58.581 33.788 0.50 27.63 328 VAL B N 1
ATOM 4899 N N B VAL B 1 342 ? -4.679 58.630 33.804 0.50 26.13 328 VAL B N 1
ATOM 4900 C CA A VAL B 1 342 ? -5.316 58.489 35.049 0.50 28.04 328 VAL B CA 1
ATOM 4901 C CA B VAL B 1 342 ? -5.571 58.513 34.958 0.50 25.45 328 VAL B CA 1
ATOM 4902 C C A VAL B 1 342 ? -6.036 57.167 35.281 0.50 28.75 328 VAL B C 1
ATOM 4903 C C B VAL B 1 342 ? -5.857 59.886 35.563 0.50 25.50 328 VAL B C 1
ATOM 4904 O O A VAL B 1 342 ? -5.396 56.133 35.500 0.50 28.76 328 VAL B O 1
ATOM 4905 O O B VAL B 1 342 ? -6.855 60.072 36.256 0.50 24.87 328 VAL B O 1
ATOM 4912 N N . THR C 1 21 ? 38.139 88.593 12.353 1.00 47.91 7 THR C N 1
ATOM 4913 C CA . THR C 1 21 ? 37.742 89.986 11.981 1.00 48.70 7 THR C CA 1
ATOM 4914 C C . THR C 1 21 ? 38.114 90.310 10.529 1.00 48.87 7 THR C C 1
ATOM 4915 O O . THR C 1 21 ? 38.216 89.405 9.698 1.00 49.87 7 THR C O 1
ATOM 4917 N N . ARG C 1 22 ? 38.303 91.600 10.239 1.00 49.91 8 ARG C N 1
ATOM 4918 C CA . ARG C 1 22 ? 38.681 92.108 8.905 1.00 48.39 8 ARG C CA 1
ATOM 4919 C C . ARG C 1 22 ? 37.596 91.971 7.827 1.00 47.73 8 ARG C C 1
ATOM 4920 O O . ARG C 1 22 ? 37.182 92.970 7.237 1.00 48.31 8 ARG C O 1
ATOM 4922 N N . PHE C 1 23 ? 37.151 90.738 7.578 1.00 45.51 9 PHE C N 1
ATOM 4923 C CA . PHE C 1 23 ? 36.147 90.439 6.551 1.00 42.78 9 PHE C CA 1
ATOM 4924 C C . PHE C 1 23 ? 34.842 91.217 6.740 1.00 40.60 9 PHE C C 1
ATOM 4925 O O . PHE C 1 23 ? 34.398 91.409 7.874 1.00 39.66 9 PHE C O 1
ATOM 4933 N N . PRO C 1 24 ? 34.231 91.674 5.626 1.00 38.93 10 PRO C N 1
ATOM 4934 C CA . PRO C 1 24 ? 32.932 92.339 5.686 1.00 38.65 10 PRO C CA 1
ATOM 4935 C C . PRO C 1 24 ? 31.863 91.368 6.175 1.00 37.77 10 PRO C C 1
ATOM 4936 O O . PRO C 1 24 ? 31.795 90.237 5.693 1.00 35.89 10 PRO C O 1
ATOM 4940 N N . ARG C 1 25 ? 31.056 91.800 7.139 1.00 37.44 11 ARG C N 1
ATOM 4941 C CA . ARG C 1 25 ? 29.978 90.963 7.666 1.00 37.85 11 ARG C CA 1
ATOM 4942 C C . ARG C 1 25 ? 28.702 91.758 7.909 1.00 37.00 11 ARG C C 1
ATOM 4943 O O . ARG C 1 25 ? 28.737 92.834 8.509 1.00 35.62 11 ARG C O 1
ATOM 4951 N N . LEU C 1 26 ? 27.588 91.224 7.413 1.00 35.74 12 LEU C N 1
ATOM 4952 C CA . LEU C 1 26 ? 26.260 91.773 7.679 1.00 35.68 12 LEU C CA 1
ATOM 4953 C C . LEU C 1 26 ? 25.828 91.397 9.090 1.00 35.99 12 LEU C C 1
ATOM 4954 O O . LEU C 1 26 ? 26.281 90.388 9.625 1.00 35.24 12 LEU C O 1
ATOM 4959 N N . GLU C 1 27 ? 24.963 92.206 9.699 1.00 37.02 13 GLU C N 1
ATOM 4960 C CA . GLU C 1 27 ? 24.502 91.931 11.057 1.00 37.31 13 GLU C CA 1
ATOM 4961 C C . GLU C 1 27 ? 23.115 91.280 11.060 1.00 36.50 13 GLU C C 1
ATOM 4962 O O . GLU C 1 27 ? 22.097 91.956 10.903 1.00 35.38 13 GLU C O 1
ATOM 4968 N N . PHE C 1 28 ? 23.094 89.962 11.241 1.00 34.79 14 PHE C N 1
ATOM 4969 C CA . PHE C 1 28 ? 21.855 89.188 11.243 1.00 34.30 14 PHE C CA 1
ATOM 4970 C C . PHE C 1 28 ? 21.436 88.713 12.633 1.00 35.69 14 PHE C C 1
ATOM 4971 O O . PHE C 1 28 ? 20.265 88.407 12.860 1.00 35.57 14 PHE C O 1
ATOM 4979 N N . ILE C 1 29 ? 22.391 88.631 13.556 1.00 37.24 15 ILE C N 1
ATOM 4980 C CA . ILE C 1 29 ? 22.130 88.014 14.860 1.00 38.63 15 ILE C CA 1
ATOM 4981 C C . ILE C 1 29 ? 21.974 89.027 15.992 1.00 39.98 15 ILE C C 1
ATOM 4982 O O . ILE C 1 29 ? 21.040 88.928 16.794 1.00 42.06 15 ILE C O 1
ATOM 4987 N N . GLY C 1 30 ? 22.875 90.004 16.045 1.00 40.78 16 GLY C N 1
ATOM 4988 C CA . GLY C 1 30 ? 22.848 91.018 17.094 1.00 40.61 16 GLY C CA 1
ATOM 4989 C C . GLY C 1 30 ? 23.638 90.591 18.316 1.00 40.63 16 GLY C C 1
ATOM 4990 O O . GLY C 1 30 ? 24.818 90.249 18.214 1.00 42.52 16 GLY C O 1
ATOM 4991 N N . ALA C 1 31 ? 22.986 90.607 19.475 1.00 39.25 17 ALA C N 1
ATOM 4992 C CA . ALA C 1 31 ? 23.635 90.250 20.736 1.00 37.86 17 ALA C CA 1
ATOM 4993 C C . ALA C 1 31 ? 24.193 88.823 20.680 1.00 36.15 17 ALA C C 1
ATOM 4994 O O . ALA C 1 31 ? 23.704 88.002 19.897 1.00 36.94 17 ALA C O 1
ATOM 4996 N N . PRO C 1 32 ? 25.231 88.522 21.491 1.00 34.65 18 PRO C N 1
ATOM 4997 C CA . PRO C 1 32 ? 25.677 87.128 21.553 1.00 32.51 18 PRO C CA 1
ATOM 4998 C C . PRO C 1 32 ? 24.513 86.216 21.940 1.00 29.98 18 PRO C C 1
ATOM 4999 O O . PRO C 1 32 ? 23.684 86.596 22.769 1.00 29.91 18 PRO C O 1
ATOM 5003 N N . THR C 1 33 ? 24.441 85.039 21.327 1.00 28.02 19 THR C N 1
ATOM 5004 C CA . THR C 1 33 ? 23.369 84.083 21.624 1.00 26.96 19 THR C CA 1
ATOM 5005 C C . THR C 1 33 ? 23.556 83.512 23.035 1.00 26.43 19 THR C C 1
ATOM 5006 O O . THR C 1 33 ? 24.687 83.430 23.520 1.00 27.22 19 THR C O 1
ATOM 5010 N N . PRO C 1 34 ? 22.450 83.124 23.704 1.00 25.83 20 PRO C N 1
ATOM 5011 C CA . PRO C 1 34 ? 22.550 82.710 25.107 1.00 25.30 20 PRO C CA 1
ATOM 5012 C C . PRO C 1 34 ? 23.481 81.512 25.323 1.00 24.84 20 PRO C C 1
ATOM 5013 O O . PRO C 1 34 ? 23.592 80.647 24.455 1.00 24.64 20 PRO C O 1
ATOM 5017 N N . LEU C 1 35 ? 24.169 81.495 26.462 1.00 24.91 21 LEU C N 1
ATOM 5018 C CA . LEU C 1 35 ? 24.911 80.316 26.892 1.00 25.15 21 LEU C CA 1
ATOM 5019 C C . LEU C 1 35 ? 24.369 79.934 28.260 1.00 25.30 21 LEU C C 1
ATOM 5020 O O . LEU C 1 35 ? 24.544 80.664 29.241 1.00 25.59 21 LEU C O 1
ATOM 5025 N N . GLU C 1 36 ? 23.682 78.797 28.310 1.00 25.15 22 GLU C N 1
ATOM 5026 C CA . GLU C 1 36 ? 22.898 78.436 29.484 1.00 25.38 22 GLU C CA 1
ATOM 5027 C C . GLU C 1 36 ? 23.348 77.125 30.093 1.00 24.58 22 GLU C C 1
ATOM 5028 O O . GLU C 1 36 ? 23.753 76.205 29.381 1.00 23.68 22 GLU C O 1
ATOM 5034 N N . TYR C 1 37 ? 23.264 77.058 31.418 1.00 24.10 23 TYR C N 1
ATOM 5035 C CA . TYR C 1 37 ? 23.416 75.813 32.154 1.00 24.44 23 TYR C CA 1
ATOM 5036 C C . TYR C 1 37 ? 22.147 74.986 31.962 1.00 24.16 23 TYR C C 1
ATOM 5037 O O . TYR C 1 37 ? 21.059 75.543 31.828 1.00 24.54 23 TYR C O 1
ATOM 5046 N N . LEU C 1 38 ? 22.291 73.666 31.918 1.00 23.39 24 LEU C N 1
ATOM 5047 C CA . LEU C 1 38 ? 21.136 72.775 31.848 1.00 23.94 24 LEU C CA 1
ATOM 5048 C C . LEU C 1 38 ? 21.046 71.928 33.122 1.00 23.90 24 LEU C C 1
ATOM 5049 O O . LEU C 1 38 ? 21.530 70.798 33.143 1.00 24.22 24 LEU C O 1
ATOM 5054 N N . PRO C 1 39 ? 20.414 72.474 34.181 1.00 23.91 25 PRO C N 1
ATOM 5055 C CA . PRO C 1 39 ? 20.440 71.872 35.517 1.00 24.47 25 PRO C CA 1
ATOM 5056 C C . PRO C 1 39 ? 19.717 70.531 35.643 1.00 25.16 25 PRO C C 1
ATOM 5057 O O . PRO C 1 39 ? 20.138 69.687 36.445 1.00 24.97 25 PRO C O 1
ATOM 5061 N N . ARG C 1 40 ? 18.644 70.336 34.880 1.00 24.74 26 ARG C N 1
ATOM 5062 C CA . ARG C 1 40 ? 17.909 69.067 34.930 1.00 24.80 26 ARG C CA 1
ATOM 5063 C C . ARG C 1 40 ? 18.631 67.973 34.142 1.00 24.63 26 ARG C C 1
ATOM 5064 O O . ARG C 1 40 ? 18.736 66.833 34.609 1.00 24.52 26 ARG C O 1
ATOM 5072 N N . LEU C 1 41 ? 19.135 68.315 32.958 1.00 24.53 27 LEU C N 1
ATOM 5073 C CA . LEU C 1 41 ? 19.938 67.371 32.177 1.00 24.64 27 LEU C CA 1
ATOM 5074 C C . LEU C 1 41 ? 21.243 67.021 32.902 1.00 25.13 27 LEU C C 1
ATOM 5075 O O . LEU C 1 41 ? 21.668 65.864 32.906 1.00 24.93 27 LEU C O 1
ATOM 5080 N N . SER C 1 42 ? 21.865 68.026 33.516 1.00 25.35 28 SER C N 1
ATOM 5081 C CA . SER C 1 42 ? 23.098 67.820 34.271 1.00 25.89 28 SER C CA 1
ATOM 5082 C C . SER C 1 42 ? 22.871 66.875 35.444 1.00 26.18 28 SER C C 1
ATOM 5083 O O . SER C 1 42 ? 23.678 65.976 35.681 1.00 26.81 28 SER C O 1
ATOM 5086 N N . ASP C 1 43 ? 21.761 67.073 36.155 1.00 27.44 29 ASP C N 1
ATOM 5087 C CA . ASP C 1 43 ? 21.396 66.217 37.282 1.00 28.72 29 ASP C CA 1
ATOM 5088 C C . ASP C 1 43 ? 21.167 64.780 36.825 1.00 28.40 29 ASP C C 1
ATOM 5089 O O . ASP C 1 43 ? 21.539 63.832 37.521 1.00 27.72 29 ASP C O 1
ATOM 5094 N N . TYR C 1 44 ? 20.565 64.629 35.648 1.00 28.00 30 TYR C N 1
ATOM 5095 C CA . TYR C 1 44 ? 20.249 63.313 35.101 1.00 28.23 30 TYR C CA 1
ATOM 5096 C C . TYR C 1 44 ? 21.494 62.552 34.632 1.00 27.76 30 TYR C C 1
ATOM 5097 O O . TYR C 1 44 ? 21.614 61.350 34.873 1.00 27.80 30 TYR C O 1
ATOM 5106 N N . LEU C 1 45 ? 22.403 63.249 33.952 1.00 26.77 31 LEU C N 1
ATOM 5107 C CA . LEU C 1 45 ? 23.602 62.614 33.398 1.00 27.68 31 LEU C CA 1
ATOM 5108 C C . LEU C 1 45 ? 24.766 62.543 34.393 1.00 27.69 31 LEU C C 1
ATOM 5109 O O . LEU C 1 45 ? 25.767 61.872 34.131 1.00 27.53 31 LEU C O 1
ATOM 5114 N N . GLY C 1 46 ? 24.624 63.233 35.523 1.00 27.85 32 GLY C N 1
ATOM 5115 C CA . GLY C 1 46 ? 25.681 63.319 36.540 1.00 29.07 32 GLY C CA 1
ATOM 5116 C C . GLY C 1 46 ? 26.932 64.056 36.085 1.00 30.06 32 GLY C C 1
ATOM 5117 O O . GLY C 1 46 ? 28.036 63.748 36.534 1.00 30.61 32 GLY C O 1
ATOM 5118 N N . ARG C 1 47 ? 26.750 65.036 35.202 1.00 30.59 33 ARG C N 1
ATOM 5119 C CA . ARG C 1 47 ? 27.845 65.770 34.565 1.00 31.55 33 ARG C CA 1
ATOM 5120 C C . ARG C 1 47 ? 27.359 67.184 34.262 1.00 31.32 33 ARG C C 1
ATOM 5121 O O . ARG C 1 47 ? 26.202 67.368 33.891 1.00 29.87 33 ARG C O 1
ATOM 5129 N N . GLU C 1 48 ? 28.234 68.175 34.407 1.00 30.23 34 GLU C N 1
ATOM 5130 C CA . GLU C 1 48 ? 27.862 69.559 34.103 1.00 30.32 34 GLU C CA 1
ATOM 5131 C C . GLU C 1 48 ? 27.719 69.775 32.597 1.00 28.40 34 GLU C C 1
ATOM 5132 O O . GLU C 1 48 ? 28.682 69.616 31.845 1.00 28.11 34 GLU C O 1
ATOM 5138 N N . ILE C 1 49 ? 26.503 70.113 32.165 1.00 26.18 35 ILE C N 1
ATOM 5139 C CA . ILE C 1 49 ? 26.223 70.352 30.748 1.00 24.76 35 ILE C CA 1
ATOM 5140 C C . ILE C 1 49 ? 25.721 71.778 30.540 1.00 24.26 35 ILE C C 1
ATOM 5141 O O . ILE C 1 49 ? 24.807 72.235 31.228 1.00 24.41 35 ILE C O 1
ATOM 5146 N N . TYR C 1 50 ? 26.342 72.466 29.587 1.00 24.26 36 TYR C N 1
ATOM 5147 C CA . TYR C 1 50 ? 25.940 73.805 29.181 1.00 23.99 36 TYR C CA 1
ATOM 5148 C C . TYR C 1 50 ? 25.532 73.752 27.717 1.00 22.71 36 TYR C C 1
ATOM 5149 O O . TYR C 1 50 ? 25.903 72.824 26.998 1.00 22.20 36 TYR C O 1
ATOM 5158 N N . ILE C 1 51 ? 24.759 74.740 27.273 1.00 21.87 37 ILE C N 1
ATOM 5159 C CA . ILE C 1 51 ? 24.315 74.782 25.880 1.00 20.85 37 ILE C CA 1
ATOM 5160 C C . ILE C 1 51 ? 24.541 76.173 25.289 1.00 20.52 37 ILE C C 1
ATOM 5161 O O . ILE C 1 51 ? 24.259 77.177 25.942 1.00 20.83 37 ILE C O 1
ATOM 5166 N N . LYS C 1 52 ? 25.085 76.209 24.074 1.00 20.94 38 LYS C N 1
ATOM 5167 C CA . LYS C 1 52 ? 25.225 77.440 23.303 1.00 21.36 38 LYS C CA 1
ATOM 5168 C C . LYS C 1 52 ? 24.019 77.504 22.381 1.00 21.18 38 LYS C C 1
ATOM 5169 O O . LYS C 1 52 ? 23.879 76.673 21.477 1.00 21.46 38 LYS C O 1
ATOM 5175 N N . ARG C 1 53 ? 23.163 78.500 22.610 1.00 21.27 39 ARG C N 1
ATOM 5176 C CA A ARG C 1 53 ? 21.862 78.567 21.950 0.50 21.90 39 ARG C CA 1
ATOM 5177 C CA B ARG C 1 53 ? 21.858 78.571 21.953 0.50 20.90 39 ARG C CA 1
ATOM 5178 C C . ARG C 1 53 ? 21.910 79.276 20.598 1.00 21.27 39 ARG C C 1
ATOM 5179 O O . ARG C 1 53 ? 21.302 80.337 20.417 1.00 21.24 39 ARG C O 1
ATOM 5194 N N . ASP C 1 54 ? 22.628 78.685 19.645 1.00 21.31 40 ASP C N 1
ATOM 5195 C CA . ASP C 1 54 ? 22.675 79.228 18.283 1.00 21.59 40 ASP C CA 1
ATOM 5196 C C . ASP C 1 54 ? 21.380 78.953 17.504 1.00 21.81 40 ASP C C 1
ATOM 5197 O O . ASP C 1 54 ? 21.228 79.388 16.363 1.00 20.97 40 ASP C O 1
ATOM 5202 N N . ASP C 1 55 ? 20.452 78.238 18.139 1.00 21.29 41 ASP C N 1
ATOM 5203 C CA . ASP C 1 55 ? 19.128 77.991 17.574 1.00 22.04 41 ASP C CA 1
ATOM 5204 C C . ASP C 1 55 ? 18.205 79.198 17.764 1.00 22.83 41 ASP C C 1
ATOM 5205 O O . ASP C 1 55 ? 17.134 79.272 17.149 1.00 22.48 41 ASP C O 1
ATOM 5210 N N . VAL C 1 56 ? 18.627 80.125 18.624 1.00 23.78 42 VAL C N 1
ATOM 5211 C CA . VAL C 1 56 ? 17.857 81.318 18.966 1.00 26.49 42 VAL C CA 1
ATOM 5212 C C . VAL C 1 56 ? 18.488 82.534 18.288 1.00 28.54 42 VAL C C 1
ATOM 5213 O O . VAL C 1 56 ? 19.347 83.210 18.864 1.00 29.98 42 VAL C O 1
ATOM 5217 N N . THR C 1 57 ? 18.085 82.774 17.045 1.00 29.85 43 THR C N 1
ATOM 5218 C CA . THR C 1 57 ? 18.438 83.999 16.325 1.00 31.37 43 THR C CA 1
ATOM 5219 C C . THR C 1 57 ? 17.165 84.552 15.671 1.00 30.91 43 THR C C 1
ATOM 5220 O O . THR C 1 57 ? 16.200 83.804 15.477 1.00 31.48 43 THR C O 1
ATOM 5224 N N . PRO C 1 58 ? 17.142 85.859 15.346 1.00 30.29 44 PRO C N 1
ATOM 5225 C CA . PRO C 1 58 ? 15.874 86.470 14.936 1.00 29.67 44 PRO C CA 1
ATOM 5226 C C . PRO C 1 58 ? 15.368 86.081 13.541 1.00 28.88 44 PRO C C 1
ATOM 5227 O O . PRO C 1 58 ? 14.202 86.347 13.225 1.00 29.63 44 PRO C O 1
ATOM 5231 N N . ILE C 1 59 ? 16.212 85.465 12.714 1.00 26.23 45 ILE C N 1
ATOM 5232 C CA . ILE C 1 59 ? 15.822 85.215 11.324 1.00 25.28 45 ILE C CA 1
ATOM 5233 C C . ILE C 1 59 ? 15.268 83.813 11.071 1.00 23.68 45 ILE C C 1
ATOM 5234 O O . ILE C 1 59 ? 15.969 82.810 11.231 1.00 23.61 45 ILE C O 1
ATOM 5239 N N . ALA C 1 60 ? 13.994 83.783 10.682 1.00 23.20 46 ALA C N 1
ATOM 5240 C CA . ALA C 1 60 ? 13.269 82.580 10.245 1.00 22.73 46 ALA C CA 1
ATOM 5241 C C . ALA C 1 60 ? 13.619 81.289 10.987 1.00 22.49 46 ALA C C 1
ATOM 5242 O O . ALA C 1 60 ? 14.113 80.327 10.388 1.00 22.08 46 ALA C O 1
ATOM 5244 N N . MET C 1 61 ? 13.351 81.294 12.289 1.00 22.32 47 MET C N 1
ATOM 5245 C CA . MET C 1 61 ? 13.502 80.124 13.170 1.00 22.79 47 MET C CA 1
ATOM 5246 C C . MET C 1 61 ? 14.950 79.714 13.441 1.00 23.09 47 MET C C 1
ATOM 5247 O O . MET C 1 61 ? 15.200 78.640 13.983 1.00 23.36 47 MET C O 1
ATOM 5252 N N . GLY C 1 62 ? 15.890 80.576 13.061 1.00 23.01 48 GLY C N 1
ATOM 5253 C CA . GLY C 1 62 ? 17.263 80.500 13.557 1.00 23.60 48 GLY C CA 1
ATOM 5254 C C . GLY C 1 62 ? 18.155 79.392 13.025 1.00 22.89 48 GLY C C 1
ATOM 5255 O O . GLY C 1 62 ? 17.785 78.654 12.109 1.00 23.65 48 GLY C O 1
ATOM 5256 N N . GLY C 1 63 ? 19.345 79.290 13.607 1.00 22.54 49 GLY C N 1
ATOM 5257 C CA . GLY C 1 63 ? 20.283 78.223 13.272 1.00 21.99 49 GLY C CA 1
ATOM 5258 C C . GLY C 1 63 ? 21.710 78.685 13.071 1.00 22.45 49 GLY C C 1
ATOM 5259 O O . GLY C 1 63 ? 21.981 79.883 12.914 1.00 21.94 49 GLY C O 1
ATOM 5260 N N . ASN C 1 64 ? 22.621 77.714 13.069 1.00 22.38 50 ASN C N 1
ATOM 5261 C CA . ASN C 1 64 ? 24.041 77.949 12.809 1.00 22.95 50 ASN C CA 1
ATOM 5262 C C . ASN C 1 64 ? 24.355 78.594 11.463 1.00 23.06 50 ASN C C 1
ATOM 5263 O O . ASN C 1 64 ? 25.315 79.355 11.354 1.00 23.36 50 ASN C O 1
ATOM 5292 N N . LEU C 1 66 ? 23.003 80.866 9.774 1.00 25.05 52 LEU C N 1
ATOM 5293 C CA . LEU C 1 66 ? 22.938 82.327 9.797 1.00 25.64 52 LEU C CA 1
ATOM 5294 C C . LEU C 1 66 ? 24.302 82.983 10.034 1.00 26.03 52 LEU C C 1
ATOM 5295 O O . LEU C 1 66 ? 24.614 84.001 9.405 1.00 25.05 52 LEU C O 1
ATOM 5300 N N . ARG C 1 67 ? 25.095 82.410 10.943 1.00 25.65 53 ARG C N 1
ATOM 5301 C CA . ARG C 1 67 ? 26.447 82.912 11.231 1.00 25.78 53 ARG C CA 1
ATOM 5302 C C . ARG C 1 67 ? 27.323 82.925 9.977 1.00 26.09 53 ARG C C 1
ATOM 5303 O O . ARG C 1 67 ? 28.082 83.871 9.747 1.00 25.83 53 ARG C O 1
ATOM 5311 N N . LYS C 1 68 ? 27.212 81.876 9.167 1.00 25.59 54 LYS C N 1
ATOM 5312 C CA . LYS C 1 68 ? 27.961 81.784 7.924 1.00 24.95 54 LYS C CA 1
ATOM 5313 C C . LYS C 1 68 ? 27.456 82.803 6.909 1.00 25.08 54 LYS C C 1
ATOM 5314 O O . LYS C 1 68 ? 28.249 83.421 6.200 1.00 24.02 54 LYS C O 1
ATOM 5320 N N . LEU C 1 69 ? 26.133 82.980 6.859 1.00 25.06 55 LEU C N 1
ATOM 5321 C CA . LEU C 1 69 ? 25.496 83.851 5.874 1.00 24.75 55 LEU C CA 1
ATOM 5322 C C . LEU C 1 69 ? 25.874 85.316 6.059 1.00 25.18 55 LEU C C 1
ATOM 5323 O O . LEU C 1 69 ? 25.919 86.064 5.088 1.00 24.65 55 LEU C O 1
ATOM 5328 N N . GLU C 1 70 ? 26.156 85.713 7.299 1.00 25.65 56 GLU C N 1
ATOM 5329 C CA . GLU C 1 70 ? 26.631 87.071 7.586 1.00 26.95 56 GLU C CA 1
ATOM 5330 C C . GLU C 1 70 ? 27.854 87.412 6.733 1.00 28.11 56 GLU C C 1
ATOM 5331 O O . GLU C 1 70 ? 27.923 88.489 6.135 1.00 27.53 56 GLU C O 1
ATOM 5337 N N . PHE C 1 71 ? 28.808 86.481 6.675 1.00 27.37 57 PHE C N 1
ATOM 5338 C CA . PHE C 1 71 ? 30.011 86.666 5.869 1.00 27.59 57 PHE C CA 1
ATOM 5339 C C . PHE C 1 71 ? 29.730 86.465 4.387 1.00 27.10 57 PHE C C 1
ATOM 5340 O O . PHE C 1 71 ? 30.139 87.280 3.564 1.00 27.12 57 PHE C O 1
ATOM 5348 N N . LEU C 1 72 ? 29.004 85.399 4.056 1.00 26.87 58 LEU C N 1
ATOM 5349 C CA . LEU C 1 72 ? 28.757 85.021 2.662 1.00 27.36 58 LEU C CA 1
ATOM 5350 C C . LEU C 1 72 ? 27.900 86.031 1.901 1.00 27.86 58 LEU C C 1
ATOM 5351 O O . LEU C 1 72 ? 28.196 86.356 0.749 1.00 26.89 58 LEU C O 1
ATOM 5356 N N . VAL C 1 73 ? 26.838 86.521 2.541 1.00 26.94 59 VAL C N 1
ATOM 5357 C CA . VAL C 1 73 ? 25.916 87.440 1.875 1.00 27.23 59 VAL C CA 1
ATOM 5358 C C . VAL C 1 73 ? 26.516 88.847 1.788 1.00 27.42 59 VAL C C 1
ATOM 5359 O O . VAL C 1 73 ? 26.195 89.598 0.871 1.00 28.41 59 VAL C O 1
ATOM 5363 N N . ALA C 1 74 ? 27.400 89.182 2.725 1.00 27.53 60 ALA C N 1
ATOM 5364 C CA . ALA C 1 74 ? 28.174 90.422 2.649 1.00 28.79 60 ALA C CA 1
ATOM 5365 C C . ALA C 1 74 ? 29.063 90.424 1.406 1.00 29.56 60 ALA C C 1
ATOM 5366 O O . ALA C 1 74 ? 29.192 91.447 0.724 1.00 29.30 60 ALA C O 1
ATOM 5368 N N . ASP C 1 75 ? 29.658 89.267 1.113 1.00 30.39 61 ASP C N 1
ATOM 5369 C CA . ASP C 1 75 ? 30.482 89.075 -0.081 1.00 31.82 61 ASP C CA 1
ATOM 5370 C C . ASP C 1 75 ? 29.640 89.249 -1.341 1.00 31.97 61 ASP C C 1
ATOM 5371 O O . ASP C 1 75 ? 30.067 89.905 -2.296 1.00 32.63 61 ASP C O 1
ATOM 5376 N N . ALA C 1 76 ? 28.439 88.671 -1.321 1.00 31.61 62 ALA C N 1
ATOM 5377 C CA . ALA C 1 76 ? 27.485 88.766 -2.424 1.00 31.98 62 ALA C CA 1
ATOM 5378 C C . ALA C 1 76 ? 27.163 90.219 -2.790 1.00 32.61 62 ALA C C 1
ATOM 5379 O O . ALA C 1 76 ? 27.126 90.574 -3.972 1.00 32.80 62 ALA C O 1
ATOM 5381 N N . LEU C 1 77 ? 26.944 91.048 -1.771 1.00 33.44 63 LEU C N 1
ATOM 5382 C CA . LEU C 1 77 ? 26.570 92.450 -1.972 1.00 34.34 63 LEU C CA 1
ATOM 5383 C C . LEU C 1 77 ? 27.716 93.295 -2.527 1.00 34.95 63 LEU C C 1
ATOM 5384 O O . LEU C 1 77 ? 27.485 94.234 -3.288 1.00 34.76 63 LEU C O 1
ATOM 5389 N N . ARG C 1 78 ? 28.944 92.952 -2.150 1.00 37.06 64 ARG C N 1
ATOM 5390 C CA . ARG C 1 78 ? 30.135 93.604 -2.700 1.00 38.38 64 ARG C CA 1
ATOM 5391 C C . ARG C 1 78 ? 30.329 93.292 -4.184 1.00 38.35 64 ARG C C 1
ATOM 5392 O O . ARG C 1 78 ? 30.833 94.125 -4.936 1.00 37.27 64 ARG C O 1
ATOM 5400 N N . GLU C 1 79 ? 29.921 92.092 -4.594 1.00 38.33 65 GLU C N 1
ATOM 5401 C CA . GLU C 1 79 ? 29.953 91.692 -6.000 1.00 38.49 65 GLU C CA 1
ATOM 5402 C C . GLU C 1 79 ? 28.768 92.266 -6.782 1.00 37.26 65 GLU C C 1
ATOM 5403 O O . GLU C 1 79 ? 28.679 92.099 -8.002 1.00 36.69 65 GLU C O 1
ATOM 5409 N N . GLY C 1 80 ? 27.859 92.934 -6.072 1.00 35.64 66 GLY C N 1
ATOM 5410 C CA . GLY C 1 80 ? 26.661 93.515 -6.676 1.00 33.86 66 GLY C CA 1
ATOM 5411 C C . GLY C 1 80 ? 25.670 92.471 -7.155 1.00 33.81 66 GLY C C 1
ATOM 5412 O O . GLY C 1 80 ? 24.948 92.691 -8.131 1.00 33.68 66 GLY C O 1
ATOM 5413 N N . ALA C 1 81 ? 25.638 91.328 -6.471 1.00 32.55 67 ALA C N 1
ATOM 5414 C CA . ALA C 1 81 ? 24.719 90.247 -6.816 1.00 32.27 67 ALA C CA 1
ATOM 5415 C C . ALA C 1 81 ? 23.270 90.624 -6.507 1.00 30.86 67 ALA C C 1
ATOM 5416 O O . ALA C 1 81 ? 23.003 91.366 -5.560 1.00 30.98 67 ALA C O 1
ATOM 5418 N N . ASP C 1 82 ? 22.344 90.125 -7.322 1.00 31.05 68 ASP C N 1
ATOM 5419 C CA . ASP C 1 82 ? 20.916 90.338 -7.088 1.00 30.86 68 ASP C CA 1
ATOM 5420 C C . ASP C 1 82 ? 20.185 89.020 -6.817 1.00 30.71 68 ASP C C 1
ATOM 5421 O O . ASP C 1 82 ? 18.971 89.005 -6.602 1.00 29.87 68 ASP C O 1
ATOM 5426 N N . THR C 1 83 ? 20.946 87.924 -6.822 1.00 30.46 69 THR C N 1
ATOM 5427 C CA . THR C 1 83 ? 20.406 86.571 -6.714 1.00 29.53 69 THR C CA 1
ATOM 5428 C C . THR C 1 83 ? 21.356 85.682 -5.910 1.00 29.58 69 THR C C 1
ATOM 5429 O O . THR C 1 83 ? 22.569 85.685 -6.132 1.00 28.93 69 THR C O 1
ATOM 5433 N N . LEU C 1 84 ? 20.789 84.939 -4.963 1.00 28.96 70 LEU C N 1
ATOM 5434 C CA . LEU C 1 84 ? 21.531 83.966 -4.171 1.00 28.55 70 LEU C CA 1
ATOM 5435 C C . LEU C 1 84 ? 21.182 82.557 -4.635 1.00 28.77 70 LEU C C 1
ATOM 5436 O O . LEU C 1 84 ? 20.004 82.211 -4.771 1.00 28.20 70 LEU C O 1
ATOM 5441 N N . ILE C 1 85 ? 22.212 81.756 -4.900 1.00 29.15 71 ILE C N 1
ATOM 5442 C CA . ILE C 1 85 ? 22.031 80.369 -5.323 1.00 29.11 71 ILE C CA 1
ATOM 5443 C C . ILE C 1 85 ? 22.752 79.429 -4.362 1.00 28.70 71 ILE C C 1
ATOM 5444 O O . ILE C 1 85 ? 23.914 79.652 -4.012 1.00 28.20 71 ILE C O 1
ATOM 5449 N N . THR C 1 86 ? 22.041 78.394 -3.918 1.00 28.47 72 THR C N 1
ATOM 5450 C CA . THR C 1 86 ? 22.636 77.355 -3.076 1.00 27.83 72 THR C CA 1
ATOM 5451 C C . THR C 1 86 ? 21.946 76.001 -3.272 1.00 27.20 72 THR C C 1
ATOM 5452 O O . THR C 1 86 ? 20.997 75.885 -4.053 1.00 27.26 72 THR C O 1
ATOM 5456 N N . ALA C 1 87 ? 22.447 74.978 -2.581 1.00 26.97 73 ALA C N 1
ATOM 5457 C CA . ALA C 1 87 ? 21.938 73.619 -2.736 1.00 26.50 73 ALA C CA 1
ATOM 5458 C C . ALA C 1 87 ? 21.798 72.923 -1.391 1.00 25.05 73 ALA C C 1
ATOM 5459 O 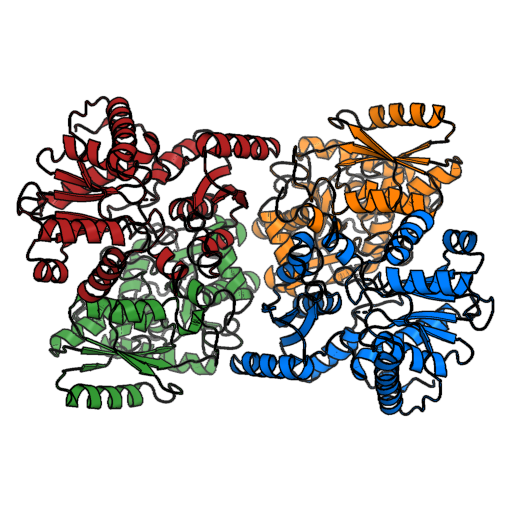O . ALA C 1 87 ? 22.382 73.356 -0.399 1.00 26.03 73 ALA C O 1
ATOM 5461 N N . GLY C 1 88 ? 21.019 71.844 -1.368 1.00 25.15 74 GLY C N 1
ATOM 5462 C CA . GLY C 1 88 ? 20.875 71.012 -0.171 1.00 24.31 74 GLY C CA 1
ATOM 5463 C C . GLY C 1 88 ? 19.742 70.016 -0.314 1.00 24.37 74 GLY C C 1
ATOM 5464 O O . GLY C 1 88 ? 19.088 69.948 -1.358 1.00 24.17 74 GLY C O 1
ATOM 5465 N N . ALA C 1 89 ? 19.512 69.232 0.735 1.00 24.32 75 ALA C N 1
ATOM 5466 C CA . ALA C 1 89 ? 18.386 68.311 0.759 1.00 24.29 75 ALA C CA 1
ATOM 5467 C C . ALA C 1 89 ? 17.091 69.116 0.820 1.00 24.24 75 ALA C C 1
ATOM 5468 O O . ALA C 1 89 ? 17.112 70.293 1.194 1.00 24.59 75 ALA C O 1
ATOM 5470 N N . ILE C 1 90 ? 15.975 68.489 0.458 1.00 23.56 76 ILE C N 1
ATOM 5471 C CA . ILE C 1 90 ? 14.653 69.126 0.531 1.00 23.32 76 ILE C CA 1
ATOM 5472 C C . ILE C 1 90 ? 14.430 69.823 1.884 1.00 22.82 76 ILE C C 1
ATOM 5473 O O . ILE C 1 90 ? 13.873 70.924 1.941 1.00 22.94 76 ILE C O 1
ATOM 5478 N N . GLN C 1 91 ? 14.899 69.194 2.959 1.00 21.71 77 GLN C N 1
ATOM 5479 C CA . GLN C 1 91 ? 14.699 69.723 4.306 1.00 21.51 77 GLN C CA 1
ATOM 5480 C C . GLN C 1 91 ? 15.899 70.489 4.866 1.00 21.24 77 GLN C C 1
ATOM 5481 O O . GLN C 1 91 ? 16.037 70.644 6.082 1.00 21.33 77 GLN C O 1
ATOM 5487 N N . SER C 1 92 ? 16.742 71.001 3.974 1.00 21.62 78 SER C N 1
ATOM 5488 C CA . SER C 1 92 ? 17.924 71.770 4.370 1.00 21.66 78 SER C CA 1
ATOM 5489 C C . SER C 1 92 ? 17.593 73.004 5.212 1.00 21.83 78 SER C C 1
ATOM 5490 O O . SER C 1 92 ? 16.744 73.814 4.835 1.00 23.11 78 SER C O 1
ATOM 5493 N N . ASN C 1 93 ? 18.269 73.139 6.348 1.00 21.90 79 ASN C N 1
ATOM 5494 C CA . ASN C 1 93 ? 18.161 74.348 7.169 1.00 22.04 79 ASN C CA 1
ATOM 5495 C C . ASN C 1 93 ? 18.875 75.514 6.506 1.00 22.75 79 ASN C C 1
ATOM 5496 O O . ASN C 1 93 ? 18.396 76.650 6.526 1.00 22.14 79 ASN C O 1
ATOM 5501 N N . HIS C 1 94 ? 20.026 75.216 5.911 1.00 22.90 80 HIS C N 1
ATOM 5502 C CA . HIS C 1 94 ? 20.826 76.222 5.229 1.00 23.06 80 HIS C CA 1
ATOM 5503 C C . HIS C 1 94 ? 20.075 76.872 4.106 1.00 22.69 80 HIS C C 1
ATOM 5504 O O . HIS C 1 94 ? 20.111 78.096 3.966 1.00 22.91 80 HIS C O 1
ATOM 5511 N N . VAL C 1 95 ? 19.387 76.067 3.297 1.00 22.19 81 VAL C N 1
ATOM 5512 C CA . VAL C 1 95 ? 18.598 76.596 2.187 1.00 21.57 81 VAL C CA 1
ATOM 5513 C C . VAL C 1 95 ? 17.492 77.512 2.720 1.00 21.21 81 VAL C C 1
ATOM 5514 O O . VAL C 1 95 ? 17.276 78.603 2.187 1.00 20.16 81 VAL C O 1
ATOM 5518 N N . ARG C 1 96 ? 16.828 77.072 3.790 1.00 20.56 82 ARG C N 1
ATOM 5519 C CA . ARG C 1 96 ? 15.755 77.848 4.413 1.00 20.30 82 ARG C CA 1
ATOM 5520 C C . ARG C 1 96 ? 16.242 79.207 4.923 1.00 20.46 82 ARG C C 1
ATOM 5521 O O . ARG C 1 96 ? 15.595 80.228 4.693 1.00 21.12 82 ARG C O 1
ATOM 5529 N N . GLN C 1 97 ? 17.384 79.208 5.602 1.00 20.92 83 GLN C N 1
ATOM 5530 C CA . GLN C 1 97 ? 17.977 80.433 6.144 1.00 20.76 83 GLN C CA 1
ATOM 5531 C C . GLN C 1 97 ? 18.482 81.363 5.032 1.00 20.26 83 GLN C C 1
ATOM 5532 O O . GLN C 1 97 ? 18.332 82.582 5.125 1.00 19.37 83 GLN C O 1
ATOM 5538 N N . THR C 1 98 ? 19.065 80.783 3.982 1.00 20.11 84 THR C N 1
ATOM 5539 C CA . THR C 1 98 ? 19.486 81.546 2.799 1.00 20.04 84 THR C CA 1
ATOM 5540 C C . THR C 1 98 ? 18.280 82.231 2.146 1.00 19.92 84 THR C C 1
ATOM 5541 O O . THR C 1 98 ? 18.327 83.419 1.834 1.00 19.95 84 THR C O 1
ATOM 5545 N N . ALA C 1 99 ? 17.205 81.467 1.954 1.00 20.20 85 ALA C N 1
ATOM 5546 C CA . ALA C 1 99 ? 15.955 81.983 1.399 1.00 19.93 85 ALA C CA 1
ATOM 5547 C C . ALA C 1 99 ? 15.399 83.132 2.236 1.00 19.71 85 ALA C C 1
ATOM 5548 O O . ALA C 1 99 ? 14.936 84.131 1.689 1.00 19.76 85 ALA C O 1
ATOM 5550 N N . ALA C 1 100 ? 15.460 82.988 3.558 1.00 19.73 86 ALA C N 1
ATOM 5551 C CA . ALA C 1 100 ? 14.970 84.012 4.483 1.00 19.99 86 ALA C CA 1
ATOM 5552 C C . ALA C 1 100 ? 15.748 85.318 4.338 1.00 19.92 86 ALA C C 1
ATOM 5553 O O . ALA C 1 100 ? 15.163 86.404 4.277 1.00 19.57 86 ALA C O 1
ATOM 5555 N N . VAL C 1 101 ? 17.069 85.198 4.278 1.00 19.85 87 VAL C N 1
ATOM 5556 C CA . VAL C 1 101 ? 17.954 86.355 4.141 1.00 20.94 87 VAL C CA 1
ATOM 5557 C C . VAL C 1 101 ? 17.801 87.019 2.768 1.00 20.69 87 VAL C C 1
ATOM 5558 O O . VAL C 1 101 ? 17.752 88.247 2.682 1.00 21.16 87 VAL C O 1
ATOM 5562 N N . ALA C 1 102 ? 17.713 86.213 1.709 1.00 19.82 88 ALA C N 1
ATOM 5563 C CA . ALA C 1 102 ? 17.446 86.734 0.366 1.00 20.24 88 ALA C CA 1
ATOM 5564 C C . ALA C 1 102 ? 16.186 87.602 0.380 1.00 20.49 88 ALA C C 1
ATOM 5565 O O . ALA C 1 102 ? 16.219 88.762 -0.038 1.00 20.26 88 ALA C O 1
ATOM 5567 N N . ALA C 1 103 ? 15.092 87.048 0.905 1.00 20.23 89 ALA C N 1
ATOM 5568 C CA . ALA C 1 103 ? 13.826 87.778 1.000 1.00 20.33 89 ALA C CA 1
ATOM 5569 C C . ALA C 1 103 ? 13.977 89.110 1.746 1.00 20.49 89 ALA C C 1
ATOM 5570 O O . ALA C 1 103 ? 13.553 90.159 1.242 1.00 20.76 89 ALA C O 1
ATOM 5572 N N . LYS C 1 104 ? 14.605 89.063 2.922 1.00 20.72 90 LYS C N 1
ATOM 5573 C CA . LYS C 1 104 ? 14.856 90.246 3.757 1.00 21.60 90 LYS C CA 1
ATOM 5574 C C . LYS C 1 104 ? 15.605 91.349 2.997 1.00 21.80 90 LYS C C 1
ATOM 5575 O O . LYS C 1 104 ? 15.268 92.535 3.111 1.00 21.17 90 LYS C O 1
ATOM 5581 N N . LEU C 1 105 ? 16.601 90.950 2.211 1.00 21.50 91 LEU C N 1
ATOM 5582 C CA . LEU C 1 105 ? 17.453 91.910 1.506 1.00 21.92 91 LEU C CA 1
ATOM 5583 C C . LEU C 1 105 ? 17.001 92.211 0.080 1.00 22.13 91 LEU C C 1
ATOM 5584 O O . LEU C 1 105 ? 17.672 92.955 -0.643 1.00 22.59 91 LEU C O 1
ATOM 5589 N N . GLY C 1 106 ? 15.868 91.644 -0.325 1.00 22.28 92 GLY C N 1
ATOM 5590 C CA . GLY C 1 106 ? 15.330 91.886 -1.668 1.00 23.81 92 GLY C CA 1
ATOM 5591 C C . GLY C 1 106 ? 16.127 91.235 -2.784 1.00 24.95 92 GLY C C 1
ATOM 5592 O O . GLY C 1 106 ? 16.127 91.717 -3.919 1.00 24.71 92 GLY C O 1
ATOM 5593 N N . LEU C 1 107 ? 16.813 90.143 -2.455 1.00 26.07 93 LEU C N 1
ATOM 5594 C CA . LEU C 1 107 ? 17.556 89.355 -3.433 1.00 26.61 93 LEU C CA 1
ATOM 5595 C C . LEU C 1 107 ? 16.696 88.180 -3.870 1.00 27.71 93 LEU C C 1
ATOM 5596 O O . LEU C 1 107 ? 15.908 87.660 -3.076 1.00 27.59 93 LEU C O 1
ATOM 5601 N N . HIS C 1 108 ? 16.839 87.762 -5.127 1.00 27.79 94 HIS C N 1
ATOM 5602 C CA . HIS C 1 108 ? 16.199 86.528 -5.591 1.00 28.65 94 HIS C CA 1
ATOM 5603 C C . HIS C 1 108 ? 16.896 85.350 -4.969 1.00 27.52 94 HIS C C 1
ATOM 5604 O O . HIS C 1 108 ? 18.054 85.455 -4.565 1.00 27.10 94 HIS C O 1
ATOM 5611 N N . CYS C 1 109 ? 16.196 84.224 -4.866 1.00 26.93 95 CYS C N 1
ATOM 5612 C CA . CYS C 1 109 ? 16.811 83.003 -4.358 1.00 26.87 95 CYS C CA 1
ATOM 5613 C C . CYS C 1 109 ? 16.452 81.797 -5.209 1.00 26.31 95 CYS C C 1
ATOM 5614 O O . CYS C 1 109 ? 15.277 81.536 -5.474 1.00 25.89 95 CYS C O 1
ATOM 5617 N N . VAL C 1 110 ? 17.482 81.071 -5.636 1.00 26.71 96 VAL C N 1
ATOM 5618 C CA . VAL C 1 110 ? 17.310 79.828 -6.383 1.00 27.42 96 VAL C CA 1
ATOM 5619 C C . VAL C 1 110 ? 17.952 78.686 -5.592 1.00 27.38 96 VAL C C 1
ATOM 5620 O O . VAL C 1 110 ? 19.125 78.760 -5.219 1.00 27.16 96 VAL C O 1
ATOM 5624 N N . ALA C 1 111 ? 17.171 77.643 -5.324 1.00 27.90 97 ALA C N 1
ATOM 5625 C CA . ALA C 1 111 ? 17.652 76.498 -4.556 1.00 28.13 97 ALA C CA 1
ATOM 5626 C C . ALA C 1 111 ? 17.690 75.219 -5.383 1.00 28.56 97 ALA C C 1
ATOM 5627 O O . ALA C 1 111 ? 16.712 74.863 -6.056 1.00 29.30 97 ALA C O 1
ATOM 5629 N N . LEU C 1 112 ? 18.829 74.536 -5.328 1.00 29.07 98 LEU C N 1
ATOM 5630 C CA . LEU C 1 112 ? 18.971 73.224 -5.947 1.00 29.33 98 LEU C CA 1
ATOM 5631 C C . LEU C 1 112 ? 18.766 72.151 -4.879 1.00 28.51 98 LEU C C 1
ATOM 5632 O O . LEU C 1 112 ? 19.555 72.042 -3.944 1.00 29.21 98 LEU C O 1
ATOM 5637 N N . LEU C 1 113 ? 17.696 71.373 -5.010 1.00 28.72 99 LEU C N 1
ATOM 5638 C CA . LEU C 1 113 ? 17.325 70.427 -3.960 1.00 28.09 99 LEU C CA 1
ATOM 5639 C C . LEU C 1 113 ? 17.312 68.965 -4.403 1.00 28.84 99 LEU C C 1
ATOM 5640 O O . LEU C 1 113 ? 16.925 68.643 -5.527 1.00 28.82 99 LEU C O 1
ATOM 5645 N N . GLU C 1 114 ? 17.733 68.093 -3.489 1.00 29.77 100 GLU C N 1
ATOM 5646 C CA . GLU C 1 114 ? 17.700 66.646 -3.694 1.00 30.71 100 GLU C CA 1
ATOM 5647 C C . GLU C 1 114 ? 16.937 65.957 -2.570 1.00 30.09 100 GLU C C 1
ATOM 5648 O O . GLU C 1 114 ? 16.865 66.475 -1.450 1.00 28.86 100 GLU C O 1
ATOM 5654 N N . ASN C 1 115 ? 16.375 64.792 -2.886 1.00 28.92 101 ASN C N 1
ATOM 5655 C CA . ASN C 1 115 ? 15.782 63.890 -1.911 1.00 28.92 101 ASN C CA 1
ATOM 5656 C C . ASN C 1 115 ? 16.827 62.822 -1.572 1.00 28.82 101 ASN C C 1
ATOM 5657 O O . ASN C 1 115 ? 17.020 61.880 -2.338 1.00 29.26 101 ASN C O 1
ATOM 5662 N N . PRO C 1 116 ? 17.519 62.978 -0.431 1.00 28.91 102 PRO C N 1
ATOM 5663 C CA . PRO C 1 116 ? 18.654 62.108 -0.116 1.00 29.04 102 PRO C CA 1
ATOM 5664 C C . PRO C 1 116 ? 18.266 60.743 0.458 1.00 28.95 102 PRO C C 1
ATOM 5665 O O . PRO C 1 116 ? 19.123 59.864 0.589 1.00 29.38 102 PRO C O 1
ATOM 5669 N N . ILE C 1 117 ? 16.994 60.564 0.799 1.00 28.05 103 ILE C N 1
ATOM 5670 C CA . ILE C 1 117 ? 16.571 59.364 1.527 1.00 27.78 103 ILE C CA 1
ATOM 5671 C C . ILE C 1 117 ? 15.527 58.529 0.784 1.00 27.99 103 ILE C C 1
ATOM 5672 O O . ILE C 1 117 ? 15.070 57.500 1.295 1.00 28.05 103 ILE C O 1
ATOM 5677 N N . GLY C 1 118 ? 15.165 58.980 -0.416 1.00 28.45 104 GLY C N 1
ATOM 5678 C CA . GLY C 1 118 ? 14.258 58.256 -1.309 1.00 29.02 104 GLY C CA 1
ATOM 5679 C C . GLY C 1 118 ? 12.819 58.153 -0.835 1.00 30.13 104 GLY C C 1
ATOM 5680 O O . GLY C 1 118 ? 12.090 57.251 -1.250 1.00 30.78 104 GLY C O 1
ATOM 5681 N N . THR C 1 119 ? 12.404 59.084 0.023 1.00 29.92 105 THR C N 1
ATOM 5682 C CA . THR C 1 119 ? 11.067 59.050 0.619 1.00 29.99 105 THR C CA 1
ATOM 5683 C C . THR C 1 119 ? 9.985 59.657 -0.277 1.00 29.82 105 THR C C 1
ATOM 5684 O O . THR C 1 119 ? 10.257 60.534 -1.097 1.00 29.56 105 THR C O 1
ATOM 5688 N N . THR C 1 120 ? 8.757 59.176 -0.103 1.00 30.24 106 THR C N 1
ATOM 5689 C CA . THR C 1 120 ? 7.583 59.792 -0.724 1.00 30.01 106 THR C CA 1
ATOM 5690 C C . THR C 1 120 ? 6.640 60.356 0.345 1.00 29.20 106 THR C C 1
ATOM 5691 O O . THR C 1 120 ? 5.517 60.759 0.038 1.00 29.81 106 THR C O 1
ATOM 5695 N N . ALA C 1 121 ? 7.102 60.380 1.596 1.00 28.44 107 ALA C N 1
ATOM 5696 C CA . ALA C 1 121 ? 6.320 60.924 2.709 1.00 27.43 107 ALA C CA 1
ATOM 5697 C C . ALA C 1 121 ? 6.005 62.405 2.489 1.00 26.87 107 ALA C C 1
ATOM 5698 O O . ALA C 1 121 ? 6.906 63.219 2.280 1.00 26.18 107 ALA C O 1
ATOM 5700 N N . GLU C 1 122 ? 4.719 62.741 2.532 1.00 26.59 108 GLU C N 1
ATOM 5701 C CA . GLU C 1 122 ? 4.262 64.085 2.174 1.00 26.81 108 GLU C CA 1
ATOM 5702 C C . GLU C 1 122 ? 4.835 65.197 3.051 1.00 25.07 108 GLU C C 1
ATOM 5703 O O . GLU C 1 122 ? 5.210 66.249 2.534 1.00 24.75 108 GLU C O 1
ATOM 5709 N N . ASN C 1 123 ? 4.920 64.968 4.360 1.00 23.45 109 ASN C N 1
ATOM 5710 C CA . ASN C 1 123 ? 5.512 65.972 5.248 1.00 22.34 109 ASN C CA 1
ATOM 5711 C C . ASN C 1 123 ? 6.982 66.244 4.959 1.00 21.66 109 ASN C C 1
ATOM 5712 O O . ASN C 1 123 ? 7.429 67.386 5.049 1.00 20.89 109 ASN C O 1
ATOM 5717 N N . TYR C 1 124 ? 7.734 65.210 4.595 1.00 21.39 110 TYR C N 1
ATOM 5718 C CA . TYR C 1 124 ? 9.119 65.437 4.194 1.00 21.54 110 TYR C CA 1
ATOM 5719 C C . TYR C 1 124 ? 9.187 66.222 2.883 1.00 22.11 110 TYR C C 1
ATOM 5720 O O . TYR C 1 124 ? 10.026 67.116 2.727 1.00 21.63 110 TYR C O 1
ATOM 5729 N N . LEU C 1 125 ? 8.305 65.887 1.945 1.00 22.15 111 LEU C N 1
ATOM 5730 C CA . LEU C 1 125 ? 8.338 66.505 0.624 1.00 22.28 111 LEU C CA 1
ATOM 5731 C C . LEU C 1 125 ? 7.825 67.946 0.609 1.00 22.19 111 LEU C C 1
ATOM 5732 O O . LEU C 1 125 ? 8.288 68.751 -0.196 1.00 22.44 111 LEU C O 1
ATOM 5737 N N . THR C 1 126 ? 6.886 68.272 1.498 1.00 22.20 112 THR C N 1
ATOM 5738 C CA . THR C 1 126 ? 6.157 69.547 1.398 1.00 21.78 112 THR C CA 1
ATOM 5739 C C . THR C 1 126 ? 6.067 70.396 2.678 1.00 21.29 112 THR C C 1
ATOM 5740 O O . THR C 1 126 ? 5.727 71.577 2.600 1.00 21.19 112 THR C O 1
ATOM 5744 N N . ASN C 1 127 ? 6.357 69.809 3.837 1.00 20.82 113 ASN C N 1
ATOM 5745 C CA . ASN C 1 127 ? 6.229 70.528 5.115 1.00 20.09 113 ASN C CA 1
ATOM 5746 C C . ASN C 1 127 ? 7.581 71.036 5.628 1.00 19.96 113 ASN C C 1
ATOM 5747 O O . ASN C 1 127 ? 8.571 71.022 4.892 1.00 19.90 113 ASN C O 1
ATOM 5752 N N . GLY C 1 128 ? 7.619 71.493 6.881 1.00 19.52 114 GLY C N 1
ATOM 5753 C CA . GLY C 1 128 ? 8.867 71.923 7.522 1.00 18.93 114 GLY C CA 1
ATOM 5754 C C . GLY C 1 128 ? 9.604 72.994 6.743 1.00 18.82 114 GLY C C 1
ATOM 5755 O O . GLY C 1 128 ? 8.995 73.952 6.267 1.00 18.22 114 GLY C O 1
ATOM 5756 N N . ASN C 1 129 ? 10.916 72.816 6.598 1.00 18.51 115 ASN C N 1
ATOM 5757 C CA . ASN C 1 129 ? 11.752 73.755 5.848 1.00 18.91 115 ASN C CA 1
ATOM 5758 C C . ASN C 1 129 ? 11.294 74.000 4.417 1.00 19.07 115 ASN C C 1
ATOM 5759 O O . ASN C 1 129 ? 11.359 75.130 3.930 1.00 19.09 115 ASN C O 1
ATOM 5764 N N . ARG C 1 130 ? 10.827 72.941 3.755 1.00 19.41 116 ARG C N 1
ATOM 5765 C CA . ARG C 1 130 ? 10.372 73.031 2.367 1.00 19.67 116 ARG C CA 1
ATOM 5766 C C . ARG C 1 130 ? 9.145 73.934 2.220 1.00 19.67 116 ARG C C 1
ATOM 5767 O O . ARG C 1 130 ? 9.030 74.678 1.242 1.00 18.95 116 ARG C O 1
ATOM 5775 N N . LEU C 1 131 ? 8.239 73.866 3.194 1.00 19.21 117 LEU C N 1
ATOM 5776 C CA . LEU C 1 131 ? 7.087 74.760 3.229 1.00 19.68 117 LEU C CA 1
ATOM 5777 C C . LEU C 1 131 ? 7.546 76.215 3.282 1.00 19.50 117 LEU C C 1
ATOM 5778 O O . LEU C 1 131 ? 7.003 77.076 2.587 1.00 19.58 117 LEU C O 1
ATOM 5783 N N . LEU C 1 132 ? 8.559 76.469 4.103 1.00 19.52 118 LEU C N 1
ATOM 5784 C CA . LEU C 1 132 ? 9.071 77.817 4.305 1.00 19.45 118 LEU C CA 1
ATOM 5785 C C . LEU C 1 132 ? 9.696 78.397 3.038 1.00 20.28 118 LEU C C 1
ATOM 5786 O O . LEU C 1 132 ? 9.605 79.599 2.803 1.00 20.36 118 LEU C O 1
ATOM 5791 N N . LEU C 1 133 ? 10.302 77.541 2.216 1.00 20.32 119 LEU C N 1
ATOM 5792 C CA . LEU C 1 133 ? 10.871 77.980 0.941 1.00 21.35 119 LEU C CA 1
ATOM 5793 C C . LEU C 1 133 ? 9.816 78.597 0.032 1.00 22.14 119 LEU C C 1
ATOM 5794 O O . LEU C 1 133 ? 10.062 79.628 -0.598 1.00 22.96 119 LEU C O 1
ATOM 5799 N N . ASP C 1 134 ? 8.643 77.970 -0.019 1.00 23.19 120 ASP C N 1
ATOM 5800 C CA . ASP C 1 134 ? 7.526 78.481 -0.810 1.00 24.09 120 ASP C CA 1
ATOM 5801 C C . ASP C 1 134 ? 7.057 79.846 -0.296 1.00 23.12 120 ASP C C 1
ATOM 5802 O O . ASP C 1 134 ? 6.776 80.738 -1.090 1.00 22.60 120 ASP C O 1
ATOM 5807 N N . LEU C 1 135 ? 6.999 80.010 1.026 1.00 22.12 121 LEU C N 1
ATOM 5808 C CA . LEU C 1 135 ? 6.626 81.297 1.618 1.00 21.76 121 LEU C CA 1
ATOM 5809 C C . LEU C 1 135 ? 7.655 82.388 1.309 1.00 21.71 121 LEU C C 1
ATOM 5810 O O . LEU C 1 135 ? 7.289 83.545 1.098 1.00 20.75 121 LEU C O 1
ATOM 5815 N N . PHE C 1 136 ? 8.934 82.003 1.255 1.00 22.27 122 PHE C N 1
ATOM 5816 C CA . PHE C 1 136 ? 10.022 82.943 0.964 1.00 23.29 122 PHE C CA 1
ATOM 5817 C C . PHE C 1 136 ? 10.205 83.184 -0.535 1.00 25.35 122 PHE C C 1
ATOM 5818 O O . PHE C 1 136 ? 11.146 83.868 -0.950 1.00 26.13 122 PHE C O 1
ATOM 5826 N N . ASN C 1 137 ? 9.306 82.615 -1.336 1.00 26.95 123 ASN C N 1
ATOM 5827 C CA . ASN C 1 137 ? 9.307 82.779 -2.793 1.00 28.69 123 ASN C CA 1
ATOM 5828 C C . ASN C 1 137 ? 10.584 82.265 -3.478 1.00 28.32 123 ASN C C 1
ATOM 5829 O O . ASN C 1 137 ? 11.093 82.880 -4.418 1.00 29.37 123 ASN C O 1
ATOM 5834 N N . THR C 1 138 ? 11.086 81.131 -3.000 1.00 27.47 124 THR C N 1
ATOM 5835 C CA . THR C 1 138 ? 12.299 80.522 -3.539 1.00 27.36 124 THR C CA 1
ATOM 5836 C C . THR C 1 138 ? 12.014 79.808 -4.855 1.00 27.16 124 THR C C 1
ATOM 5837 O O . THR C 1 138 ? 11.054 79.040 -4.962 1.00 26.67 124 THR C O 1
ATOM 5841 N N . GLN C 1 139 ? 12.857 80.061 -5.851 1.00 28.51 125 GLN C N 1
ATOM 5842 C CA . GLN C 1 139 ? 12.822 79.295 -7.092 1.00 29.49 125 GLN C CA 1
ATOM 5843 C C . GLN C 1 139 ? 13.466 77.935 -6.833 1.00 29.69 125 GLN C C 1
ATOM 5844 O O . GLN C 1 139 ? 14.644 77.853 -6.482 1.00 29.34 125 GLN C O 1
ATOM 5850 N N . ILE C 1 140 ? 12.675 76.878 -6.999 1.00 30.39 126 ILE C N 1
ATOM 5851 C CA . ILE C 1 140 ? 13.093 75.516 -6.672 1.00 31.83 126 ILE C CA 1
ATOM 5852 C C . ILE C 1 140 ? 13.470 74.737 -7.929 1.00 32.70 126 ILE C C 1
ATOM 5853 O O . ILE C 1 140 ? 12.686 74.646 -8.875 1.00 33.11 126 ILE C O 1
ATOM 5858 N N . GLU C 1 141 ? 14.677 74.183 -7.915 1.00 34.67 127 GLU C N 1
ATOM 5859 C CA . GLU C 1 141 ? 15.176 73.327 -8.982 1.00 36.44 127 GLU C CA 1
ATOM 5860 C C . GLU C 1 141 ? 15.541 71.967 -8.401 1.00 37.52 127 GLU C C 1
ATOM 5861 O O . GLU C 1 141 ? 16.459 71.864 -7.587 1.00 38.63 127 GLU C O 1
ATOM 5867 N N . MET C 1 142 ? 14.816 70.931 -8.808 1.00 38.70 128 MET C N 1
ATOM 5868 C CA . MET C 1 142 ? 15.087 69.574 -8.331 1.00 40.29 128 MET C CA 1
ATOM 5869 C C . MET C 1 142 ? 16.198 68.903 -9.133 1.00 41.84 128 MET C C 1
ATOM 5870 O O . MET C 1 142 ? 16.407 69.214 -10.307 1.00 42.80 128 MET C O 1
ATOM 5875 N N . CYS C 1 143 ? 16.918 67.994 -8.480 1.00 43.59 129 CYS C N 1
ATOM 5876 C CA . CYS C 1 143 ? 17.882 67.119 -9.151 1.00 44.24 129 CYS C CA 1
ATOM 5877 C C . CYS C 1 143 ? 17.864 65.742 -8.489 1.00 45.19 129 CYS C C 1
ATOM 5878 O O . CYS C 1 143 ? 17.482 65.619 -7.321 1.00 43.83 129 CYS C O 1
ATOM 5881 N N . ASP C 1 144 ? 18.270 64.717 -9.239 1.00 45.66 130 ASP C N 1
ATOM 5882 C CA . ASP C 1 144 ? 18.291 63.340 -8.742 1.00 46.94 130 ASP C CA 1
ATOM 5883 C C . ASP C 1 144 ? 19.182 63.186 -7.514 1.00 46.44 130 ASP C C 1
ATOM 5884 O O . ASP C 1 144 ? 18.766 62.610 -6.507 1.00 46.96 130 ASP C O 1
ATOM 5889 N N . ALA C 1 145 ? 20.405 63.703 -7.608 1.00 45.26 131 ALA C N 1
ATOM 5890 C CA . ALA C 1 145 ? 21.374 63.639 -6.517 1.00 45.45 131 ALA C CA 1
ATOM 5891 C C . ALA C 1 145 ? 22.402 64.761 -6.639 1.00 45.14 131 ALA C C 1
ATOM 5892 O O . ALA C 1 145 ? 22.669 65.249 -7.739 1.00 45.14 131 ALA C O 1
ATOM 5894 N N . LEU C 1 146 ? 22.968 65.168 -5.504 1.00 45.26 132 LEU C N 1
ATOM 5895 C CA . LEU C 1 146 ? 24.029 66.175 -5.479 1.00 45.15 132 LEU C CA 1
ATOM 5896 C C . LEU C 1 146 ? 25.405 65.511 -5.489 1.00 45.71 132 LEU C C 1
ATOM 5897 O O . LEU C 1 146 ? 26.177 65.623 -4.529 1.00 45.05 132 LEU C O 1
ATOM 5902 N N . THR C 1 147 ? 25.694 64.818 -6.590 1.00 46.39 133 THR C N 1
ATOM 5903 C CA . THR C 1 147 ? 26.956 64.091 -6.770 1.00 47.32 133 THR C CA 1
ATOM 5904 C C . THR C 1 147 ? 28.157 65.035 -6.864 1.00 47.61 133 THR C C 1
ATOM 5905 O O . THR C 1 147 ? 29.208 64.769 -6.277 1.00 49.17 133 THR C O 1
ATOM 5909 N N . ASP C 1 148 ? 27.992 66.133 -7.600 1.00 48.01 134 ASP C N 1
ATOM 5910 C CA . ASP C 1 148 ? 29.015 67.173 -7.691 1.00 47.63 134 ASP C CA 1
ATOM 5911 C C . ASP C 1 148 ? 28.386 68.549 -7.431 1.00 46.97 134 ASP C C 1
ATOM 5912 O O . ASP C 1 148 ? 28.044 69.269 -8.377 1.00 45.98 134 ASP C O 1
ATOM 5917 N N . PRO C 1 149 ? 28.236 68.912 -6.142 1.00 46.21 135 PRO C N 1
ATOM 5918 C CA . PRO C 1 149 ? 27.531 70.125 -5.708 1.00 46.18 135 PRO C CA 1
ATOM 5919 C C . PRO C 1 149 ? 28.036 71.419 -6.360 1.00 46.03 135 PRO C C 1
ATOM 5920 O O . PRO C 1 149 ? 27.243 72.146 -6.961 1.00 45.58 135 PRO C O 1
ATOM 5924 N N . ASP C 1 150 ? 29.337 71.687 -6.251 1.00 46.44 136 ASP C N 1
ATOM 5925 C CA . ASP C 1 150 ? 29.940 72.903 -6.808 1.00 46.53 136 ASP C CA 1
ATOM 5926 C C . ASP C 1 150 ? 29.722 73.037 -8.318 1.00 45.44 136 ASP C C 1
ATOM 5927 O O . ASP C 1 150 ? 29.386 74.117 -8.807 1.00 45.07 136 ASP C O 1
ATOM 5932 N N . ALA C 1 151 ? 29.902 71.933 -9.041 1.00 43.57 137 ALA C N 1
ATOM 5933 C CA . ALA C 1 151 ? 29.717 71.904 -10.491 1.00 42.52 137 ALA C CA 1
ATOM 5934 C C . ALA C 1 151 ? 28.257 72.114 -10.887 1.00 41.65 137 ALA C C 1
ATOM 5935 O O . ALA C 1 151 ? 27.965 72.852 -11.831 1.00 41.50 137 ALA C O 1
ATOM 5937 N N . GLN C 1 152 ? 27.347 71.466 -10.162 1.00 40.28 138 GLN C N 1
ATOM 5938 C CA . GLN C 1 152 ? 25.912 71.586 -10.427 1.00 39.91 138 GLN C CA 1
ATOM 5939 C C . GLN C 1 152 ? 25.392 72.996 -10.136 1.00 39.11 138 GLN C C 1
ATOM 5940 O O . GLN C 1 152 ? 24.485 73.481 -10.817 1.00 38.59 138 GLN C O 1
ATOM 5946 N N . LEU C 1 153 ? 25.985 73.647 -9.137 1.00 38.87 139 LEU C N 1
ATOM 5947 C CA . LEU C 1 153 ? 25.650 75.030 -8.793 1.00 39.86 139 LEU C CA 1
ATOM 5948 C C . LEU C 1 153 ? 26.172 76.013 -9.838 1.00 41.57 139 LEU C C 1
ATOM 5949 O O . LEU C 1 153 ? 25.519 77.016 -10.137 1.00 41.91 139 LEU C O 1
ATOM 5954 N N . GLN C 1 154 ? 27.347 75.711 -10.388 1.00 43.32 140 GLN C N 1
ATOM 5955 C CA . GLN C 1 154 ? 27.959 76.518 -11.441 1.00 44.75 140 GLN C CA 1
ATOM 5956 C C . GLN C 1 154 ? 27.086 76.559 -12.696 1.00 45.36 140 GLN C C 1
ATOM 5957 O O . GLN C 1 154 ? 26.873 77.625 -13.274 1.00 46.78 140 GLN C O 1
ATOM 5963 N N . THR C 1 155 ? 26.583 75.394 -13.101 1.00 45.05 141 THR C N 1
ATOM 5964 C CA . THR C 1 155 ? 25.703 75.276 -14.264 1.00 44.75 141 THR C CA 1
ATOM 5965 C C . THR C 1 155 ? 24.398 76.039 -14.046 1.00 44.22 141 THR C C 1
ATOM 5966 O O . THR C 1 155 ? 23.915 76.729 -14.949 1.00 43.99 141 THR C O 1
ATOM 5970 N N . LEU C 1 156 ? 23.843 75.913 -12.842 1.00 42.56 142 LEU C N 1
ATOM 5971 C CA . LEU C 1 156 ? 22.630 76.630 -12.460 1.00 40.67 142 LEU C CA 1
ATOM 5972 C C . LEU C 1 156 ? 22.837 78.142 -12.535 1.00 39.32 142 LEU C C 1
ATOM 5973 O O . LEU C 1 156 ? 21.987 78.857 -13.062 1.00 38.46 142 LEU C O 1
ATOM 5978 N N . ALA C 1 157 ? 23.975 78.611 -12.023 1.00 38.98 143 ALA C N 1
ATOM 5979 C CA . ALA C 1 157 ? 24.329 80.033 -12.060 1.00 39.48 143 ALA C CA 1
ATOM 5980 C C . ALA C 1 157 ? 24.346 80.584 -13.486 1.00 40.64 143 ALA C C 1
ATOM 5981 O O . ALA C 1 157 ? 23.831 81.673 -13.739 1.00 40.84 143 ALA C O 1
ATOM 5983 N N . THR C 1 158 ? 24.927 79.816 -14.407 1.00 40.71 144 THR C N 1
ATOM 5984 C CA . THR C 1 158 ? 24.995 80.189 -15.819 1.00 41.78 144 THR C CA 1
ATOM 5985 C C . THR C 1 158 ? 23.600 80.392 -16.411 1.00 43.23 144 THR C C 1
ATOM 5986 O O . THR C 1 158 ? 23.334 81.426 -17.029 1.00 43.91 144 THR C O 1
ATOM 5990 N N . ARG C 1 159 ? 22.717 79.413 -16.200 1.00 44.77 145 ARG C N 1
ATOM 5991 C CA . ARG C 1 159 ? 21.324 79.496 -16.651 1.00 46.59 145 ARG C CA 1
ATOM 5992 C C . ARG C 1 159 ? 20.623 80.737 -16.102 1.00 46.49 145 ARG C C 1
ATOM 5993 O O . ARG C 1 159 ? 19.891 81.416 -16.827 1.00 46.50 145 ARG C O 1
ATOM 6001 N N . ILE C 1 160 ? 20.854 81.018 -14.820 1.00 46.31 146 ILE C N 1
ATOM 6002 C CA . ILE C 1 160 ? 20.251 82.168 -14.143 1.00 46.10 146 ILE C CA 1
ATOM 6003 C C . ILE C 1 160 ? 20.842 83.478 -14.674 1.00 46.39 146 ILE C C 1
ATOM 6004 O O . ILE C 1 160 ? 20.114 84.453 -14.889 1.00 46.31 146 ILE C O 1
ATOM 6009 N N . GLU C 1 161 ? 22.155 83.481 -14.898 1.00 47.54 147 GLU C N 1
ATOM 6010 C CA . GLU C 1 161 ? 22.862 84.630 -15.466 1.00 49.33 147 GLU C CA 1
ATOM 6011 C C . GLU C 1 161 ? 22.374 84.936 -16.882 1.00 50.38 147 GLU C C 1
ATOM 6012 O O . GLU C 1 161 ? 22.255 86.102 -17.264 1.00 52.15 147 GLU C O 1
ATOM 6018 N N . ALA C 1 162 ? 22.084 83.881 -17.644 1.00 50.53 148 ALA C N 1
ATOM 6019 C CA . ALA C 1 162 ? 21.545 84.001 -19.001 1.00 50.30 148 ALA C CA 1
ATOM 6020 C C . ALA C 1 162 ? 20.131 84.583 -19.015 1.00 49.80 148 ALA C C 1
ATOM 6021 O O . ALA C 1 162 ? 19.715 85.187 -20.006 1.00 49.61 148 ALA C O 1
ATOM 6023 N N . GLN C 1 163 ? 19.402 84.395 -17.915 1.00 48.15 149 GLN C N 1
ATOM 6024 C CA . GLN C 1 163 ? 18.049 84.934 -17.763 1.00 46.52 149 GLN C CA 1
ATOM 6025 C C . GLN C 1 163 ? 18.034 86.426 -17.413 1.00 45.39 149 GLN C C 1
ATOM 6026 O O . GLN C 1 163 ? 16.967 87.047 -17.381 1.00 45.10 149 GLN C O 1
ATOM 6032 N N . GLY C 1 164 ? 19.211 86.991 -17.146 1.00 43.63 150 GLY C N 1
ATOM 6033 C CA . GLY C 1 164 ? 19.353 88.429 -16.911 1.00 41.67 150 GLY C CA 1
ATOM 6034 C C . GLY C 1 164 ? 19.645 88.829 -15.476 1.00 40.95 150 GLY C C 1
ATOM 6035 O O . GLY C 1 164 ? 19.546 90.007 -15.125 1.00 39.80 150 GLY C O 1
ATOM 6036 N N . PHE C 1 165 ? 20.011 87.852 -14.648 1.00 39.99 151 PHE C N 1
ATOM 6037 C CA . PHE C 1 165 ? 20.297 88.094 -13.236 1.00 39.24 151 PHE C CA 1
ATOM 6038 C C . PHE C 1 165 ? 21.799 88.064 -12.957 1.00 38.70 151 PHE C C 1
ATOM 6039 O O . PHE C 1 165 ? 22.583 87.634 -13.806 1.00 38.90 151 PHE C O 1
ATOM 6047 N N . ARG C 1 166 ? 22.190 88.534 -11.773 1.00 37.63 152 ARG C N 1
ATOM 6048 C CA . ARG C 1 166 ? 23.577 88.464 -11.318 1.00 36.62 152 ARG C CA 1
ATOM 6049 C C . ARG C 1 166 ? 23.664 87.539 -10.097 1.00 35.63 152 ARG C C 1
ATOM 6050 O O . ARG C 1 166 ? 23.579 88.001 -8.953 1.00 33.53 152 ARG C O 1
ATOM 6058 N N . PRO C 1 167 ? 23.831 86.224 -10.338 1.00 34.89 153 PRO C N 1
ATOM 6059 C CA . PRO C 1 167 ? 23.831 85.247 -9.248 1.00 33.79 153 PRO C CA 1
ATOM 6060 C C . PRO C 1 167 ? 25.126 85.192 -8.445 1.00 33.03 153 PRO C C 1
ATOM 6061 O O . PRO C 1 167 ? 26.209 85.442 -8.976 1.00 33.59 153 PRO C O 1
ATOM 6065 N N . TYR C 1 168 ? 24.996 84.865 -7.164 1.00 31.87 154 TYR C N 1
ATOM 6066 C CA . TYR C 1 168 ? 26.133 84.559 -6.310 1.00 31.17 154 TYR C CA 1
ATOM 6067 C C . TYR C 1 168 ? 25.927 83.163 -5.725 1.00 31.11 154 TYR C C 1
ATOM 6068 O O . TYR C 1 168 ? 24.892 82.882 -5.106 1.00 30.06 154 TYR C O 1
ATOM 6077 N N . VAL C 1 169 ? 26.914 82.293 -5.933 1.00 30.58 155 VAL C N 1
ATOM 6078 C CA . VAL C 1 169 ? 26.832 80.905 -5.484 1.00 29.99 155 VAL C CA 1
ATOM 6079 C C . VAL C 1 169 ? 27.305 80.766 -4.041 1.00 29.55 155 VAL C C 1
ATOM 6080 O O . VAL C 1 169 ? 28.409 81.180 -3.690 1.00 29.52 155 VAL C O 1
ATOM 6084 N N . ILE C 1 170 ? 26.443 80.192 -3.209 1.00 29.29 156 ILE C N 1
ATOM 6085 C CA . ILE C 1 170 ? 26.801 79.814 -1.850 1.00 29.11 156 ILE C CA 1
ATOM 6086 C C . ILE C 1 170 ? 26.890 78.288 -1.826 1.00 29.21 156 ILE C C 1
ATOM 6087 O O . ILE C 1 170 ? 25.932 77.614 -2.205 1.00 28.90 156 ILE C O 1
ATOM 6092 N N . PRO C 1 171 ? 28.045 77.739 -1.400 1.00 30.11 157 PRO C N 1
ATOM 6093 C CA . PRO C 1 171 ? 28.222 76.282 -1.421 1.00 30.52 157 PRO C CA 1
ATOM 6094 C C . PRO C 1 171 ? 27.289 75.565 -0.443 1.00 30.32 157 PRO C C 1
ATOM 6095 O O . PRO C 1 171 ? 26.705 76.201 0.434 1.00 30.28 157 PRO C O 1
ATOM 6099 N N . VAL C 1 172 ? 27.158 74.251 -0.609 1.00 30.67 158 VAL C N 1
ATOM 6100 C CA . VAL C 1 172 ? 26.334 73.413 0.263 1.00 29.95 158 VAL C CA 1
ATOM 6101 C C . VAL C 1 172 ? 26.709 73.637 1.734 1.00 29.70 158 VAL C C 1
ATOM 6102 O O . VAL C 1 172 ? 27.889 73.631 2.095 1.00 29.85 158 VAL C O 1
ATOM 6106 N N . GLY C 1 173 ? 25.699 73.889 2.566 1.00 28.99 159 GLY C N 1
ATOM 6107 C CA . GLY C 1 173 ? 25.905 74.164 3.990 1.00 28.73 159 GLY C CA 1
ATOM 6108 C C . GLY C 1 173 ? 26.543 75.511 4.299 1.00 28.58 159 GLY C C 1
ATOM 6109 O O . GLY C 1 173 ? 26.791 75.832 5.462 1.00 28.50 159 GLY C O 1
ATOM 6110 N N . GLY C 1 174 ? 26.804 76.300 3.260 1.00 28.81 160 GLY C N 1
ATOM 6111 C CA . GLY C 1 174 ? 27.546 77.552 3.398 1.00 28.83 160 GLY C CA 1
ATOM 6112 C C . GLY C 1 174 ? 28.958 77.342 3.919 1.00 29.18 160 GLY C C 1
ATOM 6113 O O . GLY C 1 174 ? 29.561 78.260 4.477 1.00 29.45 160 GLY C O 1
ATOM 6114 N N . SER C 1 175 ? 29.483 76.132 3.733 1.00 29.45 161 SER C N 1
ATOM 6115 C CA . SER C 1 175 ? 30.750 75.729 4.340 1.00 29.94 161 SER C CA 1
ATOM 6116 C C . SER C 1 175 ? 31.972 75.949 3.450 1.00 30.33 161 SER C C 1
ATOM 6117 O O . SER C 1 175 ? 32.755 75.027 3.208 1.00 31.04 161 SER C O 1
ATOM 6120 N N . SER C 1 176 ? 32.126 77.173 2.960 1.00 30.07 162 SER C N 1
ATOM 6121 C CA . SER C 1 176 ? 33.396 77.601 2.389 1.00 29.58 162 SER C CA 1
ATOM 6122 C C . SER C 1 176 ? 34.264 78.139 3.526 1.00 29.20 162 SER C C 1
ATOM 6123 O O . SER C 1 176 ? 33.802 78.251 4.669 1.00 29.44 162 SER C O 1
ATOM 6126 N N . ALA C 1 177 ? 35.522 78.451 3.222 1.00 28.48 163 ALA C N 1
ATOM 6127 C CA . ALA C 1 177 ? 36.424 79.069 4.194 1.00 28.03 163 ALA C CA 1
ATOM 6128 C C . ALA C 1 177 ? 35.847 80.386 4.729 1.00 27.49 163 ALA C C 1
ATOM 6129 O O . ALA C 1 177 ? 35.950 80.679 5.920 1.00 27.64 163 ALA C O 1
ATOM 6131 N N . LEU C 1 178 ? 35.232 81.166 3.839 1.00 27.19 164 LEU C N 1
ATOM 6132 C CA . LEU C 1 178 ? 34.606 82.439 4.206 1.00 26.55 164 LEU C CA 1
ATOM 6133 C C . LEU C 1 178 ? 33.384 82.238 5.109 1.00 26.44 164 LEU C C 1
ATOM 6134 O O . LEU C 1 178 ? 33.233 82.928 6.116 1.00 26.16 164 LEU C O 1
ATOM 6139 N N . GLY C 1 179 ? 32.525 81.287 4.747 1.00 26.89 165 GLY C N 1
ATOM 6140 C CA . GLY C 1 179 ? 31.343 80.968 5.550 1.00 26.03 165 GLY C CA 1
ATOM 6141 C C . GLY C 1 179 ? 31.714 80.552 6.956 1.00 25.60 165 GLY C C 1
ATOM 6142 O O . GLY C 1 179 ? 31.100 80.989 7.927 1.00 25.65 165 GLY C O 1
ATOM 6143 N N . ALA C 1 180 ? 32.748 79.722 7.064 1.00 25.93 166 ALA C N 1
ATOM 6144 C CA . ALA C 1 180 ? 33.191 79.195 8.352 1.00 25.43 166 ALA C CA 1
ATOM 6145 C C . ALA C 1 180 ? 33.700 80.257 9.323 1.00 25.14 166 ALA C C 1
ATOM 6146 O O . ALA C 1 180 ? 33.779 80.010 10.529 1.00 24.65 166 ALA C O 1
ATOM 6148 N N . MET C 1 181 ? 34.016 81.445 8.808 1.00 26.42 167 MET C N 1
ATOM 6149 C CA . MET C 1 181 ? 34.422 82.572 9.658 1.00 27.04 167 MET C CA 1
ATOM 6150 C C . MET C 1 181 ? 33.370 82.918 10.711 1.00 26.27 167 MET C C 1
ATOM 6151 O O . MET C 1 181 ? 33.700 83.453 11.765 1.00 25.05 167 MET C O 1
ATOM 6156 N N . GLY C 1 182 ? 32.108 82.616 10.412 1.00 26.63 168 GLY C N 1
ATOM 6157 C CA . GLY C 1 182 ? 31.018 82.780 11.374 1.00 26.54 168 GLY C CA 1
ATOM 6158 C C . GLY C 1 182 ? 31.277 82.044 12.673 1.00 26.11 168 GLY C C 1
ATOM 6159 O O . GLY C 1 182 ? 30.956 82.542 13.752 1.00 27.39 168 GLY C O 1
ATOM 6160 N N . TYR C 1 183 ? 31.877 80.862 12.579 1.00 26.34 169 TYR C N 1
ATOM 6161 C CA . TYR C 1 183 ? 32.155 80.075 13.779 1.00 26.32 169 TYR C CA 1
ATOM 6162 C C . TYR C 1 183 ? 33.510 80.290 14.429 1.00 27.17 169 TYR C C 1
ATOM 6163 O O . TYR C 1 183 ? 33.695 79.968 15.606 1.00 27.55 169 TYR C O 1
ATOM 6172 N N . VAL C 1 184 ? 34.437 80.872 13.675 1.00 28.45 170 VAL C N 1
ATOM 6173 C CA . VAL C 1 184 ? 35.644 81.430 14.271 1.00 29.39 170 VAL C CA 1
ATOM 6174 C C . VAL C 1 184 ? 35.212 82.523 15.253 1.00 29.77 170 VAL C C 1
ATOM 6175 O O . VAL C 1 184 ? 35.623 82.521 16.414 1.00 29.86 170 VAL C O 1
ATOM 6179 N N . GLU C 1 185 ? 34.355 83.431 14.786 1.00 31.30 171 GLU C N 1
ATOM 6180 C CA . GLU C 1 185 ? 33.875 84.548 15.604 1.00 32.28 171 GLU C CA 1
ATOM 6181 C C . GLU C 1 185 ? 33.039 84.078 16.790 1.00 32.76 171 GLU C C 1
ATOM 6182 O O . GLU C 1 185 ? 33.118 84.659 17.874 1.00 33.68 171 GLU C O 1
ATOM 6184 N N . SER C 1 186 ? 32.256 83.020 16.581 1.00 32.92 172 SER C N 1
ATOM 6185 C CA . SER C 1 186 ? 31.423 82.437 17.636 1.00 33.94 172 SER C CA 1
ATOM 6186 C C . SER C 1 186 ? 32.255 81.886 18.799 1.00 33.55 172 SER C C 1
ATOM 6187 O O . SER C 1 186 ? 31.806 81.890 19.948 1.00 33.06 172 SER C O 1
ATOM 6190 N N . ALA C 1 187 ? 33.467 81.421 18.495 1.00 33.88 173 ALA C N 1
ATOM 6191 C CA . ALA C 1 187 ? 34.393 80.935 19.520 1.00 33.58 173 ALA C CA 1
ATOM 6192 C C . ALA C 1 187 ? 34.771 82.034 20.512 1.00 33.31 173 ALA C C 1
ATOM 6193 O O . ALA C 1 187 ? 34.952 81.764 21.702 1.00 33.25 173 ALA C O 1
ATOM 6195 N N . LEU C 1 188 ? 34.875 83.271 20.019 1.00 33.85 174 LEU C N 1
ATOM 6196 C CA . LEU C 1 188 ? 35.134 84.434 20.873 1.00 33.80 174 LEU C CA 1
ATOM 6197 C C . LEU C 1 188 ? 33.961 84.723 21.818 1.00 32.85 174 LEU C C 1
ATOM 6198 O O . LEU C 1 188 ? 34.173 85.054 22.985 1.00 32.29 174 LEU C O 1
ATOM 6203 N N . GLU C 1 189 ? 32.735 84.587 21.311 1.00 32.41 175 GLU C N 1
ATOM 6204 C CA . GLU C 1 189 ? 31.534 84.691 22.145 1.00 31.84 175 GLU C CA 1
ATOM 6205 C C . GLU C 1 189 ? 31.581 83.683 23.287 1.00 31.35 175 GLU C C 1
ATOM 6206 O O . GLU C 1 189 ? 31.380 84.037 24.453 1.00 30.83 175 GLU C O 1
ATOM 6212 N N . ILE C 1 190 ? 31.846 82.426 22.935 1.00 30.63 176 ILE C N 1
ATOM 6213 C CA . ILE C 1 190 ? 31.903 81.340 23.903 1.00 30.55 176 ILE C CA 1
ATOM 6214 C C . ILE C 1 190 ? 32.974 81.610 24.958 1.00 30.74 176 ILE C C 1
ATOM 6215 O O . ILE C 1 190 ? 32.698 81.524 26.153 1.00 30.01 176 ILE C O 1
ATOM 6220 N N . ALA C 1 191 ? 34.176 81.971 24.504 1.00 31.57 177 ALA C N 1
ATOM 6221 C CA . ALA C 1 191 ? 35.294 82.272 25.405 1.00 33.14 177 ALA C CA 1
ATOM 6222 C C . ALA C 1 191 ? 34.928 83.364 26.402 1.00 33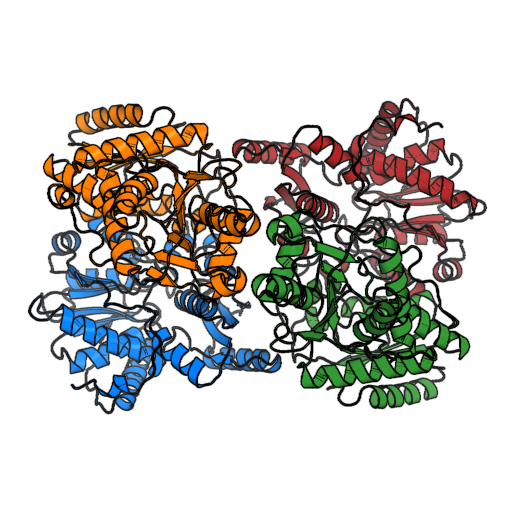.27 177 ALA C C 1
ATOM 6223 O O . ALA C 1 191 ? 35.185 83.231 27.602 1.00 34.12 177 ALA C O 1
ATOM 6225 N N . GLN C 1 192 ? 34.312 84.433 25.900 1.00 34.32 178 GLN C N 1
ATOM 6226 C CA . GLN C 1 192 ? 33.897 85.554 26.738 1.00 34.75 178 GLN C CA 1
ATOM 6227 C C . GLN C 1 192 ? 32.784 85.179 27.713 1.00 34.19 178 GLN C C 1
ATOM 6228 O O . GLN C 1 192 ? 32.803 85.597 28.868 1.00 33.61 178 GLN C O 1
ATOM 6234 N N . GLN C 1 193 ? 31.824 84.386 27.245 1.00 33.79 179 GLN C N 1
ATOM 6235 C CA . GLN C 1 193 ? 30.697 83.967 28.076 1.00 33.95 179 GLN C CA 1
ATOM 6236 C C . GLN C 1 193 ? 31.084 82.985 29.184 1.00 34.18 179 GLN C C 1
ATOM 6237 O O . GLN C 1 193 ? 30.417 82.929 30.217 1.00 33.82 179 GLN C O 1
ATOM 6243 N N . CYS C 1 194 ? 32.155 82.222 28.967 1.00 35.09 180 CYS C N 1
ATOM 6244 C CA . CYS C 1 194 ? 32.593 81.203 29.929 1.00 36.98 180 CYS C CA 1
ATOM 6245 C C . CYS C 1 194 ? 33.485 81.712 31.067 1.00 39.04 180 CYS C C 1
ATOM 6246 O O . CYS C 1 194 ? 33.522 81.102 32.140 1.00 38.64 180 CYS C O 1
ATOM 6249 N N . GLU C 1 195 ? 34.195 82.818 30.832 1.00 41.04 181 GLU C N 1
ATOM 6250 C CA . GLU C 1 195 ? 35.049 83.442 31.857 1.00 42.77 181 GLU C CA 1
ATOM 6251 C C . GLU C 1 195 ? 34.274 83.741 33.139 1.00 43.80 181 GLU C C 1
ATOM 6252 O O . GLU C 1 195 ? 33.169 84.291 33.091 1.00 45.21 181 GLU C O 1
ATOM 6255 N N . GLU C 1 196 ? 34.863 83.361 34.274 1.00 44.77 182 GLU C N 1
ATOM 6256 C CA . GLU C 1 196 ? 34.259 83.525 35.608 1.00 45.09 182 GLU C CA 1
ATOM 6257 C C . GLU C 1 196 ? 32.899 82.828 35.758 1.00 45.08 182 GLU C C 1
ATOM 6258 O O . GLU C 1 196 ? 32.178 83.053 36.735 1.00 45.90 182 GLU C O 1
ATOM 6260 N N . VAL C 1 197 ? 32.566 81.977 34.789 1.00 44.58 183 VAL C N 1
ATOM 6261 C CA . VAL C 1 197 ? 31.320 81.212 34.809 1.00 43.38 183 VAL C CA 1
ATOM 6262 C C . VAL C 1 197 ? 31.614 79.715 34.892 1.00 42.81 183 VAL C C 1
ATOM 6263 O O . VAL C 1 197 ? 31.179 79.047 35.835 1.00 41.68 183 VAL C O 1
ATOM 6267 N N . VAL C 1 198 ? 32.351 79.193 33.912 1.00 41.86 184 VAL C N 1
ATOM 6268 C CA . VAL C 1 198 ? 32.639 77.759 33.855 1.00 41.03 184 VAL C CA 1
ATOM 6269 C C . VAL C 1 198 ? 33.974 77.420 33.184 1.00 40.43 184 VAL C C 1
ATOM 6270 O O . VAL C 1 198 ? 34.303 77.943 32.116 1.00 40.35 184 VAL C O 1
ATOM 6274 N N . GLY C 1 199 ? 34.738 76.546 33.837 1.00 40.79 185 GLY C N 1
ATOM 6275 C CA . GLY C 1 199 ? 35.947 75.974 33.256 1.00 39.46 185 GLY C CA 1
ATOM 6276 C C . GLY C 1 199 ? 35.596 74.754 32.426 1.00 39.43 185 GLY C C 1
ATOM 6277 O O . GLY C 1 199 ? 35.493 73.642 32.957 1.00 39.23 185 GLY C O 1
ATOM 6278 N N . LEU C 1 200 ? 35.411 74.970 31.123 1.00 37.60 186 LEU C N 1
ATOM 6279 C CA . LEU C 1 200 ? 35.005 73.917 30.192 1.00 36.15 186 LEU C CA 1
ATOM 6280 C C . LEU C 1 200 ? 36.102 72.895 29.926 1.00 35.58 186 LEU C C 1
ATOM 6281 O O . LEU C 1 200 ? 37.279 73.250 29.802 1.00 35.49 186 LEU C O 1
ATOM 6286 N N . SER C 1 201 ? 35.695 71.633 29.818 1.00 34.00 187 SER C N 1
ATOM 6287 C CA A SER C 1 201 ? 36.603 70.556 29.451 0.50 33.10 187 SER C CA 1
ATOM 6288 C CA B SER C 1 201 ? 36.604 70.555 29.449 0.50 33.02 187 SER C CA 1
ATOM 6289 C C . SER C 1 201 ? 36.385 70.146 27.998 1.00 32.19 187 SER C C 1
ATOM 6290 O O . SER C 1 201 ? 37.342 69.908 27.257 1.00 31.83 187 SER C O 1
ATOM 6295 N N . SER C 1 202 ? 35.117 70.080 27.591 1.00 31.12 188 SER C N 1
ATOM 6296 C CA . SER C 1 202 ? 34.767 69.616 26.257 1.00 29.55 188 SER C CA 1
ATOM 6297 C C . SER C 1 202 ? 33.673 70.453 25.605 1.00 27.87 188 SER C C 1
ATOM 6298 O O . SER C 1 202 ? 32.861 71.080 26.283 1.00 27.32 188 SER C O 1
ATOM 6301 N N . VAL C 1 203 ? 33.678 70.444 24.278 1.00 27.25 189 VAL C N 1
ATOM 6302 C CA . VAL C 1 203 ? 32.644 71.071 23.463 1.00 27.38 189 VAL C CA 1
ATOM 6303 C C . VAL C 1 203 ? 32.176 70.035 22.448 1.00 26.78 189 VAL C C 1
ATOM 6304 O O . VAL C 1 203 ? 32.992 69.337 21.832 1.00 27.13 189 VAL C O 1
ATOM 6308 N N . VAL C 1 204 ? 30.859 69.921 22.295 1.00 25.63 190 VAL C N 1
ATOM 6309 C CA . VAL C 1 204 ? 30.265 68.969 21.365 1.00 24.62 190 VAL C CA 1
ATOM 6310 C C . VAL C 1 204 ? 29.451 69.720 20.314 1.00 24.50 190 VAL C C 1
ATOM 6311 O O . VAL C 1 204 ? 28.663 70.602 20.657 1.00 24.25 190 VAL C O 1
ATOM 6315 N N . VAL C 1 205 ? 29.658 69.364 19.045 1.00 23.89 191 VAL C N 1
ATOM 6316 C CA . VAL C 1 205 ? 28.945 69.955 17.912 1.00 24.29 191 VAL C CA 1
ATOM 6317 C C . VAL C 1 205 ? 28.722 68.915 16.806 1.00 24.48 191 VAL C C 1
ATOM 6318 O O . VAL C 1 205 ? 29.547 68.010 16.608 1.00 24.38 191 VAL C O 1
ATOM 6322 N N . ALA C 1 206 ? 27.594 69.033 16.105 1.00 24.08 192 ALA C N 1
ATOM 6323 C CA . ALA C 1 206 ? 27.326 68.224 14.922 1.00 24.64 192 ALA C CA 1
ATOM 6324 C C . ALA C 1 206 ? 28.322 68.576 13.809 1.00 25.33 192 ALA C C 1
ATOM 6325 O O . ALA C 1 206 ? 28.702 69.741 13.649 1.00 25.66 192 ALA C O 1
ATOM 6327 N N . SER C 1 207 ? 28.754 67.564 13.060 1.00 25.08 193 SER C N 1
ATOM 6328 C CA . SER C 1 207 ? 29.737 67.756 11.998 1.00 25.95 193 SER C CA 1
ATOM 6329 C C . SER C 1 207 ? 29.226 67.221 10.666 1.00 26.25 193 SER C C 1
ATOM 6330 O O . SER C 1 207 ? 29.180 66.005 10.449 1.00 25.86 193 SER C O 1
ATOM 6333 N N . GLY C 1 208 ? 28.833 68.136 9.781 1.00 25.98 194 GLY C N 1
ATOM 6334 C CA . GLY C 1 208 ? 28.269 67.779 8.486 1.00 27.16 194 GLY C CA 1
ATOM 6335 C C . GLY C 1 208 ? 29.119 68.299 7.348 1.00 28.55 194 GLY C C 1
ATOM 6336 O O . GLY C 1 208 ? 30.182 67.741 7.059 1.00 29.44 194 GLY C O 1
ATOM 6337 N N . SER C 1 209 ? 28.663 69.375 6.708 1.00 29.11 195 SER C N 1
ATOM 6338 C CA . SER C 1 209 ? 29.415 69.997 5.612 1.00 29.42 195 SER C CA 1
ATOM 6339 C C . SER C 1 209 ? 30.741 70.612 6.085 1.00 29.50 195 SER C C 1
ATOM 6340 O O . SER C 1 209 ? 31.535 71.075 5.263 1.00 31.40 195 SER C O 1
ATOM 6343 N N . ALA C 1 210 ? 30.945 70.626 7.407 1.00 28.72 196 ALA C N 1
ATOM 6344 C CA . ALA C 1 210 ? 32.242 70.874 8.074 1.00 28.23 196 ALA C CA 1
ATOM 6345 C C . ALA C 1 210 ? 32.534 72.301 8.545 1.00 27.21 196 ALA C C 1
ATOM 6346 O O . ALA C 1 210 ? 33.367 72.495 9.431 1.00 27.14 196 ALA C O 1
ATOM 6348 N N . GLY C 1 211 ? 31.840 73.285 7.974 1.00 26.21 197 GLY C N 1
ATOM 6349 C CA . GLY C 1 211 ? 32.063 74.698 8.299 1.00 25.16 197 GLY C CA 1
ATOM 6350 C C . GLY C 1 211 ? 32.034 75.038 9.779 1.00 24.46 197 GLY C C 1
ATOM 6351 O O . GLY C 1 211 ? 32.925 75.722 10.277 1.00 24.70 197 GLY C O 1
ATOM 6352 N N . THR C 1 212 ? 31.002 74.566 10.477 1.00 24.10 198 THR C N 1
ATOM 6353 C CA . THR C 1 212 ? 30.828 74.844 11.902 1.00 22.84 198 THR C CA 1
ATOM 6354 C C . THR C 1 212 ? 31.945 74.214 12.737 1.00 23.01 198 THR C C 1
ATOM 6355 O O . THR C 1 212 ? 32.525 74.867 13.610 1.00 22.63 198 THR C O 1
ATOM 6359 N N . HIS C 1 213 ? 32.227 72.942 12.465 1.00 23.15 199 HIS C N 1
ATOM 6360 C CA . HIS C 1 213 ? 33.298 72.210 13.140 1.00 23.37 199 HIS C CA 1
ATOM 6361 C C . HIS C 1 213 ? 34.624 72.893 12.933 1.00 22.54 199 HIS C C 1
ATOM 6362 O O . HIS C 1 213 ? 35.311 73.232 13.892 1.00 22.42 199 HIS C O 1
ATOM 6369 N N . ALA C 1 214 ? 34.977 73.100 11.668 1.00 23.48 200 ALA C N 1
ATOM 6370 C CA . ALA C 1 214 ? 36.282 73.651 11.286 1.00 23.77 200 ALA C CA 1
ATOM 6371 C C . ALA C 1 214 ? 36.442 75.091 11.765 1.00 24.65 200 ALA C C 1
ATOM 6372 O O . ALA C 1 214 ? 37.499 75.473 12.282 1.00 25.10 200 ALA C O 1
ATOM 6374 N N . GLY C 1 215 ? 35.373 75.874 11.626 1.00 24.30 201 GLY C N 1
ATOM 6375 C CA . GLY C 1 215 ? 35.332 77.231 12.153 1.00 24.06 201 GLY C CA 1
ATOM 6376 C C . GLY C 1 215 ? 35.603 77.292 13.643 1.00 23.61 201 GLY C C 1
ATOM 6377 O O . GLY C 1 215 ? 36.427 78.082 14.088 1.00 24.14 201 GLY C O 1
ATOM 6378 N N . LEU C 1 216 ? 34.910 76.452 14.415 1.00 23.53 202 LEU C N 1
ATOM 6379 C CA . LEU C 1 216 ? 35.141 76.352 15.855 1.00 23.28 202 LEU C CA 1
ATOM 6380 C C . LEU C 1 216 ? 36.528 75.804 16.189 1.00 23.69 202 LEU C C 1
ATOM 6381 O O . LEU C 1 216 ? 37.131 76.224 17.168 1.00 24.15 202 LEU C O 1
ATOM 6386 N N . ALA C 1 217 ? 37.012 74.857 15.389 1.00 24.53 203 ALA C N 1
ATOM 6387 C CA . ALA C 1 217 ? 38.333 74.262 15.602 1.00 25.19 203 ALA C CA 1
ATOM 6388 C C . ALA C 1 217 ? 39.422 75.333 15.593 1.00 26.31 203 ALA C C 1
ATOM 6389 O O . ALA C 1 217 ? 40.240 75.400 16.518 1.00 26.70 203 ALA C O 1
ATOM 6391 N N . VAL C 1 218 ? 39.398 76.176 14.560 1.00 27.37 204 VAL C N 1
ATOM 6392 C CA . VAL C 1 218 ? 40.378 77.258 14.388 1.00 27.87 204 VAL C CA 1
ATOM 6393 C C . VAL C 1 218 ? 40.216 78.291 15.497 1.00 28.70 204 VAL C C 1
ATOM 6394 O O . VAL C 1 218 ? 41.189 78.658 16.155 1.00 29.15 204 VAL C O 1
ATOM 6398 N N . GLY C 1 219 ? 38.981 78.735 15.720 1.00 29.62 205 GLY C N 1
ATOM 6399 C CA . GLY C 1 219 ? 38.687 79.691 16.780 1.00 30.07 205 GLY C CA 1
ATOM 6400 C C . GLY C 1 219 ? 39.045 79.200 18.169 1.00 30.83 205 GLY C C 1
ATOM 6401 O O . GLY C 1 219 ? 39.571 79.959 18.982 1.00 31.79 205 GLY C O 1
ATOM 6402 N N . LEU C 1 220 ? 38.758 77.930 18.446 1.00 31.08 206 LEU C N 1
ATOM 6403 C CA . LEU C 1 220 ? 38.982 77.369 19.781 1.00 31.46 206 LEU C CA 1
ATOM 6404 C C . LEU C 1 220 ? 40.451 77.045 20.070 1.00 32.26 206 LEU C C 1
ATOM 6405 O O . LEU C 1 220 ? 40.890 77.164 21.210 1.00 32.34 206 LEU C O 1
ATOM 6410 N N . GLU C 1 221 ? 41.196 76.631 19.048 1.00 33.61 207 GLU C N 1
ATOM 6411 C CA . GLU C 1 221 ? 42.644 76.422 19.193 1.00 35.39 207 GLU C CA 1
ATOM 6412 C C . GLU C 1 221 ? 43.320 77.728 19.619 1.00 36.49 207 GLU C C 1
ATOM 6413 O O . GLU C 1 221 ? 44.142 77.741 20.541 1.00 36.68 207 GLU C O 1
ATOM 6419 N N . HIS C 1 222 ? 42.947 78.821 18.953 1.00 37.06 208 HIS C N 1
ATOM 6420 C CA . HIS C 1 222 ? 43.502 80.144 19.245 1.00 37.74 208 HIS C CA 1
ATOM 6421 C C . HIS C 1 222 ? 43.071 80.722 20.569 1.00 38.08 208 HIS C C 1
ATOM 6422 O O . HIS C 1 222 ? 43.871 81.372 21.240 1.00 38.98 208 HIS C O 1
ATOM 6424 N N . LEU C 1 223 ? 41.820 80.487 20.971 1.00 38.05 209 LEU C N 1
ATOM 6425 C CA . LEU C 1 223 ? 41.246 81.184 22.135 1.00 37.23 209 LEU C CA 1
ATOM 6426 C C . LEU C 1 223 ? 41.029 80.348 23.400 1.00 36.27 209 LEU C C 1
ATOM 6427 O O . LEU C 1 223 ? 41.068 80.884 24.511 1.00 35.02 209 LEU C O 1
ATOM 6432 N N . MET C 1 224 ? 40.785 79.048 23.233 1.00 37.42 210 MET C N 1
ATOM 6433 C CA . MET C 1 224 ? 40.537 78.144 24.367 1.00 37.74 210 MET C CA 1
ATOM 6434 C C . MET C 1 224 ? 41.268 76.803 24.195 1.00 38.51 210 MET C C 1
ATOM 6435 O O . MET C 1 224 ? 40.637 75.745 24.301 1.00 38.02 210 MET C O 1
ATOM 6440 N N . PRO C 1 225 ? 42.601 76.837 23.957 1.00 38.24 211 PRO C N 1
ATOM 6441 C CA . PRO C 1 225 ? 43.341 75.646 23.498 1.00 37.87 211 PRO C CA 1
ATOM 6442 C C . PRO C 1 225 ? 43.301 74.419 24.423 1.00 37.05 211 PRO C C 1
ATOM 6443 O O . PRO C 1 225 ? 43.618 73.318 23.978 1.00 37.07 211 PRO C O 1
ATOM 6447 N N . ASP C 1 226 ? 42.920 74.608 25.684 1.00 37.57 212 ASP C N 1
ATOM 6448 C CA . ASP C 1 226 ? 42.781 73.496 26.631 1.00 38.81 212 ASP C CA 1
ATOM 6449 C C . ASP C 1 226 ? 41.492 72.675 26.457 1.00 37.98 212 ASP C C 1
ATOM 6450 O O . ASP C 1 226 ? 41.387 71.560 26.973 1.00 37.99 212 ASP C O 1
ATOM 6455 N N . VAL C 1 227 ? 40.518 73.224 25.735 1.00 36.12 213 VAL C N 1
ATOM 6456 C CA . VAL C 1 227 ? 39.213 72.570 25.578 1.00 34.50 213 VAL C CA 1
ATOM 6457 C C . VAL C 1 227 ? 39.223 71.564 24.427 1.00 32.99 213 VAL C C 1
ATOM 6458 O O . VAL C 1 227 ? 39.689 71.868 23.333 1.00 32.82 213 VAL C O 1
ATOM 6462 N N . GLU C 1 228 ? 38.702 70.366 24.687 1.00 32.07 214 GLU C N 1
ATOM 6463 C CA . GLU C 1 228 ? 38.571 69.336 23.661 1.00 31.54 214 GLU C CA 1
ATOM 6464 C C . GLU C 1 228 ? 37.301 69.561 22.840 1.00 30.90 214 GLU C C 1
ATOM 6465 O O . GLU C 1 228 ? 36.204 69.620 23.395 1.00 29.99 214 GLU C O 1
ATOM 6471 N N . LEU C 1 229 ? 37.459 69.687 21.525 1.00 29.32 215 LEU C N 1
ATOM 6472 C CA . LEU C 1 229 ? 36.327 69.849 20.618 1.00 29.41 215 LEU C CA 1
ATOM 6473 C C . LEU C 1 229 ? 36.013 68.538 19.903 1.00 28.90 215 LEU C C 1
ATOM 6474 O O . LEU C 1 229 ? 36.853 67.991 19.185 1.00 28.84 215 LEU C O 1
ATOM 6479 N N . ILE C 1 230 ? 34.791 68.048 20.105 1.00 28.18 216 ILE C N 1
ATOM 6480 C CA . ILE C 1 230 ? 34.341 66.802 19.489 1.00 28.31 216 ILE C CA 1
ATOM 6481 C C . ILE C 1 230 ? 33.277 67.071 18.427 1.00 27.18 216 ILE C C 1
ATOM 6482 O O . ILE C 1 230 ? 32.251 67.698 18.704 1.00 27.48 216 ILE C O 1
ATOM 6487 N N . GLY C 1 231 ? 33.536 66.604 17.212 1.00 26.79 217 GLY C N 1
ATOM 6488 C CA . GLY C 1 231 ? 32.535 66.631 16.152 1.00 26.01 217 GLY C CA 1
ATOM 6489 C C . GLY C 1 231 ? 31.840 65.287 16.050 1.00 26.14 217 GLY C C 1
ATOM 6490 O O . GLY C 1 231 ? 32.491 64.263 15.838 1.00 25.51 217 GLY C O 1
ATOM 6491 N N . VAL C 1 232 ? 30.519 65.282 16.227 1.00 24.76 218 VAL C N 1
ATOM 6492 C CA . VAL C 1 232 ? 29.714 64.080 15.987 1.00 24.17 218 VAL C CA 1
ATOM 6493 C C . VAL C 1 232 ? 29.250 64.126 14.538 1.00 23.81 218 VAL C C 1
ATOM 6494 O O . VAL C 1 232 ? 28.496 65.027 14.151 1.00 24.22 218 VAL C O 1
ATOM 6498 N N . THR C 1 233 ? 29.710 63.175 13.729 1.00 23.03 219 THR C N 1
ATOM 6499 C CA . THR C 1 233 ? 29.379 63.175 12.304 1.00 23.53 219 THR C CA 1
ATOM 6500 C C . THR C 1 233 ? 27.903 62.869 12.099 1.00 23.87 219 THR C C 1
ATOM 6501 O O . THR C 1 233 ? 27.299 62.134 12.885 1.00 24.06 219 THR C O 1
ATOM 6505 N N . VAL C 1 234 ? 27.334 63.441 11.043 1.00 24.00 220 VAL C N 1
ATOM 6506 C CA . VAL C 1 234 ? 25.920 63.252 10.740 1.00 24.52 220 VAL C CA 1
ATOM 6507 C C . VAL C 1 234 ? 25.706 62.656 9.354 1.00 25.14 220 VAL C C 1
ATOM 6508 O O . VAL C 1 234 ? 24.571 62.379 8.964 1.00 25.89 220 VAL C O 1
ATOM 6512 N N . SER C 1 235 ? 26.793 62.425 8.619 1.00 25.99 221 SER C N 1
ATOM 6513 C CA . SER C 1 235 ? 26.678 61.960 7.234 1.00 26.97 221 SER C CA 1
ATOM 6514 C C . SER C 1 235 ? 27.774 60.993 6.785 1.00 28.02 221 SER C C 1
ATOM 6515 O O . SER C 1 235 ? 27.586 60.254 5.816 1.00 29.00 221 SER C O 1
ATOM 6518 N N . ARG C 1 236 ? 28.907 61.005 7.483 1.00 29.14 222 ARG C N 1
ATOM 6519 C CA . ARG C 1 236 ? 30.113 60.300 7.031 1.00 30.03 222 ARG C CA 1
ATOM 6520 C C . ARG C 1 236 ? 30.867 59.619 8.167 1.00 29.85 222 ARG C C 1
ATOM 6521 O O . ARG C 1 236 ? 30.751 60.012 9.325 1.00 28.84 222 ARG C O 1
ATOM 6529 N N . SER C 1 237 ? 31.657 58.601 7.822 1.00 30.71 223 SER C N 1
ATOM 6530 C CA . SER C 1 237 ? 32.553 57.955 8.779 1.00 31.38 223 SER C CA 1
ATOM 6531 C C . SER C 1 237 ? 33.697 58.897 9.156 1.00 32.03 223 SER C C 1
ATOM 6532 O O . SER C 1 237 ? 33.914 59.914 8.492 1.00 32.09 223 SER C O 1
ATOM 6535 N N . VAL C 1 238 ? 34.420 58.549 10.220 1.00 33.57 224 VAL C N 1
ATOM 6536 C CA . VAL C 1 238 ? 35.609 59.294 10.651 1.00 34.88 224 VAL C CA 1
ATOM 6537 C C . VAL C 1 238 ? 36.606 59.479 9.499 1.00 36.42 224 VAL C C 1
ATOM 6538 O O . VAL C 1 238 ? 37.103 60.586 9.284 1.00 37.06 224 VAL C O 1
ATOM 6542 N N . ALA C 1 239 ? 36.869 58.402 8.756 1.00 37.53 225 ALA C N 1
ATOM 6543 C CA . ALA C 1 239 ? 37.840 58.410 7.653 1.00 38.44 225 ALA C CA 1
ATOM 6544 C C . ALA C 1 239 ? 37.414 59.275 6.468 1.00 39.51 225 ALA C C 1
ATOM 6545 O O . ALA C 1 239 ? 38.263 59.776 5.729 1.00 39.80 225 ALA C O 1
ATOM 6547 N N . GLU C 1 240 ? 36.104 59.436 6.283 1.00 40.40 226 GLU C N 1
ATOM 6548 C CA . GLU C 1 240 ? 35.569 60.283 5.216 1.00 39.65 226 GLU C CA 1
ATOM 6549 C C . GLU C 1 240 ? 35.518 61.756 5.630 1.00 37.80 226 GLU C C 1
ATOM 6550 O O . GLU C 1 240 ? 35.745 62.643 4.806 1.00 37.94 226 GLU C O 1
ATOM 6556 N N . GLN C 1 241 ? 35.223 62.003 6.905 1.00 36.24 227 GLN C N 1
ATOM 6557 C CA . GLN C 1 241 ? 34.986 63.358 7.416 1.00 35.53 227 GLN C CA 1
ATOM 6558 C C . GLN C 1 241 ? 36.258 64.095 7.856 1.00 36.12 227 GLN C C 1
ATOM 6559 O O . GLN C 1 241 ? 36.359 65.312 7.685 1.00 34.38 227 GLN C O 1
ATOM 6565 N N . LYS C 1 242 ? 37.221 63.360 8.411 1.00 36.69 228 LYS C N 1
ATOM 6566 C CA . LYS C 1 242 ? 38.457 63.969 8.922 1.00 37.66 228 LYS C CA 1
ATOM 6567 C C . LYS C 1 242 ? 39.279 64.739 7.871 1.00 38.12 228 LYS C C 1
ATOM 6568 O O . LYS C 1 242 ? 39.779 65.820 8.178 1.00 38.17 228 LYS C O 1
ATOM 6574 N N . PRO C 1 243 ? 39.418 64.198 6.638 1.00 39.59 229 PRO C N 1
ATOM 6575 C CA . PRO C 1 243 ? 40.108 64.979 5.602 1.00 39.85 229 PRO C CA 1
ATOM 6576 C C . PRO C 1 243 ? 39.371 66.263 5.211 1.00 40.84 229 PRO C C 1
ATOM 6577 O O . PRO C 1 243 ? 40.020 67.262 4.901 1.00 40.91 229 PRO C O 1
ATOM 6581 N N . LYS C 1 244 ? 38.038 66.235 5.229 1.00 41.19 230 LYS C N 1
ATOM 6582 C CA . LYS C 1 244 ? 37.228 67.414 4.893 1.00 40.29 230 LYS C CA 1
ATOM 6583 C C . LYS C 1 244 ? 37.320 68.504 5.959 1.00 38.66 230 LYS C C 1
ATOM 6584 O O . LYS C 1 244 ? 37.431 69.684 5.627 1.00 39.48 230 LYS C O 1
ATOM 6590 N N . VAL C 1 245 ? 37.278 68.105 7.231 1.00 36.13 231 VAL C N 1
ATOM 6591 C CA . VAL C 1 245 ? 37.376 69.048 8.354 1.00 34.45 231 VAL C CA 1
ATOM 6592 C C . VAL C 1 245 ? 38.775 69.668 8.441 1.00 34.64 231 VAL C C 1
ATOM 6593 O O . VAL C 1 245 ? 38.909 70.871 8.693 1.00 32.60 231 VAL C O 1
ATOM 6597 N N . ILE C 1 246 ? 39.802 68.841 8.237 1.00 34.26 232 ILE C N 1
ATOM 6598 C CA . ILE C 1 246 ? 41.193 69.312 8.202 1.00 34.03 232 ILE C CA 1
ATOM 6599 C C . ILE C 1 246 ? 41.417 70.267 7.024 1.00 33.81 232 ILE C C 1
ATOM 6600 O O . ILE C 1 246 ? 41.956 71.355 7.211 1.00 35.39 232 ILE C O 1
ATOM 6605 N N . ALA C 1 247 ? 40.981 69.870 5.827 1.00 33.52 233 ALA C N 1
ATOM 6606 C CA . ALA C 1 247 ? 41.164 70.687 4.620 1.00 33.91 233 ALA C CA 1
ATOM 6607 C C . ALA C 1 247 ? 40.510 72.062 4.736 1.00 34.06 233 ALA C C 1
ATOM 6608 O O . ALA C 1 247 ? 41.039 73.053 4.225 1.00 33.69 233 ALA C O 1
ATOM 6610 N N . LEU C 1 248 ? 39.364 72.114 5.411 1.00 33.15 234 LEU C N 1
ATOM 6611 C CA . LEU C 1 248 ? 38.672 73.370 5.663 1.00 31.88 234 LEU C CA 1
ATOM 6612 C C . LEU C 1 248 ? 39.353 74.155 6.790 1.00 31.49 234 LEU C C 1
ATOM 6613 O O . LEU C 1 248 ? 39.544 75.368 6.678 1.00 31.17 234 LEU C O 1
ATOM 6618 N N . GLN C 1 249 ? 39.730 73.454 7.859 1.00 30.91 235 GLN C N 1
ATOM 6619 C CA . GLN C 1 249 ? 40.502 74.029 8.970 1.00 30.80 235 GLN C CA 1
ATOM 6620 C C . GLN C 1 249 ? 41.758 74.750 8.453 1.00 32.07 235 GLN C C 1
ATOM 6621 O O . GLN C 1 249 ? 42.099 75.837 8.926 1.00 31.42 235 GLN C O 1
ATOM 6627 N N . GLN C 1 250 ? 42.423 74.138 7.473 1.00 32.80 236 GLN C N 1
ATOM 6628 C CA . GLN C 1 250 ? 43.651 74.688 6.890 1.00 33.37 236 GLN C CA 1
ATOM 6629 C C . GLN C 1 250 ? 43.357 75.859 5.953 1.00 33.65 236 GLN C C 1
ATOM 6630 O O . GLN C 1 250 ? 44.073 76.862 5.962 1.00 34.32 236 GLN C O 1
ATOM 6636 N N . ALA C 1 251 ? 42.306 75.725 5.147 1.00 33.67 237 ALA C N 1
ATOM 6637 C CA . ALA C 1 251 ? 41.864 76.802 4.265 1.00 33.41 237 ALA C CA 1
ATOM 6638 C C . ALA C 1 251 ? 41.472 78.043 5.068 1.00 33.24 237 ALA C C 1
ATOM 6639 O O . ALA C 1 251 ? 41.827 79.160 4.688 1.00 33.18 237 ALA C O 1
ATOM 6641 N N . ILE C 1 252 ? 40.755 77.835 6.175 1.00 32.71 238 ILE C N 1
ATOM 6642 C CA . ILE C 1 252 ? 40.397 78.910 7.111 1.00 31.95 238 ILE C CA 1
ATOM 6643 C C . ILE C 1 252 ? 41.659 79.576 7.653 1.00 32.14 238 ILE C C 1
ATOM 6644 O O . ILE C 1 252 ? 41.779 80.808 7.641 1.00 31.33 238 ILE C O 1
ATOM 6649 N N . ALA C 1 253 ? 42.591 78.749 8.125 1.00 31.92 239 ALA C N 1
ATOM 6650 C CA . ALA C 1 253 ? 43.879 79.215 8.642 1.00 32.68 239 ALA C CA 1
ATOM 6651 C C . ALA C 1 253 ? 44.608 80.084 7.619 1.00 32.36 239 ALA C C 1
ATOM 6652 O O . ALA C 1 253 ? 45.102 81.162 7.957 1.00 33.44 239 ALA C O 1
ATOM 6654 N N . GLY C 1 254 ? 44.650 79.614 6.371 1.00 32.25 240 GLY C N 1
ATOM 6655 C CA . GLY C 1 254 ? 45.303 80.329 5.268 1.00 32.26 240 GLY C CA 1
ATOM 6656 C C . GLY C 1 254 ? 44.679 81.679 4.960 1.00 33.18 240 GLY C C 1
ATOM 6657 O O . GLY C 1 254 ? 45.376 82.623 4.577 1.00 32.62 240 GLY C O 1
ATOM 6658 N N . GLN C 1 255 ? 43.362 81.766 5.136 1.00 33.81 241 GLN C N 1
ATOM 6659 C CA . GLN C 1 255 ? 42.615 83.003 4.925 1.00 34.69 241 GLN C CA 1
ATOM 6660 C C . GLN C 1 255 ? 42.898 84.028 6.016 1.00 34.18 241 GLN C C 1
ATOM 6661 O O . GLN C 1 255 ? 42.944 85.229 5.748 1.00 34.04 241 GLN C O 1
ATOM 6667 N N . LEU C 1 256 ? 43.082 83.548 7.243 1.00 32.97 242 LEU C N 1
ATOM 6668 C CA . LEU C 1 256 ? 43.326 84.425 8.383 1.00 33.66 242 LEU C CA 1
ATOM 6669 C C . LEU C 1 256 ? 44.819 84.658 8.596 1.00 33.87 242 LEU C C 1
ATOM 6670 O O . LEU C 1 256 ? 45.213 85.348 9.542 1.00 33.52 242 LEU C O 1
ATOM 6675 N N . ALA C 1 257 ? 45.633 84.097 7.699 1.00 33.63 243 ALA C N 1
ATOM 6676 C CA . ALA C 1 257 ? 47.096 84.076 7.832 1.00 34.49 243 ALA C CA 1
ATOM 6677 C C . ALA C 1 257 ? 47.515 83.570 9.219 1.00 34.72 243 ALA C C 1
ATOM 6678 O O . ALA C 1 257 ? 48.327 84.191 9.912 1.00 34.52 243 ALA C O 1
ATOM 6680 N N . LEU C 1 258 ? 46.929 82.439 9.611 1.00 34.38 244 LEU C N 1
ATOM 6681 C CA . LEU C 1 258 ? 47.182 81.805 10.904 1.00 34.98 244 LEU C CA 1
ATOM 6682 C C . LEU C 1 258 ? 47.597 80.344 10.710 1.00 34.80 244 LEU C C 1
ATOM 6683 O O . LEU C 1 258 ? 47.507 79.815 9.602 1.00 34.01 244 LEU C O 1
ATOM 6688 N N . THR C 1 259 ? 48.066 79.702 11.778 1.00 34.80 245 THR C N 1
ATOM 6689 C CA . THR C 1 259 ? 48.405 78.276 11.720 1.00 36.55 245 THR C CA 1
ATOM 6690 C C . THR C 1 259 ? 47.573 77.450 12.699 1.00 36.32 245 THR C C 1
ATOM 6691 O O . THR C 1 259 ? 47.605 77.681 13.910 1.00 37.03 245 THR C O 1
ATOM 6695 N N . ALA C 1 260 ? 46.832 76.490 12.154 1.00 35.92 246 ALA C N 1
ATOM 6696 C CA . ALA C 1 260 ? 46.016 75.588 12.958 1.00 34.59 246 ALA C CA 1
ATOM 6697 C C . ALA C 1 260 ? 46.624 74.188 12.984 1.00 33.76 246 ALA C C 1
ATOM 6698 O O . ALA C 1 260 ? 46.661 73.498 11.964 1.00 32.74 246 ALA C O 1
ATOM 6700 N N . THR C 1 261 ? 47.098 73.780 14.160 1.00 33.95 247 THR C N 1
ATOM 6701 C CA . THR C 1 261 ? 47.782 72.496 14.316 1.00 34.53 247 THR C CA 1
ATOM 6702 C C . THR C 1 261 ? 46.935 71.460 15.060 1.00 34.88 247 THR C C 1
ATOM 6703 O O . THR C 1 261 ? 47.143 70.254 14.895 1.00 34.22 247 THR C O 1
ATOM 6707 N N . ALA C 1 262 ? 45.982 71.937 15.864 1.00 34.40 248 ALA C N 1
ATOM 6708 C CA . ALA C 1 262 ? 45.182 71.074 16.742 1.00 34.68 248 ALA C CA 1
ATOM 6709 C C . ALA C 1 262 ? 44.568 69.888 16.007 1.00 34.46 248 ALA C C 1
ATOM 6710 O O . ALA C 1 262 ? 44.128 70.011 14.860 1.00 34.78 248 ALA C O 1
ATOM 6712 N N . ASP C 1 263 ? 44.567 68.736 16.673 1.00 34.99 249 ASP C N 1
ATOM 6713 C CA . ASP C 1 263 ? 43.959 67.528 16.130 1.00 34.21 249 ASP C CA 1
ATOM 6714 C C . ASP C 1 263 ? 42.446 67.687 16.041 1.00 32.71 249 ASP C C 1
ATOM 6715 O O . ASP C 1 263 ? 41.824 68.293 16.915 1.00 32.52 249 ASP C O 1
ATOM 6720 N N . ILE C 1 264 ? 41.875 67.153 14.970 1.00 31.46 250 ILE C N 1
ATOM 6721 C CA . ILE C 1 264 ? 40.429 67.083 14.808 1.00 31.28 250 ILE C CA 1
ATOM 6722 C C . ILE C 1 264 ? 39.937 65.777 15.434 1.00 31.28 250 ILE C C 1
ATOM 6723 O O . ILE C 1 264 ? 40.499 64.706 15.182 1.00 31.66 250 ILE C O 1
ATOM 6728 N N . HIS C 1 265 ? 38.896 65.876 16.254 1.00 31.38 251 HIS C N 1
ATOM 6729 C CA . HIS C 1 265 ? 38.292 64.708 16.885 1.00 31.32 251 HIS C CA 1
ATOM 6730 C C . HIS C 1 265 ? 36.882 64.513 16.420 1.00 30.54 251 HIS C C 1
ATOM 6731 O O . HIS C 1 265 ? 36.062 65.432 16.486 1.00 29.62 251 HIS C O 1
ATOM 6738 N N . LEU C 1 266 ? 36.596 63.305 15.942 1.00 29.12 252 LEU C N 1
ATOM 6739 C CA . LEU C 1 266 ? 35.284 62.965 15.407 1.00 28.81 252 LEU C CA 1
ATOM 6740 C C . LEU C 1 266 ? 34.775 61.659 16.004 1.00 28.29 252 LEU C C 1
ATOM 6741 O O . LEU C 1 266 ? 35.545 60.715 16.181 1.00 27.32 252 LEU C O 1
ATOM 6746 N N . TRP C 1 267 ? 33.484 61.617 16.332 1.00 27.62 253 TRP C N 1
ATOM 6747 C CA . TRP C 1 267 ? 32.823 60.358 16.686 1.00 26.58 253 TRP C CA 1
ATOM 6748 C C . TRP C 1 267 ? 31.785 60.055 15.643 1.00 26.70 253 TRP C C 1
ATOM 6749 O O . TRP C 1 267 ? 30.895 60.876 15.399 1.00 25.94 253 TRP C O 1
ATOM 6760 N N . ASP C 1 268 ? 31.882 58.882 15.017 1.00 26.74 254 ASP C N 1
ATOM 6761 C CA . ASP C 1 268 ? 31.013 58.543 13.885 1.00 26.61 254 ASP C CA 1
ATOM 6762 C C . ASP C 1 268 ? 29.969 57.460 14.169 1.00 25.94 254 ASP C C 1
ATOM 6763 O O . ASP C 1 268 ? 29.371 56.923 13.240 1.00 25.82 254 ASP C O 1
ATOM 6768 N N . ASP C 1 269 ? 29.756 57.154 15.444 1.00 26.71 255 ASP C N 1
ATOM 6769 C CA . ASP C 1 269 ? 28.928 56.009 15.846 1.00 27.80 255 ASP C CA 1
ATOM 6770 C C . ASP C 1 269 ? 27.439 56.333 15.932 1.00 27.22 255 ASP C C 1
ATOM 6771 O O . ASP C 1 269 ? 26.634 55.462 16.274 1.00 26.56 255 ASP C O 1
ATOM 6776 N N . TYR C 1 270 ? 27.072 57.571 15.614 1.00 26.07 256 TYR C N 1
ATOM 6777 C CA . TYR C 1 270 ? 25.754 58.078 16.006 1.00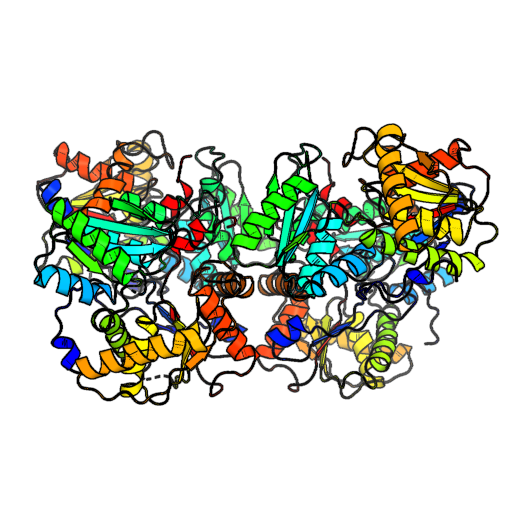 25.20 256 TYR C CA 1
ATOM 6778 C C . TYR C 1 270 ? 24.857 58.587 14.873 1.00 24.83 256 TYR C C 1
ATOM 6779 O O . TYR C 1 270 ? 23.862 59.267 15.134 1.00 24.72 256 TYR C O 1
ATOM 6788 N N . PHE C 1 271 ? 25.173 58.242 13.630 1.00 23.62 257 PHE C N 1
ATOM 6789 C CA . PHE C 1 271 ? 24.384 58.762 12.511 1.00 23.89 257 PHE C CA 1
ATOM 6790 C C . PHE C 1 271 ? 23.714 57.702 11.642 1.00 24.01 257 PHE C C 1
ATOM 6791 O O . PHE C 1 271 ? 22.955 58.042 10.735 1.00 22.65 257 PHE C O 1
ATOM 6799 N N . ALA C 1 272 ? 23.993 56.426 11.919 1.00 24.80 258 ALA C N 1
ATOM 6800 C CA . ALA C 1 272 ? 23.447 55.312 11.132 1.00 24.38 258 ALA C CA 1
ATOM 6801 C C . ALA C 1 272 ? 21.917 55.366 11.072 1.00 24.70 258 ALA C C 1
ATOM 6802 O O . ALA C 1 272 ? 21.281 55.721 12.063 1.00 24.92 258 ALA C O 1
ATOM 6804 N N . PRO C 1 273 ? 21.322 54.998 9.920 1.00 24.82 259 PRO C N 1
ATOM 6805 C CA . PRO C 1 273 ? 21.940 54.423 8.727 1.00 25.58 259 PRO C CA 1
ATOM 6806 C C . PRO C 1 273 ? 22.402 55.453 7.691 1.00 26.21 259 PRO C C 1
ATOM 6807 O O . PRO C 1 273 ? 22.676 55.088 6.545 1.00 26.97 259 PRO C O 1
ATOM 6811 N N . GLY C 1 274 ? 22.471 56.725 8.076 1.00 26.46 260 GLY C N 1
ATOM 6812 C CA . GLY C 1 274 ? 22.994 57.746 7.174 1.00 25.83 260 GLY C CA 1
ATOM 6813 C C . GLY C 1 274 ? 22.379 59.124 7.314 1.00 25.90 260 GLY C C 1
ATOM 6814 O O . GLY C 1 274 ? 21.481 59.339 8.130 1.00 25.01 260 GLY C O 1
ATOM 6815 N N . TYR C 1 275 ? 22.872 60.058 6.503 1.00 25.99 261 TYR C N 1
ATOM 6816 C CA . TYR C 1 275 ? 22.403 61.439 6.530 1.00 25.39 261 TYR C CA 1
ATOM 6817 C C . TYR C 1 275 ? 20.892 61.555 6.319 1.00 25.00 261 TYR C C 1
ATOM 6818 O O . TYR C 1 275 ? 20.335 60.958 5.401 1.00 23.91 261 TYR C O 1
ATOM 6827 N N . GLY C 1 276 ? 20.245 62.337 7.178 1.00 24.30 262 GLY C N 1
ATOM 6828 C CA . GLY C 1 276 ? 18.841 62.684 6.998 1.00 23.76 262 GLY C CA 1
ATOM 6829 C C . GLY C 1 276 ? 17.862 61.594 7.372 1.00 23.53 262 GLY C C 1
ATOM 6830 O O . GLY C 1 276 ? 16.667 61.733 7.143 1.00 22.95 262 GLY C O 1
ATOM 6831 N N . VAL C 1 277 ? 18.368 60.500 7.932 1.00 23.52 263 VAL C N 1
ATOM 6832 C CA . VAL C 1 277 ? 17.507 59.431 8.425 1.00 23.48 263 VAL C CA 1
ATOM 6833 C C . VAL C 1 277 ? 17.566 59.479 9.939 1.00 22.86 263 VAL C C 1
ATOM 6834 O O . VAL C 1 277 ? 18.648 59.376 10.508 1.00 22.94 263 VAL C O 1
ATOM 6838 N N . PRO C 1 278 ? 16.405 59.643 10.601 1.00 23.42 264 PRO C N 1
ATOM 6839 C CA . PRO C 1 278 ? 16.429 59.659 12.059 1.00 23.36 264 PRO C CA 1
ATOM 6840 C C . PRO C 1 278 ? 16.829 58.294 12.599 1.00 23.35 264 PRO C C 1
ATOM 6841 O O . PRO C 1 278 ? 16.655 57.278 11.914 1.00 24.06 264 PRO C O 1
ATOM 6845 N N . ASN C 1 279 ? 17.386 58.275 13.803 1.00 22.38 265 ASN C N 1
ATOM 6846 C CA . ASN C 1 279 ? 17.594 57.018 14.505 1.00 22.52 265 ASN C CA 1
ATOM 6847 C C . ASN C 1 279 ? 17.090 57.085 15.934 1.00 22.80 265 ASN C C 1
ATOM 6848 O O . ASN C 1 279 ? 16.749 58.163 16.429 1.00 22.83 265 ASN C O 1
ATOM 6853 N N . ASP C 1 280 ? 17.026 55.932 16.590 1.00 23.31 266 ASP C N 1
ATOM 6854 C CA . ASP C 1 280 ? 16.380 55.847 17.891 1.00 24.11 266 ASP C CA 1
ATOM 6855 C C . ASP C 1 280 ? 17.092 56.612 18.999 1.00 23.31 266 ASP C C 1
ATOM 6856 O O . ASP C 1 280 ? 16.441 57.307 19.774 1.00 22.89 266 ASP C O 1
ATOM 6861 N N . ALA C 1 281 ? 18.418 56.515 19.055 1.00 22.75 267 ALA C N 1
ATOM 6862 C CA . ALA C 1 281 ? 19.194 57.261 20.045 1.00 22.75 267 ALA C CA 1
ATOM 6863 C C . ALA C 1 281 ? 19.023 58.767 19.847 1.00 21.85 267 ALA C C 1
ATOM 6864 O O . ALA C 1 281 ? 18.928 59.522 20.818 1.00 22.23 267 ALA C O 1
ATOM 6866 N N . GLY C 1 282 ? 18.976 59.183 18.584 1.00 21.96 268 GLY C N 1
ATOM 6867 C CA . GLY C 1 282 ? 18.793 60.584 18.226 1.00 22.05 268 GLY C CA 1
ATOM 6868 C C . GLY C 1 282 ? 17.429 61.098 18.652 1.00 22.01 268 GLY C C 1
ATOM 6869 O O . GLY C 1 282 ? 17.323 62.169 19.249 1.00 21.38 268 GLY C O 1
ATOM 6870 N N . MET C 1 283 ? 16.389 60.324 18.352 1.00 22.07 269 MET C N 1
ATOM 6871 C CA . MET C 1 283 ? 15.029 60.706 18.731 1.00 23.18 269 MET C CA 1
ATOM 6872 C C . MET C 1 283 ? 14.837 60.664 20.241 1.00 22.27 269 MET C C 1
ATOM 6873 O O . MET C 1 283 ? 14.115 61.487 20.795 1.00 21.78 269 MET C O 1
ATOM 6878 N N . GLU C 1 284 ? 15.491 59.716 20.909 1.00 22.17 270 GLU C N 1
ATOM 6879 C CA . GLU C 1 284 ? 15.455 59.685 22.374 1.00 22.43 270 GLU C CA 1
ATOM 6880 C C . GLU C 1 284 ? 16.207 60.863 22.997 1.00 21.50 270 GLU C C 1
ATOM 6881 O O . GLU C 1 284 ? 15.816 61.361 24.053 1.00 21.73 270 GLU C O 1
ATOM 6887 N N . ALA C 1 285 ? 17.274 61.318 22.344 1.00 20.62 271 ALA C N 1
ATOM 6888 C CA . ALA C 1 285 ? 17.955 62.546 22.767 1.00 19.97 271 ALA C CA 1
ATOM 6889 C C . ALA C 1 285 ? 17.046 63.780 22.625 1.00 19.63 271 ALA C C 1
ATOM 6890 O O . ALA C 1 285 ? 17.000 64.628 23.526 1.00 19.07 271 ALA C O 1
ATOM 6892 N N . VAL C 1 286 ? 16.329 63.865 21.501 1.00 19.64 272 VAL C N 1
ATOM 6893 C CA . VAL C 1 286 ? 15.321 64.913 21.273 1.00 19.97 272 VAL C CA 1
ATOM 6894 C C . VAL C 1 286 ? 14.293 64.908 22.399 1.00 20.00 272 VAL C C 1
ATOM 6895 O O . VAL C 1 286 ? 13.992 65.953 22.983 1.00 19.64 272 VAL C O 1
ATOM 6899 N N . LYS C 1 287 ? 13.766 63.726 22.715 1.00 19.77 273 LYS C N 1
ATOM 6900 C CA . LYS C 1 287 ? 12.762 63.600 23.763 1.00 19.84 273 LYS C CA 1
ATOM 6901 C C . LYS C 1 287 ? 13.316 64.001 25.134 1.00 19.57 273 LYS C C 1
ATOM 6902 O O . LYS C 1 287 ? 12.632 64.668 25.910 1.00 19.17 273 LYS C O 1
ATOM 6908 N N . LEU C 1 288 ? 14.557 63.608 25.414 1.00 19.21 274 LEU C N 1
ATOM 6909 C CA . LEU C 1 288 ? 15.209 63.924 26.687 1.00 19.43 274 LEU C CA 1
ATOM 6910 C C . LEU C 1 288 ? 15.399 65.426 26.911 1.00 18.82 274 LEU C C 1
ATOM 6911 O O . LEU C 1 288 ? 15.136 65.929 28.003 1.00 18.49 274 LEU C O 1
ATOM 6916 N N . LEU C 1 289 ? 15.855 66.132 25.879 1.00 18.56 275 LEU C N 1
ATOM 6917 C CA . LEU C 1 289 ? 16.088 67.574 25.980 1.00 18.42 275 LEU C CA 1
ATOM 6918 C C . LEU C 1 289 ? 14.787 68.354 26.076 1.00 18.29 275 LEU C C 1
ATOM 6919 O O . LEU C 1 289 ? 14.699 69.336 26.815 1.00 17.93 275 LEU C O 1
ATOM 6924 N N . ALA C 1 290 ? 13.779 67.915 25.331 1.00 18.60 276 ALA C N 1
ATOM 6925 C CA . ALA C 1 290 ? 12.473 68.558 25.394 1.00 18.43 276 ALA C CA 1
ATOM 6926 C C . ALA C 1 290 ? 11.817 68.375 26.768 1.00 18.53 276 ALA C C 1
ATOM 6927 O O . ALA C 1 290 ? 11.346 69.343 27.352 1.00 18.12 276 ALA C O 1
ATOM 6929 N N . SER C 1 291 ? 11.813 67.146 27.289 1.00 18.67 277 SER C N 1
ATOM 6930 C CA . SER C 1 291 ? 11.136 66.859 28.559 1.00 19.64 277 SER C CA 1
ATOM 6931 C C . SER C 1 291 ? 11.887 67.361 29.795 1.00 19.46 277 SER C C 1
ATOM 6932 O O . SER C 1 291 ? 11.266 67.703 30.800 1.00 19.18 277 SER C O 1
ATOM 6935 N N . LEU C 1 292 ? 13.217 67.407 29.730 1.00 19.98 278 LEU C N 1
ATOM 6936 C CA . LEU C 1 292 ? 14.006 67.844 30.887 1.00 20.22 278 LEU C CA 1
ATOM 6937 C C . LEU C 1 292 ? 14.315 69.332 30.882 1.00 20.48 278 LEU C C 1
ATOM 6938 O O . LEU C 1 292 ? 14.458 69.942 31.944 1.00 21.50 278 LEU C O 1
ATOM 6943 N N . GLU C 1 293 ? 14.422 69.919 29.693 1.00 20.23 279 GLU C N 1
ATOM 6944 C CA . GLU C 1 293 ? 14.884 71.304 29.576 1.00 20.74 279 GLU C CA 1
ATOM 6945 C C . GLU C 1 293 ? 13.970 72.226 28.767 1.00 20.47 279 GLU C C 1
ATOM 6946 O O . GLU C 1 293 ? 14.190 73.442 28.717 1.00 20.24 279 GLU C O 1
ATOM 6952 N N . GLY C 1 294 ? 12.950 71.653 28.135 1.00 20.84 280 GLY C N 1
ATOM 6953 C CA . GLY C 1 294 ? 12.063 72.421 27.262 1.00 20.15 280 GLY C CA 1
ATOM 6954 C C . GLY C 1 294 ? 12.789 72.921 26.029 1.00 20.57 280 GLY C C 1
ATOM 6955 O O . GLY C 1 294 ? 12.368 73.895 25.406 1.00 20.68 280 GLY C O 1
ATOM 6956 N N . VAL C 1 295 ? 13.884 72.249 25.682 1.00 19.90 281 VAL C N 1
ATOM 6957 C CA . VAL C 1 295 ? 14.724 72.625 24.549 1.00 19.35 281 VAL C CA 1
ATOM 6958 C C . VAL C 1 295 ? 14.443 71.687 23.382 1.00 19.03 281 VAL C C 1
ATOM 6959 O O . VAL C 1 295 ? 14.325 70.477 23.573 1.00 18.59 281 VAL C O 1
ATOM 6963 N N . LEU C 1 296 ? 14.353 72.240 22.174 1.00 18.60 282 LEU C N 1
ATOM 6964 C CA . LEU C 1 296 ? 14.005 71.446 20.996 1.00 18.58 282 LEU C CA 1
ATOM 6965 C C . LEU C 1 296 ? 15.191 71.174 20.069 1.00 18.62 282 LEU C C 1
ATOM 6966 O O . LEU C 1 296 ? 15.733 72.096 19.458 1.00 18.21 282 LEU C O 1
ATOM 6971 N N . LEU C 1 297 ? 15.588 69.906 19.978 1.00 18.62 283 LEU C N 1
ATOM 6972 C CA . LEU C 1 297 ? 16.630 69.471 19.051 1.00 19.29 283 LEU C CA 1
ATOM 6973 C C . LEU C 1 297 ? 15.977 69.050 17.743 1.00 19.90 283 LEU C C 1
ATOM 6974 O O . LEU C 1 297 ? 14.814 69.377 17.503 1.00 20.84 283 LEU C O 1
ATOM 6979 N N . ASP C 1 298 ? 16.706 68.328 16.898 1.00 19.70 284 ASP C N 1
ATOM 6980 C CA . ASP C 1 298 ? 16.159 67.902 15.613 1.00 20.19 284 ASP C CA 1
ATOM 6981 C C . ASP C 1 298 ? 16.640 66.501 15.246 1.00 20.79 284 ASP C C 1
ATOM 6982 O O . ASP C 1 298 ? 17.658 66.051 15.764 1.00 20.49 284 ASP C O 1
ATOM 6987 N N . PRO C 1 299 ? 15.922 65.815 14.333 1.00 22.00 285 PRO C N 1
ATOM 6988 C CA . PRO C 1 299 ? 16.269 64.416 14.039 1.00 22.59 285 PRO C CA 1
ATOM 6989 C C . PRO C 1 299 ? 17.512 64.201 13.164 1.00 23.01 285 PRO C C 1
ATOM 6990 O O . PRO C 1 299 ? 18.068 63.101 13.158 1.00 23.29 285 PRO C O 1
ATOM 6994 N N . VAL C 1 300 ? 17.941 65.228 12.438 1.00 22.54 286 VAL C N 1
ATOM 6995 C CA . VAL C 1 300 ? 19.025 65.081 11.459 1.00 22.65 286 VAL C CA 1
ATOM 6996 C C . VAL C 1 300 ? 20.390 65.428 12.048 1.00 22.91 286 VAL C C 1
ATOM 6997 O O . VAL C 1 300 ? 21.380 64.735 11.793 1.00 23.25 286 VAL C O 1
ATOM 7001 N N . TYR C 1 301 ? 20.436 66.494 12.840 1.00 22.59 287 TYR C N 1
ATOM 7002 C CA . TYR C 1 301 ? 21.708 67.034 13.310 1.00 22.18 287 TYR C CA 1
ATOM 7003 C C . TYR C 1 301 ? 21.911 66.968 14.810 1.00 21.79 287 TYR C C 1
ATOM 7004 O O . TYR C 1 301 ? 22.693 66.152 15.293 1.00 21.08 287 TYR C O 1
ATOM 7013 N N . THR C 1 302 ? 21.206 67.834 15.538 1.00 20.53 288 THR C N 1
ATOM 7014 C CA . THR C 1 302 ? 21.453 68.035 16.967 1.00 20.16 288 THR C CA 1
ATOM 7015 C C . THR C 1 302 ? 21.038 66.858 17.854 1.00 19.45 288 THR C C 1
ATOM 7016 O O . THR C 1 302 ? 21.666 66.604 18.878 1.00 18.98 288 THR C O 1
ATOM 7020 N N . GLY C 1 303 ? 19.986 66.145 17.460 1.00 19.39 289 GLY C N 1
ATOM 7021 C CA . GLY C 1 303 ? 19.572 64.929 18.161 1.00 19.04 289 GLY C CA 1
ATOM 7022 C C . GLY C 1 303 ? 20.660 63.867 18.119 1.00 19.53 289 GLY C C 1
ATOM 7023 O O . GLY C 1 303 ? 20.982 63.252 19.139 1.00 18.95 289 GLY C O 1
ATOM 7024 N N . LYS C 1 304 ? 21.225 63.661 16.934 1.00 19.70 290 LYS C N 1
ATOM 7025 C CA . LYS C 1 304 ? 22.340 62.721 16.754 1.00 20.02 290 LYS C CA 1
ATOM 7026 C C . LYS C 1 304 ? 23.584 63.175 17.515 1.00 20.22 290 LYS C C 1
ATOM 7027 O O . LYS C 1 304 ? 24.205 62.376 18.222 1.00 20.62 290 LYS C O 1
ATOM 7033 N N . ALA C 1 305 ? 23.928 64.461 17.392 1.00 20.09 291 ALA C N 1
ATOM 7034 C CA . ALA C 1 305 ? 25.034 65.046 18.162 1.00 19.96 291 ALA C CA 1
ATOM 7035 C C . ALA C 1 305 ? 24.869 64.886 19.674 1.00 20.29 291 ALA C C 1
ATOM 7036 O O . ALA C 1 305 ? 25.834 64.540 20.373 1.00 20.32 291 ALA C O 1
ATOM 7038 N N . MET C 1 306 ? 23.654 65.115 20.180 1.00 19.96 292 MET C N 1
ATOM 7039 C CA . MET C 1 306 ? 23.384 64.978 21.616 1.00 20.19 292 MET C CA 1
ATOM 7040 C C . MET C 1 306 ? 23.413 63.519 22.073 1.00 20.36 292 MET C C 1
ATOM 7041 O O . MET C 1 306 ? 23.819 63.218 23.197 1.00 20.35 292 MET C O 1
ATOM 7046 N N . ALA C 1 307 ? 22.967 62.621 21.203 1.00 20.87 293 ALA C N 1
ATOM 7047 C CA . ALA C 1 307 ? 23.066 61.187 21.473 1.00 21.60 293 ALA C CA 1
ATOM 7048 C C . ALA C 1 307 ? 24.540 60.796 21.596 1.00 21.96 293 ALA C C 1
ATOM 7049 O O . ALA C 1 307 ? 24.902 59.955 22.420 1.00 21.40 293 ALA C O 1
ATOM 7051 N N . GLY C 1 308 ? 25.376 61.426 20.773 1.00 22.66 294 GLY C N 1
ATOM 7052 C CA . GLY C 1 308 ? 26.831 61.274 20.857 1.00 22.99 294 GLY C CA 1
ATOM 7053 C C . GLY C 1 308 ? 27.390 61.738 22.191 1.00 23.74 294 GLY C C 1
ATOM 7054 O O . GLY C 1 308 ? 28.206 61.042 22.794 1.00 24.65 294 GLY C O 1
ATOM 7055 N N . LEU C 1 309 ? 26.948 62.909 22.651 1.00 23.55 295 LEU C N 1
ATOM 7056 C CA . LEU C 1 309 ? 27.354 63.455 23.949 1.00 23.50 295 LEU C CA 1
ATOM 7057 C C . LEU C 1 309 ? 26.996 62.508 25.095 1.00 24.47 295 LEU C C 1
ATOM 7058 O O . LEU C 1 309 ? 27.820 62.232 25.980 1.00 23.75 295 LEU C O 1
ATOM 7063 N N . ILE C 1 310 ? 25.754 62.030 25.078 1.00 24.56 296 ILE C N 1
ATOM 7064 C CA . ILE C 1 310 ? 25.240 61.150 26.118 1.00 25.83 296 ILE C CA 1
ATOM 7065 C C . ILE C 1 310 ? 26.067 59.865 26.174 1.00 25.99 296 ILE C C 1
ATOM 7066 O O . ILE C 1 310 ? 26.537 59.472 27.241 1.00 26.89 296 ILE C O 1
ATOM 7071 N N . ASP C 1 311 ? 26.274 59.245 25.017 1.00 27.25 297 ASP C N 1
ATOM 7072 C CA . ASP C 1 311 ? 27.080 58.029 24.932 1.00 28.73 297 ASP C CA 1
ATOM 7073 C C . ASP C 1 311 ? 28.530 58.299 25.328 1.00 29.69 297 ASP C C 1
ATOM 7074 O O . ASP C 1 311 ? 29.197 57.431 25.904 1.00 29.89 297 ASP C O 1
ATOM 7079 N N . GLY C 1 312 ? 29.009 59.504 25.021 1.00 29.24 298 GLY C N 1
ATOM 7080 C CA . GLY C 1 312 ? 30.349 59.930 25.419 1.00 29.49 298 GLY C CA 1
ATOM 7081 C C . GLY C 1 312 ? 30.556 59.851 26.920 1.00 30.06 298 GLY C C 1
ATOM 7082 O O . GLY C 1 312 ? 31.618 59.435 27.386 1.00 30.29 298 GLY C O 1
ATOM 7083 N N . ILE C 1 313 ? 29.535 60.246 27.676 1.00 30.47 299 ILE C N 1
ATOM 7084 C CA . ILE C 1 313 ? 29.584 60.223 29.139 1.00 31.89 299 ILE C CA 1
ATOM 7085 C C . ILE C 1 313 ? 29.568 58.785 29.667 1.00 33.05 299 ILE C C 1
ATOM 7086 O O . ILE C 1 313 ? 30.358 58.428 30.547 1.00 33.45 299 ILE C O 1
ATOM 7091 N N . SER C 1 314 ? 28.674 57.969 29.115 1.00 33.11 300 SER C N 1
ATOM 7092 C CA . SER C 1 314 ? 28.523 56.578 29.540 1.00 34.01 300 SER C CA 1
ATOM 7093 C C . SER C 1 314 ? 29.742 55.721 29.224 1.00 34.37 300 SER C C 1
ATOM 7094 O O . SER C 1 314 ? 30.164 54.913 30.055 1.00 35.02 300 SER C O 1
ATOM 7097 N N . GLN C 1 315 ? 30.303 55.912 28.032 1.00 33.98 301 GLN C N 1
ATOM 7098 C CA . GLN C 1 315 ? 31.468 55.154 27.583 1.00 35.08 301 GLN C CA 1
ATOM 7099 C C . GLN C 1 315 ? 32.793 55.837 27.927 1.00 34.59 301 GLN C C 1
ATOM 7100 O O . GLN C 1 315 ? 33.852 55.407 27.459 1.00 34.33 301 GLN C O 1
ATOM 7106 N N . LYS C 1 316 ? 32.725 56.887 28.748 1.00 33.26 302 LYS C N 1
ATOM 7107 C CA . LYS C 1 316 ? 33.903 57.661 29.163 1.00 34.16 302 LYS C CA 1
ATOM 7108 C C . LYS C 1 316 ? 34.814 57.981 27.975 1.00 33.91 302 LYS C C 1
ATOM 7109 O O . LYS C 1 316 ? 36.013 57.677 27.984 1.00 33.02 302 LYS C O 1
ATOM 7115 N N . ARG C 1 317 ? 34.226 58.588 26.949 1.00 32.33 303 ARG C N 1
ATOM 7116 C CA . ARG C 1 317 ? 34.941 58.903 25.722 1.00 32.49 303 ARG C CA 1
ATOM 7117 C C . ARG C 1 317 ? 35.623 60.263 25.776 1.00 33.22 303 ARG C C 1
ATOM 7118 O O . ARG C 1 317 ? 36.518 60.539 24.980 1.00 33.43 303 ARG C O 1
ATOM 7126 N N . PHE C 1 318 ? 35.184 61.107 26.707 1.00 34.06 304 PHE C N 1
ATOM 7127 C CA . PHE C 1 318 ? 35.741 62.446 26.870 1.00 35.41 304 PHE C CA 1
ATOM 7128 C C . PHE C 1 318 ? 37.103 62.394 27.547 1.00 37.40 304 PHE C C 1
ATOM 7129 O O . PHE C 1 318 ? 37.428 61.413 28.219 1.00 37.10 304 PHE C O 1
ATOM 7137 N N . ASN C 1 319 ? 37.887 63.457 27.369 1.00 40.23 305 ASN C N 1
ATOM 7138 C CA . ASN C 1 319 ? 39.224 63.547 27.956 1.00 41.95 305 ASN C CA 1
ATOM 7139 C C . ASN C 1 319 ? 39.195 63.460 29.480 1.00 42.26 305 ASN C C 1
ATOM 7140 O O . ASN C 1 319 ? 40.064 62.832 30.081 1.00 42.56 305 ASN C O 1
ATOM 7145 N N . ASP C 1 320 ? 38.194 64.086 30.097 1.00 43.06 306 ASP C N 1
ATOM 7146 C CA . ASP C 1 320 ? 37.991 63.985 31.548 1.00 43.75 306 ASP C CA 1
ATOM 7147 C C . ASP C 1 320 ? 36.530 64.160 31.993 1.00 43.24 306 ASP C C 1
ATOM 7148 O O . ASP C 1 320 ? 35.615 64.154 31.170 1.00 43.96 306 ASP C O 1
ATOM 7153 N N . ASP C 1 321 ? 36.334 64.303 33.303 1.00 42.97 307 ASP C N 1
ATOM 7154 C CA . ASP C 1 321 ? 35.010 64.336 33.927 1.00 42.09 307 ASP C CA 1
ATOM 7155 C C . ASP C 1 321 ? 34.349 65.716 33.934 1.00 39.48 307 ASP C C 1
ATOM 7156 O O . ASP C 1 321 ? 33.265 65.880 34.492 1.00 39.02 307 ASP C O 1
ATOM 7161 N N . GLY C 1 322 ? 34.999 66.702 33.323 1.00 37.19 308 GLY C N 1
ATOM 7162 C CA . GLY C 1 322 ? 34.587 68.097 33.465 1.00 35.21 308 GLY C CA 1
ATOM 7163 C C . GLY C 1 322 ? 33.422 68.539 32.592 1.00 33.27 308 GLY C C 1
ATOM 7164 O O . GLY C 1 322 ? 32.866 67.734 31.836 1.00 32.58 308 GLY C O 1
ATOM 7165 N N . PRO C 1 323 ? 33.055 69.834 32.684 1.00 32.11 309 PRO C N 1
ATOM 7166 C CA . PRO C 1 323 ? 31.871 70.382 32.011 1.00 30.00 309 PRO C CA 1
ATOM 7167 C C . PRO C 1 323 ? 31.911 70.263 30.495 1.00 28.93 309 PRO C C 1
ATOM 7168 O O . PRO C 1 323 ? 32.968 70.429 29.879 1.00 28.63 309 PRO C O 1
ATOM 7172 N N . ILE C 1 324 ? 30.756 69.960 29.908 1.00 26.92 310 ILE C N 1
ATOM 7173 C CA . ILE C 1 324 ? 30.622 69.888 28.461 1.00 25.90 310 ILE C CA 1
ATOM 7174 C C . ILE C 1 324 ? 29.689 70.999 27.985 1.00 24.99 310 ILE C C 1
ATOM 7175 O O . ILE C 1 324 ? 28.659 71.260 28.603 1.00 24.80 310 ILE C O 1
ATOM 7180 N N . LEU C 1 325 ? 30.081 71.659 26.902 1.00 24.54 311 LEU C N 1
ATOM 7181 C CA . LEU C 1 325 ? 29.234 72.626 26.227 1.00 23.28 311 LEU C CA 1
ATOM 7182 C C . LEU C 1 325 ? 28.727 72.037 24.922 1.00 22.57 311 LEU C C 1
ATOM 7183 O O . LEU C 1 325 ? 29.512 71.702 24.024 1.00 22.34 311 LEU C O 1
ATOM 7188 N N . PHE C 1 326 ? 27.406 71.914 24.815 1.00 22.12 312 PHE C N 1
ATOM 7189 C CA . PHE C 1 326 ? 26.780 71.476 23.579 1.00 21.70 312 PHE C CA 1
ATOM 7190 C C . PHE C 1 326 ? 26.447 72.706 22.742 1.00 21.60 312 PHE C C 1
ATOM 7191 O O . PHE C 1 326 ? 25.824 73.646 23.241 1.00 21.79 312 PHE C O 1
ATOM 7199 N N . ILE C 1 327 ? 26.871 72.698 21.484 1.00 20.81 313 ILE C N 1
ATOM 7200 C CA . ILE C 1 327 ? 26.545 73.783 20.557 1.00 21.10 313 ILE C CA 1
ATOM 7201 C C . ILE C 1 327 ? 25.215 73.447 19.898 1.00 20.45 313 ILE C C 1
ATOM 7202 O O . ILE C 1 327 ? 25.140 72.526 19.084 1.00 20.67 313 ILE C O 1
ATOM 7207 N N . HIS C 1 328 ? 24.172 74.193 20.247 1.00 20.07 314 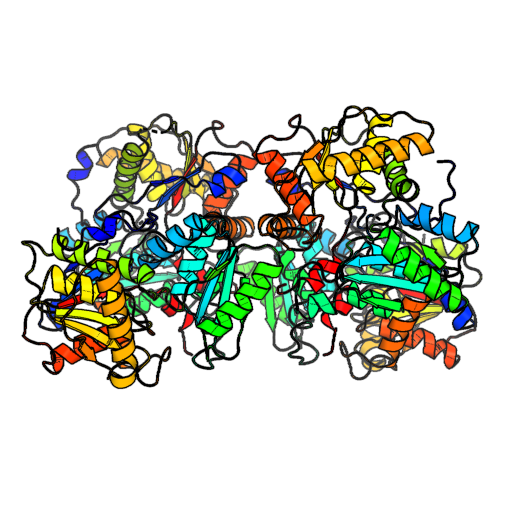HIS C N 1
ATOM 7208 C CA . HIS C 1 328 ? 22.881 74.005 19.593 1.00 20.01 314 HIS C CA 1
ATOM 7209 C C . HIS C 1 328 ? 22.805 74.733 18.283 1.00 20.30 314 HIS C C 1
ATOM 7210 O O . HIS C 1 328 ? 22.539 75.940 18.234 1.00 21.10 314 HIS C O 1
ATOM 7217 N N . THR C 1 329 ? 23.018 73.991 17.205 1.00 19.86 315 THR C N 1
ATOM 7218 C CA . THR C 1 329 ? 23.079 74.560 15.863 1.00 19.94 315 THR C CA 1
ATOM 7219 C C . THR C 1 329 ? 21.707 74.759 15.203 1.00 19.52 315 THR C C 1
ATOM 7220 O O . THR C 1 329 ? 21.622 75.299 14.092 1.00 19.45 315 THR C O 1
ATOM 7224 N N . GLY C 1 330 ? 20.647 74.299 15.872 1.00 19.48 316 GLY C N 1
ATOM 7225 C CA . GLY C 1 330 ? 19.269 74.492 15.405 1.00 19.68 316 GLY C CA 1
ATOM 7226 C C . GLY C 1 330 ? 18.565 73.265 14.841 1.00 19.75 316 GLY C C 1
ATOM 7227 O O . GLY C 1 330 ? 18.642 72.162 15.412 1.00 19.12 316 GLY C O 1
ATOM 7228 N N . GLY C 1 331 ? 17.863 73.471 13.725 1.00 19.04 317 GLY C N 1
ATOM 7229 C CA . GLY C 1 331 ? 17.258 72.386 12.956 1.00 19.50 317 GLY C CA 1
ATOM 7230 C C . GLY C 1 331 ? 15.836 71.980 13.298 1.00 19.84 317 GLY C C 1
ATOM 7231 O O . GLY C 1 331 ? 15.250 71.140 12.609 1.00 20.00 317 GLY C O 1
ATOM 7232 N N . ALA C 1 332 ? 15.270 72.577 14.344 1.00 19.93 318 ALA C N 1
ATOM 7233 C CA . ALA C 1 332 ? 13.937 72.183 14.836 1.00 19.79 318 ALA C CA 1
ATOM 7234 C C . ALA C 1 332 ? 12.769 72.192 13.824 1.00 19.63 318 ALA C C 1
ATOM 7235 O O . ALA C 1 332 ? 11.867 71.359 13.948 1.00 19.49 318 ALA C O 1
ATOM 7237 N N . PRO C 1 333 ? 12.767 73.111 12.826 1.00 19.19 319 PRO C N 1
ATOM 7238 C CA . PRO C 1 333 ? 11.692 73.020 11.822 1.00 19.38 319 PRO C CA 1
ATOM 7239 C C . PRO C 1 333 ? 11.573 71.649 11.144 1.00 19.31 319 PRO C C 1
ATOM 7240 O O . PRO C 1 333 ? 10.486 71.283 10.705 1.00 19.75 319 PRO C O 1
ATOM 7244 N N . ALA C 1 334 ? 12.675 70.900 11.077 1.00 18.44 320 ALA C N 1
ATOM 7245 C CA . ALA C 1 334 ? 12.658 69.527 10.550 1.00 18.17 320 ALA C CA 1
ATOM 7246 C C . ALA C 1 334 ? 11.807 68.536 11.356 1.00 18.04 320 ALA C C 1
ATOM 7247 O O . ALA C 1 334 ? 11.387 67.512 10.824 1.00 17.90 320 ALA C O 1
ATOM 7249 N N . LEU C 1 335 ? 11.552 68.821 12.630 1.00 17.79 321 LEU C N 1
ATOM 7250 C CA . LEU C 1 335 ? 10.690 67.945 13.427 1.00 18.54 321 LEU C CA 1
ATOM 7251 C C . LEU C 1 335 ? 9.321 67.766 12.769 1.00 18.61 321 LEU C C 1
ATOM 7252 O O . LEU C 1 335 ? 8.740 66.672 12.788 1.00 18.66 321 LEU C O 1
ATOM 7257 N N . PHE C 1 336 ? 8.824 68.841 12.164 1.00 18.36 322 PHE C N 1
ATOM 7258 C CA . PHE C 1 336 ? 7.486 68.853 11.572 1.00 18.39 322 PHE C CA 1
ATOM 7259 C C . PHE C 1 336 ? 7.447 68.172 10.209 1.00 18.72 322 PHE C C 1
ATOM 7260 O O . PHE C 1 336 ? 6.396 67.693 9.777 1.00 17.97 322 PHE C O 1
ATOM 7268 N N . ALA C 1 337 ? 8.600 68.122 9.545 1.00 18.80 323 ALA C N 1
ATOM 7269 C CA . ALA C 1 337 ? 8.719 67.428 8.269 1.00 18.82 323 ALA C CA 1
ATOM 7270 C C . ALA C 1 337 ? 8.892 65.920 8.452 1.00 19.07 323 ALA C C 1
ATOM 7271 O O . ALA C 1 337 ? 8.380 65.141 7.656 1.00 19.29 323 ALA C O 1
ATOM 7273 N N . TYR C 1 338 ? 9.617 65.521 9.496 1.00 19.35 324 TYR C N 1
ATOM 7274 C CA . TYR C 1 338 ? 9.898 64.103 9.758 1.00 20.24 324 TYR C CA 1
ATOM 7275 C C . TYR C 1 338 ? 8.734 63.360 10.409 1.00 21.14 324 TYR C C 1
ATOM 7276 O O . TYR C 1 338 ? 8.673 62.126 10.366 1.00 22.03 324 TYR C O 1
ATOM 7285 N N . HIS C 1 339 ? 7.811 64.116 10.999 1.00 21.62 325 HIS C N 1
ATOM 7286 C CA . HIS C 1 339 ? 6.604 63.554 11.596 1.00 22.50 325 HIS C CA 1
ATOM 7287 C C . HIS C 1 339 ? 5.607 63.193 10.521 1.00 23.10 325 HIS C C 1
ATOM 7288 O O . HIS C 1 339 ? 5.427 63.962 9.576 1.00 23.71 325 HIS C O 1
ATOM 7295 N N . PRO C 1 340 ? 4.931 62.027 10.645 1.00 23.43 326 PRO C N 1
ATOM 7296 C CA . PRO C 1 340 ? 5.060 60.987 11.673 1.00 23.71 326 PRO C CA 1
ATOM 7297 C C . PRO C 1 340 ? 6.192 59.994 11.398 1.00 23.72 326 PRO C C 1
ATOM 7298 O O . PRO C 1 340 ? 6.710 59.377 12.333 1.00 23.61 326 PRO C O 1
ATOM 7302 N N . HIS C 1 341 ? 6.549 59.845 10.123 1.00 24.06 327 HIS C N 1
ATOM 7303 C CA . HIS C 1 341 ? 7.640 58.976 9.687 1.00 25.33 327 HIS C CA 1
ATOM 7304 C C . HIS C 1 341 ? 8.117 59.386 8.322 1.00 25.45 327 HIS C C 1
ATOM 7305 O O . HIS C 1 341 ? 7.443 60.159 7.624 1.00 25.14 327 HIS C O 1
ATOM 7312 N N A VAL C 1 342 ? 9.318 58.904 8.001 0.50 26.35 328 VAL C N 1
ATOM 7313 N N B VAL C 1 342 ? 9.252 58.847 7.881 0.50 24.82 328 VAL C N 1
ATOM 7314 C CA A VAL C 1 342 ? 9.998 59.073 6.719 0.50 26.52 328 VAL C CA 1
ATOM 7315 C CA B VAL C 1 342 ? 9.700 59.055 6.501 0.50 24.03 328 VAL C CA 1
ATOM 7316 C C A VAL C 1 342 ? 9.802 60.432 6.046 0.50 26.98 328 VAL C C 1
ATOM 7317 C C B VAL C 1 342 ? 9.865 57.736 5.751 0.50 24.37 328 VAL C C 1
ATOM 7318 O O A VAL C 1 342 ? 10.546 61.377 6.313 0.50 27.13 328 VAL C O 1
ATOM 7319 O O B VAL C 1 342 ? 9.687 57.681 4.533 0.50 24.86 328 VAL C O 1
ATOM 7326 N N . MET D 1 15 ? 8.400 105.545 35.909 1.00 42.94 1 MET D N 1
ATOM 7327 C CA . MET D 1 15 ? 7.762 106.262 37.053 1.00 41.88 1 MET D CA 1
ATOM 7328 C C . MET D 1 15 ? 6.299 105.860 37.272 1.00 40.30 1 MET D C 1
ATOM 7329 O O . MET D 1 15 ? 5.965 105.381 38.353 1.00 40.17 1 MET D O 1
ATOM 7331 N N . PRO D 1 16 ? 5.426 106.031 36.252 1.00 38.73 2 PRO D N 1
ATOM 7332 C CA . PRO D 1 16 ? 4.012 105.731 36.518 1.00 38.02 2 PRO D CA 1
ATOM 7333 C C . PRO D 1 16 ? 3.720 104.236 36.712 1.00 36.85 2 PRO D C 1
ATOM 7334 O O . PRO D 1 16 ? 2.725 103.886 37.352 1.00 35.85 2 PRO D O 1
ATOM 7338 N N . LEU D 1 17 ? 4.586 103.376 36.178 1.00 35.45 3 LEU D N 1
ATOM 7339 C CA . LEU D 1 17 ? 4.378 101.925 36.225 1.00 35.24 3 LEU D CA 1
ATOM 7340 C C . LEU D 1 17 ? 5.264 101.213 37.259 1.00 35.63 3 LEU D C 1
ATOM 7341 O O . LEU D 1 17 ? 5.480 100.003 37.168 1.00 35.64 3 LEU D O 1
ATOM 7346 N N . HIS D 1 18 ? 5.744 101.964 38.251 1.00 36.58 4 HIS D N 1
ATOM 7347 C CA . HIS D 1 18 ? 6.689 101.455 39.260 1.00 37.61 4 HIS D CA 1
ATOM 7348 C C . HIS D 1 18 ? 6.162 100.328 40.118 1.00 36.85 4 HIS D C 1
ATOM 7349 O O . HIS D 1 18 ? 6.945 99.547 40.664 1.00 35.86 4 HIS D O 1
ATOM 7356 N N . HIS D 1 19 ? 4.837 100.229 40.246 1.00 36.14 5 HIS D N 1
ATOM 7357 C CA . HIS D 1 19 ? 4.208 99.140 41.006 1.00 35.58 5 HIS D CA 1
ATOM 7358 C C . HIS D 1 19 ? 4.345 97.784 40.355 1.00 35.07 5 HIS D C 1
ATOM 7359 O O . HIS D 1 19 ? 3.979 96.773 40.957 1.00 34.07 5 HIS D O 1
ATOM 7366 N N . LEU D 1 20 ? 4.870 97.750 39.127 1.00 34.55 6 LEU D N 1
ATOM 7367 C CA . LEU D 1 20 ? 5.197 96.495 38.434 1.00 35.19 6 LEU D CA 1
ATOM 7368 C C . LEU D 1 20 ? 6.218 95.653 39.191 1.00 36.19 6 LEU D C 1
ATOM 7369 O O . LEU D 1 20 ? 6.118 94.426 39.214 1.00 35.49 6 LEU D O 1
ATOM 7374 N N . THR D 1 21 ? 7.210 96.315 39.785 1.00 38.07 7 THR D N 1
ATOM 7375 C CA . THR D 1 21 ? 8.085 95.664 40.758 1.00 39.96 7 THR D CA 1
ATOM 7376 C C . THR D 1 21 ? 7.216 95.364 41.976 1.00 41.00 7 THR D C 1
ATOM 7377 O O . THR D 1 21 ? 6.247 96.076 42.231 1.00 44.64 7 THR D O 1
ATOM 7381 N N . ARG D 1 22 ? 7.563 94.322 42.725 1.00 41.45 8 ARG D N 1
ATOM 7382 C CA . ARG D 1 22 ? 6.703 93.782 43.787 1.00 41.35 8 ARG D CA 1
ATOM 7383 C C . ARG D 1 22 ? 6.038 92.505 43.296 1.00 40.13 8 ARG D C 1
ATOM 7384 O O . ARG D 1 22 ? 6.008 91.510 44.019 1.00 40.97 8 ARG D O 1
ATOM 7386 N N . PHE D 1 23 ? 5.506 92.535 42.071 1.00 39.46 9 PHE D N 1
ATOM 7387 C CA . PHE D 1 23 ? 5.063 91.310 41.408 1.00 37.22 9 PHE D CA 1
ATOM 7388 C C . PHE D 1 23 ? 6.288 90.448 41.113 1.00 35.41 9 PHE D C 1
ATOM 7389 O O . PHE D 1 23 ? 7.162 90.860 40.344 1.00 35.47 9 PHE D O 1
ATOM 7397 N N . PRO D 1 24 ? 6.372 89.258 41.739 1.00 33.60 10 PRO D N 1
ATOM 7398 C CA . PRO D 1 24 ? 7.500 88.391 41.418 1.00 32.91 10 PRO D CA 1
ATOM 7399 C C . PRO D 1 24 ? 7.392 87.916 39.974 1.00 31.60 10 PRO D C 1
ATOM 7400 O O . PRO D 1 24 ? 6.287 87.699 39.477 1.00 29.99 10 PRO D O 1
ATOM 7404 N N . ARG D 1 25 ? 8.525 87.799 39.295 1.00 31.14 11 ARG D N 1
ATOM 7405 C CA . ARG D 1 25 ? 8.529 87.287 37.931 1.00 30.57 11 ARG D CA 1
ATOM 7406 C C . ARG D 1 25 ? 9.783 86.465 37.666 1.00 29.44 11 ARG D C 1
ATOM 7407 O O . ARG D 1 25 ? 10.859 86.764 38.191 1.00 28.53 11 ARG D O 1
ATOM 7415 N N . LEU D 1 26 ? 9.628 85.410 36.877 1.00 28.66 12 LEU D N 1
ATOM 7416 C CA . LEU D 1 26 ? 10.761 84.594 36.471 1.00 28.99 12 LEU D CA 1
ATOM 7417 C C . LEU D 1 26 ? 11.383 85.202 35.222 1.00 29.69 12 LEU D C 1
ATOM 7418 O O . LEU D 1 26 ? 10.737 85.989 34.529 1.00 28.96 12 LEU D O 1
ATOM 7423 N N . GLU D 1 27 ? 12.637 84.858 34.941 1.00 30.34 13 GLU D N 1
ATOM 7424 C CA . GLU D 1 27 ? 13.299 85.377 33.749 1.00 31.69 13 GLU D CA 1
ATOM 7425 C C . GLU D 1 27 ? 13.376 84.320 32.647 1.00 31.37 13 GLU D C 1
ATOM 7426 O O . GLU D 1 27 ? 14.234 83.433 32.672 1.00 30.88 13 GLU D O 1
ATOM 7432 N N . PHE D 1 28 ? 12.458 84.422 31.690 1.00 29.77 14 PHE D N 1
ATOM 7433 C CA . PHE D 1 28 ? 12.400 83.514 30.549 1.00 30.27 14 PHE D CA 1
ATOM 7434 C C . PHE D 1 28 ? 12.897 84.197 29.279 1.00 31.09 14 PHE D C 1
ATOM 7435 O O . PHE D 1 28 ? 13.191 83.536 28.285 1.00 31.42 14 PHE D O 1
ATOM 7443 N N . ILE D 1 29 ? 12.970 85.524 29.309 1.00 32.52 15 ILE D N 1
ATOM 7444 C CA . ILE D 1 29 ? 13.342 86.295 28.123 1.00 33.80 15 ILE D CA 1
ATOM 7445 C C . ILE D 1 29 ? 14.712 86.962 28.280 1.00 34.57 15 ILE D C 1
ATOM 7446 O O . ILE D 1 29 ? 15.603 86.767 27.450 1.00 34.76 15 ILE D O 1
ATOM 7451 N N . GLY D 1 30 ? 14.880 87.732 29.352 1.00 35.60 16 GLY D N 1
ATOM 7452 C CA . GLY D 1 30 ? 16.113 88.483 29.572 1.00 35.65 16 GLY D CA 1
ATOM 7453 C C . GLY D 1 30 ? 16.059 89.841 28.899 1.00 35.27 16 GLY D C 1
ATOM 7454 O O . GLY D 1 30 ? 15.226 90.681 29.250 1.00 36.72 16 GLY D O 1
ATOM 7455 N N . ALA D 1 31 ? 16.945 90.053 27.927 1.00 34.06 17 ALA D N 1
ATOM 7456 C CA . ALA D 1 31 ? 17.051 91.330 27.220 1.00 32.16 17 ALA D CA 1
ATOM 7457 C C . ALA D 1 31 ? 15.766 91.669 26.455 1.00 30.84 17 ALA D C 1
ATOM 7458 O O . ALA D 1 31 ? 15.036 90.762 26.032 1.00 30.78 17 ALA D O 1
ATOM 7460 N N . PRO D 1 32 ? 15.473 92.975 26.288 1.00 28.66 18 PRO D N 1
ATOM 7461 C CA . PRO D 1 32 ? 14.322 93.367 25.475 1.00 26.65 18 PRO D CA 1
ATOM 7462 C C . PRO D 1 32 ? 14.410 92.776 24.071 1.00 25.34 18 PRO D C 1
ATOM 7463 O O . PRO D 1 32 ? 15.502 92.686 23.509 1.00 24.82 18 PRO D O 1
ATOM 7467 N N . THR D 1 33 ? 13.268 92.360 23.526 1.00 22.50 19 THR D N 1
ATOM 7468 C CA . THR D 1 33 ? 13.207 91.783 22.180 1.00 21.58 19 THR D CA 1
ATOM 7469 C C . THR D 1 33 ? 13.396 92.879 21.129 1.00 20.63 19 THR D C 1
ATOM 7470 O O . THR D 1 33 ? 13.073 94.042 21.389 1.00 20.76 19 THR D O 1
ATOM 7474 N N . PRO D 1 34 ? 13.923 92.519 19.939 1.00 20.63 20 PRO D N 1
ATOM 7475 C CA . PRO D 1 34 ? 14.164 93.506 18.883 1.00 20.61 20 PRO D CA 1
ATOM 7476 C C . PRO D 1 34 ? 12.937 94.328 18.503 1.00 20.48 20 PRO D C 1
ATOM 7477 O O . PRO D 1 34 ? 11.813 93.820 18.515 1.00 20.46 20 PRO D O 1
ATOM 7481 N N . LEU D 1 35 ? 13.163 95.597 18.181 1.00 20.08 21 LEU D N 1
ATOM 7482 C CA . LEU D 1 35 ? 12.160 96.414 17.516 1.00 20.13 21 LEU D CA 1
ATOM 7483 C C . LEU D 1 35 ? 12.801 96.903 16.230 1.00 20.26 21 LEU D C 1
ATOM 7484 O O . LEU D 1 35 ? 13.743 97.702 16.267 1.00 20.44 21 LEU D O 1
ATOM 7489 N N . GLU D 1 36 ? 12.298 96.406 15.101 1.00 20.23 22 GLU D N 1
ATOM 7490 C CA . GLU D 1 36 ? 12.979 96.536 13.813 1.00 19.96 22 GLU D CA 1
ATOM 7491 C C . GLU D 1 36 ? 12.149 97.312 12.808 1.00 19.47 22 GLU D C 1
ATOM 7492 O O . GLU D 1 36 ? 10.931 97.178 12.767 1.00 18.89 22 GLU D O 1
ATOM 7498 N N . TYR D 1 37 ? 12.820 98.112 11.984 1.00 19.14 23 TYR D N 1
ATOM 7499 C CA . TYR D 1 37 ? 12.180 98.708 10.824 1.00 18.81 23 TYR D CA 1
ATOM 7500 C C . TYR D 1 37 ? 12.011 97.646 9.737 1.00 18.27 23 TYR D C 1
ATOM 7501 O O . TYR D 1 37 ? 12.877 96.781 9.558 1.00 18.02 23 TYR D O 1
ATOM 7510 N N . LEU D 1 38 ? 10.890 97.694 9.022 1.00 17.22 24 LEU D N 1
ATOM 7511 C CA . LEU D 1 38 ? 10.648 96.783 7.910 1.00 16.99 24 LEU D CA 1
ATOM 7512 C C . LEU D 1 38 ? 10.663 97.579 6.597 1.00 16.59 24 LEU D C 1
ATOM 7513 O O . LEU D 1 38 ? 9.612 98.011 6.117 1.00 16.66 24 LEU D O 1
ATOM 7518 N N . PRO D 1 39 ? 11.862 97.788 6.016 1.00 17.02 25 PRO D N 1
ATOM 7519 C CA . PRO D 1 39 ? 11.980 98.706 4.878 1.00 16.70 25 PRO D CA 1
ATOM 7520 C C . PRO D 1 39 ? 11.264 98.253 3.602 1.00 16.56 25 PRO D C 1
ATOM 7521 O O . PRO D 1 39 ? 10.731 99.098 2.876 1.00 16.09 25 PRO D O 1
ATOM 7525 N N . ARG D 1 40 ? 11.252 96.946 3.333 1.00 16.53 26 ARG D N 1
ATOM 7526 C CA . ARG D 1 40 ? 10.641 96.432 2.105 1.00 17.24 26 ARG D CA 1
ATOM 7527 C C . ARG D 1 40 ? 9.118 96.467 2.201 1.00 16.92 26 ARG D C 1
ATOM 7528 O O . ARG D 1 40 ? 8.437 96.878 1.259 1.00 16.71 26 ARG D O 1
ATOM 7536 N N . LEU D 1 41 ? 8.589 96.042 3.345 1.00 16.24 27 LEU D N 1
ATOM 7537 C CA . LEU D 1 41 ? 7.156 96.149 3.596 1.00 16.02 27 LEU D CA 1
ATOM 7538 C C . LEU D 1 41 ? 6.687 97.607 3.568 1.00 15.87 27 LEU D C 1
ATOM 7539 O O . LEU D 1 41 ? 5.637 97.917 2.986 1.00 15.31 27 LEU D O 1
ATOM 7544 N N . SER D 1 42 ? 7.463 98.483 4.201 1.00 16.11 28 SER D N 1
ATOM 7545 C CA . SER D 1 42 ? 7.150 99.917 4.256 1.00 16.76 28 SER D CA 1
ATOM 7546 C C . SER D 1 42 ? 7.101 100.525 2.854 1.00 16.98 28 SER D C 1
ATOM 7547 O O . SER D 1 42 ? 6.184 101.279 2.525 1.00 16.79 28 SER D O 1
ATOM 7550 N N . ASP D 1 43 ? 8.100 100.188 2.038 1.00 17.17 29 ASP D N 1
ATOM 7551 C CA . ASP D 1 43 ? 8.140 100.608 0.632 1.00 17.59 29 ASP D CA 1
ATOM 7552 C C . ASP D 1 43 ? 6.887 100.146 -0.115 1.00 17.04 29 ASP D C 1
ATOM 7553 O O . ASP D 1 43 ? 6.295 100.903 -0.889 1.00 16.98 29 ASP D O 1
ATOM 7558 N N . TYR D 1 44 ? 6.480 98.904 0.124 1.00 16.32 30 TYR D N 1
ATOM 7559 C CA . TYR D 1 44 ? 5.301 98.365 -0.525 1.00 16.23 30 TYR D CA 1
ATOM 7560 C C . TYR D 1 44 ? 4.008 99.051 -0.059 1.00 16.18 30 TYR D C 1
ATOM 7561 O O . TYR D 1 44 ? 3.151 99.373 -0.871 1.00 16.11 30 TYR D O 1
ATOM 7570 N N . LEU D 1 45 ? 3.882 99.274 1.245 1.00 16.25 31 LEU D N 1
ATOM 7571 C CA . LEU D 1 45 ? 2.627 99.796 1.806 1.00 16.70 31 LEU D CA 1
ATOM 7572 C C . LEU D 1 45 ? 2.498 101.314 1.721 1.00 16.93 31 LEU D C 1
ATOM 7573 O O . LEU D 1 45 ? 1.394 101.854 1.875 1.00 17.67 31 LEU D O 1
ATOM 7578 N N . GLY D 1 46 ? 3.615 101.992 1.470 1.00 17.50 32 GLY D N 1
ATOM 7579 C CA . GLY D 1 46 ? 3.652 103.456 1.382 1.00 18.21 32 GLY D CA 1
ATOM 7580 C C . GLY D 1 46 ? 3.562 104.131 2.737 1.00 19.00 32 GLY D C 1
ATOM 7581 O O . GLY D 1 46 ? 3.131 105.280 2.843 1.00 18.85 32 GLY D O 1
ATOM 7582 N N . ARG D 1 47 ? 4.004 103.412 3.765 1.00 19.61 33 ARG D N 1
ATOM 7583 C CA . ARG D 1 47 ? 3.819 103.792 5.162 1.00 20.52 33 ARG D CA 1
ATOM 7584 C C . ARG D 1 47 ? 4.966 103.176 5.963 1.00 20.26 33 ARG D C 1
ATOM 7585 O O . ARG D 1 47 ? 5.352 102.040 5.700 1.00 19.88 33 ARG D O 1
ATOM 7593 N N . GLU D 1 48 ? 5.508 103.917 6.931 1.00 20.54 34 GLU D N 1
ATOM 7594 C CA . GLU D 1 48 ? 6.568 103.388 7.803 1.00 21.02 34 GLU D CA 1
ATOM 7595 C C . GLU D 1 48 ? 6.011 102.310 8.733 1.00 20.20 34 GLU D C 1
ATOM 7596 O O . GLU D 1 48 ? 5.090 102.571 9.512 1.00 18.51 34 GLU D O 1
ATOM 7602 N N . ILE D 1 49 ? 6.569 101.104 8.633 1.00 19.13 35 ILE D N 1
ATOM 7603 C CA . ILE D 1 49 ? 6.140 99.975 9.461 1.00 18.34 35 ILE D CA 1
ATOM 7604 C C . ILE D 1 49 ? 7.311 99.444 10.283 1.00 17.87 35 ILE D C 1
ATOM 7605 O O . ILE D 1 49 ? 8.387 99.160 9.747 1.00 17.45 35 ILE D O 1
ATOM 7610 N N . TYR D 1 50 ? 7.085 99.322 11.590 1.00 17.35 36 TYR D N 1
ATOM 7611 C CA . TYR D 1 50 ? 8.043 98.727 12.511 1.00 17.02 36 TYR D CA 1
ATOM 7612 C C . TYR D 1 50 ? 7.439 97.458 13.077 1.00 16.48 36 TYR D C 1
ATOM 7613 O O . TYR D 1 50 ? 6.219 97.266 13.025 1.00 15.80 36 TYR D O 1
ATOM 7622 N N . ILE D 1 51 ? 8.292 96.591 13.613 1.00 16.07 37 ILE D N 1
ATOM 7623 C CA . ILE D 1 51 ? 7.824 95.325 14.178 1.00 15.91 37 ILE D CA 1
ATOM 7624 C C . ILE D 1 51 ? 8.505 95.042 15.519 1.00 16.29 37 ILE D C 1
ATOM 7625 O O . ILE D 1 51 ? 9.731 95.185 15.660 1.00 16.48 37 ILE D O 1
ATOM 7630 N N . LYS D 1 52 ? 7.694 94.692 16.512 1.00 15.71 38 LYS D N 1
ATOM 7631 C CA . LYS D 1 52 ? 8.202 94.284 17.814 1.00 16.16 38 LYS D CA 1
ATOM 7632 C C . LYS D 1 52 ? 8.264 92.766 17.803 1.00 16.43 38 LYS D C 1
ATOM 7633 O O . LYS D 1 52 ? 7.241 92.099 17.689 1.00 16.89 38 LYS D O 1
ATOM 7639 N N . ARG D 1 53 ? 9.473 92.235 17.926 1.00 16.89 39 ARG D N 1
ATOM 7640 C CA . ARG D 1 53 ? 9.717 90.824 17.667 1.00 17.56 39 ARG D CA 1
ATOM 7641 C C . ARG D 1 53 ? 9.548 89.970 18.915 1.00 17.84 39 ARG D C 1
ATOM 7642 O O . ARG D 1 53 ? 10.513 89.387 19.413 1.00 18.03 39 ARG D O 1
ATOM 7650 N N . ASP D 1 54 ? 8.320 89.879 19.416 1.00 18.14 40 ASP D N 1
ATOM 7651 C CA . ASP D 1 54 ? 8.071 89.047 20.590 1.00 18.38 40 ASP D CA 1
ATOM 7652 C C . ASP D 1 54 ? 7.997 87.573 20.192 1.00 18.98 40 ASP D C 1
ATOM 7653 O O . ASP D 1 54 ? 7.873 86.690 21.049 1.00 19.31 40 ASP D O 1
ATOM 7658 N N . ASP D 1 55 ? 8.108 87.319 18.886 1.00 19.18 41 ASP D N 1
ATOM 7659 C CA . ASP D 1 55 ? 8.197 85.962 18.354 1.00 19.81 41 ASP D CA 1
ATOM 7660 C C . ASP D 1 55 ? 9.588 85.364 18.582 1.00 21.39 41 ASP D C 1
ATOM 7661 O O . ASP D 1 55 ? 9.781 84.149 18.460 1.00 21.37 41 ASP D O 1
ATOM 7666 N N . VAL D 1 56 ? 10.545 86.231 18.908 1.00 22.41 42 VAL D N 1
ATOM 7667 C CA . VAL D 1 56 ? 11.940 85.849 19.080 1.00 25.77 42 VAL D CA 1
ATOM 7668 C C . VAL D 1 56 ? 12.261 85.826 20.572 1.00 28.02 42 VAL D C 1
ATOM 7669 O O . VAL D 1 56 ? 12.833 86.774 21.127 1.00 30.50 42 VAL D O 1
ATOM 7673 N N . THR D 1 57 ? 11.851 84.747 21.221 1.00 29.73 43 THR D N 1
ATOM 7674 C CA . THR D 1 57 ? 12.207 84.498 22.610 1.00 29.46 43 THR D CA 1
ATOM 7675 C C . THR D 1 57 ? 12.824 83.096 22.698 1.00 29.68 43 THR D C 1
ATOM 7676 O O . THR D 1 57 ? 12.586 82.266 21.815 1.00 30.41 43 THR D O 1
ATOM 7680 N N . PRO D 1 58 ? 13.651 82.836 23.731 1.00 28.73 44 PRO D N 1
ATOM 7681 C CA . PRO D 1 58 ? 14.487 81.630 23.682 1.00 28.32 44 PRO D CA 1
ATOM 7682 C C . PRO D 1 58 ? 13.748 80.302 23.878 1.00 26.92 44 PRO D C 1
ATOM 7683 O O . PRO D 1 58 ? 14.279 79.254 23.509 1.00 27.89 44 PRO D O 1
ATOM 7687 N N . ILE D 1 59 ? 12.543 80.332 24.439 1.00 25.23 45 ILE D N 1
ATOM 7688 C CA . ILE D 1 59 ? 11.890 79.082 24.854 1.00 24.08 45 ILE D CA 1
ATOM 7689 C C . ILE D 1 59 ? 10.921 78.493 23.826 1.00 23.30 45 ILE D C 1
ATOM 7690 O O . ILE D 1 59 ? 9.915 79.113 23.473 1.00 22.60 45 ILE D O 1
ATOM 7695 N N . ALA D 1 60 ? 11.251 77.289 23.357 1.00 22.13 46 ALA D N 1
ATOM 7696 C CA . ALA D 1 60 ? 10.362 76.475 22.521 1.00 21.86 46 ALA D CA 1
ATOM 7697 C C . ALA D 1 60 ? 9.616 77.256 21.435 1.00 21.53 46 ALA D C 1
ATOM 7698 O O . ALA D 1 60 ? 8.377 77.232 21.373 1.00 20.54 46 ALA D O 1
ATOM 7700 N N . MET D 1 61 ? 10.388 77.942 20.595 1.00 20.89 47 MET D N 1
ATOM 7701 C CA . MET D 1 61 ? 9.882 78.672 19.422 1.00 21.31 47 MET D CA 1
ATOM 7702 C C . MET D 1 61 ? 9.150 79.985 19.726 1.00 21.27 47 MET D C 1
ATOM 7703 O O . MET D 1 61 ? 8.545 80.580 18.835 1.00 21.23 47 MET D O 1
ATOM 7708 N N . GLY D 1 62 ? 9.225 80.425 20.981 1.00 20.39 48 GLY D N 1
ATOM 7709 C CA . GLY D 1 62 ? 8.899 81.802 21.358 1.00 20.20 48 GLY D CA 1
ATOM 7710 C C . GLY D 1 62 ? 7.435 82.197 21.362 1.00 19.42 48 GLY D C 1
ATOM 7711 O O . GLY D 1 62 ? 6.549 81.359 21.178 1.00 19.30 48 GLY D O 1
ATOM 7712 N N . GLY D 1 63 ? 7.185 83.483 21.594 1.00 18.42 49 GLY D N 1
ATOM 7713 C CA . GLY D 1 63 ? 5.832 84.019 21.524 1.00 17.68 49 GLY D CA 1
ATOM 7714 C C . GLY D 1 63 ? 5.410 84.879 22.695 1.00 17.55 49 GLY D C 1
ATOM 7715 O O . GLY D 1 63 ? 6.070 84.918 23.749 1.00 16.77 49 GLY D O 1
ATOM 7716 N N . ASN D 1 64 ? 4.285 85.564 22.508 1.00 17.01 50 ASN D N 1
ATOM 7717 C CA . ASN D 1 64 ? 3.772 86.486 23.508 1.00 16.74 50 ASN D CA 1
ATOM 7718 C C . ASN D 1 64 ? 3.429 85.847 24.850 1.00 17.27 50 ASN D C 1
ATOM 7719 O O . ASN D 1 64 ? 3.576 86.479 25.892 1.00 17.25 50 ASN D O 1
ATOM 7748 N N . LEU D 1 66 ? 4.888 83.687 26.570 1.00 17.93 52 LEU D N 1
ATOM 7749 C CA A LEU D 1 66 ? 6.042 83.601 27.467 0.50 18.33 52 LEU D CA 1
ATOM 7750 C CA B LEU D 1 66 ? 6.040 83.604 27.470 0.50 18.27 52 LEU D CA 1
ATOM 7751 C C . LEU D 1 66 ? 6.107 84.793 28.431 1.00 18.55 52 LEU D C 1
ATOM 7752 O O . LEU D 1 66 ? 6.435 84.634 29.610 1.00 18.47 52 LEU D O 1
ATOM 7761 N N . ARG D 1 67 ? 5.782 85.984 27.930 1.00 18.26 53 ARG D N 1
ATOM 7762 C CA . ARG D 1 67 ? 5.770 87.189 28.760 1.00 18.63 53 ARG D CA 1
ATOM 7763 C C . ARG D 1 67 ? 4.804 87.061 29.931 1.00 18.35 53 ARG D C 1
ATOM 7764 O O . ARG D 1 67 ? 5.129 87.448 31.051 1.00 18.99 53 ARG D O 1
ATOM 7772 N N . LYS D 1 68 ? 3.619 86.513 29.664 1.00 18.32 54 LYS D N 1
ATOM 7773 C CA . LYS D 1 68 ? 2.621 86.274 30.702 1.00 18.50 54 LYS D CA 1
ATOM 7774 C C . LYS D 1 68 ? 3.089 85.213 31.693 1.00 18.51 54 LYS D C 1
ATOM 7775 O O . LYS D 1 68 ? 2.937 85.371 32.908 1.00 18.22 54 LYS D O 1
ATOM 7781 N N . LEU D 1 69 ? 3.675 84.145 31.159 1.00 18.37 55 LEU D N 1
ATOM 7782 C CA . LEU D 1 69 ? 4.146 83.021 31.965 1.00 18.30 55 LEU D CA 1
ATOM 7783 C C . LEU D 1 69 ? 5.198 83.411 33.009 1.00 18.88 55 LEU D C 1
ATOM 7784 O O . LEU D 1 69 ? 5.226 82.834 34.093 1.00 19.03 55 LEU D O 1
ATOM 7789 N N . GLU D 1 70 ? 6.039 84.402 32.699 1.00 19.58 56 GLU D N 1
ATOM 7790 C CA . GLU D 1 70 ? 7.012 84.915 33.676 1.00 20.02 56 GLU D CA 1
ATOM 7791 C C . GLU D 1 70 ? 6.327 85.258 35.001 1.00 20.02 56 GLU D C 1
ATOM 7792 O O . GLU D 1 70 ? 6.820 84.911 36.076 1.00 19.41 56 GLU D O 1
ATOM 7798 N N . PHE D 1 71 ? 5.175 85.915 34.908 1.00 19.67 57 PHE D N 1
ATOM 7799 C CA . PHE D 1 71 ? 4.412 86.325 36.084 1.00 19.63 57 PHE D CA 1
ATOM 7800 C C . PHE D 1 71 ? 3.577 85.187 36.667 1.00 19.77 57 PHE D C 1
ATOM 7801 O O . PHE D 1 71 ? 3.565 84.972 37.888 1.00 19.34 57 PHE D O 1
ATOM 7809 N N . LEU D 1 72 ? 2.897 84.451 35.793 1.00 19.61 58 LEU D N 1
ATOM 7810 C CA . LEU D 1 72 ? 2.024 83.358 36.221 1.00 19.99 58 LEU D CA 1
ATOM 7811 C C . LEU D 1 72 ? 2.779 82.215 36.901 1.00 20.17 58 LEU D C 1
ATOM 7812 O O . LEU D 1 72 ? 2.342 81.720 37.942 1.00 19.73 58 LEU D O 1
ATOM 7817 N N . VAL D 1 73 ? 3.905 81.803 36.322 1.00 20.53 59 VAL D N 1
ATOM 7818 C CA . VAL D 1 73 ? 4.665 80.679 36.886 1.00 20.50 59 VAL D CA 1
ATOM 7819 C C . VAL D 1 73 ? 5.387 81.067 38.180 1.00 21.15 59 VAL D C 1
ATOM 7820 O O . VAL D 1 73 ? 5.533 80.237 39.081 1.00 21.09 59 VAL D O 1
ATOM 7824 N N . ALA D 1 74 ? 5.822 82.324 38.270 1.00 21.69 60 ALA D N 1
ATOM 7825 C CA . ALA D 1 74 ? 6.371 82.866 39.517 1.00 22.23 60 ALA D CA 1
ATOM 7826 C C . ALA D 1 74 ? 5.346 82.749 40.639 1.00 22.97 60 ALA D C 1
ATOM 7827 O O . ALA D 1 74 ? 5.682 82.339 41.760 1.00 22.57 60 ALA D O 1
ATOM 7829 N N . ASP D 1 75 ? 4.094 83.090 40.321 1.00 22.71 61 ASP D N 1
ATOM 7830 C CA . ASP D 1 75 ? 2.978 82.971 41.252 1.00 23.23 61 ASP D CA 1
ATOM 7831 C C . ASP D 1 75 ? 2.759 81.507 41.648 1.00 23.46 61 ASP D C 1
ATOM 7832 O O . ASP D 1 75 ? 2.553 81.209 42.829 1.00 23.51 61 ASP D O 1
ATOM 7837 N N . ALA D 1 76 ? 2.825 80.607 40.663 1.00 23.17 62 ALA D N 1
ATOM 7838 C CA . ALA D 1 76 ? 2.676 79.169 40.905 1.00 23.61 62 ALA D CA 1
ATOM 7839 C C . ALA D 1 76 ? 3.715 78.665 41.897 1.00 24.02 62 ALA D C 1
ATOM 7840 O O . ALA D 1 76 ? 3.366 77.988 42.864 1.00 24.51 62 ALA D O 1
ATOM 7842 N N . LEU D 1 77 ? 4.980 79.014 41.661 1.00 25.05 63 LEU D N 1
ATOM 7843 C CA . LEU D 1 77 ? 6.083 78.614 42.545 1.00 26.26 63 LEU D CA 1
ATOM 7844 C C . LEU D 1 77 ? 5.948 79.200 43.951 1.00 27.12 63 LEU D C 1
ATOM 7845 O O . LEU D 1 77 ? 6.242 78.523 44.937 1.00 27.59 63 LEU D O 1
ATOM 7850 N N . ARG D 1 78 ? 5.483 80.447 44.036 1.00 28.09 64 ARG D N 1
ATOM 7851 C CA . ARG D 1 78 ? 5.201 81.091 45.324 1.00 30.16 64 ARG D CA 1
ATOM 7852 C C . ARG D 1 78 ? 4.162 80.312 46.142 1.00 29.85 64 ARG D C 1
ATOM 7853 O O . ARG D 1 78 ? 4.284 80.210 47.366 1.00 29.26 64 ARG D O 1
ATOM 7858 N N . GLU D 1 79 ? 3.154 79.767 45.458 1.00 30.64 65 GLU D N 1
ATOM 7859 C CA A GLU D 1 79 ? 2.097 78.974 46.091 0.50 30.58 65 GLU D CA 1
ATOM 7860 C CA B GLU D 1 79 ? 2.110 78.989 46.124 0.50 31.04 65 GLU D CA 1
ATOM 7861 C C . GLU D 1 79 ? 2.552 77.546 46.386 1.00 30.48 65 GLU D C 1
ATOM 7862 O O . GLU D 1 79 ? 1.841 76.784 47.045 1.00 31.43 65 GLU D O 1
ATOM 7873 N N . GLY D 1 80 ? 3.730 77.183 45.883 1.00 29.67 66 GLY D N 1
ATOM 7874 C CA . GLY D 1 80 ? 4.280 75.840 46.072 1.00 29.03 66 GLY D CA 1
ATOM 7875 C C . GLY D 1 80 ? 3.695 74.794 45.135 1.00 28.67 66 GLY D C 1
ATOM 7876 O O . GLY D 1 80 ? 3.695 73.600 45.447 1.00 28.57 66 GLY D O 1
ATOM 7877 N N . ALA D 1 81 ? 3.193 75.239 43.984 1.00 27.70 67 ALA D N 1
ATOM 7878 C CA . ALA D 1 81 ? 2.616 74.327 43.000 1.00 26.49 67 ALA D CA 1
ATOM 7879 C C . ALA D 1 81 ? 3.686 73.480 42.328 1.00 26.04 67 ALA D C 1
ATOM 7880 O O . ALA D 1 81 ? 4.820 73.930 42.136 1.00 25.80 67 ALA D O 1
ATOM 7882 N N . ASP D 1 82 ? 3.322 72.250 41.978 1.00 25.39 68 ASP D N 1
ATOM 7883 C CA . ASP D 1 82 ? 4.218 71.357 41.243 1.00 25.58 68 ASP D CA 1
ATOM 7884 C C . ASP D 1 82 ? 3.632 70.931 39.895 1.00 24.37 68 ASP D C 1
ATOM 7885 O O . ASP D 1 82 ? 4.247 70.152 39.161 1.00 23.39 68 ASP D O 1
ATOM 7890 N N . THR D 1 83 ? 2.439 71.443 39.591 1.00 24.06 69 THR D N 1
ATOM 7891 C CA . THR D 1 83 ? 1.715 71.104 38.368 1.00 23.94 69 THR D CA 1
ATOM 7892 C C . THR D 1 83 ? 1.035 72.347 37.785 1.00 23.15 69 THR D C 1
ATOM 7893 O O . THR D 1 83 ? 0.360 73.091 38.500 1.00 24.50 69 THR D O 1
ATOM 7897 N N . LEU D 1 84 ? 1.223 72.565 36.489 1.00 21.66 70 LEU D N 1
ATOM 7898 C CA . LEU D 1 84 ? 0.513 73.628 35.774 1.00 20.72 70 LEU D CA 1
ATOM 7899 C C . LEU D 1 84 ? -0.621 73.028 34.953 1.00 20.68 70 LEU D C 1
ATOM 7900 O O . LEU D 1 84 ? -0.423 72.041 34.241 1.00 20.15 70 LEU D O 1
ATOM 7905 N N . ILE D 1 85 ? -1.812 73.609 35.073 1.00 20.26 71 ILE D N 1
ATOM 7906 C CA . ILE D 1 85 ? -2.961 73.161 34.296 1.00 20.50 71 ILE D CA 1
ATOM 7907 C C . ILE D 1 85 ? -3.490 74.322 33.475 1.00 20.17 71 ILE D C 1
ATOM 7908 O O . ILE D 1 85 ? -3.721 75.412 34.007 1.00 19.26 71 ILE D O 1
ATOM 7913 N N . THR D 1 86 ? -3.657 74.083 32.178 1.00 20.31 72 THR D N 1
ATOM 7914 C CA . THR D 1 86 ? -4.228 75.089 31.292 1.00 20.32 72 THR D CA 1
ATOM 7915 C C . THR D 1 86 ? -5.028 74.459 30.151 1.00 20.45 72 THR D C 1
ATOM 7916 O O . THR D 1 86 ? -5.126 73.235 30.049 1.00 20.71 72 THR D O 1
ATOM 7920 N N . ALA D 1 87 ? -5.617 75.304 29.310 1.00 19.42 73 ALA D N 1
ATOM 7921 C CA . ALA D 1 87 ? -6.491 74.831 28.253 1.00 18.88 73 ALA D CA 1
ATOM 7922 C C . ALA D 1 87 ? -6.308 75.656 26.993 1.00 18.54 73 ALA D C 1
ATOM 7923 O O . ALA D 1 87 ? -5.831 76.792 27.049 1.00 18.77 73 ALA D O 1
ATOM 7925 N N . GLY D 1 88 ? -6.696 75.074 25.865 1.00 18.08 74 GLY D N 1
ATOM 7926 C CA . GLY D 1 88 ? -6.686 75.771 24.581 1.00 18.03 74 GLY D CA 1
ATOM 7927 C C . GLY D 1 88 ? -7.046 74.862 23.424 1.00 17.60 74 GLY D C 1
ATOM 7928 O O . GLY D 1 88 ? -7.408 73.694 23.616 1.00 18.07 74 GLY D O 1
ATOM 7929 N N . ALA D 1 89 ? -6.947 75.397 22.211 1.00 17.44 75 ALA D N 1
ATOM 7930 C CA . ALA D 1 89 ? -7.100 74.593 21.002 1.00 17.58 75 ALA D CA 1
ATOM 7931 C C . ALA D 1 89 ? -5.948 73.594 20.893 1.00 17.32 75 ALA D C 1
ATOM 7932 O O . ALA D 1 89 ? -4.908 73.768 21.533 1.00 16.82 75 ALA D O 1
ATOM 7934 N N . ILE D 1 90 ? -6.136 72.554 20.084 1.00 17.66 76 ILE D N 1
ATOM 7935 C CA . ILE D 1 90 ? -5.092 71.550 19.832 1.00 17.80 76 ILE D CA 1
ATOM 7936 C C . ILE D 1 90 ? -3.788 72.232 19.409 1.00 17.61 76 ILE D C 1
ATOM 7937 O O . ILE D 1 90 ? -2.706 71.814 19.814 1.00 17.93 76 ILE D O 1
ATOM 7942 N N . GLN D 1 91 ? -3.912 73.296 18.615 1.00 17.61 77 GLN D N 1
ATOM 7943 C CA . GLN D 1 91 ? -2.753 74.028 18.088 1.00 17.09 77 GLN D CA 1
ATOM 7944 C C . GLN D 1 91 ? -2.405 75.298 18.861 1.00 17.03 77 GLN D C 1
ATOM 7945 O O . GLN D 1 91 ? -1.750 76.196 18.325 1.00 17.21 77 GLN D O 1
ATOM 7951 N N . SER D 1 92 ? -2.829 75.352 20.124 1.00 16.81 78 SER D N 1
ATOM 7952 C CA . SER D 1 92 ? -2.575 76.485 21.016 1.00 16.81 78 SER D CA 1
ATOM 7953 C C . SER D 1 92 ? -1.089 76.779 21.196 1.00 16.45 78 SER D C 1
ATOM 7954 O O . SER D 1 92 ? -0.314 75.892 21.559 1.00 16.65 78 SER D O 1
ATOM 7957 N N . ASN D 1 93 ? -0.695 78.025 20.952 1.00 15.96 79 ASN D N 1
ATOM 7958 C CA . ASN D 1 93 ? 0.668 78.447 21.275 1.00 15.93 79 ASN D CA 1
ATOM 7959 C C . ASN D 1 93 ? 0.866 78.546 22.780 1.00 15.83 79 ASN D C 1
ATOM 7960 O O . ASN D 1 93 ? 1.947 78.242 23.299 1.00 16.00 79 ASN D O 1
ATOM 7965 N N . HIS D 1 94 ? -0.184 78.976 23.476 1.00 15.81 80 HIS D N 1
ATOM 7966 C CA . HIS D 1 94 ? -0.144 79.111 24.928 1.00 16.23 80 HIS D CA 1
ATOM 7967 C C . HIS D 1 94 ? 0.139 77.805 25.608 1.00 16.44 80 HIS D C 1
ATOM 7968 O O . HIS D 1 94 ? 0.974 77.735 26.523 1.00 16.51 80 HIS D O 1
ATOM 7975 N N . VAL D 1 95 ? -0.565 76.758 25.176 1.00 16.43 81 VAL D N 1
ATOM 7976 C CA . VAL D 1 95 ? -0.391 75.424 25.747 1.00 16.54 81 VAL D CA 1
ATOM 7977 C C . VAL D 1 95 ? 1.035 74.931 25.498 1.00 16.98 81 VAL D C 1
ATOM 7978 O O . VAL D 1 95 ? 1.664 74.380 26.401 1.00 17.36 81 VAL D O 1
ATOM 7982 N N . ARG D 1 96 ? 1.543 75.169 24.288 1.00 16.84 82 ARG D N 1
ATOM 7983 C CA . ARG D 1 96 ? 2.905 74.766 23.921 1.00 16.62 82 ARG D CA 1
ATOM 7984 C C . ARG D 1 96 ? 3.967 75.486 24.758 1.00 16.94 82 ARG D C 1
ATOM 7985 O O . ARG D 1 96 ? 4.916 74.859 25.227 1.00 16.88 82 ARG D O 1
ATOM 7993 N N . GLN D 1 97 ? 3.798 76.793 24.960 1.00 17.05 83 GLN D N 1
ATOM 7994 C CA . GLN D 1 97 ? 4.742 77.559 25.770 1.00 17.39 83 GLN D CA 1
ATOM 7995 C C . GLN D 1 97 ? 4.666 77.197 27.256 1.00 17.10 83 GLN D C 1
ATOM 7996 O O . GLN D 1 97 ? 5.697 77.110 27.921 1.00 16.86 83 GLN D O 1
ATOM 8002 N N . THR D 1 98 ? 3.453 76.964 27.757 1.00 16.68 84 THR D N 1
ATOM 8003 C CA . THR D 1 98 ? 3.245 76.517 29.136 1.00 16.96 84 THR D CA 1
ATOM 8004 C C . THR D 1 98 ? 3.927 75.166 29.367 1.00 16.98 84 THR D C 1
ATOM 8005 O O . THR D 1 98 ? 4.603 74.967 30.378 1.00 17.28 84 THR D O 1
ATOM 8009 N N . ALA D 1 99 ? 3.749 74.254 28.418 1.00 16.80 85 ALA D N 1
ATOM 8010 C CA . ALA D 1 99 ? 4.315 72.908 28.507 1.00 17.12 85 ALA D CA 1
ATOM 8011 C C . ALA D 1 99 ? 5.843 72.943 28.503 1.00 17.21 85 ALA D C 1
ATOM 8012 O O . ALA D 1 99 ? 6.493 72.192 29.242 1.00 17.05 85 ALA D O 1
ATOM 8014 N N . ALA D 1 100 ? 6.409 73.825 27.680 1.00 17.02 86 ALA D N 1
ATOM 8015 C CA . ALA D 1 100 ? 7.862 73.992 27.605 1.00 17.17 86 ALA D CA 1
ATOM 8016 C C . ALA D 1 100 ? 8.449 74.525 28.915 1.00 17.10 86 ALA D C 1
ATOM 8017 O O . ALA D 1 100 ? 9.478 74.040 29.380 1.00 17.42 86 ALA D O 1
ATOM 8019 N N . VAL D 1 101 ? 7.798 75.532 29.488 1.00 17.46 87 VAL D N 1
ATOM 8020 C CA . VAL D 1 101 ? 8.222 76.115 30.760 1.00 17.82 87 VAL D CA 1
ATOM 8021 C C . VAL D 1 101 ? 8.078 75.095 31.887 1.00 18.56 87 VAL D C 1
ATOM 8022 O O . VAL D 1 101 ? 8.948 74.999 32.763 1.00 18.92 87 VAL D O 1
ATOM 8026 N N . ALA D 1 102 ? 6.988 74.327 31.855 1.00 18.45 88 ALA D N 1
ATOM 8027 C CA . ALA D 1 102 ? 6.780 73.270 32.844 1.00 19.06 88 ALA D CA 1
ATOM 8028 C C . ALA D 1 102 ? 7.937 72.272 32.820 1.00 19.50 88 ALA D C 1
ATOM 8029 O O . ALA D 1 102 ? 8.455 71.886 33.872 1.00 20.23 88 ALA D O 1
ATOM 8031 N N . ALA D 1 103 ? 8.349 71.882 31.617 1.00 19.07 89 ALA D N 1
ATOM 8032 C CA . ALA D 1 103 ? 9.439 70.924 31.437 1.00 19.94 89 ALA D CA 1
ATOM 8033 C C . ALA D 1 103 ? 10.764 71.487 31.948 1.00 20.12 89 ALA D C 1
ATOM 8034 O O . ALA D 1 103 ? 11.489 70.816 32.692 1.00 20.23 89 ALA D O 1
ATOM 8036 N N . LYS D 1 104 ? 11.053 72.732 31.574 1.00 20.30 90 LYS D N 1
ATOM 8037 C CA . LYS D 1 104 ? 12.271 73.416 31.988 1.00 21.00 90 LYS D CA 1
ATOM 8038 C C . LYS D 1 104 ? 12.386 73.469 33.512 1.00 21.60 90 LYS D C 1
ATOM 8039 O O . LYS D 1 104 ? 13.476 73.306 34.066 1.00 21.84 90 LYS D O 1
ATOM 8045 N N . LEU D 1 105 ? 11.256 73.682 34.181 1.00 20.99 91 LEU D N 1
ATOM 8046 C CA . LEU D 1 105 ? 11.249 73.885 35.625 1.00 21.78 91 LEU D CA 1
ATOM 8047 C C . LEU D 1 105 ? 10.970 72.618 36.422 1.00 21.82 91 LEU D C 1
ATOM 8048 O O . LEU D 1 105 ? 10.938 72.652 37.655 1.00 22.63 91 LEU D O 1
ATOM 8053 N N . GLY D 1 106 ? 10.782 71.505 35.718 1.00 21.66 92 GLY D N 1
ATOM 8054 C CA . GLY D 1 106 ? 10.493 70.218 36.349 1.00 22.36 92 GLY D CA 1
ATOM 8055 C C . GLY D 1 106 ? 9.117 70.178 36.982 1.00 22.76 92 GLY D C 1
ATOM 8056 O O . GLY D 1 106 ? 8.909 69.512 37.991 1.00 23.03 92 GLY D O 1
ATOM 8057 N N . LEU D 1 107 ? 8.178 70.911 36.389 1.00 22.30 93 LEU D N 1
ATOM 8058 C CA . LEU D 1 107 ? 6.791 70.892 36.827 1.00 22.01 93 LEU D CA 1
ATOM 8059 C C . LEU D 1 107 ? 6.008 69.943 35.946 1.00 21.64 93 LEU D C 1
ATOM 8060 O O . LEU D 1 107 ? 6.330 69.767 34.769 1.00 21.67 93 LEU D O 1
ATOM 8065 N N . HIS D 1 108 ? 4.981 69.326 36.514 1.00 21.69 94 HIS D N 1
ATOM 8066 C CA . HIS D 1 108 ? 4.042 68.545 35.726 1.00 21.89 94 HIS D CA 1
ATOM 8067 C C . HIS D 1 108 ? 3.157 69.495 34.947 1.00 21.68 94 HIS D C 1
ATOM 8068 O O . HIS D 1 108 ? 2.959 70.643 35.358 1.00 21.37 94 HIS D O 1
ATOM 8075 N N . CYS D 1 109 ? 2.656 69.051 33.797 1.00 21.03 95 CYS D N 1
ATOM 8076 C CA . CYS D 1 109 ? 1.748 69.871 32.990 1.00 20.65 95 CYS D CA 1
ATOM 8077 C C . CYS D 1 109 ? 0.581 69.048 32.460 1.00 20.29 95 CYS D C 1
ATOM 8078 O O . CYS D 1 109 ? 0.777 67.964 31.897 1.00 20.35 95 CYS D O 1
ATOM 8081 N N . VAL D 1 110 ? -0.633 69.560 32.661 1.00 19.66 96 VAL D N 1
ATOM 8082 C CA . VAL D 1 110 ? -1.847 68.930 32.143 1.00 19.57 96 VAL D CA 1
ATOM 8083 C C . VAL D 1 110 ? -2.598 69.954 31.298 1.00 19.43 96 VAL D C 1
ATOM 8084 O O . VAL D 1 110 ? -2.873 71.070 31.751 1.00 19.20 96 VAL D O 1
ATOM 8088 N N . ALA D 1 111 ? -2.905 69.571 30.063 1.00 19.04 97 ALA D N 1
ATOM 8089 C CA . ALA D 1 111 ? -3.558 70.466 29.122 1.00 19.23 97 ALA D CA 1
ATOM 8090 C C . ALA D 1 111 ? -4.914 69.932 28.687 1.00 19.25 97 ALA D C 1
ATOM 8091 O O . ALA D 1 111 ? -5.041 68.778 28.266 1.00 18.68 97 ALA D O 1
ATOM 8093 N N . LEU D 1 112 ? -5.923 70.789 28.800 1.00 20.05 98 LEU D N 1
ATOM 8094 C CA . LEU D 1 112 ? -7.260 70.484 28.322 1.00 20.39 98 LEU D CA 1
ATOM 8095 C C . LEU D 1 112 ? -7.423 71.057 26.918 1.00 20.06 98 LEU D C 1
ATOM 8096 O O . LEU D 1 112 ? -7.423 72.272 26.742 1.00 19.99 98 LEU D O 1
ATOM 8101 N N . LEU D 1 113 ? -7.546 70.185 25.920 1.00 19.56 99 LEU D N 1
ATOM 8102 C CA . LEU D 1 113 ? -7.575 70.623 24.525 1.00 19.78 99 LEU D CA 1
ATOM 8103 C C . LEU D 1 113 ? -8.908 70.370 23.827 1.00 20.45 99 LEU D C 1
ATOM 8104 O O . LEU D 1 113 ? -9.580 69.372 24.093 1.00 20.79 99 LEU D O 1
ATOM 8109 N N . GLU D 1 114 ? -9.261 71.281 22.924 1.00 20.53 100 GLU D N 1
ATOM 8110 C CA . GLU D 1 114 ? -10.423 71.142 22.058 1.00 21.56 100 GLU D CA 1
ATOM 8111 C C . GLU D 1 114 ? -10.022 71.281 20.590 1.00 21.28 100 GLU D C 1
ATOM 8112 O O . GLU D 1 114 ? -8.995 71.877 20.262 1.00 21.33 100 GLU D O 1
ATOM 8118 N N . ASN D 1 115 ? -10.847 70.728 19.712 1.00 21.16 101 ASN D N 1
ATOM 8119 C CA . ASN D 1 115 ? -10.726 70.954 18.282 1.00 21.00 101 ASN D CA 1
ATOM 8120 C C . ASN D 1 115 ? -11.718 72.054 17.894 1.00 21.41 101 ASN D C 1
ATOM 8121 O O . ASN D 1 115 ? -12.923 71.798 17.806 1.00 21.38 101 ASN D O 1
ATOM 8126 N N . PRO D 1 116 ? -11.221 73.287 17.660 1.00 21.54 102 PRO D N 1
ATOM 8127 C CA . PRO D 1 116 ? -12.121 74.432 17.494 1.00 21.70 102 PRO D CA 1
ATOM 8128 C C . PRO D 1 116 ? -12.718 74.577 16.093 1.00 21.86 102 PRO D C 1
ATOM 8129 O O . PRO D 1 116 ? -13.586 75.424 15.885 1.00 22.14 102 PRO D O 1
ATOM 8133 N N . ILE D 1 117 ? -12.245 73.777 15.141 1.00 21.58 103 ILE D N 1
ATOM 8134 C CA . ILE D 1 117 ? -12.629 73.945 13.735 1.00 22.04 103 ILE D CA 1
ATOM 8135 C C . ILE D 1 117 ? -13.246 72.688 13.111 1.00 22.11 103 ILE D C 1
ATOM 8136 O O . ILE D 1 117 ? -13.615 72.693 11.935 1.00 22.49 103 ILE D O 1
ATOM 8141 N N . GLY D 1 118 ? -13.359 71.625 13.908 1.00 22.50 104 GLY D N 1
ATOM 8142 C CA . GLY D 1 118 ? -13.962 70.358 13.466 1.00 22.92 104 GLY D CA 1
ATOM 8143 C C . GLY D 1 118 ? -13.218 69.633 12.355 1.00 23.51 104 GLY D C 1
ATOM 8144 O O . GLY D 1 118 ? -13.805 68.821 11.631 1.00 23.18 104 GLY D O 1
ATOM 8145 N N . THR D 1 119 ? -11.927 69.930 12.218 1.00 22.75 105 THR D N 1
ATOM 8146 C CA . THR D 1 119 ? -11.086 69.309 11.200 1.00 22.66 105 THR D CA 1
ATOM 8147 C C . THR D 1 119 ? -10.692 67.873 11.558 1.00 23.08 105 THR D C 1
ATOM 8148 O O . THR D 1 119 ? -10.580 67.514 12.736 1.00 23.70 105 THR D O 1
ATOM 8152 N N . THR D 1 120 ? -10.480 67.057 10.532 1.00 23.09 106 THR D N 1
ATOM 8153 C CA . THR D 1 120 ? -9.944 65.717 10.723 1.00 22.54 106 THR D CA 1
ATOM 8154 C C . THR D 1 120 ? -8.585 65.590 10.034 1.00 22.19 106 THR D C 1
ATOM 8155 O O . THR D 1 120 ? -8.032 64.493 9.956 1.00 22.47 106 THR D O 1
ATOM 8159 N N . ALA D 1 121 ? -8.049 66.710 9.540 1.00 21.99 107 ALA D N 1
ATOM 8160 C CA . ALA D 1 121 ? -6.733 66.727 8.879 1.00 21.38 107 ALA D CA 1
ATOM 8161 C C . ALA D 1 121 ? -5.637 66.305 9.851 1.00 21.14 107 ALA D C 1
ATOM 8162 O O . ALA D 1 121 ? -5.569 66.812 10.973 1.00 20.79 107 ALA D O 1
ATOM 8164 N N . GLU D 1 122 ? -4.786 65.372 9.416 1.00 21.11 108 GLU D N 1
ATOM 8165 C CA A GLU D 1 122 ? -3.811 64.775 10.332 0.50 21.01 108 GLU D CA 1
ATOM 8166 C CA B GLU D 1 122 ? -3.765 64.754 10.269 0.50 20.89 108 GLU D CA 1
ATOM 8167 C C . GLU D 1 122 ? -2.747 65.753 10.825 1.00 20.31 108 GLU D C 1
ATOM 8168 O O . GLU D 1 122 ? -2.332 65.665 11.982 1.00 19.76 108 GLU D O 1
ATOM 8179 N N . ASN D 1 123 ? -2.335 66.701 9.985 1.00 19.65 109 ASN D N 1
ATOM 8180 C CA . ASN D 1 123 ? -1.343 67.692 10.418 1.00 19.06 109 ASN D CA 1
ATOM 8181 C C . ASN D 1 123 ? -1.871 68.644 11.502 1.00 18.47 109 ASN D C 1
ATOM 8182 O O . ASN D 1 123 ? -1.134 69.011 12.422 1.00 18.26 109 ASN D O 1
ATOM 8187 N N . TYR D 1 124 ? -3.145 69.022 11.418 1.00 17.93 110 TYR D N 1
ATOM 8188 C CA . TYR D 1 124 ? -3.739 69.804 12.501 1.00 18.02 110 TYR D CA 1
ATOM 8189 C C . TYR D 1 124 ? -3.829 68.990 13.796 1.00 18.11 110 TYR D C 1
ATOM 8190 O O . TYR D 1 124 ? -3.554 69.499 14.891 1.00 17.81 110 TYR D O 1
ATOM 8199 N N . LEU D 1 125 ? -4.208 67.722 13.663 1.00 18.24 111 LEU D N 1
ATOM 8200 C CA . LEU D 1 125 ? -4.439 66.872 14.824 1.00 18.58 111 LEU D CA 1
ATOM 8201 C C . LEU D 1 125 ? -3.164 66.396 15.519 1.00 18.49 111 LEU D C 1
ATOM 8202 O O . LEU D 1 125 ? -3.187 66.125 16.725 1.00 19.01 111 LEU D O 1
ATOM 8207 N N . THR D 1 126 ? -2.061 66.290 14.774 1.00 18.88 112 THR D N 1
ATOM 8208 C CA . THR D 1 126 ? -0.847 65.652 15.313 1.00 19.12 112 THR D CA 1
ATOM 8209 C C . THR D 1 126 ? 0.488 66.380 15.078 1.00 19.18 112 THR D C 1
ATOM 8210 O O . THR D 1 126 ? 1.487 66.025 15.701 1.00 18.80 112 THR D O 1
ATOM 8214 N N . ASN D 1 127 ? 0.521 67.362 14.179 1.00 18.78 113 ASN D N 1
ATOM 8215 C CA . ASN D 1 127 ? 1.779 68.072 13.891 1.00 18.65 113 ASN D CA 1
ATOM 8216 C C . ASN D 1 127 ? 1.842 69.423 14.619 1.00 18.39 113 ASN D C 1
ATOM 8217 O O . ASN D 1 127 ? 1.025 69.693 15.506 1.00 18.59 113 ASN D O 1
ATOM 8222 N N . GLY D 1 128 ? 2.821 70.250 14.260 1.00 17.76 114 GLY D N 1
ATOM 8223 C CA . GLY D 1 128 ? 2.940 71.616 14.782 1.00 17.45 114 GLY D CA 1
ATOM 8224 C C . GLY D 1 128 ? 3.034 71.662 16.293 1.00 17.10 114 GLY D C 1
ATOM 8225 O O . GLY D 1 128 ? 3.792 70.906 16.901 1.00 16.74 114 GLY D O 1
ATOM 8226 N N . ASN D 1 129 ? 2.256 72.551 16.905 1.00 16.56 115 ASN D N 1
ATOM 8227 C CA . ASN D 1 129 ? 2.246 72.681 18.354 1.00 16.58 115 ASN D CA 1
ATOM 8228 C C . ASN D 1 129 ? 1.875 71.397 19.081 1.00 17.03 115 ASN D C 1
ATOM 8229 O O . ASN D 1 129 ? 2.438 71.092 20.126 1.00 16.77 115 ASN D O 1
ATOM 8234 N N . ARG D 1 130 ? 0.935 70.644 18.518 1.00 17.42 116 ARG D N 1
ATOM 8235 C CA . ARG D 1 130 ? 0.472 69.404 19.145 1.00 18.31 116 ARG D CA 1
ATOM 8236 C C . ARG D 1 130 ? 1.602 68.376 19.254 1.00 18.32 116 ARG D C 1
ATOM 8237 O O . ARG D 1 130 ? 1.705 67.658 20.253 1.00 17.69 116 ARG D O 1
ATOM 8245 N N . LEU D 1 131 ? 2.436 68.319 18.218 1.00 18.39 117 LEU D N 1
ATOM 8246 C CA . LEU D 1 131 ? 3.608 67.455 18.206 1.00 18.87 117 LEU D CA 1
ATOM 8247 C C . LEU D 1 131 ? 4.559 67.813 19.345 1.00 18.53 117 LEU D C 1
ATOM 8248 O O . LEU D 1 131 ? 5.096 66.934 20.023 1.00 17.97 117 LEU D O 1
ATOM 8253 N N . LEU D 1 132 ? 4.750 69.112 19.552 1.00 17.86 118 LEU D N 1
ATOM 8254 C CA . LEU D 1 132 ? 5.636 69.603 20.593 1.00 17.95 118 LEU D CA 1
ATOM 8255 C C . LEU D 1 132 ? 5.150 69.251 22.000 1.00 18.25 118 LEU D C 1
ATOM 8256 O O . LEU D 1 132 ? 5.962 68.960 22.883 1.00 18.55 118 LEU D O 1
ATOM 8261 N N . LEU D 1 133 ? 3.832 69.242 22.209 1.00 18.32 119 LEU D N 1
ATOM 8262 C CA . LEU D 1 133 ? 3.277 68.876 23.515 1.00 18.07 119 LEU D CA 1
ATOM 8263 C C . LEU D 1 133 ? 3.722 67.488 23.981 1.00 19.06 119 LEU D C 1
ATOM 8264 O O . LEU D 1 133 ? 3.980 67.283 25.167 1.00 18.79 119 LEU D O 1
ATOM 8269 N N . ASP D 1 134 ? 3.801 66.541 23.049 1.00 19.87 120 ASP D N 1
ATOM 8270 C CA . ASP D 1 134 ? 4.239 65.187 23.376 1.00 21.71 120 ASP D CA 1
ATOM 8271 C C . ASP D 1 134 ? 5.714 65.146 23.767 1.00 21.04 120 ASP D C 1
ATOM 8272 O O . ASP D 1 134 ? 6.103 64.394 24.664 1.00 21.41 120 ASP D O 1
ATOM 8277 N N . LEU D 1 135 ? 6.531 65.962 23.104 1.00 20.41 121 LEU D N 1
ATOM 8278 C CA . LEU D 1 135 ? 7.958 66.020 23.422 1.00 20.05 121 LEU D CA 1
ATOM 8279 C C . LEU D 1 135 ? 8.187 66.552 24.834 1.00 20.18 121 LEU D C 1
ATOM 8280 O O . LEU D 1 135 ? 9.143 66.145 25.505 1.00 19.83 121 LEU D O 1
ATOM 8285 N N . PHE D 1 136 ? 7.304 67.450 25.283 1.00 19.77 122 PHE D N 1
ATOM 8286 C CA . PHE D 1 136 ? 7.393 68.033 26.632 1.00 20.50 122 PHE D CA 1
ATOM 8287 C C . PHE D 1 136 ? 6.712 67.192 27.714 1.00 21.22 122 PHE D C 1
ATOM 8288 O O . PHE D 1 136 ? 6.631 67.621 28.863 1.00 21.57 122 PHE D O 1
ATOM 8296 N N . ASN D 1 137 ? 6.236 65.998 27.354 1.00 21.72 123 ASN D N 1
ATOM 8297 C CA . ASN D 1 137 ? 5.550 65.100 28.296 1.00 22.27 123 ASN D CA 1
ATOM 8298 C C . ASN D 1 137 ? 4.300 65.693 28.923 1.00 22.30 123 ASN D C 1
ATOM 8299 O O . ASN D 1 137 ? 4.014 65.461 30.103 1.00 22.33 123 ASN D O 1
ATOM 8304 N N . THR D 1 138 ? 3.560 66.457 28.128 1.00 21.74 124 THR D N 1
ATOM 8305 C CA . THR D 1 138 ? 2.316 67.054 28.579 1.00 21.66 124 THR D CA 1
ATOM 8306 C C . THR D 1 138 ? 1.243 65.977 28.697 1.00 21.62 124 THR D C 1
ATOM 8307 O O . THR D 1 138 ? 1.079 65.166 27.791 1.00 21.05 124 THR D O 1
ATOM 8311 N N . GLN D 1 139 ? 0.538 65.960 29.824 1.00 21.37 125 GLN D N 1
ATOM 8312 C CA . GLN D 1 139 ? -0.637 65.107 29.963 1.00 22.80 125 GLN D CA 1
ATOM 8313 C C . GLN D 1 139 ? -1.787 65.773 29.213 1.00 23.00 125 GLN D C 1
ATOM 8314 O O . GLN D 1 139 ? -2.126 66.922 29.497 1.00 22.52 125 GLN D O 1
ATOM 8320 N N . ILE D 1 140 ? -2.367 65.047 28.258 1.00 24.05 126 ILE D N 1
ATOM 8321 C CA . ILE D 1 140 ? -3.414 65.575 27.386 1.00 25.96 126 ILE D CA 1
ATOM 8322 C C . ILE D 1 140 ? -4.796 65.074 27.809 1.00 27.56 126 ILE D C 1
ATOM 8323 O O . ILE D 1 140 ? -5.019 63.868 27.945 1.00 27.47 126 ILE D O 1
ATOM 8328 N N . GLU D 1 141 ? -5.705 66.016 28.037 1.00 28.89 127 GLU D N 1
ATOM 8329 C CA . GLU D 1 141 ? -7.106 65.714 28.298 1.00 30.03 127 GLU D CA 1
ATOM 8330 C C . GLU D 1 141 ? -7.914 66.351 27.169 1.00 29.93 127 GLU D C 1
ATOM 8331 O O . GLU D 1 141 ? -7.864 67.567 26.978 1.00 28.91 127 GLU D O 1
ATOM 8337 N N . MET D 1 142 ? -8.635 65.527 26.411 1.00 29.52 128 MET D N 1
ATOM 8338 C CA . MET D 1 142 ? -9.469 66.026 25.317 1.00 29.99 128 MET D CA 1
ATOM 8339 C C . MET D 1 142 ? -10.891 66.307 25.791 1.00 30.73 128 MET D C 1
ATOM 8340 O O . MET D 1 142 ? -11.427 65.591 26.637 1.00 30.50 128 MET D O 1
ATOM 8345 N N . CYS D 1 143 ? -11.487 67.363 25.248 1.00 31.16 129 CYS D N 1
ATOM 8346 C CA . CYS D 1 143 ? -12.898 67.663 25.486 1.00 32.26 129 CYS D CA 1
ATOM 8347 C C . CYS D 1 143 ? -13.563 68.062 24.174 1.00 32.89 129 CYS D C 1
ATOM 8348 O O . CYS D 1 143 ? -12.886 68.482 23.231 1.00 32.97 129 CYS D O 1
ATOM 8351 N N . ASP D 1 144 ? -14.884 67.920 24.111 1.00 33.99 130 ASP D N 1
ATOM 8352 C CA . ASP D 1 144 ? -15.625 68.209 22.884 1.00 35.22 130 ASP D CA 1
ATOM 8353 C C . ASP D 1 144 ? -15.613 69.697 22.526 1.00 34.17 130 ASP D C 1
ATOM 8354 O O . ASP D 1 144 ? -15.544 70.057 21.347 1.00 34.20 130 ASP D O 1
ATOM 8359 N N . ALA D 1 145 ? -15.674 70.549 23.547 1.00 33.32 131 ALA D N 1
ATOM 8360 C CA . ALA D 1 145 ? -15.616 71.999 23.372 1.00 32.76 131 ALA D CA 1
ATOM 8361 C C . ALA D 1 145 ? -15.306 72.688 24.694 1.00 32.02 131 ALA D C 1
ATOM 8362 O O . ALA D 1 145 ? -15.684 72.200 25.760 1.00 33.05 131 ALA D O 1
ATOM 8364 N N . LEU D 1 146 ? -14.616 73.821 24.618 1.00 31.45 132 LEU D N 1
ATOM 8365 C CA . LEU D 1 146 ? -14.351 74.648 25.793 1.00 31.43 132 LEU D CA 1
ATOM 8366 C C . LEU D 1 146 ? -15.485 75.653 25.998 1.00 31.74 132 LEU D C 1
ATOM 8367 O O . LEU D 1 146 ? -15.325 76.855 25.760 1.00 32.07 132 LEU D O 1
ATOM 8372 N N . THR D 1 147 ? -16.628 75.145 26.452 1.00 32.55 133 THR D N 1
ATOM 8373 C CA . THR D 1 147 ? -17.834 75.961 26.624 1.00 33.14 133 THR D CA 1
ATOM 8374 C C . THR D 1 147 ? -17.787 76.823 27.891 1.00 33.34 133 THR D C 1
ATOM 8375 O O . THR D 1 147 ? -18.359 77.914 27.927 1.00 34.05 133 THR D O 1
ATOM 8379 N N . ASP D 1 148 ? -17.109 76.325 28.924 1.00 32.36 134 ASP D N 1
ATOM 8380 C CA . ASP D 1 148 ? -16.874 77.084 30.150 1.00 32.46 134 ASP D CA 1
ATOM 8381 C C . ASP D 1 148 ? -15.464 76.766 30.671 1.00 31.77 134 ASP D C 1
ATOM 8382 O O . ASP D 1 148 ? -15.316 75.992 31.620 1.00 30.56 134 ASP D O 1
ATOM 8387 N N . PRO D 1 149 ? -14.425 77.370 30.051 1.00 31.46 135 PRO D N 1
ATOM 8388 C CA . PRO D 1 149 ? -13.035 76.992 30.336 1.00 31.04 135 PRO D CA 1
ATOM 8389 C C . PRO D 1 149 ? -12.649 77.081 31.807 1.00 30.29 135 PRO D C 1
ATOM 8390 O O . PRO D 1 149 ? -11.963 76.192 32.300 1.00 29.37 135 PRO D O 1
ATOM 8394 N N . ASP D 1 150 ? -13.086 78.134 32.496 1.00 30.34 136 ASP D N 1
ATOM 8395 C CA . ASP D 1 150 ? -12.769 78.311 33.918 1.00 31.43 136 ASP D CA 1
ATOM 8396 C C . ASP D 1 150 ? -13.329 77.191 34.792 1.00 30.50 136 ASP D C 1
ATOM 8397 O O . ASP D 1 150 ? -12.644 76.706 35.692 1.00 30.90 136 ASP D O 1
ATOM 8402 N N . ALA D 1 151 ? -14.568 76.781 34.520 1.00 29.86 137 ALA D N 1
ATOM 8403 C CA . ALA D 1 151 ? -15.198 75.687 35.260 1.00 29.17 137 ALA D CA 1
ATOM 8404 C C . ALA D 1 151 ? -14.617 74.330 34.873 1.00 28.75 137 ALA D C 1
ATOM 8405 O O . ALA D 1 151 ? -14.417 73.470 35.737 1.00 28.98 137 ALA D O 1
ATOM 8407 N N . GLN D 1 152 ? -14.335 74.147 33.584 1.00 27.64 138 GLN D N 1
ATOM 8408 C CA . GLN D 1 152 ? -13.770 72.890 33.093 1.00 27.56 138 GLN D CA 1
ATOM 8409 C C . GLN D 1 152 ? -12.364 72.664 33.650 1.00 27.26 138 GLN D C 1
ATOM 8410 O O . GLN D 1 152 ? -12.002 71.537 34.000 1.00 27.24 138 GLN D O 1
ATOM 8416 N N . LEU D 1 153 ? -11.590 73.744 33.745 1.00 26.99 139 LEU D N 1
ATOM 8417 C CA . LEU D 1 153 ? -10.257 73.703 34.341 1.00 27.11 139 LEU D CA 1
ATOM 8418 C C . LEU D 1 153 ? -10.315 73.404 35.841 1.00 27.99 139 LEU D C 1
ATOM 8419 O O . LEU D 1 153 ? -9.441 72.724 36.371 1.00 27.49 139 LEU D O 1
ATOM 8424 N N . GLN D 1 154 ? -11.349 73.904 36.516 1.00 29.16 140 GLN D N 1
ATOM 8425 C CA . GLN D 1 154 ? -11.526 73.631 37.944 1.00 30.51 140 GLN D CA 1
ATOM 8426 C C . GLN D 1 154 ? -11.856 72.170 38.226 1.00 29.63 140 GLN D C 1
ATOM 8427 O O . GLN D 1 154 ? -11.356 71.597 39.196 1.00 29.30 140 GLN D O 1
ATOM 8433 N N . THR D 1 155 ? -12.686 71.571 37.373 1.00 28.67 141 THR D N 1
ATOM 8434 C CA . THR D 1 155 ? -12.995 70.141 37.450 1.00 28.65 141 THR D CA 1
ATOM 8435 C C . THR D 1 155 ? -11.725 69.310 37.262 1.00 28.10 141 THR D C 1
ATOM 8436 O O . THR D 1 155 ? -11.476 68.364 38.018 1.00 28.02 141 THR D O 1
ATOM 8440 N N . LEU D 1 156 ? -10.921 69.676 36.264 1.00 27.28 142 LEU D N 1
ATOM 8441 C CA . LEU D 1 156 ? -9.667 68.977 35.991 1.00 27.36 142 LEU D CA 1
ATOM 8442 C C . LEU D 1 156 ? -8.705 69.103 37.168 1.00 26.93 142 LEU D C 1
ATOM 8443 O O . LEU D 1 156 ? -8.123 68.105 37.601 1.00 26.85 142 LEU D O 1
ATOM 8448 N N . ALA D 1 157 ? -8.576 70.319 37.702 1.00 26.98 143 ALA D N 1
ATOM 8449 C CA . ALA D 1 157 ? -7.721 70.580 38.868 1.00 27.35 143 ALA D CA 1
ATOM 8450 C C . ALA D 1 157 ? -8.078 69.707 40.072 1.00 28.05 143 ALA D C 1
ATOM 8451 O O . ALA D 1 157 ? -7.187 69.211 40.759 1.00 27.65 143 ALA D O 1
ATOM 8453 N N . THR D 1 158 ? -9.376 69.523 40.314 1.00 29.04 144 THR D N 1
ATOM 8454 C CA . THR D 1 158 ? -9.855 68.647 41.390 1.00 30.15 144 THR D CA 1
ATOM 8455 C C . THR D 1 158 ? -9.381 67.198 41.214 1.00 31.10 144 THR D C 1
ATOM 8456 O O . THR D 1 158 ? -8.823 66.619 42.149 1.00 31.59 144 THR D O 1
ATOM 8460 N N . ARG D 1 159 ? -9.578 66.627 40.022 1.00 31.61 145 ARG D N 1
ATOM 8461 C CA . ARG D 1 159 ? -9.081 65.278 39.712 1.00 32.26 145 ARG D CA 1
ATOM 8462 C C . ARG D 1 159 ? -7.575 65.164 39.943 1.00 31.53 145 ARG D C 1
ATOM 8463 O O . ARG D 1 159 ? -7.098 64.207 40.556 1.00 30.36 145 ARG D O 1
ATOM 8471 N N . ILE D 1 160 ? -6.837 66.150 39.439 1.00 30.10 146 ILE D N 1
ATOM 8472 C CA . ILE D 1 160 ? -5.379 66.163 39.517 1.00 30.07 146 ILE D CA 1
ATOM 8473 C C . ILE D 1 160 ? -4.910 66.299 40.971 1.00 30.48 146 ILE D C 1
ATOM 8474 O O . ILE D 1 160 ? -4.000 65.585 41.405 1.00 31.36 146 ILE D O 1
ATOM 8479 N N . GLU D 1 161 ? -5.552 67.191 41.722 1.00 30.74 147 GLU D N 1
ATOM 8480 C CA . GLU D 1 161 ? -5.240 67.365 43.139 1.00 32.06 147 GLU D CA 1
ATOM 8481 C C . GLU D 1 161 ? -5.487 66.078 43.927 1.00 31.36 147 GLU D C 1
ATOM 8482 O O . GLU D 1 161 ? -4.761 65.775 44.876 1.00 31.24 147 GLU D O 1
ATOM 8488 N N . ALA D 1 162 ? -6.503 65.323 43.516 1.00 30.92 148 ALA D N 1
ATOM 8489 C CA . ALA D 1 162 ? -6.859 64.059 44.165 1.00 30.68 148 ALA D CA 1
ATOM 8490 C C . ALA D 1 162 ? -5.824 62.956 43.927 1.00 30.35 148 ALA D C 1
ATOM 8491 O O . ALA D 1 162 ? -5.827 61.944 44.620 1.00 31.10 148 ALA D O 1
ATOM 8493 N N . GLN D 1 163 ? -4.944 63.157 42.948 1.00 29.77 149 GLN D N 1
ATOM 8494 C CA . GLN D 1 163 ? -3.819 62.252 42.711 1.00 29.48 149 GLN D CA 1
ATOM 8495 C C . GLN D 1 163 ? -2.638 62.618 43.605 1.00 29.02 149 GLN D C 1
ATOM 8496 O O . GLN D 1 163 ? -1.617 61.928 43.614 1.00 29.43 149 GLN D O 1
ATOM 8502 N N . GLY D 1 164 ? -2.780 63.713 44.349 1.00 27.87 150 GLY D N 1
ATOM 8503 C CA . GLY D 1 164 ? -1.727 64.176 45.245 1.00 27.08 150 GLY D CA 1
ATOM 8504 C C . GLY D 1 164 ? -0.890 65.307 44.679 1.00 26.19 150 GLY D C 1
ATOM 8505 O O . GLY D 1 164 ? -0.006 65.820 45.359 1.00 26.65 150 GLY D O 1
ATOM 8506 N N . PHE D 1 165 ? -1.150 65.687 43.428 1.00 25.49 151 PHE D N 1
ATOM 8507 C CA . PHE D 1 165 ? -0.476 66.834 42.828 1.00 24.96 151 PHE D CA 1
ATOM 8508 C C . PHE D 1 165 ? -0.928 68.136 43.485 1.00 24.57 151 PHE D C 1
ATOM 8509 O O . PHE D 1 165 ? -1.972 68.182 44.143 1.00 24.89 151 PHE D O 1
ATOM 8517 N N . ARG D 1 166 ? -0.128 69.185 43.306 1.00 23.98 152 ARG D N 1
ATOM 8518 C CA . ARG D 1 166 ? -0.461 70.521 43.787 1.00 24.44 152 ARG D CA 1
ATOM 8519 C C . ARG D 1 166 ? -0.578 71.431 42.568 1.00 24.37 152 ARG D C 1
ATOM 8520 O O . ARG D 1 166 ? 0.406 72.042 42.153 1.00 24.66 152 ARG D O 1
ATOM 8524 N N . PRO D 1 167 ? -1.782 71.500 41.974 1.00 24.61 153 PRO D N 1
ATOM 8525 C CA . PRO D 1 167 ? -1.964 72.175 40.688 1.00 24.42 153 PRO D CA 1
ATOM 8526 C C . PRO D 1 167 ? -2.094 73.696 40.782 1.00 24.09 153 PRO D C 1
ATOM 8527 O O . PRO D 1 167 ? -2.527 74.232 41.806 1.00 23.84 153 PRO D O 1
ATOM 8531 N N . TYR D 1 168 ? -1.701 74.373 39.706 1.00 22.96 154 TYR D N 1
ATOM 8532 C CA . TYR D 1 168 ? -1.924 75.802 39.546 1.00 22.63 154 TYR D CA 1
ATOM 8533 C C . TYR D 1 168 ? -2.590 75.991 38.194 1.00 21.46 154 TYR D C 1
ATOM 8534 O O . TYR D 1 168 ? -2.038 75.607 37.158 1.00 20.74 154 TYR D O 1
ATOM 8543 N N . VAL D 1 169 ? -3.787 76.564 38.221 1.00 21.05 155 VAL D N 1
ATOM 8544 C CA . VAL D 1 169 ? -4.566 76.754 37.007 1.00 20.68 155 VAL D CA 1
ATOM 8545 C C . VAL D 1 169 ? -4.179 78.056 36.320 1.00 20.39 155 VAL D C 1
ATOM 8546 O O . VAL D 1 169 ? -4.209 79.129 36.924 1.00 20.04 155 VAL D O 1
ATOM 8550 N N . ILE D 1 170 ? -3.801 77.937 35.055 1.00 19.72 156 ILE D N 1
ATOM 8551 C CA . ILE D 1 170 ? -3.541 79.088 34.211 1.00 20.14 156 ILE D CA 1
ATOM 8552 C C . ILE D 1 170 ? -4.710 79.195 33.236 1.00 19.87 156 ILE D C 1
ATOM 8553 O O . ILE D 1 170 ? -5.008 78.232 32.523 1.00 19.79 156 ILE D O 1
ATOM 8558 N N . PRO D 1 171 ? -5.392 80.358 33.214 1.00 20.22 157 PRO D N 1
ATOM 8559 C CA . PRO D 1 171 ? -6.549 80.495 32.326 1.00 20.14 157 PRO D CA 1
ATOM 8560 C C . PRO D 1 171 ? -6.158 80.425 30.848 1.00 19.73 157 PRO D C 1
ATOM 8561 O O . PRO D 1 171 ? -4.971 80.510 30.515 1.00 18.94 157 PRO D O 1
ATOM 8565 N N . VAL D 1 172 ? -7.155 80.254 29.982 1.00 19.83 158 VAL D N 1
ATOM 8566 C CA . VAL D 1 172 ? -6.949 80.240 28.534 1.00 19.62 158 VAL D CA 1
ATOM 8567 C C . VAL D 1 172 ? -6.142 81.470 28.125 1.00 19.45 158 VAL D C 1
ATOM 8568 O O . VAL D 1 172 ? -6.431 82.586 28.560 1.00 19.34 158 VAL D O 1
ATOM 8572 N N . GLY D 1 173 ? -5.102 81.242 27.324 1.00 19.67 159 GLY D N 1
ATOM 8573 C CA . GLY D 1 173 ? -4.245 82.315 26.814 1.00 19.29 159 GLY D CA 1
ATOM 8574 C C . GLY D 1 173 ? -3.337 82.941 27.856 1.00 19.52 159 GLY D C 1
ATOM 8575 O O . GLY D 1 173 ? -2.570 83.854 27.547 1.00 19.51 159 GLY D O 1
ATOM 8576 N N . GLY D 1 174 ? -3.427 82.459 29.095 1.00 19.33 160 GLY D N 1
ATOM 8577 C CA . GLY D 1 174 ? -2.706 83.062 30.209 1.00 19.19 160 GLY D CA 1
ATOM 8578 C C . GLY D 1 174 ? -3.226 84.443 30.554 1.00 19.60 160 GLY D C 1
ATOM 8579 O O . GLY D 1 174 ? -2.536 85.222 31.220 1.00 19.39 160 GLY D O 1
ATOM 8580 N N . SER D 1 175 ? -4.447 84.744 30.113 1.00 19.24 161 SER D N 1
ATOM 8581 C CA . SER D 1 175 ? -4.994 86.097 30.226 1.00 20.46 161 SER D CA 1
ATOM 8582 C C . SER D 1 175 ? -5.742 86.367 31.526 1.00 21.21 161 SER D C 1
ATOM 8583 O O . SER D 1 175 ? -6.970 86.310 31.573 1.00 23.19 161 SER D O 1
ATOM 8586 N N . SER D 1 176 ? -4.983 86.655 32.574 1.00 22.07 162 SER D N 1
ATOM 8587 C CA . SER D 1 176 ? -5.515 87.244 33.792 1.00 21.52 162 SER D CA 1
ATOM 8588 C C . SER D 1 176 ? -4.822 88.589 33.931 1.00 21.38 162 SER D C 1
ATOM 8589 O O . SER D 1 176 ? -3.897 88.887 33.163 1.00 21.06 162 SER D O 1
ATOM 8592 N N . ALA D 1 177 ? -5.255 89.403 34.892 1.00 20.42 163 ALA D N 1
ATOM 8593 C CA . ALA D 1 177 ? -4.582 90.671 35.158 1.00 20.38 163 ALA D CA 1
ATOM 8594 C C . ALA D 1 177 ? -3.102 90.446 35.475 1.00 20.22 163 ALA D C 1
ATOM 8595 O O . ALA D 1 177 ? -2.244 91.175 34.978 1.00 19.70 163 ALA D O 1
ATOM 8597 N N . LEU D 1 178 ? -2.810 89.414 36.268 1.00 20.20 164 LEU D N 1
ATOM 8598 C CA . LEU D 1 178 ? -1.424 89.054 36.571 1.00 20.11 164 LEU D CA 1
ATOM 8599 C C . LEU D 1 178 ? -0.614 88.713 35.313 1.00 19.48 164 LEU D C 1
ATOM 8600 O O . LEU D 1 178 ? 0.479 89.246 35.116 1.00 19.31 164 LEU D O 1
ATOM 8605 N N . GLY D 1 179 ? -1.148 87.828 34.474 1.00 18.87 165 GLY D N 1
ATOM 8606 C CA . GLY D 1 179 ? -0.477 87.435 33.233 1.00 18.67 165 GLY D CA 1
ATOM 8607 C C . GLY D 1 179 ? -0.215 88.618 32.317 1.00 18.61 165 GLY D C 1
ATOM 8608 O O . GLY D 1 179 ? 0.856 88.730 31.718 1.00 18.59 165 GLY D O 1
ATOM 8609 N N . ALA D 1 180 ? -1.200 89.514 32.242 1.00 18.24 166 ALA D N 1
ATOM 8610 C CA . ALA D 1 180 ? -1.138 90.712 31.408 1.00 18.06 166 ALA D CA 1
ATOM 8611 C C . ALA D 1 180 ? -0.048 91.710 31.821 1.00 18.19 166 ALA D C 1
ATOM 8612 O O . ALA D 1 180 ? 0.325 92.574 31.027 1.00 18.00 166 ALA D O 1
ATOM 8614 N N . MET D 1 181 ? 0.465 91.592 33.049 1.00 18.01 167 MET D N 1
ATOM 8615 C CA . MET D 1 181 ? 1.601 92.406 33.489 1.00 18.26 167 MET D CA 1
ATOM 8616 C C . MET D 1 181 ? 2.807 92.231 32.569 1.00 18.15 167 MET D C 1
ATOM 8617 O O . MET D 1 181 ? 3.632 93.134 32.445 1.00 18.30 167 MET D O 1
ATOM 8622 N N . GLY D 1 182 ? 2.892 91.064 31.931 1.00 18.17 168 GLY D N 1
ATOM 8623 C CA . GLY D 1 182 ? 3.903 90.791 30.916 1.00 18.46 168 GLY D CA 1
ATOM 8624 C C . GLY D 1 182 ? 3.867 91.797 29.778 1.00 18.61 168 GLY D C 1
ATOM 8625 O O . GLY D 1 182 ? 4.919 92.186 29.258 1.00 19.11 168 GLY D O 1
ATOM 8626 N N . TYR D 1 183 ? 2.664 92.230 29.404 1.00 18.24 169 TYR D N 1
ATOM 8627 C CA . TYR D 1 183 ? 2.516 93.210 28.331 1.00 18.53 169 TYR D CA 1
ATOM 8628 C C . TYR D 1 183 ? 2.519 94.665 28.760 1.00 19.16 169 TYR D C 1
ATOM 8629 O O . TYR D 1 183 ? 2.727 95.561 27.934 1.00 19.47 169 TYR D O 1
ATOM 8638 N N . VAL D 1 184 ? 2.343 94.901 30.058 1.00 19.51 170 VAL D N 1
ATOM 8639 C CA . VAL D 1 184 ? 2.675 96.209 30.605 1.00 20.17 170 VAL D CA 1
ATOM 8640 C C . VAL D 1 184 ? 4.193 96.362 30.518 1.00 21.01 170 VAL D C 1
ATOM 8641 O O . VAL D 1 184 ? 4.699 97.428 30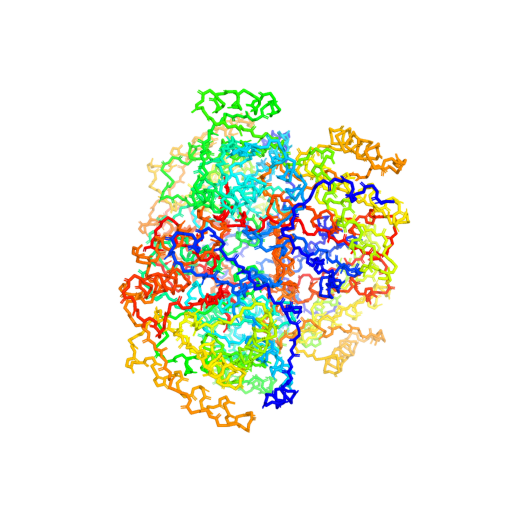.160 1.00 21.47 170 VAL D O 1
ATOM 8645 N N . GLU D 1 185 ? 4.912 95.283 30.830 1.00 22.63 171 GLU D N 1
ATOM 8646 C CA . GLU D 1 185 ? 6.368 95.256 30.697 1.00 24.31 171 GLU D CA 1
ATOM 8647 C C . GLU D 1 185 ? 6.824 95.501 29.258 1.00 23.92 171 GLU D C 1
ATOM 8648 O O . GLU D 1 185 ? 7.734 96.305 29.023 1.00 24.38 171 GLU D O 1
ATOM 8654 N N . SER D 1 186 ? 6.191 94.813 28.308 1.00 23.65 172 SER D N 1
ATOM 8655 C CA . SER D 1 186 ? 6.486 94.987 26.878 1.00 23.49 172 SER D CA 1
ATOM 8656 C C . SER D 1 186 ? 6.304 96.452 26.453 1.00 23.20 172 SER D C 1
ATOM 8657 O O . SER D 1 186 ? 7.120 96.989 25.703 1.00 22.53 172 SER D O 1
ATOM 8660 N N . ALA D 1 187 ? 5.245 97.091 26.955 1.00 23.27 173 ALA D N 1
ATOM 8661 C CA . ALA D 1 187 ? 4.991 98.516 26.703 1.00 22.91 173 ALA D CA 1
ATOM 8662 C C . ALA D 1 187 ? 6.153 99.415 27.134 1.00 23.41 173 ALA D C 1
ATOM 8663 O O . ALA D 1 187 ? 6.491 100.373 26.436 1.00 22.61 173 ALA D O 1
ATOM 8665 N N . LEU D 1 188 ? 6.760 99.099 28.278 1.00 23.85 174 LEU D N 1
ATOM 8666 C CA . LEU D 1 188 ? 7.925 99.830 28.778 1.00 24.88 174 LEU D CA 1
ATOM 8667 C C . LEU D 1 188 ? 9.122 99.681 27.835 1.00 24.46 174 LEU D C 1
ATOM 8668 O O . LEU D 1 188 ? 9.863 100.640 27.607 1.00 24.91 174 LEU D O 1
ATOM 8673 N N . GLU D 1 189 ? 9.302 98.479 27.286 1.00 23.61 175 GLU D N 1
ATOM 8674 C CA . GLU D 1 189 ? 10.334 98.230 26.278 1.00 23.32 175 GLU D CA 1
ATOM 8675 C C . GLU D 1 189 ? 10.076 99.038 25.021 1.00 22.60 175 GLU D C 1
ATOM 8676 O O . GLU D 1 189 ? 10.989 99.652 24.472 1.00 21.91 175 GLU D O 1
ATOM 8682 N N . ILE D 1 190 ? 8.822 99.018 24.573 1.00 22.35 176 ILE D N 1
ATOM 8683 C CA . ILE D 1 190 ? 8.401 99.699 23.351 1.00 22.08 176 ILE D CA 1
ATOM 8684 C C . ILE D 1 190 ? 8.655 101.202 23.452 1.00 22.61 176 ILE D C 1
ATOM 8685 O O . ILE D 1 190 ? 9.251 101.797 22.547 1.00 22.42 176 ILE D O 1
ATOM 8690 N N . ALA D 1 191 ? 8.218 101.803 24.560 1.00 22.64 177 ALA D N 1
ATOM 8691 C CA . ALA D 1 191 ? 8.386 103.242 24.782 1.00 23.94 177 ALA D CA 1
ATOM 8692 C C . ALA D 1 191 ? 9.858 103.645 24.741 1.00 24.41 177 ALA D C 1
ATOM 8693 O O . ALA D 1 191 ? 10.211 104.644 24.112 1.00 24.74 177 ALA D O 1
ATOM 8695 N N . GLN D 1 192 ? 10.704 102.858 25.406 1.00 24.98 178 GLN D N 1
ATOM 8696 C CA . GLN D 1 192 ? 12.150 103.077 25.413 1.00 25.65 178 GLN D CA 1
ATOM 8697 C C . GLN D 1 192 ? 12.748 102.946 24.010 1.00 26.16 178 GLN D C 1
ATOM 8698 O O . GLN D 1 192 ? 13.583 103.761 23.607 1.00 26.57 178 GLN D O 1
ATOM 8700 N N . GLN D 1 193 ? 12.307 101.933 23.266 1.00 25.48 179 GLN D N 1
ATOM 8701 C CA . GLN D 1 193 ? 12.838 101.665 21.930 1.00 26.27 179 GLN D CA 1
ATOM 8702 C C . GLN D 1 193 ? 12.345 102.645 20.865 1.00 27.88 179 GLN D C 1
ATOM 8703 O O . GLN D 1 193 ? 13.027 102.864 19.864 1.00 28.18 179 GLN D O 1
ATOM 8709 N N . CYS D 1 194 ? 11.170 103.231 21.090 1.00 29.54 180 CYS D N 1
ATOM 8710 C CA . CYS D 1 194 ? 10.566 104.164 20.135 1.00 32.54 180 CYS D CA 1
ATOM 8711 C C . CYS D 1 194 ? 11.078 105.597 20.225 1.00 35.30 180 CYS D C 1
ATOM 8712 O O . CYS D 1 194 ? 10.639 106.468 19.465 1.00 37.14 180 CYS D O 1
ATOM 8715 N N . GLU D 1 195 ? 12.007 105.843 21.144 1.00 37.80 181 GLU D N 1
ATOM 8716 C CA . GLU D 1 195 ? 12.672 107.141 21.226 1.00 41.05 181 GLU D CA 1
ATOM 8717 C C . GLU D 1 195 ? 13.554 107.386 19.991 1.00 42.49 181 GLU D C 1
ATOM 8718 O O . GLU D 1 195 ? 14.099 108.478 19.813 1.00 44.35 181 GLU D O 1
ATOM 8724 N N . GLU D 1 196 ? 13.665 106.362 19.141 1.00 42.05 182 GLU D N 1
ATOM 8725 C CA . GLU D 1 196 ? 14.364 106.449 17.856 1.00 41.04 182 GLU D CA 1
ATOM 8726 C C . GLU D 1 196 ? 13.391 106.454 16.666 1.00 40.52 182 GLU D C 1
ATOM 8727 O O . GLU D 1 196 ? 13.809 106.587 15.514 1.00 41.11 182 GLU D O 1
ATOM 8730 N N . VAL D 1 197 ? 12.099 106.307 16.953 1.00 38.27 183 VAL D N 1
ATOM 8731 C CA . VAL D 1 197 ? 11.062 106.329 15.923 1.00 36.93 183 VAL D CA 1
ATOM 8732 C C . VAL D 1 197 ? 10.382 107.693 15.920 1.00 36.75 183 VAL D C 1
ATOM 8733 O O . VAL D 1 197 ? 9.873 108.144 16.950 1.00 36.30 183 VAL D O 1
ATOM 8737 N N . VAL D 1 198 ? 10.379 108.344 14.758 1.00 35.67 184 VAL D N 1
ATOM 8738 C CA . VAL D 1 198 ? 9.809 109.683 14.632 1.00 35.19 184 VAL D CA 1
ATOM 8739 C C . VAL D 1 198 ? 8.291 109.620 14.481 1.00 34.69 184 VAL D C 1
ATOM 8740 O O . VAL D 1 198 ? 7.772 109.167 13.459 1.00 35.13 184 VAL D O 1
ATOM 8744 N N . GLY D 1 199 ? 7.594 110.057 15.528 1.00 34.23 185 GLY D N 1
ATOM 8745 C CA . GLY D 1 199 ? 6.144 110.223 15.500 1.00 33.12 185 GLY D CA 1
ATOM 8746 C C . GLY D 1 199 ? 5.336 108.960 15.270 1.00 31.23 185 GLY D C 1
ATOM 8747 O O . GLY D 1 199 ? 4.445 108.948 14.420 1.00 31.91 185 GLY D O 1
ATOM 8748 N N . LEU D 1 200 ? 5.641 107.905 16.025 1.00 29.57 186 LEU D N 1
ATOM 8749 C CA . LEU D 1 200 ? 4.816 106.692 16.022 1.00 27.73 186 LEU D CA 1
ATOM 8750 C C . LEU D 1 200 ? 3.355 107.050 16.291 1.00 26.20 186 LEU D C 1
ATOM 8751 O O . LEU D 1 200 ? 3.042 107.726 17.275 1.00 25.37 186 LEU D O 1
ATOM 8756 N N . SER D 1 201 ? 2.472 106.613 15.401 1.00 23.94 187 SER D N 1
ATOM 8757 C CA . SER D 1 201 ? 1.060 106.989 15.463 1.00 22.68 187 SER D CA 1
ATOM 8758 C C . SER D 1 201 ? 0.162 105.859 15.947 1.00 20.86 187 SER D C 1
ATOM 8759 O O . SER D 1 201 ? -0.818 106.106 16.646 1.00 20.12 187 SER D O 1
ATOM 8762 N N . SER D 1 202 ? 0.497 104.630 15.554 1.00 19.55 188 SER D N 1
ATOM 8763 C CA . SER D 1 202 ? -0.386 103.481 15.757 1.00 18.31 188 SER D CA 1
ATOM 8764 C C . SER D 1 202 ? 0.366 102.216 16.146 1.00 17.43 188 SER D C 1
ATOM 8765 O O . SER D 1 202 ? 1.524 102.016 15.764 1.00 17.31 188 SER D O 1
ATOM 8768 N N . VAL D 1 203 ? -0.311 101.368 16.917 1.00 16.27 189 VAL D N 1
ATOM 8769 C CA . VAL D 1 203 ? 0.187 100.044 17.282 1.00 15.41 189 VAL D CA 1
ATOM 8770 C C . VAL D 1 203 ? -0.913 99.042 16.948 1.00 14.98 189 VAL D C 1
ATOM 8771 O O . VAL D 1 203 ? -2.087 99.288 17.231 1.00 14.77 189 VAL D O 1
ATOM 8775 N N . VAL D 1 204 ? -0.532 97.932 16.313 1.00 14.72 190 VAL D N 1
ATOM 8776 C CA . VAL D 1 204 ? -1.465 96.868 15.935 1.00 14.51 190 VAL D CA 1
ATOM 8777 C C . VAL D 1 204 ? -1.049 95.567 16.616 1.00 14.53 190 VAL D C 1
ATOM 8778 O O . VAL D 1 204 ? 0.121 95.182 16.576 1.00 14.84 190 VAL D O 1
ATOM 8782 N N . VAL D 1 205 ? -2.016 94.908 17.251 1.00 14.27 191 VAL D N 1
ATOM 8783 C CA . VAL D 1 205 ? -1.797 93.614 17.893 1.00 14.41 191 VAL D CA 1
ATOM 8784 C C . VAL D 1 205 ? -3.043 92.746 17.702 1.00 14.51 191 VAL D C 1
ATOM 8785 O O . VAL D 1 205 ? -4.169 93.256 17.676 1.00 14.54 191 VAL D O 1
ATOM 8789 N N . ALA D 1 206 ? -2.836 91.443 17.534 1.00 14.40 192 ALA D N 1
ATOM 8790 C CA . ALA D 1 206 ? -3.936 90.485 17.523 1.00 14.57 192 ALA D CA 1
ATOM 8791 C C . ALA D 1 206 ? -4.582 90.495 18.909 1.00 15.14 192 ALA D C 1
ATOM 8792 O O . ALA D 1 206 ? -3.885 90.583 19.924 1.00 15.24 192 ALA D O 1
ATOM 8794 N N . SER D 1 207 ? -5.906 90.429 18.946 1.00 14.90 193 SER D N 1
ATOM 8795 C CA . SER D 1 207 ? -6.645 90.483 20.206 1.00 15.40 193 SER D CA 1
ATOM 8796 C C . SER D 1 207 ? -7.442 89.192 20.337 1.00 15.47 193 SER D C 1
ATOM 8797 O O . SER D 1 207 ? -8.405 88.981 19.607 1.00 15.06 193 SER D O 1
ATOM 8800 N N . GLY D 1 208 ? -7.012 88.319 21.246 1.00 16.04 194 GLY D N 1
ATOM 8801 C CA . GLY D 1 208 ? -7.590 86.977 21.379 1.00 16.60 194 GLY D CA 1
ATOM 8802 C C . GLY D 1 208 ? -8.211 86.800 22.748 1.00 17.49 194 GLY D C 1
ATOM 8803 O O . GLY D 1 208 ? -9.322 87.266 22.985 1.00 18.25 194 GLY D O 1
ATOM 8804 N N . SER D 1 209 ? -7.491 86.137 23.651 1.00 17.60 195 SER D N 1
ATOM 8805 C CA . SER D 1 209 ? -7.933 86.012 25.047 1.00 17.68 195 SER D CA 1
ATOM 8806 C C . SER D 1 209 ? -7.848 87.344 25.812 1.00 18.05 195 SER D C 1
ATOM 8807 O O . SER D 1 209 ? -8.380 87.470 26.927 1.00 18.40 195 SER D O 1
ATOM 8810 N N . ALA D 1 210 ? -7.172 88.321 25.199 1.00 17.24 196 ALA D N 1
ATOM 8811 C CA . ALA D 1 210 ? -7.244 89.755 25.535 1.00 16.58 196 ALA D CA 1
ATOM 8812 C C . ALA D 1 210 ? -6.160 90.296 26.468 1.00 15.84 196 ALA D C 1
ATOM 8813 O O . ALA D 1 210 ? -6.021 91.508 26.600 1.00 15.53 196 ALA D O 1
ATOM 8815 N N . GLY D 1 211 ? -5.392 89.409 27.100 1.00 15.70 197 GLY D N 1
ATOM 8816 C CA . GLY D 1 211 ? -4.325 89.822 28.025 1.00 15.28 197 GLY D CA 1
ATOM 8817 C C . GLY D 1 211 ? -3.254 90.700 27.393 1.00 15.21 197 GLY D C 1
ATOM 8818 O O . GLY D 1 211 ? -2.849 91.713 27.968 1.00 15.47 197 GLY D O 1
ATOM 8819 N N . THR D 1 212 ? -2.792 90.314 26.206 1.00 15.00 198 THR D N 1
ATOM 8820 C CA . THR D 1 212 ? -1.779 91.092 25.487 1.00 15.01 198 THR D CA 1
ATOM 8821 C C . THR D 1 212 ? -2.284 92.507 25.188 1.00 14.55 198 THR D C 1
ATOM 8822 O O . THR D 1 212 ? -1.627 93.497 25.501 1.00 14.59 198 THR D O 1
ATOM 8826 N N . HIS D 1 213 ? -3.462 92.584 24.583 1.00 14.96 199 HIS D N 1
ATOM 8827 C CA . HIS D 1 213 ? -4.109 93.850 24.240 1.00 14.33 199 HIS D CA 1
ATOM 8828 C C . HIS D 1 213 ? -4.283 94.711 25.472 1.00 14.39 199 HIS D C 1
ATOM 8829 O O . HIS D 1 213 ? -3.954 95.895 25.457 1.00 13.75 199 HIS D O 1
ATOM 8836 N N . ALA D 1 214 ? -4.796 94.119 26.550 1.00 14.33 200 ALA D N 1
ATOM 8837 C CA . ALA D 1 214 ? -5.107 94.877 27.772 1.00 14.48 200 ALA D CA 1
ATOM 8838 C C . ALA D 1 214 ? -3.844 95.386 28.474 1.00 14.84 200 ALA D C 1
ATOM 8839 O O . ALA D 1 214 ? -3.799 96.530 28.958 1.00 14.81 200 ALA D O 1
ATOM 8841 N N . GLY D 1 215 ? -2.818 94.536 28.525 1.00 15.05 201 GLY D N 1
ATOM 8842 C CA . GLY D 1 215 ? -1.524 94.919 29.081 1.00 14.70 201 GLY D CA 1
ATOM 8843 C C . GLY D 1 215 ? -0.898 96.072 28.322 1.00 14.90 201 GLY D C 1
ATOM 8844 O O . GLY D 1 215 ? -0.455 97.050 28.918 1.00 14.36 201 GLY D O 1
ATOM 8845 N N . LEU D 1 216 ? -0.869 95.960 26.994 1.00 15.02 202 LEU D N 1
ATOM 8846 C CA . LEU D 1 216 ? -0.397 97.058 26.148 1.00 15.37 202 LEU D CA 1
ATOM 8847 C C . LEU D 1 216 ? -1.230 98.330 26.325 1.00 15.26 202 LEU D C 1
ATOM 8848 O O . LEU D 1 216 ? -0.681 99.428 26.353 1.00 15.74 202 LEU D O 1
ATOM 8853 N N . ALA D 1 217 ? -2.546 98.176 26.451 1.00 15.63 203 ALA D N 1
ATOM 8854 C CA . ALA D 1 217 ? -3.450 99.316 26.622 1.00 15.60 203 ALA D CA 1
ATOM 8855 C C . ALA D 1 217 ? -3.073 100.143 27.849 1.00 15.74 203 ALA D C 1
ATOM 8856 O O . ALA D 1 217 ? -2.969 101.371 27.773 1.00 15.55 203 ALA D O 1
ATOM 8858 N N . VAL D 1 218 ? -2.841 99.464 28.968 1.00 15.93 204 VAL D N 1
ATOM 8859 C CA . VAL D 1 218 ? -2.521 100.145 30.219 1.00 16.07 204 VAL D CA 1
ATOM 8860 C C . VAL D 1 218 ? -1.149 100.809 30.130 1.00 16.23 204 VAL D C 1
ATOM 8861 O O . VAL D 1 218 ? -1.019 101.997 30.416 1.00 16.52 204 VAL D O 1
ATOM 8865 N N . GLY D 1 219 ? -0.140 100.042 29.713 1.00 16.62 205 GLY D N 1
ATOM 8866 C CA . GLY D 1 219 ? 1.212 100.561 29.530 1.00 17.01 205 GLY D CA 1
ATOM 8867 C C . GLY D 1 219 ? 1.294 101.744 28.581 1.00 17.21 205 GLY D C 1
ATOM 8868 O O . GLY D 1 219 ? 1.866 102.782 28.926 1.00 17.76 205 GLY D O 1
ATOM 8869 N N . LEU D 1 220 ? 0.703 101.605 27.395 1.00 17.42 206 LEU D N 1
ATOM 8870 C CA . LEU D 1 220 ? 0.767 102.665 26.386 1.00 17.72 206 LEU D CA 1
ATOM 8871 C C . LEU D 1 220 ? -0.033 103.916 26.755 1.00 18.02 206 LEU D C 1
ATOM 8872 O O . LEU D 1 220 ? 0.395 105.020 26.439 1.00 18.81 206 LEU D O 1
ATOM 8877 N N . GLU D 1 221 ? -1.167 103.760 27.439 1.00 18.95 207 GLU D N 1
ATOM 8878 C CA . GLU D 1 221 ? -1.910 104.938 27.922 1.00 19.77 207 GLU D CA 1
ATOM 8879 C C . GLU D 1 221 ? -1.019 105.830 28.797 1.00 19.92 207 GLU D C 1
ATOM 8880 O O . GLU D 1 221 ? -1.098 107.061 28.745 1.00 20.08 207 GLU D O 1
ATOM 8886 N N . HIS D 1 222 ? -0.162 105.208 29.592 1.00 20.72 208 HIS D N 1
ATOM 8887 C CA . HIS D 1 222 ? 0.655 105.967 30.526 1.00 21.68 208 HIS D CA 1
ATOM 8888 C C . HIS D 1 222 ? 1.974 106.412 29.964 1.00 22.33 208 HIS D C 1
ATOM 8889 O O . HIS D 1 222 ? 2.493 107.455 30.367 1.00 23.18 208 HIS D O 1
ATOM 8896 N N . LEU D 1 223 ? 2.504 105.659 29.003 1.00 21.77 209 LEU D N 1
ATOM 8897 C CA . LEU D 1 223 ? 3.835 105.925 28.454 1.00 22.03 209 LEU D CA 1
ATOM 8898 C C . LEU D 1 223 ? 3.826 106.667 27.120 1.00 22.70 209 LEU D C 1
ATOM 8899 O O . LEU D 1 223 ? 4.722 107.467 26.853 1.00 22.57 209 LEU D O 1
ATOM 8904 N N . MET D 1 224 ? 2.834 106.375 26.283 1.00 22.69 210 MET D N 1
ATOM 8905 C CA . MET D 1 224 ? 2.708 106.997 24.961 1.00 23.88 210 MET D CA 1
ATOM 8906 C C . MET D 1 224 ? 1.236 107.324 24.698 1.00 23.67 210 MET D C 1
ATOM 8907 O O . MET D 1 224 ? 0.614 106.715 23.824 1.00 22.79 210 MET D O 1
ATOM 8912 N N . PRO D 1 225 ? 0.669 108.291 25.454 1.00 24.03 211 PRO D N 1
ATOM 8913 C CA . PRO D 1 225 ? -0.789 108.512 25.452 1.00 24.35 211 PRO D CA 1
ATOM 8914 C C . PRO D 1 225 ? -1.408 108.908 24.104 1.00 24.68 211 PRO D C 1
ATOM 8915 O O . PRO D 1 225 ? -2.612 108.738 23.914 1.00 24.21 211 PRO D O 1
ATOM 8919 N N . ASP D 1 226 ? -0.596 109.424 23.183 1.00 25.29 212 ASP D N 1
ATOM 8920 C CA . ASP D 1 226 ? -1.098 109.870 21.879 1.00 26.62 212 ASP D CA 1
ATOM 8921 C C . ASP D 1 226 ? -1.108 108.779 20.802 1.00 25.32 212 ASP D C 1
ATOM 8922 O O . ASP D 1 226 ? -1.683 108.968 19.721 1.00 25.45 212 ASP D O 1
ATOM 8927 N N . VAL D 1 227 ? -0.486 107.642 21.104 1.00 24.25 213 VAL D N 1
ATOM 8928 C CA . VAL D 1 227 ? -0.455 106.516 20.177 1.00 23.41 213 VAL D CA 1
ATOM 8929 C C . VAL D 1 227 ? -1.792 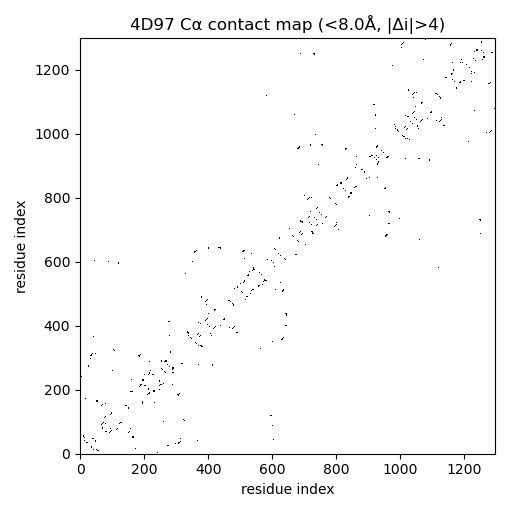105.774 20.215 1.00 22.30 213 VAL D C 1
ATOM 8930 O O . VAL D 1 227 ? -2.356 105.535 21.285 1.00 22.00 213 VAL D O 1
ATOM 8934 N N . GLU D 1 228 ? -2.301 105.434 19.037 1.00 20.93 214 GLU D N 1
ATOM 8935 C CA . GLU D 1 228 ? -3.536 104.681 18.921 1.00 19.89 214 GLU D CA 1
ATOM 8936 C C . GLU D 1 228 ? -3.225 103.189 18.948 1.00 18.90 214 GLU D C 1
ATOM 8937 O O . GLU D 1 228 ? -2.485 102.698 18.098 1.00 18.41 214 GLU D O 1
ATOM 8943 N N . LEU D 1 229 ? -3.795 102.478 19.917 1.00 17.51 215 LEU D N 1
ATOM 8944 C CA . LEU D 1 229 ? -3.642 101.026 19.986 1.00 16.68 215 LEU D CA 1
ATOM 8945 C C . LEU D 1 229 ? -4.847 100.350 19.352 1.00 16.09 215 LEU D C 1
ATOM 8946 O O . LEU D 1 229 ? -5.986 100.539 19.788 1.00 15.98 215 LEU D O 1
ATOM 8951 N N . ILE D 1 230 ? -4.588 99.579 18.300 1.00 15.97 216 ILE D N 1
ATOM 8952 C CA . ILE D 1 230 ? -5.630 98.838 17.596 1.00 15.29 216 ILE D CA 1
ATOM 8953 C C . ILE D 1 230 ? -5.476 97.340 17.836 1.00 15.28 216 ILE D C 1
ATOM 8954 O O . ILE D 1 230 ? -4.415 96.767 17.559 1.00 15.41 216 ILE D O 1
ATOM 8959 N N . GLY D 1 231 ? -6.530 96.718 18.357 1.00 14.92 217 GLY D N 1
ATOM 8960 C CA . GLY D 1 231 ? -6.582 95.269 18.499 1.00 14.77 217 GLY D CA 1
ATOM 8961 C C . GLY D 1 231 ? -7.357 94.690 17.334 1.00 15.12 217 GLY D C 1
ATOM 8962 O O . GLY D 1 231 ? -8.471 95.134 17.029 1.00 14.71 217 GLY D O 1
ATOM 8963 N N . VAL D 1 232 ? -6.752 93.729 16.647 1.00 14.56 218 VAL D N 1
ATOM 8964 C CA . VAL D 1 232 ? -7.428 93.044 15.559 1.00 14.73 218 VAL D CA 1
ATOM 8965 C C . VAL D 1 232 ? -7.930 91.721 16.105 1.00 14.55 218 VAL D C 1
ATOM 8966 O O . VAL D 1 232 ? -7.132 90.870 16.500 1.00 14.95 218 VAL D O 1
ATOM 8970 N N . THR D 1 233 ? -9.249 91.549 16.139 1.00 14.50 219 THR D N 1
ATOM 8971 C CA . THR D 1 233 ? -9.813 90.350 16.748 1.00 14.47 219 THR D CA 1
ATOM 8972 C C . THR D 1 233 ? -9.547 89.121 15.898 1.00 14.76 219 THR D C 1
ATOM 8973 O O . THR D 1 233 ? -9.543 89.190 14.659 1.00 14.84 219 THR D O 1
ATOM 8977 N N . VAL D 1 234 ? -9.311 88.004 16.578 1.00 14.72 220 VAL D N 1
ATOM 8978 C CA . VAL D 1 234 ? -9.005 86.740 15.919 1.00 15.74 220 VAL D CA 1
ATOM 8979 C C . VAL D 1 234 ? -10.093 85.691 16.186 1.00 16.35 220 VAL D C 1
ATOM 8980 O O . VAL D 1 234 ? -10.092 84.628 15.567 1.00 16.72 220 VAL D O 1
ATOM 8984 N N . SER D 1 235 ? -11.041 86.006 17.071 1.00 17.41 221 SER D N 1
ATOM 8985 C CA . SER D 1 235 ? -12.061 85.018 17.462 1.00 18.02 221 SER D CA 1
ATOM 8986 C C . SER D 1 235 ? -13.479 85.557 17.699 1.00 18.09 221 SER D C 1
ATOM 8987 O O . SER D 1 235 ? -14.444 84.783 17.672 1.00 18.14 221 SER D O 1
ATOM 8990 N N . ARG D 1 236 ? -13.607 86.864 17.930 1.00 18.30 222 ARG D N 1
ATOM 8991 C CA . ARG D 1 236 ? -14.884 87.457 18.351 1.00 19.14 222 ARG D CA 1
ATOM 8992 C C . ARG D 1 236 ? -15.148 88.795 17.696 1.00 18.86 222 ARG D C 1
ATOM 8993 O O . ARG D 1 236 ? -14.219 89.491 17.287 1.00 18.10 222 ARG D O 1
ATOM 9001 N N . SER D 1 237 ? -16.423 89.173 17.654 1.00 18.85 223 SER D N 1
ATOM 9002 C CA . SER D 1 237 ? -16.822 90.504 17.208 1.00 19.01 223 SER D CA 1
ATOM 9003 C C . SER D 1 237 ? -16.403 91.567 18.232 1.00 18.80 223 SER D C 1
ATOM 9004 O O . SER D 1 237 ? -16.102 91.243 19.383 1.00 18.51 223 SER D O 1
ATOM 9007 N N . VAL D 1 238 ? -16.394 92.831 17.816 1.00 18.86 224 VAL D N 1
ATOM 9008 C CA . VAL D 1 238 ? -16.102 93.940 18.724 1.00 19.38 224 VAL D CA 1
ATOM 9009 C C . VAL D 1 238 ? -16.996 93.858 19.973 1.00 19.45 224 VAL D C 1
ATOM 9010 O O . VAL D 1 238 ? -16.497 93.941 21.093 1.00 19.98 224 VAL D O 1
ATOM 9014 N N . ALA D 1 239 ? -18.300 93.661 19.766 1.00 20.32 225 ALA D N 1
ATOM 9015 C CA . ALA D 1 239 ? -19.278 93.614 20.862 1.00 20.59 225 ALA D CA 1
ATOM 9016 C C . ALA D 1 239 ? -18.935 92.570 21.930 1.00 21.14 225 ALA D C 1
ATOM 9017 O O . ALA D 1 239 ? -19.098 92.823 23.125 1.00 20.63 225 ALA D O 1
ATOM 9019 N N . GLU D 1 240 ? -18.458 91.409 21.493 1.00 21.84 226 GLU D N 1
ATOM 9020 C CA . GLU D 1 240 ? -18.127 90.316 22.406 1.00 22.04 226 GLU D CA 1
ATOM 9021 C C . GLU D 1 240 ? -16.737 90.482 23.006 1.00 20.83 226 GLU D C 1
ATOM 9022 O O . GLU D 1 240 ? -16.505 90.107 24.156 1.00 20.75 226 GLU D O 1
ATOM 9028 N N . GLN D 1 241 ? -15.811 91.023 22.216 1.00 19.09 227 GLN D N 1
ATOM 9029 C CA . GLN D 1 241 ? -14.413 91.121 22.626 1.00 17.86 227 GLN D CA 1
ATOM 9030 C C . GLN D 1 241 ? -14.121 92.306 23.542 1.00 17.28 227 GLN D C 1
ATOM 9031 O O . GLN D 1 241 ? -13.346 92.177 24.494 1.00 17.14 227 GLN D O 1
ATOM 9037 N N . LYS D 1 242 ? -14.738 93.452 23.259 1.00 16.71 228 LYS D N 1
ATOM 9038 C CA . LYS D 1 242 ? -14.408 94.685 23.980 1.00 16.78 228 LYS D CA 1
ATOM 9039 C C . LYS D 1 242 ? -14.580 94.594 25.504 1.00 16.65 228 LYS D C 1
ATOM 9040 O O . LYS D 1 242 ? -13.701 95.053 26.238 1.00 16.61 228 LYS D O 1
ATOM 9046 N N . PRO D 1 243 ? -15.687 93.984 25.987 1.00 16.77 229 PRO D N 1
ATOM 9047 C CA . PRO D 1 243 ? -15.797 93.869 27.449 1.00 17.19 229 PRO D CA 1
ATOM 9048 C C . PRO D 1 243 ? -14.687 93.026 28.079 1.00 17.14 229 PRO D C 1
ATOM 9049 O O . PRO D 1 243 ? -14.308 93.282 29.223 1.00 17.12 229 PRO D O 1
ATOM 9053 N N . LYS D 1 244 ? -14.166 92.039 27.348 1.00 17.65 230 LYS D N 1
ATOM 9054 C CA . LYS D 1 244 ? -13.061 91.215 27.866 1.00 17.62 230 LYS D CA 1
ATOM 9055 C C . LYS D 1 244 ? -11.781 92.037 28.038 1.00 16.79 230 LYS D C 1
ATOM 9056 O O . LYS D 1 244 ? -11.100 91.938 29.062 1.00 16.10 230 LYS D O 1
ATOM 9062 N N . VAL D 1 245 ? -11.467 92.863 27.039 1.00 16.02 231 VAL D N 1
ATOM 9063 C CA . VAL D 1 245 ? -10.278 93.700 27.086 1.00 15.59 231 VAL D CA 1
ATOM 9064 C C . VAL D 1 245 ? -10.408 94.767 28.181 1.00 15.13 231 VAL D C 1
ATOM 9065 O O . VAL D 1 245 ? -9.471 94.992 28.949 1.00 15.23 231 VAL D O 1
ATOM 9069 N N . ILE D 1 246 ? -11.565 95.425 28.236 1.00 15.09 232 ILE D N 1
ATOM 9070 C CA . ILE D 1 246 ? -11.813 96.463 29.233 1.00 15.40 232 ILE D CA 1
ATOM 9071 C C . ILE D 1 246 ? -11.719 95.901 30.659 1.00 15.69 232 ILE D C 1
ATOM 9072 O O . ILE D 1 246 ? -11.092 96.517 31.528 1.00 15.44 232 ILE D O 1
ATOM 9077 N N . ALA D 1 247 ? -12.329 94.737 30.893 1.00 15.91 233 ALA D N 1
ATOM 9078 C CA . ALA D 1 247 ? -12.304 94.118 32.230 1.00 16.18 233 ALA D CA 1
ATOM 9079 C C . ALA D 1 247 ? -10.860 93.952 32.695 1.00 16.52 233 ALA D C 1
ATOM 9080 O O . ALA D 1 247 ? -10.502 94.351 33.806 1.00 16.41 233 ALA D O 1
ATOM 9082 N N . LEU D 1 248 ? -10.027 93.395 31.820 1.00 16.89 234 LEU D N 1
ATOM 9083 C CA . LEU D 1 248 ? -8.603 93.240 32.102 1.00 17.01 234 LEU D CA 1
ATOM 9084 C C . LEU D 1 248 ? -7.885 94.583 32.255 1.00 16.42 234 LEU D C 1
ATOM 9085 O O . LEU D 1 248 ? -7.158 94.784 33.222 1.00 16.30 234 LEU D O 1
ATOM 9090 N N . GLN D 1 249 ? -8.101 95.501 31.314 1.00 16.19 235 GLN D N 1
ATOM 9091 C CA . GLN D 1 249 ? -7.519 96.848 31.384 1.00 15.92 235 GLN D CA 1
ATOM 9092 C C . GLN D 1 249 ? -7.750 97.489 32.759 1.00 15.96 235 GLN D C 1
ATOM 9093 O O . GLN D 1 249 ? -6.827 98.015 33.368 1.00 15.41 235 GLN D O 1
ATOM 9099 N N . GLN D 1 250 ? -8.987 97.423 33.240 1.00 16.12 236 GLN D N 1
ATOM 9100 C CA . GLN D 1 250 ? -9.337 98.037 34.518 1.00 16.64 236 GLN D CA 1
ATOM 9101 C C . GLN D 1 250 ? -8.732 97.303 35.712 1.00 17.15 236 GLN D C 1
ATOM 9102 O O . GLN D 1 250 ? -8.290 97.934 36.667 1.00 17.65 236 GLN D O 1
ATOM 9108 N N . ALA D 1 251 ? -8.709 95.973 35.651 1.00 17.68 237 ALA D N 1
ATOM 9109 C CA . ALA D 1 251 ? -8.110 95.166 36.716 1.00 17.98 237 ALA D CA 1
ATOM 9110 C C . ALA D 1 251 ? -6.596 95.388 36.798 1.00 18.47 237 ALA D C 1
ATOM 9111 O O . ALA D 1 251 ? -6.039 95.527 37.888 1.00 18.49 237 ALA D O 1
ATOM 9113 N N . ILE D 1 252 ? -5.936 95.448 35.642 1.00 18.79 238 ILE D N 1
ATOM 9114 C CA . ILE D 1 252 ? -4.501 95.723 35.592 1.00 18.93 238 ILE D CA 1
ATOM 9115 C C . ILE D 1 252 ? -4.190 97.098 36.192 1.00 19.79 238 ILE D C 1
ATOM 9116 O O . ILE D 1 252 ? -3.300 97.227 37.042 1.00 19.89 238 ILE D O 1
ATOM 9121 N N . ALA D 1 253 ? -4.936 98.109 35.750 1.00 20.24 239 ALA D N 1
ATOM 9122 C CA . ALA D 1 253 ? -4.775 99.479 36.232 1.00 21.09 239 ALA D CA 1
ATOM 9123 C C . ALA D 1 253 ? -4.891 99.556 37.756 1.00 22.15 239 ALA D C 1
ATOM 9124 O O . ALA D 1 253 ? -4.065 100.194 38.413 1.00 22.91 239 ALA D O 1
ATOM 9126 N N . GLY D 1 254 ? -5.916 98.898 38.297 1.00 22.30 240 GLY D N 1
ATOM 9127 C CA . GLY D 1 254 ? -6.147 98.833 39.743 1.00 23.64 240 GLY D CA 1
ATOM 9128 C C . GLY D 1 254 ? -4.990 98.196 40.498 1.00 24.10 240 GLY D C 1
ATOM 9129 O O . GLY D 1 254 ? -4.573 98.706 41.539 1.00 24.87 240 GLY D O 1
ATOM 9130 N N . GLN D 1 255 ? -4.457 97.096 39.965 1.00 24.45 241 GLN D N 1
ATOM 9131 C CA . GLN D 1 255 ? -3.301 96.410 40.568 1.00 25.47 241 GLN D CA 1
ATOM 9132 C C . GLN D 1 255 ? -2.052 97.285 40.618 1.00 25.06 241 GLN D C 1
ATOM 9133 O O . GLN D 1 255 ? -1.184 97.099 41.482 1.00 25.42 241 GLN D O 1
ATOM 9139 N N . LEU D 1 256 ? -1.968 98.235 39.691 1.00 23.80 242 LEU D N 1
ATOM 9140 C CA . LEU D 1 256 ? -0.813 99.119 39.589 1.00 23.64 242 LEU D CA 1
ATOM 9141 C C . LEU D 1 256 ? -1.088 100.510 40.161 1.00 24.09 242 LEU D C 1
ATOM 9142 O O . LEU D 1 256 ? -0.282 101.431 39.975 1.00 24.20 242 LEU D O 1
ATOM 9147 N N . ALA D 1 257 ? -2.220 100.645 40.857 1.00 24.27 243 ALA D N 1
ATOM 9148 C CA . ALA D 1 257 ? -2.653 101.913 41.477 1.00 24.42 243 ALA D CA 1
ATOM 9149 C C . ALA D 1 257 ? -2.716 103.052 40.461 1.00 24.94 243 ALA D C 1
ATOM 9150 O O . ALA D 1 257 ? -2.298 104.180 40.723 1.00 24.53 243 ALA D O 1
ATOM 9152 N N . LEU D 1 258 ? -3.251 102.731 39.288 1.00 25.16 244 LEU D N 1
ATOM 9153 C CA . LEU D 1 258 ? -3.388 103.688 38.212 1.00 25.51 244 LEU D CA 1
ATOM 9154 C C . LEU D 1 258 ? -4.832 103.713 37.761 1.00 24.98 244 LEU D C 1
ATOM 9155 O O . LEU D 1 258 ? -5.589 102.783 38.035 1.00 24.83 244 LEU D O 1
ATOM 9160 N N . THR D 1 259 ? -5.213 104.787 37.083 1.00 24.71 245 THR D N 1
ATOM 9161 C CA . THR D 1 259 ? -6.480 104.815 36.375 1.00 24.24 245 THR D CA 1
ATOM 9162 C C . THR D 1 259 ? -6.179 104.529 34.910 1.00 23.23 245 THR D C 1
ATOM 9163 O O . THR D 1 259 ? -5.048 104.702 34.462 1.00 23.31 245 THR D O 1
ATOM 9167 N N . ALA D 1 260 ? -7.188 104.078 34.177 1.00 21.57 246 ALA D N 1
ATOM 9168 C CA . ALA D 1 260 ? -7.060 103.847 32.744 1.00 20.44 246 ALA D CA 1
ATOM 9169 C C . ALA D 1 260 ? -8.341 104.321 32.084 1.00 19.46 246 ALA D C 1
ATOM 9170 O O . ALA D 1 260 ? -9.374 103.647 32.161 1.00 19.29 246 ALA D O 1
ATOM 9172 N N . THR D 1 261 ? -8.280 105.501 31.469 1.00 18.95 247 THR D N 1
ATOM 9173 C CA . THR D 1 261 ? -9.461 106.110 30.840 1.00 18.80 247 THR D CA 1
ATOM 9174 C C . THR D 1 261 ? -9.519 105.898 29.327 1.00 18.14 247 THR D C 1
ATOM 9175 O O . THR D 1 261 ? -10.529 106.212 28.695 1.00 17.61 247 THR D O 1
ATOM 9179 N N . ALA D 1 262 ? -8.446 105.366 28.743 1.00 18.08 248 ALA D N 1
ATOM 9180 C CA . ALA D 1 262 ? -8.409 105.145 27.292 1.00 18.02 248 ALA D CA 1
ATOM 9181 C C . ALA D 1 262 ? -9.542 104.252 26.794 1.00 18.07 248 ALA D C 1
ATOM 9182 O O . ALA D 1 262 ? -9.911 103.265 27.434 1.00 17.77 248 ALA D O 1
ATOM 9184 N N . ASP D 1 263 ? -10.102 104.611 25.645 1.00 17.77 249 ASP D N 1
ATOM 9185 C CA . ASP D 1 263 ? -11.086 103.770 24.994 1.00 17.99 249 ASP D CA 1
ATOM 9186 C C . ASP D 1 263 ? -10.329 102.641 24.296 1.00 18.04 249 ASP D C 1
ATOM 9187 O O . ASP D 1 263 ? -9.282 102.874 23.708 1.00 18.40 249 ASP D O 1
ATOM 9192 N N . ILE D 1 264 ? -10.844 101.421 24.402 1.00 17.12 250 ILE D N 1
ATOM 9193 C CA . ILE D 1 264 ? -10.299 100.268 23.679 1.00 16.39 250 ILE D CA 1
ATOM 9194 C C . ILE D 1 264 ? -10.761 100.300 22.224 1.00 16.68 250 ILE D C 1
ATOM 9195 O O . ILE D 1 264 ? -11.936 100.550 21.947 1.00 16.74 250 ILE D O 1
ATOM 9200 N N . HIS D 1 265 ? -9.829 100.066 21.299 1.00 16.20 251 HIS D N 1
ATOM 9201 C CA . HIS D 1 265 ? -10.147 100.030 19.874 1.00 16.13 251 HIS D CA 1
ATOM 9202 C C . HIS D 1 265 ? -9.946 98.647 19.345 1.00 15.73 251 HIS D C 1
ATOM 9203 O O . HIS D 1 265 ? -8.925 98.017 19.618 1.00 15.11 251 HIS D O 1
ATOM 9210 N N . LEU D 1 266 ? -10.927 98.170 18.587 1.00 15.76 252 LEU D N 1
ATOM 9211 C CA . LEU D 1 266 ? -10.917 96.823 18.028 1.00 15.74 252 LEU D CA 1
ATOM 9212 C C . LEU D 1 266 ? -11.473 96.816 16.613 1.00 16.14 252 LEU D C 1
ATOM 9213 O O . LEU D 1 266 ? -12.481 97.464 16.349 1.00 16.38 252 LEU D O 1
ATOM 9218 N N . TRP D 1 267 ? -10.813 96.090 15.708 1.00 16.70 253 TRP D N 1
ATOM 9219 C CA . TRP D 1 267 ? -11.372 95.816 14.382 1.00 16.56 253 TRP D CA 1
ATOM 9220 C C . TRP D 1 267 ? -11.656 94.351 14.250 1.00 16.78 253 TRP D C 1
ATOM 9221 O O . TRP D 1 267 ? -10.752 93.530 14.423 1.00 16.10 253 TRP D O 1
ATOM 9232 N N . ASP D 1 268 ? -12.906 94.009 13.924 1.00 16.88 254 ASP D N 1
ATOM 9233 C CA . ASP D 1 268 ? -13.334 92.604 13.856 1.00 17.41 254 ASP D CA 1
ATOM 9234 C C . ASP D 1 268 ? -13.552 92.060 12.437 1.00 17.18 254 ASP D C 1
ATOM 9235 O O . ASP D 1 268 ? -14.110 90.981 12.260 1.00 17.28 254 ASP D O 1
ATOM 9240 N N . ASP D 1 269 ? -13.082 92.800 11.441 1.00 17.24 255 ASP D N 1
ATOM 9241 C CA . ASP D 1 269 ? -13.361 92.492 10.033 1.00 17.62 255 ASP D CA 1
ATOM 9242 C C . ASP D 1 269 ? -12.438 91.443 9.425 1.00 17.22 255 ASP D C 1
ATOM 9243 O O . ASP D 1 269 ? -12.585 91.103 8.248 1.00 16.82 255 ASP D O 1
ATOM 9248 N N . TYR D 1 270 ? -11.496 90.934 10.214 1.00 16.48 256 TYR D N 1
ATOM 9249 C CA . TYR D 1 270 ? -10.363 90.202 9.652 1.00 16.31 256 TYR D CA 1
ATOM 9250 C C . TYR D 1 270 ? -10.194 88.764 10.121 1.00 16.17 256 TYR D C 1
ATOM 9251 O O . TYR D 1 270 ? -9.190 88.132 9.793 1.00 15.57 256 TYR D O 1
ATOM 9260 N N . PHE D 1 271 ? -11.178 88.229 10.845 1.00 16.14 257 PHE D N 1
ATOM 9261 C CA . PHE D 1 271 ? -11.053 86.858 11.346 1.00 16.79 257 PHE D CA 1
ATOM 9262 C C . PHE D 1 271 ? -12.028 85.839 10.754 1.00 17.15 257 PHE D C 1
ATOM 9263 O O . PHE D 1 271 ? -11.879 84.638 10.985 1.00 16.63 257 PHE D O 1
ATOM 9271 N N . ALA D 1 272 ? -13.012 86.313 9.989 1.00 17.52 258 ALA D N 1
ATOM 9272 C CA . ALA D 1 272 ? -14.002 85.433 9.367 1.00 18.02 258 ALA D CA 1
ATOM 9273 C C . ALA D 1 272 ? -13.322 84.375 8.489 1.00 18.48 258 ALA D C 1
ATOM 9274 O O . ALA D 1 272 ? -12.325 84.676 7.832 1.00 18.63 258 ALA D O 1
ATOM 9276 N N . PRO D 1 273 ? -13.862 83.141 8.462 1.00 18.54 259 PRO D N 1
ATOM 9277 C CA . PRO D 1 273 ? -15.118 82.695 9.093 1.00 18.50 259 PRO D CA 1
ATOM 9278 C C . PRO D 1 273 ? -15.050 82.242 10.564 1.00 18.39 259 PRO D C 1
ATOM 9279 O O . PRO D 1 273 ? -16.038 81.711 11.083 1.00 18.83 259 PRO D O 1
ATOM 9283 N N . GLY D 1 274 ? -13.927 82.452 11.242 1.00 17.51 260 GLY D N 1
ATOM 9284 C CA . GLY D 1 274 ? -13.886 82.177 12.684 1.00 17.64 260 GLY D CA 1
ATOM 9285 C C . GLY D 1 274 ? -12.520 81.851 13.238 1.00 17.05 260 GLY D C 1
ATOM 9286 O O . GLY D 1 274 ? -11.547 81.730 12.490 1.00 16.64 260 GLY D O 1
ATOM 9287 N N . TYR D 1 275 ? -12.443 81.722 14.558 1.00 16.93 261 TYR D N 1
ATOM 9288 C CA . TYR D 1 275 ? -11.176 81.422 15.204 1.00 17.31 261 TYR D CA 1
ATOM 9289 C C . TYR D 1 275 ? -10.556 80.147 14.647 1.00 17.44 261 TYR D C 1
ATOM 9290 O O . TYR D 1 275 ? -11.228 79.122 14.501 1.00 17.12 261 TYR D O 1
ATOM 9299 N N . GLY D 1 276 ? -9.271 80.224 14.322 1.00 17.29 262 GLY D N 1
ATOM 9300 C CA . GLY D 1 276 ? -8.533 79.053 13.870 1.00 17.23 262 GLY D CA 1
ATOM 9301 C C . GLY D 1 276 ? -8.810 78.629 12.440 1.00 17.42 262 GLY D C 1
ATOM 9302 O O . GLY D 1 276 ? -8.252 77.642 11.985 1.00 17.76 262 GLY D O 1
ATOM 9303 N N . VAL D 1 277 ? -9.675 79.362 11.736 1.00 17.52 263 VAL D N 1
ATOM 9304 C CA . VAL D 1 277 ? -9.925 79.100 10.319 1.00 17.63 263 VAL D CA 1
ATOM 9305 C C . VAL D 1 277 ? -9.141 80.098 9.469 1.00 17.67 263 VAL D C 1
ATOM 9306 O O . VAL D 1 277 ? -9.342 81.305 9.593 1.00 17.17 263 VAL D O 1
ATOM 9310 N N . PRO D 1 278 ? -8.229 79.603 8.611 1.00 18.28 264 PRO D N 1
ATOM 9311 C CA . PRO D 1 278 ? -7.459 80.546 7.785 1.00 18.37 264 PRO D CA 1
ATOM 9312 C C . PRO D 1 278 ? -8.358 81.263 6.791 1.00 18.47 264 PRO D C 1
ATOM 9313 O O . PRO D 1 278 ? -9.392 80.723 6.387 1.00 18.91 264 PRO D O 1
ATOM 9317 N N . ASN D 1 279 ? -7.982 82.479 6.416 1.00 18.49 265 ASN D N 1
ATOM 9318 C CA . ASN D 1 279 ? -8.685 83.175 5.341 1.00 18.93 265 ASN D CA 1
ATOM 9319 C C . ASN D 1 279 ? -7.720 83.732 4.304 1.00 19.26 265 ASN D C 1
ATOM 9320 O O . ASN D 1 279 ? -6.505 83.768 4.533 1.00 18.91 265 ASN D O 1
ATOM 9325 N N . ASP D 1 280 ? -8.262 84.160 3.166 1.00 20.35 266 ASP D N 1
ATOM 9326 C CA . ASP D 1 280 ? -7.449 84.633 2.043 1.00 21.76 266 ASP D CA 1
ATOM 9327 C C . ASP D 1 280 ? -6.538 85.817 2.379 1.00 20.76 266 ASP D C 1
ATOM 9328 O O . ASP D 1 280 ? -5.367 85.822 2.001 1.00 20.29 266 ASP D O 1
ATOM 9333 N N . ALA D 1 281 ? -7.076 86.811 3.082 1.00 20.04 267 ALA D N 1
ATOM 9334 C CA . ALA D 1 281 ? -6.300 88.001 3.433 1.00 19.21 267 ALA D CA 1
ATOM 9335 C C . ALA D 1 281 ? -5.188 87.656 4.431 1.00 18.84 267 ALA D C 1
ATOM 9336 O O . ALA D 1 281 ? -4.079 88.187 4.344 1.00 17.93 267 ALA D O 1
ATOM 9338 N N . GLY D 1 282 ? -5.490 86.749 5.357 1.00 18.33 268 GLY D N 1
ATOM 9339 C CA . GLY D 1 282 ? -4.492 86.227 6.284 1.00 18.45 268 GLY D CA 1
ATOM 9340 C C . GLY D 1 282 ? -3.356 85.523 5.554 1.00 18.84 268 GLY D C 1
ATOM 9341 O O . GLY D 1 282 ? -2.186 85.792 5.818 1.00 18.19 268 GLY D O 1
ATOM 9342 N N . MET D 1 283 ? -3.710 84.634 4.625 1.00 19.52 269 MET D N 1
ATOM 9343 C CA . MET D 1 283 ? -2.729 83.891 3.826 1.00 20.30 269 MET D CA 1
ATOM 9344 C C . MET D 1 283 ? -1.850 84.845 3.017 1.00 19.32 269 MET D C 1
ATOM 9345 O O . MET D 1 283 ? -0.620 84.694 2.975 1.00 18.08 269 MET D O 1
ATOM 9350 N N . GLU D 1 284 ? -2.486 85.834 2.391 1.00 18.45 270 GLU D N 1
ATOM 9351 C CA . GLU D 1 284 ? -1.766 86.854 1.628 1.00 18.25 270 GLU D CA 1
ATOM 9352 C C . GLU D 1 284 ? -0.795 87.668 2.493 1.00 17.95 270 GLU D C 1
ATOM 9353 O O . GLU D 1 284 ? 0.317 87.977 2.054 1.00 17.24 270 GLU D O 1
ATOM 9356 N N . ALA D 1 285 ? -1.208 88.000 3.718 1.00 16.65 271 ALA D N 1
ATOM 9357 C CA . ALA D 1 285 ? -0.339 88.720 4.650 1.00 16.65 271 ALA D CA 1
ATOM 9358 C C . ALA D 1 285 ? 0.881 87.880 5.029 1.00 16.45 271 ALA D C 1
ATOM 9359 O O . ALA D 1 285 ? 1.999 88.393 5.080 1.00 16.24 271 ALA D O 1
ATOM 9361 N N . VAL D 1 286 ? 0.657 86.591 5.287 1.00 16.50 272 VAL D N 1
ATOM 9362 C CA . VAL D 1 286 ? 1.740 85.649 5.594 1.00 16.86 272 VAL D CA 1
ATOM 9363 C C . VAL D 1 286 ? 2.731 85.594 4.426 1.00 17.36 272 VAL D C 1
ATOM 9364 O O . VAL D 1 286 ? 3.950 85.711 4.620 1.00 17.08 272 VAL D O 1
ATOM 9368 N N . LYS D 1 287 ? 2.200 85.436 3.215 1.00 17.73 273 LYS D N 1
ATOM 9369 C CA . LYS D 1 287 ? 3.030 85.388 2.006 1.00 18.97 273 LYS D CA 1
ATOM 9370 C C . LYS D 1 287 ? 3.787 86.699 1.806 1.00 18.32 273 LYS D C 1
ATOM 9371 O O . LYS D 1 287 ? 4.949 86.689 1.402 1.00 18.20 273 LYS D O 1
ATOM 9377 N N . LEU D 1 288 ? 3.134 87.818 2.121 1.00 17.70 274 LEU D N 1
ATOM 9378 C CA . LEU D 1 288 ? 3.745 89.140 1.975 1.00 17.36 274 LEU D CA 1
ATOM 9379 C C . LEU D 1 288 ? 4.925 89.368 2.912 1.00 17.19 274 LEU D C 1
ATOM 9380 O O . LEU D 1 288 ? 5.980 89.825 2.472 1.00 17.03 274 LEU D O 1
ATOM 9385 N N . LEU D 1 289 ? 4.743 89.069 4.199 1.00 16.37 275 LEU D N 1
ATOM 9386 C CA . LEU D 1 289 ? 5.801 89.279 5.189 1.00 16.81 275 LEU D CA 1
ATOM 9387 C C . LEU D 1 289 ? 6.979 88.326 4.995 1.00 16.79 275 LEU D C 1
ATOM 9388 O O . LEU D 1 289 ? 8.134 88.722 5.162 1.00 16.76 275 LEU D O 1
ATOM 9393 N N . ALA D 1 290 ? 6.681 87.087 4.609 1.00 16.99 276 ALA D N 1
ATOM 9394 C CA . ALA D 1 290 ? 7.733 86.114 4.297 1.00 17.11 276 ALA D CA 1
ATOM 9395 C C . ALA D 1 290 ? 8.555 86.520 3.065 1.00 17.38 276 ALA D C 1
ATOM 9396 O O . ALA D 1 290 ? 9.786 86.488 3.102 1.00 17.64 276 ALA D O 1
ATOM 9398 N N . SER D 1 291 ? 7.879 86.893 1.982 1.00 17.80 277 SER D N 1
ATOM 9399 C CA . SER D 1 291 ? 8.579 87.213 0.728 1.00 18.06 277 SER D CA 1
ATOM 9400 C C . SER D 1 291 ? 9.258 88.586 0.744 1.00 18.13 277 SER D C 1
ATOM 9401 O O . SER D 1 291 ? 10.293 88.780 0.097 1.00 17.98 277 SER D O 1
ATOM 9404 N N . LEU D 1 292 ? 8.697 89.540 1.485 1.00 18.00 278 LEU D N 1
ATOM 9405 C CA . LEU D 1 292 ? 9.313 90.871 1.568 1.00 17.91 278 LEU D CA 1
ATOM 9406 C C . LEU D 1 292 ? 10.324 91.069 2.700 1.00 18.16 278 LEU D C 1
ATOM 9407 O O . LEU D 1 292 ? 11.286 91.830 2.551 1.00 18.17 278 LEU D O 1
ATOM 9412 N N . GLU D 1 293 ? 10.098 90.418 3.837 1.00 17.48 279 GLU D N 1
ATOM 9413 C CA . GLU D 1 293 ? 10.938 90.651 5.011 1.00 17.64 279 GLU D CA 1
ATOM 9414 C C . GLU D 1 293 ? 11.613 89.409 5.580 1.00 17.26 279 GLU D C 1
ATOM 9415 O O . GLU D 1 293 ? 12.413 89.513 6.512 1.00 17.68 279 GLU D O 1
ATOM 9421 N N . GLY D 1 294 ? 11.301 88.241 5.023 1.00 17.40 280 GLY D N 1
ATOM 9422 C CA . GLY D 1 294 ? 11.782 86.975 5.587 1.00 17.42 280 GLY D CA 1
ATOM 9423 C C . GLY D 1 294 ? 11.276 86.755 7.005 1.00 17.59 280 GLY D C 1
ATOM 9424 O O . GLY D 1 294 ? 11.940 86.112 7.826 1.00 18.23 280 GLY D O 1
ATOM 9425 N N . VAL D 1 295 ? 10.093 87.299 7.286 1.00 17.16 281 VAL D N 1
ATOM 9426 C CA . VAL D 1 295 ? 9.468 87.212 8.605 1.00 16.81 281 VAL D CA 1
ATOM 9427 C C . VAL D 1 295 ? 8.292 86.236 8.518 1.00 16.40 281 VAL D C 1
ATOM 9428 O O . VAL D 1 295 ? 7.489 86.321 7.593 1.00 15.84 281 VAL D O 1
ATOM 9432 N N . LEU D 1 296 ? 8.196 85.321 9.476 1.00 15.82 282 LEU D N 1
ATOM 9433 C CA . LEU D 1 296 ? 7.131 84.319 9.474 1.00 15.96 282 LEU D CA 1
ATOM 9434 C C . LEU D 1 296 ? 5.982 84.669 10.412 1.00 15.71 282 LEU D C 1
ATOM 9435 O O . LEU D 1 296 ? 6.166 84.765 11.625 1.00 16.21 282 LEU D O 1
ATOM 9440 N N . LEU D 1 297 ? 4.797 84.833 9.838 1.00 15.71 283 LEU D N 1
ATOM 9441 C CA . LEU D 1 297 ? 3.576 85.039 10.606 1.00 15.66 283 LEU D CA 1
ATOM 9442 C C . LEU D 1 297 ? 2.837 83.707 10.740 1.00 15.93 283 LEU D C 1
ATOM 9443 O O . LEU D 1 297 ? 3.417 82.648 10.489 1.00 16.89 283 LEU D O 1
ATOM 9448 N N . ASP D 1 298 ? 1.565 83.746 11.125 1.00 15.59 284 ASP D N 1
ATOM 9449 C CA . ASP D 1 298 ? 0.798 82.505 11.270 1.00 15.83 284 ASP D CA 1
ATOM 9450 C C . ASP D 1 298 ? -0.654 82.681 10.805 1.00 16.09 284 ASP D C 1
ATOM 9451 O O . ASP D 1 298 ? -1.156 83.796 10.799 1.00 15.80 284 ASP D O 1
ATOM 9456 N N . PRO D 1 299 ? -1.332 81.579 10.410 1.00 16.28 285 PRO D N 1
ATOM 9457 C CA . PRO D 1 299 ? -2.690 81.708 9.859 1.00 16.05 285 PRO D CA 1
ATOM 9458 C C . PRO D 1 299 ? -3.783 82.037 10.878 1.00 15.63 285 PRO D C 1
ATOM 9459 O O . PRO D 1 299 ? -4.846 82.521 10.484 1.00 16.06 285 PRO D O 1
ATOM 9463 N N . VAL D 1 300 ? -3.520 81.790 12.162 1.00 15.21 286 VAL D N 1
ATOM 9464 C CA . VAL D 1 300 ? -4.542 81.940 13.209 1.00 14.89 286 VAL D CA 1
ATOM 9465 C C . VAL D 1 300 ? -4.580 83.350 13.798 1.00 14.79 286 VAL D C 1
ATOM 9466 O O . VAL D 1 300 ? -5.660 83.933 13.957 1.00 15.16 286 VAL D O 1
ATOM 9470 N N . TYR D 1 301 ? -3.406 83.890 14.124 1.00 15.01 287 TYR D N 1
ATOM 9471 C CA . TYR D 1 301 ? -3.301 85.170 14.825 1.00 15.31 287 TYR D CA 1
ATOM 9472 C C . TYR D 1 301 ? -2.673 86.286 14.001 1.00 14.92 287 TYR D C 1
ATOM 9473 O O . TYR D 1 301 ? -3.363 87.228 13.572 1.00 14.83 287 TYR D O 1
ATOM 9482 N N . THR D 1 302 ? -1.362 86.182 13.797 1.00 14.29 288 THR D N 1
ATOM 9483 C CA . THR D 1 302 ? -0.582 87.297 13.267 1.00 13.93 288 THR D CA 1
ATOM 9484 C C . THR D 1 302 ? -0.864 87.570 11.795 1.00 13.57 288 THR D C 1
ATOM 9485 O O . THR D 1 302 ? -0.825 88.721 11.369 1.00 13.31 288 THR D O 1
ATOM 9489 N N . GLY D 1 303 ? -1.164 86.521 11.030 1.00 13.31 289 GLY D N 1
ATOM 9490 C CA . GLY D 1 303 ? -1.583 86.692 9.635 1.00 13.30 289 GLY D CA 1
ATOM 9491 C C . GLY D 1 303 ? -2.832 87.549 9.526 1.00 13.61 289 GLY D C 1
ATOM 9492 O O . GLY D 1 303 ? -2.917 88.440 8.670 1.00 14.01 289 GLY D O 1
ATOM 9493 N N . LYS D 1 304 ? -3.805 87.271 10.393 1.00 13.41 290 LYS D N 1
ATOM 9494 C CA . LYS D 1 304 ? -5.052 88.029 10.433 1.00 13.55 290 LYS D CA 1
ATOM 9495 C C . LYS D 1 304 ? -4.846 89.451 10.959 1.00 13.52 290 LYS D C 1
ATOM 9496 O O . LYS D 1 304 ? -5.390 90.404 10.387 1.00 13.81 290 LYS D O 1
ATOM 9502 N N . ALA D 1 305 ? -4.053 89.598 12.022 1.00 13.29 291 ALA D N 1
ATOM 9503 C CA . ALA D 1 305 ? -3.703 90.922 12.556 1.00 13.39 291 ALA D CA 1
ATOM 9504 C C . ALA D 1 305 ? -2.995 91.771 11.492 1.00 13.40 291 ALA D C 1
ATOM 9505 O O . ALA D 1 305 ? -3.309 92.950 11.311 1.00 13.17 291 ALA D O 1
ATOM 9507 N N . MET D 1 306 ? -2.061 91.158 10.768 1.00 13.62 292 MET D N 1
ATOM 9508 C CA . MET D 1 306 ? -1.340 91.877 9.709 1.00 13.60 292 MET D CA 1
ATOM 9509 C C . MET D 1 306 ? -2.265 92.211 8.538 1.00 13.37 292 MET D C 1
ATOM 9510 O O . MET D 1 306 ? -2.150 93.282 7.953 1.00 13.22 292 MET D O 1
ATOM 9515 N N . ALA D 1 307 ? -3.180 91.300 8.207 1.00 13.77 293 ALA D N 1
ATOM 9516 C CA . ALA D 1 307 ? -4.190 91.585 7.186 1.00 13.98 293 ALA D CA 1
ATOM 9517 C C . ALA D 1 307 ? -5.023 92.806 7.586 1.00 14.08 293 ALA D C 1
ATOM 9518 O O . ALA D 1 307 ? -5.378 93.626 6.740 1.00 13.78 293 ALA D O 1
ATOM 9520 N N . GLY D 1 308 ? -5.299 92.931 8.883 1.00 14.27 294 GLY D N 1
ATOM 9521 C CA . GLY D 1 308 ? -5.976 94.104 9.438 1.00 14.29 294 GLY D CA 1
ATOM 9522 C C . GLY D 1 308 ? -5.177 95.389 9.318 1.00 14.55 294 GLY D C 1
ATOM 9523 O O . GLY D 1 308 ? -5.722 96.429 8.924 1.00 14.85 294 GLY D O 1
ATOM 9524 N N . LEU D 1 309 ? -3.891 95.319 9.658 1.00 14.35 295 LEU D N 1
ATOM 9525 C CA . LEU D 1 309 ? -2.971 96.447 9.494 1.00 14.76 295 LEU D CA 1
ATOM 9526 C C . LEU D 1 309 ? -2.964 96.927 8.039 1.00 14.77 295 LEU D C 1
ATOM 9527 O O . LEU D 1 309 ? -3.064 98.135 7.771 1.00 14.67 295 LEU D O 1
ATOM 9532 N N . ILE D 1 310 ? -2.848 95.976 7.113 1.00 15.19 296 ILE D N 1
ATOM 9533 C CA . ILE D 1 310 ? -2.743 96.285 5.683 1.00 15.88 296 ILE D CA 1
ATOM 9534 C C . ILE D 1 310 ? -4.026 96.940 5.161 1.00 16.32 296 ILE D C 1
ATOM 9535 O O . ILE D 1 310 ? -3.975 97.982 4.485 1.00 15.77 296 ILE D O 1
ATOM 9540 N N . ASP D 1 311 ? -5.173 96.340 5.486 1.00 16.32 297 ASP D N 1
ATOM 9541 C CA . ASP D 1 311 ? -6.463 96.909 5.104 1.00 17.27 297 ASP D CA 1
ATOM 9542 C C . ASP D 1 311 ? -6.703 98.267 5.764 1.00 16.93 297 ASP D C 1
ATOM 9543 O O . ASP D 1 311 ? -7.281 99.165 5.146 1.00 17.06 297 ASP D O 1
ATOM 9548 N N . GLY D 1 312 ? -6.247 98.416 7.008 1.00 16.54 298 GLY D N 1
ATOM 9549 C CA . GLY D 1 312 ? -6.320 99.696 7.713 1.00 16.81 298 GLY D CA 1
ATOM 9550 C C . GLY D 1 312 ? -5.614 100.807 6.951 1.00 17.02 298 GLY D C 1
ATOM 9551 O O . GLY D 1 312 ? -6.124 101.925 6.844 1.00 16.87 298 GLY D O 1
ATOM 9552 N N . ILE D 1 313 ? -4.429 100.500 6.423 1.00 16.53 299 ILE D N 1
ATOM 9553 C CA . ILE D 1 313 ? -3.722 101.431 5.551 1.00 17.11 299 ILE D CA 1
ATOM 9554 C C . ILE D 1 313 ? -4.522 101.672 4.271 1.00 17.41 299 ILE D C 1
ATOM 9555 O O . ILE D 1 313 ? -4.704 102.813 3.852 1.00 17.99 299 ILE D O 1
ATOM 9560 N N . SER D 1 314 ? -5.005 100.594 3.661 1.00 18.43 300 SER D N 1
ATOM 9561 C CA . SER D 1 314 ? -5.725 100.677 2.391 1.00 19.47 300 SER D CA 1
ATOM 9562 C C . SER D 1 314 ? -6.989 101.537 2.480 1.00 20.66 300 SER D C 1
ATOM 9563 O O . SER D 1 314 ? -7.327 102.254 1.536 1.00 20.25 300 SER D O 1
ATOM 9566 N N . GLN D 1 315 ? -7.672 101.465 3.619 1.00 20.92 301 GLN D N 1
ATOM 9567 C CA . GLN D 1 315 ? -8.951 102.147 3.812 1.00 22.72 301 GLN D CA 1
ATOM 9568 C C . GLN D 1 315 ? -8.840 103.428 4.652 1.00 22.22 301 GLN D C 1
ATOM 9569 O O . GLN D 1 315 ? -9.859 104.029 4.993 1.00 22.26 301 GLN D O 1
ATOM 9575 N N . LYS D 1 316 ? -7.611 103.844 4.963 1.00 22.09 302 LYS D N 1
ATOM 9576 C CA . LYS D 1 316 ? -7.334 105.015 5.813 1.00 23.05 302 LYS D CA 1
ATOM 9577 C C . LYS D 1 316 ? -8.084 104.918 7.154 1.00 22.75 302 LYS D C 1
ATOM 9578 O O . LYS D 1 316 ? -8.740 105.866 7.598 1.00 21.54 302 LYS D O 1
ATOM 9584 N N . ARG D 1 317 ? -7.965 103.753 7.787 1.00 21.91 303 ARG D N 1
ATOM 9585 C CA . ARG D 1 317 ? -8.698 103.440 9.011 1.00 22.03 303 ARG D CA 1
ATOM 9586 C C . ARG D 1 317 ? -8.048 103.951 10.289 1.00 22.04 303 ARG D C 1
ATOM 9587 O O . ARG D 1 317 ? -8.726 104.123 11.298 1.00 22.16 303 ARG D O 1
ATOM 9595 N N . PHE D 1 318 ? -6.740 104.174 10.251 1.00 21.97 304 PHE D N 1
ATOM 9596 C CA . PHE D 1 318 ? -6.014 104.667 11.415 1.00 22.79 304 PHE D CA 1
ATOM 9597 C C . PHE D 1 318 ? -6.316 106.144 11.649 1.00 24.76 304 PHE D C 1
ATOM 9598 O O . PHE D 1 318 ? -6.724 106.850 10.725 1.00 24.92 304 PHE D O 1
ATOM 9606 N N . ASN D 1 319 ? -6.123 106.597 12.885 1.00 26.98 305 ASN D N 1
ATOM 9607 C CA . ASN D 1 319 ? -6.367 107.997 13.250 1.00 29.90 305 ASN D CA 1
ATOM 9608 C C . ASN D 1 319 ? -5.568 108.993 12.404 1.00 31.96 305 ASN D C 1
ATOM 9609 O O . ASN D 1 319 ? -6.074 110.064 12.072 1.00 32.21 305 ASN D O 1
ATOM 9611 N N . ASP D 1 320 ? -4.329 108.639 12.055 1.00 35.36 306 ASP D N 1
ATOM 9612 C CA . ASP D 1 320 ? -3.534 109.421 11.092 1.00 38.03 306 ASP D CA 1
ATOM 9613 C C . ASP D 1 320 ? -2.548 108.584 10.262 1.00 39.09 306 ASP D C 1
ATOM 9614 O O . ASP D 1 320 ? -2.503 107.356 10.378 1.00 40.80 306 ASP D O 1
ATOM 9619 N N . ASP D 1 321 ? -1.761 109.275 9.439 1.00 38.46 307 ASP D N 1
ATOM 9620 C CA . ASP D 1 321 ? -0.892 108.665 8.427 1.00 37.23 307 ASP D CA 1
ATOM 9621 C C . ASP D 1 321 ? 0.487 108.203 8.896 1.00 33.74 307 ASP D C 1
ATOM 9622 O O . ASP D 1 321 ? 1.270 107.718 8.083 1.00 34.05 307 ASP D O 1
ATOM 9627 N N . GLY D 1 322 ? 0.790 108.361 10.182 1.00 29.80 308 GLY D N 1
ATOM 9628 C CA . GLY D 1 322 ? 2.146 108.133 10.694 1.00 25.87 308 GLY D CA 1
ATOM 9629 C C . GLY D 1 322 ? 2.576 106.676 10.792 1.00 23.33 308 GLY D C 1
ATOM 9630 O O . GLY D 1 322 ? 1.804 105.776 10.449 1.00 23.58 308 GLY D O 1
ATOM 9631 N N . PRO D 1 323 ? 3.812 106.434 11.269 1.00 21.97 309 PRO D N 1
ATOM 9632 C CA . PRO D 1 323 ? 4.338 105.073 11.388 1.00 20.39 309 PRO D CA 1
ATOM 9633 C C . PRO D 1 323 ? 3.460 104.164 12.244 1.00 19.32 309 PRO D C 1
ATOM 9634 O O . PRO D 1 323 ? 2.780 104.631 13.161 1.00 19.00 309 PRO D O 1
ATOM 9638 N N . ILE D 1 324 ? 3.475 102.875 11.913 1.00 17.85 310 ILE D N 1
ATOM 9639 C CA . ILE D 1 324 ? 2.716 101.863 12.641 1.00 16.83 310 ILE D CA 1
ATOM 9640 C C . ILE D 1 324 ? 3.687 100.827 13.198 1.00 16.01 310 ILE D C 1
ATOM 9641 O O . ILE D 1 324 ? 4.617 100.408 12.504 1.00 15.64 310 ILE D O 1
ATOM 9646 N N . LEU D 1 325 ? 3.485 100.434 14.454 1.00 15.01 311 LEU D N 1
ATOM 9647 C CA . LEU D 1 325 ? 4.227 99.326 15.032 1.00 14.68 311 LEU D CA 1
ATOM 9648 C C . LEU D 1 325 ? 3.339 98.090 15.091 1.00 14.58 311 LEU D C 1
ATOM 9649 O O . LEU D 1 325 ? 2.267 98.118 15.702 1.00 14.75 311 LEU D O 1
ATOM 9654 N N . PHE D 1 326 ? 3.783 97.015 14.443 1.00 14.38 312 PHE D N 1
ATOM 9655 C CA . PHE D 1 326 ? 3.107 95.725 14.526 1.00 14.29 312 PHE D CA 1
ATOM 9656 C C . PHE D 1 326 ? 3.731 94.914 15.659 1.00 14.22 312 PHE D C 1
ATOM 9657 O O . PHE D 1 326 ? 4.957 94.773 15.726 1.00 14.40 312 PHE D O 1
ATOM 9665 N N . ILE D 1 327 ? 2.901 94.385 16.556 1.00 13.97 313 ILE D N 1
ATOM 9666 C CA . ILE D 1 327 ? 3.399 93.508 17.612 1.00 14.08 313 ILE D CA 1
ATOM 9667 C C . ILE D 1 327 ? 3.382 92.077 17.093 1.00 14.21 313 ILE D C 1
ATOM 9668 O O . ILE D 1 327 ? 2.313 91.482 16.914 1.00 14.18 313 ILE D O 1
ATOM 9673 N N . HIS D 1 328 ? 4.565 91.530 16.838 1.00 14.47 314 HIS D N 1
ATOM 9674 C CA . HIS D 1 328 ? 4.646 90.145 16.406 1.00 15.03 314 HIS D CA 1
ATOM 9675 C C . HIS D 1 328 ? 4.603 89.256 17.613 1.00 15.02 314 HIS D C 1
ATOM 9676 O O . HIS D 1 328 ? 5.590 89.110 18.338 1.00 15.12 314 HIS D O 1
ATOM 9683 N N . THR D 1 329 ? 3.440 88.654 17.826 1.00 14.80 315 THR D N 1
ATOM 9684 C CA . THR D 1 329 ? 3.173 87.835 19.004 1.00 14.76 315 THR D CA 1
ATOM 9685 C C . THR D 1 329 ? 3.544 86.361 18.817 1.00 14.89 315 THR D C 1
ATOM 9686 O O . THR D 1 329 ? 3.462 85.572 19.764 1.00 14.78 315 THR D O 1
ATOM 9690 N N . GLY D 1 330 ? 3.936 85.991 17.596 1.00 14.51 316 GLY D N 1
ATOM 9691 C CA . GLY D 1 330 ? 4.466 84.652 17.324 1.00 14.78 316 GLY D CA 1
ATOM 9692 C C . GLY D 1 330 ? 3.566 83.789 16.467 1.00 14.59 316 GLY D C 1
ATOM 9693 O O . GLY D 1 330 ? 3.001 84.262 15.480 1.00 14.49 316 GLY D O 1
ATOM 9694 N N . GLY D 1 331 ? 3.460 82.510 16.832 1.00 14.70 317 GLY D N 1
ATOM 9695 C CA . GLY D 1 331 ? 2.493 81.600 16.215 1.00 14.98 317 GLY D CA 1
ATOM 9696 C C . GLY D 1 331 ? 2.963 80.728 15.066 1.00 15.47 317 GLY D C 1
ATOM 9697 O O . GLY D 1 331 ? 2.223 79.857 14.622 1.00 15.26 317 GLY D O 1
ATOM 9698 N N . ALA D 1 332 ? 4.189 80.943 14.589 1.00 15.91 318 ALA D N 1
ATOM 9699 C CA . ALA D 1 332 ? 4.683 80.258 13.386 1.00 16.87 318 ALA D CA 1
ATOM 9700 C C . ALA D 1 332 ? 4.637 78.719 13.382 1.00 17.03 318 ALA D C 1
ATOM 9701 O O . ALA D 1 332 ? 4.427 78.133 12.327 1.00 17.37 318 ALA D O 1
ATOM 9703 N N . PRO D 1 333 ? 4.810 78.054 14.549 1.00 17.40 319 PRO D N 1
ATOM 9704 C CA . PRO D 1 333 ? 4.692 76.586 14.509 1.00 17.46 319 PRO D CA 1
ATOM 9705 C C . PRO D 1 333 ? 3.362 76.063 13.950 1.00 17.31 319 PRO D C 1
ATOM 9706 O O . PRO D 1 333 ? 3.306 74.929 13.474 1.00 17.56 319 PRO D O 1
ATOM 9710 N N . ALA D 1 334 ? 2.309 76.881 14.002 1.00 17.31 320 ALA D N 1
ATOM 9711 C CA . ALA D 1 334 ? 1.009 76.519 13.418 1.00 17.04 320 ALA D CA 1
ATOM 9712 C C . ALA D 1 334 ? 1.048 76.378 11.892 1.00 17.33 320 ALA D C 1
ATOM 9713 O O . ALA D 1 334 ? 0.233 75.654 11.322 1.00 17.37 320 ALA D O 1
ATOM 9715 N N . LEU D 1 335 ? 1.983 77.068 11.230 1.00 17.05 321 LEU D N 1
ATOM 9716 C CA . LEU D 1 335 ? 2.151 76.920 9.776 1.00 16.91 321 LEU D CA 1
ATOM 9717 C C . LEU D 1 335 ? 2.266 75.452 9.354 1.00 17.33 321 LEU D C 1
ATOM 9718 O O . LEU D 1 335 ? 1.711 75.042 8.333 1.00 17.47 321 LEU D O 1
ATOM 9723 N N . PHE D 1 336 ? 2.991 74.675 10.148 1.00 17.74 322 PHE D N 1
ATOM 9724 C CA . PHE D 1 336 ? 3.256 73.268 9.845 1.00 18.11 322 PHE D CA 1
ATOM 9725 C C . PHE D 1 336 ? 2.062 72.378 10.155 1.00 18.80 322 PHE D C 1
ATOM 9726 O O . PHE D 1 336 ? 1.939 71.277 9.613 1.00 19.97 322 PHE D O 1
ATOM 9734 N N . ALA D 1 337 ? 1.188 72.857 11.031 1.00 18.52 323 ALA D N 1
ATOM 9735 C CA . ALA D 1 337 ? -0.039 72.136 11.357 1.00 18.72 323 ALA D CA 1
ATOM 9736 C C . ALA D 1 337 ? -1.134 72.390 10.321 1.00 18.82 323 ALA D C 1
ATOM 9737 O O . ALA D 1 337 ? -1.912 71.493 10.003 1.00 18.89 323 ALA D O 1
ATOM 9739 N N . TYR D 1 338 ? -1.182 73.609 9.792 1.00 18.91 324 TYR D N 1
ATOM 9740 C CA . TYR D 1 338 ? -2.234 74.003 8.854 1.00 19.28 324 TYR D CA 1
ATOM 9741 C C . TYR D 1 338 ? -1.955 73.570 7.413 1.00 20.29 324 TYR D C 1
ATOM 9742 O O . TYR D 1 338 ? -2.856 73.546 6.578 1.00 21.65 324 TYR D O 1
ATOM 9751 N N . HIS D 1 339 ? -0.707 73.214 7.134 1.00 21.36 325 HIS D N 1
ATOM 9752 C CA . HIS D 1 339 ? -0.322 72.705 5.823 1.00 22.15 325 HIS D CA 1
ATOM 9753 C C . HIS D 1 339 ? -0.679 71.239 5.699 1.00 22.71 325 HIS D C 1
ATOM 9754 O O . HIS D 1 339 ? -0.475 70.479 6.648 1.00 22.87 325 HIS D O 1
ATOM 9761 N N . PRO D 1 340 ? -1.207 70.812 4.530 1.00 23.27 326 PRO D N 1
ATOM 9762 C CA . PRO D 1 340 ? -1.528 71.593 3.326 1.00 23.91 326 PRO D CA 1
ATOM 9763 C C . PRO D 1 340 ? -2.877 72.314 3.398 1.00 24.53 326 PRO D C 1
ATOM 9764 O O . PRO D 1 340 ? -3.056 73.341 2.741 1.00 24.18 326 PRO D O 1
ATOM 9768 N N . HIS D 1 341 ? -3.809 71.766 4.176 1.00 24.76 327 HIS D N 1
ATOM 9769 C CA . HIS D 1 341 ? -5.118 72.386 4.396 1.00 26.17 327 HIS D CA 1
ATOM 9770 C C . HIS D 1 341 ? -5.784 71.850 5.635 1.00 25.94 327 HIS D C 1
ATOM 9771 O O . HIS D 1 341 ? -5.355 70.822 6.188 1.00 25.59 327 HIS D O 1
ATOM 9778 N N A VAL D 1 342 ? -6.808 72.590 6.070 0.50 26.44 328 VAL D N 1
ATOM 9779 N N B VAL D 1 342 ? -6.839 72.518 6.099 0.50 24.89 328 VAL D N 1
ATOM 9780 C CA A VAL D 1 342 ? -7.741 72.220 7.139 0.50 27.21 328 VAL D CA 1
ATOM 9781 C CA B VAL D 1 342 ? -7.609 72.021 7.247 0.50 24.38 328 VAL D CA 1
ATOM 9782 C C A VAL D 1 342 ? -7.081 71.563 8.349 0.50 27.71 328 VAL D C 1
ATOM 9783 C C B VAL D 1 342 ? -9.080 71.775 6.911 0.50 24.36 328 VAL D C 1
ATOM 9784 O O A VAL D 1 342 ? -6.371 72.221 9.111 0.50 28.74 328 VAL D O 1
ATOM 9785 O O B VAL D 1 342 ? -9.763 71.016 7.604 0.50 24.04 328 VAL D O 1
#

Solvent-accessible surface area: 43385 Å² total

Sequence (1298 aa):
MPLHHLTRFPRLEFIGAPTPLEYLPRLSDYLGREIYIKRDDVTPIAMGGNLRKLEFLVADALREGADTLITAGAIQSNHVRQTAAVAAKLGLHCVALLENPIGTTAENYLTNGNRLLLDLFNTQIEMCDALTDPDAQLQTLATRIEAQGFRPYVIPVGGSSALGAMGYVESALEIAQQCEEVVGLSSSVVVASGSAGTHAGLAVGLEHLMPDVELIGVTVSRSVAEQKPKVIALQQAIAGQLALTATADIHLWDDYFAPGYGVPNDAGMEEAVKLLASLEGVLLDPVYTGKAMAGLIDGISQKRFNDDGPILFIHTGGAPALFAYHPHVVLHHLTRFPRLEFIGAPTPLEYLPRLSDYLGREIYIKRDDVTPIAMGGNLRKLEFLVADALREGADTLITAGAIQSNHVRQTAAVAAKLGLHCVALLENPIGTTAEENYLTNGNRLLLDLFNTQIEMCDALTDPDAQLQTLATRIEAQGFRPYVIPVGGSSALGAMGYVESALEIAQQCEVGLSSSVVVASGSAGTHAGLAVGLEHLMPDVELIGVTVSRSVAEQKPKVIALQQAIAGQLALTATADIHLWDDYFAPGYGVPNDAGMEAVKLLASLEGVLLDPVYTGKAMAGLIDGISQKRFNDDGPILFIHTGGAPALFAYHPHVVTRFPRLEFIGAPTPLEYLPRLSDYLGREIYIKRRDDVTPIAMGGNLRKLEFLVADALREGADTLITAGAIQSNHVRQTAAVAAKLGLHCVALLENPIGTTAENYLTNGNRLLLDLFNTQIEMCDALTDPDAQLQTLATRIEAQGFRPYVIPVGGSSALGAMGYVESALEIAQQCEEVVGLSSSVVVASGSAGTHAGLAVGLEHLMPDVELIGVTVSRSVAEQKPKVIALQQAIAGQLALTATADIHLWDDYFAPGYGVPNDAGMEAVKLLASLEGVLLDPVYTGKAMAGLIDGISQKRFNDDGPILFIHTGGAPALFAYHPHVVMPLHHLTRFPRLEFIGAPTPLEYLPRLSDYLGREIYIKRDDVTPIAMGGNLLRKLEFLVADALREEGADTLITAGAIQSNHVRQTAAVAAKLGLHCVALLENPIGTTAEENYLTNGNRLLLDLFNTQIEMCDALTDPDAQLQTLATRIEAQGFRPYVIPVGGSSALGAMGYVESALEIAQQCEEVVGLSSVVVASGSAGTHAGLAVGLEHLMPDVELIGVTVSRSVAEQKPKVIALQQAIAGQLALTATADIHLWDDYFAPGYGVPNDAGMEAVKLLASLEGVLLDPVYTGKAMAGLIDGISQKRFNDDGPILFIHTGGAPALFAYHPHVV

Foldseek 3Di:
DLQVLLVVQQFADFAPDQADWAWQVQVCVVLVFTEIERPQQDGDFDRGFLCLLCRRQVRVCVVVVAQEEEEEDELQDPLLLRVLRVSLVVNGAYEYEYEHPPPDPDPLLNDFFSNVSSVVSVYHYHYDHDPPPRVVVRVVVCVVVVVVVGRYDYQYYPSADLRSLCSLLVSLVSVLVVCVVPFDAAEEFFEAELQSNQLSVQLNCCPRPVRHHYEYEYQADDCVVRQVSNVVSNQVNCVSSVHHRDDHRHYDDPQHPPGAPAFDDLLVVQQVCCCVRPVDGAARGTLSSRSSVVSVCSVVVVGPDRHYYYYYRRHSRSCVSSCPPHD/DVLLVVAQFADQAPDQADKAWQVQLCVVLVATEIERPQQPGDFDRGFLCLLCRRQVRVCVVVVFQEEEEEDELQDPVLLRVLRVSLVVNGAYEYEYEHPPPDPDPLLNDFFSNVSCVVSVHHYDYDHDPPPQVVVRVVVQVVVVVVVGGYDYQYYVSADLRSLCSLLVSLVSVLVNPVDPAAEEFFEAELQSNQLSNQLNCCVRPVRHYYEYEYQADDCVVRQVSNVVSNCVNQVSSVHDHDDHYHYDDPQHPPGAPAFDDLLVVQQVSCCVSPVDGAARGTQSSRSSVVSVCSVVVPGPDRHYYYYYRRHSRSCVSSQPPHD/DPAQFADFFPDQADKAWQVLVCVVLVATEIERPQQDGDFDRGFLCLLCRRQVRVCVVVVFQEEEEEDELQDPLLLRVLRVSLVVNGAYEYEYEHPPPDPQPLLNDFFSNVSSVVSVYHYDYDHDPPPQVVVRVVVQVVVVVVPGGYDYQYYVSQALRSLCSQLVSLVVVLVVPVVPFDAAEEFFEQEQQSNQLSVQLNCCVRPVNHHYEYEYQADDPVVRQVSNVVSNVNNCVVVVHDRDDHYHYDDPQHPPGAPAFDDLLVVQQVCCCVSPVDGAARRTQSSRSSVVSVCSVVVVGPDRHYYYYYRRHSRSRVSSCPPHD/DLQVLLPVQQFADQAPDQADWAWQVLVCVVLVATEIERPQQDGDFDRGFLCLLCRRQVRVCVVVVFQEEEEEDELQDPLLLRVLRVSLVVNGAYEYEYEHPPPDPDPLLNDFFSNVSSVVSVYHYHYDHDPPPRVVVRVVVCVVVVVVVGRYDYQYYVSADLRSLSSLLVSLVVVLVVCVVPPDAAEEFFEAELQSNVLSNQLNCCVRPVRHYYEYEYLADDCVVRQVSNVVSNQVNCVSSVHHHPDRYHYDDPQHPPGAPAFDDLLVVQQVCCCVRPVDGAARGTLSSRSSVVSVCSVVVVGPDRHYYYYYRRHSRSCVSSCPPHD